Protein 8GKD (pdb70)

Structure (mmCIF, N/CA/C/O backbone):
data_8GKD
#
_entry.id   8GKD
#
_cell.length_a   94.905
_cell.length_b   94.905
_cell.length_c   102.741
_cell.angle_alpha   90.000
_cell.angle_beta   90.000
_cell.angle_gamma   120.000
#
_symmetry.space_group_name_H-M   'P 32'
#
loop_
_entity.id
_entity.type
_entity.pdbx_description
1 polymer 'SGNH hydrolase-type esterase domain-containing protein'
2 non-polymer 'ACETATE ION'
3 water water
#
loop_
_atom_site.group_PDB
_atom_site.id
_atom_site.type_symbol
_atom_site.label_atom_id
_atom_site.label_alt_id
_atom_site.label_comp_id
_atom_site.label_asym_id
_atom_site.label_entity_id
_atom_site.label_seq_id
_atom_site.pdbx_PDB_ins_code
_atom_site.Cartn_x
_atom_site.Cartn_y
_atom_site.Cartn_z
_atom_site.occupancy
_atom_site.B_iso_or_equiv
_atom_site.auth_seq_id
_atom_site.auth_comp_id
_atom_site.auth_asym_id
_atom_site.auth_atom_id
_atom_site.pdbx_PDB_model_num
ATOM 1 N N . SER A 1 6 ? 33.385 -3.510 -5.412 1.00 45.12 40 SER A N 1
ATOM 2 C CA . SER A 1 6 ? 33.962 -3.244 -6.725 1.00 43.37 40 SER A CA 1
ATOM 3 C C . SER A 1 6 ? 34.654 -4.488 -7.270 1.00 39.02 40 SER A C 1
ATOM 4 O O . SER A 1 6 ? 35.467 -5.111 -6.585 1.00 37.02 40 SER A O 1
ATOM 7 N N . SER A 1 7 ? 34.331 -4.842 -8.510 1.00 36.33 41 SER A N 1
ATOM 8 C CA . SER A 1 7 ? 34.846 -6.074 -9.087 1.00 34.63 41 SER A CA 1
ATOM 9 C C . SER A 1 7 ? 36.320 -5.935 -9.439 1.00 32.63 41 SER A C 1
ATOM 10 O O . SER A 1 7 ? 36.752 -4.926 -10.001 1.00 34.29 41 SER A O 1
ATOM 13 N N . ALA A 1 8 ? 37.093 -6.963 -9.097 1.00 28.88 42 ALA A N 1
ATOM 14 C CA . ALA A 1 8 ? 38.477 -7.085 -9.524 1.00 23.89 42 ALA A CA 1
ATOM 15 C C . ALA A 1 8 ? 38.610 -7.903 -10.800 1.00 22.53 42 ALA A C 1
ATOM 16 O O . ALA A 1 8 ? 39.732 -8.197 -11.226 1.00 22.77 42 ALA A O 1
ATOM 18 N N . LEU A 1 9 ? 37.491 -8.267 -11.418 1.00 21.84 43 LEU A N 1
ATOM 19 C CA . LEU A 1 9 ? 37.478 -9.068 -12.633 1.00 23.27 43 LEU A CA 1
ATOM 20 C C . LEU A 1 9 ? 37.214 -8.177 -13.841 1.00 24.36 43 LEU A C 1
ATOM 21 O O . LEU A 1 9 ? 36.247 -7.408 -13.853 1.00 25.51 43 LEU A O 1
ATOM 26 N N . THR A 1 10 ? 38.070 -8.286 -14.853 1.00 23.17 44 THR A N 1
ATOM 27 C CA . THR A 1 10 ? 37.902 -7.582 -16.114 1.00 23.50 44 THR A CA 1
ATOM 28 C C . THR A 1 10 ? 37.870 -8.597 -17.250 1.00 23.90 44 THR A C 1
ATOM 29 O O . THR A 1 10 ? 38.668 -9.539 -17.277 1.00 24.30 44 THR A O 1
ATOM 33 N N . SER A 1 11 ? 36.939 -8.404 -18.180 1.00 25.02 45 SER A N 1
ATOM 34 C CA . SER A 1 11 ? 36.698 -9.336 -19.271 1.00 23.82 45 SER A CA 1
ATOM 35 C C . SER A 1 11 ? 36.982 -8.674 -20.608 1.00 25.17 45 SER A C 1
ATOM 36 O O . SER A 1 11 ? 36.464 -7.589 -20.892 1.00 25.99 45 SER A O 1
ATOM 39 N N . TYR A 1 12 ? 37.798 -9.333 -21.428 1.00 24.04 46 TYR A N 1
ATOM 40 C CA . TYR A 1 12 ? 37.932 -8.994 -22.837 1.00 25.12 46 TYR A CA 1
ATOM 41 C C . TYR A 1 12 ? 37.484 -10.147 -23.726 1.00 25.17 46 TYR A C 1
ATOM 42 O O . TYR A 1 12 ? 37.796 -10.169 -24.920 1.00 25.05 46 TYR A O 1
ATOM 51 N N . VAL A 1 13 ? 36.747 -11.101 -23.163 1.00 24.49 47 VAL A N 1
ATOM 52 C CA . VAL A 1 13 ? 36.302 -12.281 -23.894 1.00 25.48 47 VAL A CA 1
ATOM 53 C C . VAL A 1 13 ? 35.035 -11.954 -24.672 1.00 27.47 47 VAL A C 1
ATOM 54 O O . VAL A 1 13 ? 34.171 -11.204 -24.201 1.00 27.54 47 VAL A O 1
ATOM 58 N N . SER A 1 14 ? 34.923 -12.517 -25.873 1.00 28.16 48 SER A N 1
ATOM 59 C CA . SER A 1 14 ? 33.708 -12.372 -26.661 1.00 28.70 48 SER A CA 1
ATOM 60 C C . SER A 1 14 ? 32.513 -12.943 -25.909 1.00 29.31 48 SER A C 1
ATOM 61 O O . SER A 1 14 ? 32.637 -13.889 -25.126 1.00 30.90 48 SER A O 1
ATOM 64 N N . LYS A 1 15 ? 31.340 -12.357 -26.154 1.00 28.89 49 LYS A N 1
ATOM 65 C CA . LYS A 1 15 ? 30.123 -12.856 -25.524 1.00 30.55 49 LYS A CA 1
ATOM 66 C C . LYS A 1 15 ? 29.822 -14.295 -25.919 1.00 29.80 49 LYS A C 1
ATOM 67 O O . LYS A 1 15 ? 29.142 -15.001 -25.169 1.00 30.12 49 LYS A O 1
ATOM 69 N N . LYS A 1 16 ? 30.321 -14.745 -27.071 1.00 31.27 50 LYS A N 1
ATOM 70 C CA . LYS A 1 16 ? 30.065 -16.113 -27.513 1.00 32.10 50 LYS A CA 1
ATOM 71 C C . LYS A 1 16 ? 30.794 -17.122 -26.635 1.00 28.40 50 LYS A C 1
ATOM 72 O O . LYS A 1 16 ? 30.191 -18.083 -26.144 1.00 26.04 50 LYS A O 1
ATOM 78 N N . ASP A 1 17 ? 32.097 -16.923 -26.430 1.00 29.32 51 ASP A N 1
ATOM 79 C CA . ASP A 1 17 ? 32.865 -17.864 -25.623 1.00 30.83 51 ASP A CA 1
ATOM 80 C C . ASP A 1 17 ? 32.409 -17.860 -24.170 1.00 30.25 51 ASP A C 1
ATOM 81 O O . ASP A 1 17 ? 32.489 -18.890 -23.491 1.00 29.28 51 ASP A O 1
ATOM 86 N N . LEU A 1 18 ? 31.930 -16.718 -23.675 1.00 30.07 52 LEU A N 1
ATOM 87 C CA . LEU A 1 18 ? 31.397 -16.681 -22.318 1.00 29.57 52 LEU A CA 1
ATOM 88 C C . LEU A 1 18 ? 30.066 -17.415 -22.235 1.00 31.24 52 LEU A C 1
ATOM 89 O O . LEU A 1 18 ? 29.833 -18.186 -21.297 1.00 30.36 52 LEU A O 1
ATOM 94 N N . LYS A 1 19 ? 29.183 -17.190 -23.212 1.00 33.23 53 LYS A N 1
ATOM 95 C CA . LYS A 1 19 ? 27.895 -17.878 -23.224 1.00 34.57 53 LYS A CA 1
ATOM 96 C C . LYS A 1 19 ? 28.079 -19.382 -23.372 1.00 32.33 53 LYS A C 1
ATOM 97 O O . LYS A 1 19 ? 27.359 -20.170 -22.747 1.00 31.93 53 LYS A O 1
ATOM 103 N N . ASN A 1 20 ? 29.038 -19.796 -24.203 1.00 31.39 54 ASN A N 1
ATOM 104 C CA . ASN A 1 20 ? 29.327 -21.217 -24.359 1.00 32.39 54 ASN A CA 1
ATOM 105 C C . ASN A 1 20 ? 29.791 -21.831 -23.044 1.00 33.06 54 ASN A C 1
ATOM 106 O O . ASN A 1 20 ? 29.364 -22.932 -22.677 1.00 33.07 54 ASN A O 1
ATOM 111 N N . LEU A 1 21 ? 30.660 -21.127 -22.316 1.00 32.50 55 LEU A N 1
ATOM 112 C CA . LEU A 1 21 ? 31.131 -21.637 -21.033 1.00 32.27 55 LEU A CA 1
ATOM 113 C C . LEU A 1 21 ? 30.020 -21.608 -19.991 1.00 31.15 55 LEU A C 1
ATOM 114 O O . LEU A 1 21 ? 29.919 -22.516 -19.158 1.00 28.12 55 LEU A O 1
ATOM 119 N N . GLU A 1 22 ? 29.168 -20.581 -20.035 1.00 33.09 56 GLU A N 1
ATOM 120 C CA . GLU A 1 22 ? 28.076 -20.470 -19.075 1.00 34.49 56 GLU A CA 1
ATOM 121 C C . GLU A 1 22 ? 27.119 -21.652 -19.162 1.00 34.67 56 GLU A C 1
ATOM 122 O O . GLU A 1 22 ? 26.593 -22.102 -18.137 1.00 36.42 56 GLU A O 1
ATOM 128 N N . LYS A 1 23 ? 26.882 -22.176 -20.365 1.00 32.15 57 LYS A N 1
ATOM 129 C CA . LYS A 1 23 ? 25.973 -23.308 -20.496 1.00 34.01 57 LYS A CA 1
ATOM 130 C C . LYS A 1 23 ? 26.674 -24.636 -20.234 1.00 29.97 57 LYS A C 1
ATOM 131 O O . LYS A 1 23 ? 26.012 -25.613 -19.864 1.00 29.29 57 LYS A O 1
ATOM 137 N N . LYS A 1 24 ? 27.990 -24.706 -20.459 1.00 27.63 58 LYS A N 1
ATOM 138 C CA . LYS A 1 24 ? 28.745 -25.880 -20.030 1.00 28.24 58 LYS A CA 1
ATOM 139 C C . LYS A 1 24 ? 28.564 -26.114 -18.538 1.00 27.31 58 LYS A C 1
ATOM 140 O O . LYS A 1 24 ? 28.333 -27.244 -18.095 1.00 28.60 58 LYS A O 1
ATOM 146 N N . LEU A 1 25 ? 28.678 -25.045 -17.747 1.00 26.31 59 LEU A N 1
ATOM 147 C CA . LEU A 1 25 ? 28.486 -25.151 -16.307 1.00 27.99 59 LEU A CA 1
ATOM 148 C C . LEU A 1 25 ? 27.045 -25.496 -15.960 1.00 32.98 59 LEU A C 1
ATOM 149 O O . LEU A 1 25 ? 26.797 -26.213 -14.985 1.00 36.60 59 LEU A O 1
ATOM 154 N N . GLU A 1 26 ? 26.086 -25.011 -16.748 1.00 34.53 60 GLU A N 1
ATOM 155 C CA . GLU A 1 26 ? 24.689 -25.329 -16.479 1.00 38.35 60 GLU A CA 1
ATOM 156 C C . GLU A 1 26 ? 24.381 -26.793 -16.756 1.00 36.82 60 GLU A C 1
ATOM 157 O O . GLU A 1 26 ? 23.535 -27.383 -16.077 1.00 38.30 60 GLU A O 1
ATOM 163 N N . LYS A 1 27 ? 25.056 -27.398 -17.734 1.00 34.99 61 LYS A N 1
ATOM 164 C CA . LYS A 1 27 ? 24.722 -28.760 -18.131 1.00 36.45 61 LYS A CA 1
ATOM 165 C C . LYS A 1 27 ? 25.397 -29.819 -17.270 1.00 38.69 61 LYS A C 1
ATOM 166 O O . LYS A 1 27 ? 24.925 -30.962 -17.248 1.00 39.46 61 LYS A O 1
ATOM 172 N N . ASN A 1 28 ? 26.478 -29.469 -16.568 1.00 38.59 62 ASN A N 1
ATOM 173 C CA . ASN A 1 28 ? 27.105 -30.355 -15.581 1.00 38.69 62 ASN A CA 1
ATOM 174 C C . ASN A 1 28 ? 27.450 -31.718 -16.181 1.00 38.03 62 ASN A C 1
ATOM 175 O O . ASN A 1 28 ? 27.262 -32.765 -15.558 1.00 39.22 62 ASN A O 1
ATOM 180 N N . GLN A 1 29 ? 27.955 -31.709 -17.413 1.00 36.37 63 GLN A N 1
ATOM 181 C CA . GLN A 1 29 ? 28.320 -32.938 -18.110 1.00 33.99 63 GLN A CA 1
ATOM 182 C C . GLN A 1 29 ? 29.833 -33.036 -18.260 1.00 30.40 63 GLN A C 1
ATOM 183 O O . GLN A 1 29 ? 30.473 -33.813 -17.549 1.00 28.81 63 GLN A O 1
ATOM 185 N N . ASN A 1 30 ? 30.427 -32.271 -19.172 1.00 28.74 64 ASN A N 1
ATOM 186 C CA . ASN A 1 30 ? 31.874 -32.235 -19.356 1.00 26.04 64 ASN A CA 1
ATOM 187 C C . ASN A 1 30 ? 32.349 -30.812 -19.104 1.00 21.71 64 ASN A C 1
ATOM 188 O O . ASN A 1 30 ? 32.047 -29.904 -19.885 1.00 22.24 64 ASN A O 1
ATOM 193 N N . ILE A 1 31 ? 33.071 -30.614 -18.003 1.00 19.32 65 ILE A N 1
ATOM 194 C CA . ILE A 1 31 ? 33.627 -29.315 -17.641 1.00 18.13 65 ILE A CA 1
ATOM 195 C C . ILE A 1 31 ? 35.035 -29.559 -17.121 1.00 18.86 65 ILE A C 1
ATOM 196 O O . ILE A 1 31 ? 35.205 -30.037 -15.995 1.00 18.32 65 ILE A O 1
ATOM 201 N N . GLY A 1 32 ? 36.039 -29.233 -17.928 1.00 17.78 66 GLY A N 1
ATOM 202 C CA . GLY A 1 32 ? 37.416 -29.358 -17.499 1.00 15.41 66 GLY A CA 1
ATOM 203 C C . GLY A 1 32 ? 38.040 -28.013 -17.204 1.00 15.24 66 GLY A C 1
ATOM 204 O O . GLY A 1 32 ? 38.144 -27.166 -18.094 1.00 15.17 66 GLY A O 1
ATOM 205 N N . ILE A 1 33 ? 38.444 -27.791 -15.959 1.00 15.20 67 ILE A N 1
ATOM 206 C CA . ILE A 1 33 ? 39.107 -26.559 -15.554 1.00 15.05 67 ILE A CA 1
ATOM 207 C C . ILE A 1 33 ? 40.545 -26.892 -15.191 1.00 14.95 67 ILE A C 1
ATOM 208 O O . ILE A 1 33 ? 40.815 -27.921 -14.563 1.00 15.01 67 ILE A O 1
ATOM 213 N N . ARG A 1 34 ? 41.469 -26.031 -15.601 1.00 14.80 68 ARG A N 1
ATOM 214 C CA . ARG A 1 34 ? 42.871 -26.189 -15.257 1.00 17.34 68 ARG A CA 1
ATOM 215 C C . ARG A 1 34 ? 43.430 -24.855 -14.791 1.00 17.68 68 ARG A C 1
ATOM 216 O O . ARG A 1 34 ? 43.130 -23.807 -15.368 1.00 17.39 68 ARG A O 1
ATOM 224 N N . ILE A 1 35 ? 44.244 -24.902 -13.743 1.00 14.52 69 ILE A N 1
ATOM 225 C CA . ILE A 1 35 ? 44.934 -23.731 -13.227 1.00 14.41 69 ILE A CA 1
ATOM 226 C C . ILE A 1 35 ? 46.427 -23.980 -13.361 1.00 14.32 69 ILE A C 1
ATOM 227 O O . ILE A 1 35 ? 46.955 -24.933 -12.779 1.00 14.87 69 ILE A O 1
ATOM 232 N N . TYR A 1 36 ? 47.098 -23.141 -14.143 1.00 20.65 70 TYR A N 1
ATOM 233 C CA . TYR A 1 36 ? 48.551 -23.064 -14.159 1.00 14.11 70 TYR A CA 1
ATOM 234 C C . TYR A 1 36 ? 48.976 -21.934 -13.234 1.00 17.45 70 TYR A C 1
ATOM 235 O O . TYR A 1 36 ? 48.314 -20.894 -13.183 1.00 16.92 70 TYR A O 1
ATOM 244 N N . GLY A 1 37 ? 50.073 -22.118 -12.512 1.00 14.00 71 GLY A N 1
ATOM 245 C CA . GLY A 1 37 ? 50.521 -21.046 -11.646 1.00 16.21 71 GLY A CA 1
ATOM 246 C C . GLY A 1 37 ? 51.741 -21.374 -10.818 1.00 17.16 71 GLY A C 1
ATOM 247 O O . GLY A 1 37 ? 52.519 -22.276 -11.140 1.00 16.30 71 GLY A O 1
ATOM 248 N N . ASP A 1 38 ? 51.898 -20.598 -9.742 1.00 13.90 72 ASP A N 1
ATOM 249 C CA . ASP A 1 38 ? 53.038 -20.696 -8.840 1.00 13.89 72 ASP A CA 1
ATOM 250 C C . ASP A 1 38 ? 52.583 -21.074 -7.433 1.00 13.99 72 ASP A C 1
ATOM 251 O O . ASP A 1 38 ? 51.625 -21.837 -7.277 1.00 17.35 72 ASP A O 1
ATOM 256 N N . SER A 1 39 ? 53.253 -20.546 -6.401 1.00 13.98 73 SER A N 1
ATOM 257 C CA . SER A 1 39 ? 52.927 -20.954 -5.036 1.00 16.68 73 SER A CA 1
ATOM 258 C C . SER A 1 39 ? 51.518 -20.544 -4.632 1.00 17.38 73 SER A C 1
ATOM 259 O O . SER A 1 39 ? 50.912 -21.194 -3.775 1.00 16.42 73 SER A O 1
ATOM 262 N N . HIS A 1 40 ? 50.973 -19.485 -5.232 1.00 14.09 74 HIS A N 1
ATOM 263 C CA . HIS A 1 40 ? 49.621 -19.069 -4.873 1.00 14.16 74 HIS A CA 1
ATOM 264 C C . HIS A 1 40 ? 48.572 -20.113 -5.229 1.00 14.25 74 HIS A C 1
ATOM 265 O O . HIS A 1 40 ? 47.424 -19.985 -4.794 1.00 14.34 74 HIS A O 1
ATOM 272 N N . MET A 1 41 ? 48.937 -21.137 -6.002 1.00 17.57 75 MET A N 1
ATOM 273 C CA . MET A 1 41 ? 48.020 -22.190 -6.411 1.00 18.13 75 MET A CA 1
ATOM 274 C C . MET A 1 41 ? 48.491 -23.592 -6.054 1.00 17.21 75 MET A C 1
ATOM 275 O O . MET A 1 41 ? 47.652 -24.494 -5.951 1.00 16.23 75 MET A O 1
ATOM 280 N N . ALA A 1 42 ? 49.794 -23.797 -5.850 1.00 14.37 76 ALA A N 1
ATOM 281 C CA . ALA A 1 42 ? 50.358 -25.142 -5.844 1.00 14.43 76 ALA A CA 1
ATOM 282 C C . ALA A 1 42 ? 49.987 -25.945 -4.607 1.00 18.81 76 ALA A C 1
ATOM 283 O O . ALA A 1 42 ? 50.128 -27.172 -4.621 1.00 19.19 76 ALA A O 1
ATOM 285 N N . ALA A 1 43 ? 49.532 -25.297 -3.540 1.00 17.97 77 ALA A N 1
ATOM 286 C CA . ALA A 1 43 ? 49.067 -26.015 -2.363 1.00 18.82 77 ALA A CA 1
ATOM 287 C C . ALA A 1 43 ? 47.563 -26.255 -2.386 1.00 19.13 77 ALA A C 1
ATOM 288 O O . ALA A 1 43 ? 47.013 -26.758 -1.402 1.00 15.01 77 ALA A O 1
ATOM 290 N N . ASP A 1 44 ? 46.892 -25.897 -3.483 1.00 14.82 78 ASP A N 1
ATOM 291 C CA . ASP A 1 44 ? 45.500 -26.230 -3.771 1.00 14.92 78 ASP A CA 1
ATOM 292 C C . ASP A 1 44 ? 44.495 -25.444 -2.936 1.00 20.44 78 ASP A C 1
ATOM 293 O O . ASP A 1 44 ? 43.295 -25.731 -3.010 1.00 20.11 78 ASP A O 1
ATOM 298 N N . PHE A 1 45 ? 44.937 -24.446 -2.167 1.00 14.93 79 PHE A N 1
ATOM 299 C CA . PHE A 1 45 ? 44.020 -23.721 -1.289 1.00 19.28 79 PHE A CA 1
ATOM 300 C C . PHE A 1 45 ? 43.024 -22.893 -2.090 1.00 18.06 79 PHE A C 1
ATOM 301 O O . PHE A 1 45 ? 41.807 -23.014 -1.906 1.00 16.88 79 PHE A O 1
ATOM 309 N N . PHE A 1 46 ? 43.530 -22.023 -2.960 1.00 14.84 80 PHE A N 1
ATOM 310 C CA . PHE A 1 46 ? 42.665 -21.308 -3.895 1.00 14.81 80 PHE A CA 1
ATOM 311 C C . PHE A 1 46 ? 41.957 -22.264 -4.850 1.00 18.51 80 PHE A C 1
ATOM 312 O O . PHE A 1 46 ? 40.729 -22.146 -5.007 1.00 15.54 80 PHE A O 1
ATOM 320 N N . PRO A 1 47 ? 42.636 -23.225 -5.497 1.00 19.46 81 PRO A N 1
ATOM 321 C CA . PRO A 1 47 ? 41.909 -24.158 -6.378 1.00 17.79 81 PRO A CA 1
ATOM 322 C C . PRO A 1 47 ? 40.802 -24.951 -5.699 1.00 18.85 81 PRO A C 1
ATOM 323 O O . PRO A 1 47 ? 39.771 -25.204 -6.332 1.00 15.17 81 PRO A O 1
ATOM 327 N N . ARG A 1 48 ? 40.982 -25.369 -4.442 1.00 19.56 82 ARG A N 1
ATOM 328 C CA . ARG A 1 48 ? 39.949 -26.167 -3.784 1.00 18.95 82 ARG A CA 1
ATOM 329 C C . ARG A 1 48 ? 38.634 -25.405 -3.695 1.00 15.43 82 ARG A C 1
ATOM 330 O O . ARG A 1 48 ? 37.554 -25.996 -3.818 1.00 15.57 82 ARG A O 1
ATOM 338 N N . VAL A 1 49 ? 38.704 -24.091 -3.479 1.00 15.35 83 VAL A N 1
ATOM 339 C CA . VAL A 1 49 ? 37.487 -23.295 -3.372 1.00 20.15 83 VAL A CA 1
ATOM 340 C C . VAL A 1 49 ? 36.795 -23.198 -4.726 1.00 18.03 83 VAL A C 1
ATOM 341 O O . VAL A 1 49 ? 35.569 -23.328 -4.823 1.00 17.45 83 VAL A O 1
ATOM 345 N N . ILE A 1 50 ? 37.564 -22.972 -5.792 1.00 17.32 84 ILE A N 1
ATOM 346 C CA . ILE A 1 50 ? 36.979 -22.933 -7.128 1.00 17.84 84 ILE A CA 1
ATOM 347 C C . ILE A 1 50 ? 36.426 -24.303 -7.505 1.00 17.17 84 ILE A C 1
ATOM 348 O O . ILE A 1 50 ? 35.332 -24.414 -8.070 1.00 15.50 84 ILE A O 1
ATOM 353 N N . ARG A 1 51 ? 37.163 -25.367 -7.183 1.00 15.40 85 ARG A N 1
ATOM 354 C CA . ARG A 1 51 ? 36.704 -26.715 -7.497 1.00 15.83 85 ARG A CA 1
ATOM 355 C C . ARG A 1 51 ? 35.449 -27.078 -6.712 1.00 18.26 85 ARG A C 1
ATOM 356 O O . ARG A 1 51 ? 34.600 -27.828 -7.210 1.00 15.85 85 ARG A O 1
ATOM 364 N N . GLY A 1 52 ? 35.303 -26.549 -5.496 1.00 17.23 86 GLY A N 1
ATOM 365 C CA . GLY A 1 52 ? 34.164 -26.916 -4.674 1.00 20.07 86 GLY A CA 1
ATOM 366 C C . GLY A 1 52 ? 32.884 -26.184 -5.013 1.00 20.84 86 GLY A C 1
ATOM 367 O O . GLY A 1 52 ? 31.794 -26.743 -4.857 1.00 22.07 86 GLY A O 1
ATOM 368 N N . TYR A 1 53 ? 32.984 -24.941 -5.480 1.00 20.66 87 TYR A N 1
ATOM 369 C CA . TYR A 1 53 ? 31.811 -24.095 -5.647 1.00 22.77 87 TYR A CA 1
ATOM 370 C C . TYR A 1 53 ? 31.493 -23.733 -7.089 1.00 23.14 87 TYR A C 1
ATOM 371 O O . TYR A 1 53 ? 30.327 -23.485 -7.400 1.00 25.15 87 TYR A O 1
ATOM 380 N N . LEU A 1 54 ? 32.482 -23.692 -7.980 1.00 21.30 88 LEU A N 1
ATOM 381 C CA . LEU A 1 54 ? 32.170 -23.380 -9.369 1.00 20.41 88 LEU A CA 1
ATOM 382 C C . LEU A 1 54 ? 31.572 -24.574 -10.103 1.00 22.31 88 LEU A C 1
ATOM 383 O O . LEU A 1 54 ? 30.750 -24.390 -11.006 1.00 24.58 88 LEU A O 1
ATOM 388 N N . ILE A 1 55 ? 31.958 -25.795 -9.733 1.00 22.42 89 ILE A N 1
ATOM 389 C CA . ILE A 1 55 ? 31.547 -27.002 -10.439 1.00 22.46 89 ILE A CA 1
ATOM 390 C C . ILE A 1 55 ? 31.192 -28.083 -9.425 1.00 25.20 89 ILE A C 1
ATOM 391 O O . ILE A 1 55 ? 31.486 -27.977 -8.233 1.00 26.25 89 ILE A O 1
ATOM 396 N N . ARG A 1 56 ? 30.551 -29.141 -9.926 1.00 27.09 90 ARG A N 1
ATOM 397 C CA . ARG A 1 56 ? 30.310 -30.360 -9.157 1.00 28.20 90 ARG A CA 1
ATOM 398 C C . ARG A 1 56 ? 31.350 -31.384 -9.604 1.00 25.76 90 ARG A C 1
ATOM 399 O O . ARG A 1 56 ? 31.103 -32.239 -10.455 1.00 25.10 90 ARG A O 1
ATOM 407 N N . SER A 1 57 ? 32.540 -31.278 -9.015 1.00 24.53 91 SER A N 1
ATOM 408 C CA . SER A 1 57 ? 33.667 -32.105 -9.428 1.00 23.24 91 SER A CA 1
ATOM 409 C C . SER A 1 57 ? 33.354 -33.584 -9.233 1.00 21.31 91 SER A C 1
ATOM 410 O O . SER A 1 57 ? 32.840 -33.991 -8.188 1.00 24.04 91 SER A O 1
ATOM 413 N N . ASN A 1 58 ? 33.649 -34.388 -10.259 1.00 19.40 92 ASN A N 1
ATOM 414 C CA . ASN A 1 58 ? 33.499 -35.836 -10.185 1.00 19.44 92 ASN A CA 1
ATOM 415 C C . ASN A 1 58 ? 34.723 -36.560 -10.729 1.00 20.45 92 ASN A C 1
ATOM 416 O O . ASN A 1 58 ? 34.684 -37.784 -10.897 1.00 21.95 92 ASN A O 1
ATOM 421 N N . SER A 1 59 ? 35.797 -35.835 -11.018 1.00 19.41 93 SER A N 1
ATOM 422 C CA . SER A 1 59 ? 36.961 -36.404 -11.676 1.00 19.48 93 SER A CA 1
ATOM 423 C C . SER A 1 59 ? 38.186 -35.617 -11.236 1.00 18.92 93 SER A C 1
ATOM 424 O O . SER A 1 59 ? 38.080 -34.612 -10.530 1.00 16.85 93 SER A O 1
ATOM 427 N N . ILE A 1 60 ? 39.359 -36.077 -11.665 1.00 20.38 94 ILE A N 1
ATOM 428 C CA . ILE A 1 60 ? 40.633 -35.535 -11.195 1.00 18.06 94 ILE A CA 1
ATOM 429 C C . ILE A 1 60 ? 41.378 -34.797 -12.306 1.00 16.08 94 ILE A C 1
ATOM 430 O O . ILE A 1 60 ? 41.698 -33.617 -12.169 1.00 18.04 94 ILE A O 1
ATOM 435 N N . GLY A 1 61 ? 41.667 -35.478 -13.413 1.00 15.76 95 GLY A N 1
ATOM 436 C CA . GLY A 1 61 ? 42.413 -34.861 -14.494 1.00 15.54 95 GLY A CA 1
ATOM 437 C C . GLY A 1 61 ? 43.907 -35.101 -14.393 1.00 15.46 95 GLY A C 1
ATOM 438 O O . GLY A 1 61 ? 44.334 -36.201 -14.031 1.00 17.38 95 GLY A O 1
ATOM 439 N N . PHE A 1 62 ? 44.714 -34.088 -14.699 1.00 15.28 96 PHE A N 1
ATOM 440 C CA . PHE A 1 62 ? 46.160 -34.253 -14.640 1.00 18.12 96 PHE A CA 1
ATOM 441 C C . PHE A 1 62 ? 46.678 -34.094 -13.215 1.00 17.47 96 PHE A C 1
ATOM 442 O O . PHE A 1 62 ? 46.180 -33.280 -12.433 1.00 16.75 96 PHE A O 1
ATOM 450 N N . ALA A 1 63 ? 47.720 -34.861 -12.897 1.00 18.79 97 ALA A N 1
ATOM 451 C CA . ALA A 1 63 ? 48.412 -34.720 -11.627 1.00 19.75 97 ALA A CA 1
ATOM 452 C C . ALA A 1 63 ? 49.863 -35.153 -11.784 1.00 15.18 97 ALA A C 1
ATOM 453 O O . ALA A 1 63 ? 50.179 -36.043 -12.576 1.00 15.25 97 ALA A O 1
ATOM 455 N N . TYR A 1 64 ? 50.737 -34.516 -11.007 1.00 15.09 98 TYR A N 1
ATOM 456 C CA . TYR A 1 64 ? 52.152 -34.853 -11.006 1.00 15.08 98 TYR A CA 1
ATOM 457 C C . TYR A 1 64 ? 52.356 -36.320 -10.633 1.00 15.26 98 TYR A C 1
ATOM 458 O O . TYR A 1 64 ? 51.524 -36.913 -9.940 1.00 15.53 98 TYR A O 1
ATOM 467 N N . PRO A 1 65 ? 53.465 -36.928 -11.068 1.00 15.29 99 PRO A N 1
ATOM 468 C CA . PRO A 1 65 ? 53.751 -38.301 -10.629 1.00 15.48 99 PRO A CA 1
ATOM 469 C C . PRO A 1 65 ? 54.007 -38.383 -9.139 1.00 15.54 99 PRO A C 1
ATOM 470 O O . PRO A 1 65 ? 53.659 -39.389 -8.509 1.00 15.72 99 PRO A O 1
ATOM 474 N N . LEU A 1 66 ? 54.605 -37.343 -8.567 1.00 15.41 100 LEU A N 1
ATOM 475 C CA . LEU A 1 66 ? 54.710 -37.136 -7.132 1.00 15.45 100 LEU A CA 1
ATOM 476 C C . LEU A 1 66 ? 54.585 -35.640 -6.902 1.00 20.01 100 LEU A C 1
ATOM 477 O O . LEU A 1 66 ? 55.061 -34.848 -7.718 1.00 18.48 100 LEU A O 1
ATOM 482 N N . GLN A 1 67 ? 53.940 -35.252 -5.813 1.00 19.23 101 GLN A N 1
ATOM 483 C CA . GLN A 1 67 ? 53.842 -33.833 -5.501 1.00 15.14 101 GLN A CA 1
ATOM 484 C C . GLN A 1 67 ? 55.188 -33.329 -4.996 1.00 15.08 101 GLN A C 1
ATOM 485 O O . GLN A 1 67 ? 55.798 -33.971 -4.133 1.00 18.21 101 GLN A O 1
ATOM 491 N N . PRO A 1 68 ? 55.689 -32.206 -5.506 1.00 16.45 102 PRO A N 1
ATOM 492 C CA . PRO A 1 68 ? 56.857 -31.583 -4.881 1.00 16.31 102 PRO A CA 1
ATOM 493 C C . PRO A 1 68 ? 56.544 -31.223 -3.439 1.00 17.72 102 PRO A C 1
ATOM 494 O O . PRO A 1 68 ? 55.383 -31.121 -3.035 1.00 17.79 102 PRO A O 1
ATOM 498 N N . LYS A 1 69 ? 57.602 -31.042 -2.655 1.00 17.39 103 LYS A N 1
ATOM 499 C CA . LYS A 1 69 ? 57.422 -30.682 -1.257 1.00 20.72 103 LYS A CA 1
ATOM 500 C C . LYS A 1 69 ? 56.604 -29.402 -1.140 1.00 20.18 103 LYS A C 1
ATOM 501 O O . LYS A 1 69 ? 56.730 -28.485 -1.959 1.00 18.78 103 LYS A O 1
ATOM 507 N N . TYR A 1 70 ? 55.734 -29.366 -0.128 1.00 20.64 104 TYR A N 1
ATOM 508 C CA . TYR A 1 70 ? 54.852 -28.242 0.175 1.00 21.70 104 TYR A CA 1
ATOM 509 C C . TYR A 1 70 ? 53.818 -27.988 -0.915 1.00 22.06 104 TYR A C 1
ATOM 510 O O . TYR A 1 70 ? 53.223 -26.909 -0.962 1.00 21.89 104 TYR A O 1
ATOM 519 N N . GLN A 1 71 ? 53.589 -28.954 -1.799 1.00 14.86 105 GLN A N 1
ATOM 520 C CA . GLN A 1 71 ? 52.542 -28.860 -2.801 1.00 14.82 105 GLN A CA 1
ATOM 521 C C . GLN A 1 71 ? 51.572 -30.014 -2.607 1.00 15.64 105 GLN A C 1
ATOM 522 O O . GLN A 1 71 ? 51.894 -31.015 -1.962 1.00 15.83 105 GLN A O 1
ATOM 528 N N . GLN A 1 72 ? 50.373 -29.868 -3.165 1.00 15.96 106 GLN A N 1
ATOM 529 C CA . GLN A 1 72 ? 49.387 -30.932 -3.045 1.00 17.16 106 GLN A CA 1
ATOM 530 C C . GLN A 1 72 ? 48.288 -30.741 -4.076 1.00 15.13 106 GLN A C 1
ATOM 531 O O . GLN A 1 72 ? 48.060 -29.638 -4.582 1.00 15.37 106 GLN A O 1
ATOM 537 N N . ASN A 1 73 ? 47.623 -31.848 -4.389 1.00 15.26 107 ASN A N 1
ATOM 538 C CA . ASN A 1 73 ? 46.318 -31.845 -5.032 1.00 17.70 107 ASN A CA 1
ATOM 539 C C . ASN A 1 73 ? 45.385 -32.608 -4.105 1.00 20.35 107 ASN A C 1
ATOM 540 O O . ASN A 1 73 ? 45.571 -33.809 -3.886 1.00 21.40 107 ASN A O 1
ATOM 545 N N . LEU A 1 74 ? 44.391 -31.910 -3.555 1.00 19.44 108 LEU A N 1
ATOM 546 C CA . LEU A 1 74 ? 43.547 -32.496 -2.520 1.00 15.70 108 LEU A CA 1
ATOM 547 C C . LEU A 1 74 ? 42.726 -33.680 -3.013 1.00 15.86 108 LEU A C 1
ATOM 548 O O . LEU A 1 74 ? 42.167 -34.405 -2.186 1.00 19.73 108 LEU A O 1
ATOM 553 N N . ASN A 1 75 ? 42.647 -33.902 -4.325 1.00 15.81 109 ASN A N 1
ATOM 554 C CA . ASN A 1 75 ? 41.980 -35.087 -4.849 1.00 15.96 109 ASN A CA 1
ATOM 555 C C . ASN A 1 75 ? 42.796 -36.359 -4.659 1.00 19.68 109 ASN A C 1
ATOM 556 O O . ASN A 1 75 ? 42.252 -37.453 -4.834 1.00 18.34 109 ASN A O 1
ATOM 561 N N . LEU A 1 76 ? 44.079 -36.251 -4.318 1.00 19.88 110 LEU A N 1
ATOM 562 C CA . LEU A 1 76 ? 44.963 -37.405 -4.326 1.00 19.18 110 LEU A CA 1
ATOM 563 C C . LEU A 1 76 ? 45.843 -37.412 -3.090 1.00 19.67 110 LEU A C 1
ATOM 564 O O . LEU A 1 76 ? 46.088 -36.378 -2.461 1.00 19.19 110 LEU A O 1
ATOM 569 N N . VAL A 1 77 ? 46.340 -38.603 -2.769 1.00 16.23 111 VAL A N 1
ATOM 570 C CA . VAL A 1 77 ? 47.315 -38.803 -1.709 1.00 19.50 111 VAL A CA 1
ATOM 571 C C . VAL A 1 77 ? 48.418 -39.706 -2.244 1.00 18.18 111 VAL A C 1
ATOM 572 O O . VAL A 1 77 ? 48.144 -40.693 -2.938 1.00 19.25 111 VAL A O 1
ATOM 576 N N . TYR A 1 78 ? 49.664 -39.355 -1.941 1.00 18.38 112 TYR A N 1
ATOM 577 C CA . TYR A 1 78 ? 50.827 -40.084 -2.422 1.00 19.90 112 TYR A CA 1
ATOM 578 C C . TYR A 1 78 ? 51.683 -40.565 -1.257 1.00 21.08 112 TYR A C 1
ATOM 579 O O . TYR A 1 78 ? 51.748 -39.926 -0.204 1.00 20.26 112 TYR A O 1
ATOM 588 N N . SER A 1 79 ? 52.364 -41.686 -1.476 1.00 20.48 113 SER A N 1
ATOM 589 C CA . SER A 1 79 ? 53.547 -42.058 -0.715 1.00 19.97 113 SER A CA 1
ATOM 590 C C . SER A 1 79 ? 54.514 -42.736 -1.675 1.00 20.02 113 SER A C 1
ATOM 591 O O . SER A 1 79 ? 54.128 -43.175 -2.763 1.00 16.60 113 SER A O 1
ATOM 594 N N . TYR A 1 80 ? 55.783 -42.801 -1.285 1.00 16.79 114 TYR A N 1
ATOM 595 C CA . TYR A 1 80 ? 56.765 -43.379 -2.189 1.00 18.08 114 TYR A CA 1
ATOM 596 C C . TYR A 1 80 ? 57.993 -43.823 -1.413 1.00 19.23 114 TYR A C 1
ATOM 597 O O . TYR A 1 80 ? 58.291 -43.311 -0.330 1.00 19.03 114 TYR A O 1
ATOM 606 N N . LYS A 1 81 ? 58.711 -44.777 -2.002 1.00 17.93 115 LYS A N 1
ATOM 607 C CA . LYS A 1 81 ? 59.987 -45.249 -1.484 1.00 19.99 115 LYS A CA 1
ATOM 608 C C . LYS A 1 81 ? 60.986 -45.290 -2.629 1.00 18.68 115 LYS A C 1
ATOM 609 O O . LYS A 1 81 ? 60.726 -45.922 -3.658 1.00 17.63 115 LYS A O 1
ATOM 615 N N . ASN A 1 82 ? 62.111 -44.595 -2.455 1.00 17.74 116 ASN A N 1
ATOM 616 C CA . ASN A 1 82 ? 63.266 -44.692 -3.349 1.00 18.79 116 ASN A CA 1
ATOM 617 C C . ASN A 1 82 ? 62.999 -44.064 -4.716 1.00 21.87 116 ASN A C 1
ATOM 618 O O . ASN A 1 82 ? 63.458 -44.565 -5.743 1.00 22.93 116 ASN A O 1
ATOM 623 N N . PHE A 1 83 ? 62.278 -42.949 -4.729 1.00 21.80 117 PHE A N 1
ATOM 624 C CA . PHE A 1 83 ? 62.145 -42.127 -5.920 1.00 21.43 117 PHE A CA 1
ATOM 625 C C . PHE A 1 83 ? 62.778 -40.767 -5.668 1.00 19.16 117 PHE A C 1
ATOM 626 O O . PHE A 1 83 ? 62.783 -40.263 -4.541 1.00 19.33 117 PHE A O 1
ATOM 634 N N . GLU A 1 84 ? 63.320 -40.183 -6.728 1.00 20.16 118 GLU A N 1
ATOM 635 C CA . GLU A 1 84 ? 63.840 -38.826 -6.710 1.00 21.92 118 GLU A CA 1
ATOM 636 C C . GLU A 1 84 ? 62.930 -37.936 -7.545 1.00 21.76 118 GLU A C 1
ATOM 637 O O . GLU A 1 84 ? 62.505 -38.320 -8.637 1.00 21.60 118 GLU A O 1
ATOM 643 N N . ILE A 1 85 ? 62.622 -36.753 -7.028 1.00 21.80 119 ILE A N 1
ATOM 644 C CA . ILE A 1 85 ? 61.792 -35.790 -7.739 1.00 21.79 119 ILE A CA 1
ATOM 645 C C . ILE A 1 85 ? 62.706 -34.799 -8.445 1.00 20.48 119 ILE A C 1
ATOM 646 O O . ILE A 1 85 ? 63.480 -34.085 -7.798 1.00 22.35 119 ILE A O 1
ATOM 651 N N . LEU A 1 86 ? 62.633 -34.774 -9.772 1.00 19.54 120 LEU A N 1
ATOM 652 C CA . LEU A 1 86 ? 63.274 -33.748 -10.578 1.00 18.78 120 LEU A CA 1
ATOM 653 C C . LEU A 1 86 ? 62.248 -32.669 -10.886 1.00 17.39 120 LEU A C 1
ATOM 654 O O . LEU A 1 86 ? 61.093 -32.971 -11.194 1.00 17.83 120 LEU A O 1
ATOM 659 N N . ASN A 1 87 ? 62.672 -31.412 -10.792 1.00 18.05 121 ASN A N 1
ATOM 660 C CA . ASN A 1 87 ? 61.768 -30.269 -10.836 1.00 17.74 121 ASN A CA 1
ATOM 661 C C . ASN A 1 87 ? 62.330 -29.246 -11.807 1.00 17.35 121 ASN A C 1
ATOM 662 O O . ASN A 1 87 ? 63.415 -28.705 -11.575 1.00 17.52 121 ASN A O 1
ATOM 667 N N . SER A 1 88 ? 61.585 -28.970 -12.881 1.00 17.42 122 SER A N 1
ATOM 668 C CA . SER A 1 88 ? 62.062 -28.057 -13.915 1.00 16.52 122 SER A CA 1
ATOM 669 C C . SER A 1 88 ? 62.375 -26.664 -13.379 1.00 16.45 122 SER A C 1
ATOM 670 O O . SER A 1 88 ? 63.199 -25.960 -13.968 1.00 13.88 122 SER A O 1
ATOM 673 N N . ARG A 1 89 ? 61.756 -26.254 -12.272 1.00 15.74 123 ARG A N 1
ATOM 674 C CA . ARG A 1 89 ? 62.045 -24.938 -11.720 1.00 18.73 123 ARG A CA 1
ATOM 675 C C . ARG A 1 89 ? 63.427 -24.876 -11.093 1.00 23.81 123 ARG A C 1
ATOM 676 O O . ARG A 1 89 ? 63.989 -23.784 -10.974 1.00 23.86 123 ARG A O 1
ATOM 684 N N . ASN A 1 90 ? 63.987 -26.020 -10.716 1.00 28.62 124 ASN A N 1
ATOM 685 C CA . ASN A 1 90 ? 65.265 -26.076 -10.014 1.00 35.38 124 ASN A CA 1
ATOM 686 C C . ASN A 1 90 ? 66.415 -25.910 -11.001 1.00 41.73 124 ASN A C 1
ATOM 687 O O . ASN A 1 90 ? 66.434 -26.579 -12.039 1.00 40.39 124 ASN A O 1
ATOM 692 N N . PRO A 1 91 ? 67.383 -25.034 -10.719 1.00 51.75 125 PRO A N 1
ATOM 693 C CA . PRO A 1 91 ? 68.584 -24.984 -11.570 1.00 52.79 125 PRO A CA 1
ATOM 694 C C . PRO A 1 91 ? 69.414 -26.256 -11.514 1.00 51.73 125 PRO A C 1
ATOM 695 O O . PRO A 1 91 ? 70.027 -26.631 -12.523 1.00 51.43 125 PRO A O 1
ATOM 699 N N . ALA A 1 92 ? 69.448 -26.936 -10.364 1.00 48.95 126 ALA A N 1
ATOM 700 C CA . ALA A 1 92 ? 70.223 -28.165 -10.243 1.00 47.75 126 ALA A CA 1
ATOM 701 C C . ALA A 1 92 ? 69.693 -29.274 -11.141 1.00 46.80 126 ALA A C 1
ATOM 702 O O . ALA A 1 92 ? 70.448 -30.188 -11.490 1.00 47.72 126 ALA A O 1
ATOM 704 N N . ASN A 1 93 ? 68.418 -29.213 -11.527 1.00 42.50 127 ASN A N 1
ATOM 705 C CA . ASN A 1 93 ? 67.799 -30.224 -12.372 1.00 36.31 127 ASN A CA 1
ATOM 706 C C . ASN A 1 93 ? 67.678 -29.776 -13.824 1.00 33.92 127 ASN A C 1
ATOM 707 O O . ASN A 1 93 ? 66.902 -30.363 -14.584 1.00 36.45 127 ASN A O 1
ATOM 712 N N . ALA A 1 94 ? 68.426 -28.753 -14.226 1.00 34.07 128 ALA A N 1
ATOM 713 C CA . ALA A 1 94 ? 68.351 -28.270 -15.595 1.00 35.29 128 ALA A CA 1
ATOM 714 C C . ALA A 1 94 ? 68.943 -29.291 -16.565 1.00 37.39 128 ALA A C 1
ATOM 715 O O . ALA A 1 94 ? 69.730 -30.166 -16.190 1.00 40.11 128 ALA A O 1
ATOM 717 N N . GLY A 1 95 ? 68.554 -29.168 -17.835 1.00 34.63 129 GLY A N 1
ATOM 718 C CA . GLY A 1 95 ? 69.029 -30.056 -18.874 1.00 32.92 129 GLY A CA 1
ATOM 719 C C . GLY A 1 95 ? 68.268 -31.356 -19.019 1.00 32.19 129 GLY A C 1
ATOM 720 O O . GLY A 1 95 ? 68.517 -32.096 -19.979 1.00 32.44 129 GLY A O 1
ATOM 721 N N . HIS A 1 96 ? 67.360 -31.670 -18.101 1.00 29.39 130 HIS A N 1
ATOM 722 C CA . HIS A 1 96 ? 66.561 -32.877 -18.225 1.00 25.41 130 HIS A CA 1
ATOM 723 C C . HIS A 1 96 ? 65.480 -32.696 -19.288 1.00 20.77 130 HIS A C 1
ATOM 724 O O . HIS A 1 96 ? 65.124 -31.579 -19.669 1.00 20.73 130 HIS A O 1
ATOM 731 N N . ASN A 1 97 ? 64.953 -33.825 -19.763 1.00 18.37 131 ASN A N 1
ATOM 732 C CA . ASN A 1 97 ? 63.862 -33.845 -20.739 1.00 17.79 131 ASN A CA 1
ATOM 733 C C . ASN A 1 97 ? 62.554 -33.816 -19.958 1.00 16.89 131 ASN A C 1
ATOM 734 O O . ASN A 1 97 ? 62.022 -34.850 -19.553 1.00 14.74 131 ASN A O 1
ATOM 739 N N . PHE A 1 98 ? 62.019 -32.614 -19.758 1.00 15.57 132 PHE A N 1
ATOM 740 C CA . PHE A 1 98 ? 60.882 -32.424 -18.862 1.00 15.76 132 PHE A CA 1
ATOM 741 C C . PHE A 1 98 ? 59.559 -32.508 -19.620 1.00 15.42 132 PHE A C 1
ATOM 742 O O . PHE A 1 98 ? 59.427 -31.942 -20.708 1.00 14.42 132 PHE A O 1
ATOM 750 N N . PRO A 1 99 ? 58.565 -33.182 -19.047 1.00 15.99 133 PRO A N 1
ATOM 751 C CA . PRO A 1 99 ? 57.232 -33.188 -19.654 1.00 16.97 133 PRO A CA 1
ATOM 752 C C . PRO A 1 99 ? 56.406 -32.002 -19.189 1.00 18.04 133 PRO A C 1
ATOM 753 O O . PRO A 1 99 ? 56.935 -31.092 -18.542 1.00 17.08 133 PRO A O 1
ATOM 757 N N . LEU A 1 100 ? 55.111 -32.005 -19.504 1.00 14.51 134 LEU A N 1
ATOM 758 C CA . LEU A 1 100 ? 54.218 -30.956 -19.031 1.00 14.43 134 LEU A CA 1
ATOM 759 C C . LEU A 1 100 ? 54.262 -30.869 -17.509 1.00 16.32 134 LEU A C 1
ATOM 760 O O . LEU A 1 100 ? 54.199 -31.886 -16.814 1.00 16.50 134 LEU A O 1
ATOM 765 N N . GLY A 1 101 ? 54.373 -29.645 -16.991 1.00 14.31 135 GLY A N 1
ATOM 766 C CA . GLY A 1 101 ? 54.480 -29.408 -15.572 1.00 14.30 135 GLY A CA 1
ATOM 767 C C . GLY A 1 101 ? 55.895 -29.466 -15.035 1.00 19.45 135 GLY A C 1
ATOM 768 O O . GLY A 1 101 ? 56.183 -28.848 -14.005 1.00 20.38 135 GLY A O 1
ATOM 769 N N . GLY A 1 102 ? 56.782 -30.200 -15.702 1.00 17.47 136 GLY A N 1
ATOM 770 C CA . GLY A 1 102 ? 58.177 -30.212 -15.316 1.00 16.98 136 GLY A CA 1
ATOM 771 C C . GLY A 1 102 ? 58.504 -30.988 -14.063 1.00 14.39 136 GLY A C 1
ATOM 772 O O . GLY A 1 102 ? 59.543 -30.736 -13.452 1.00 14.37 136 GLY A O 1
ATOM 773 N N . ILE A 1 103 ? 57.657 -31.930 -13.660 1.00 14.52 137 ILE A N 1
ATOM 774 C CA . ILE A 1 103 ? 57.922 -32.783 -12.506 1.00 17.55 137 ILE A CA 1
ATOM 775 C C . ILE A 1 103 ? 58.141 -34.209 -12.988 1.00 17.17 137 ILE A C 1
ATOM 776 O O . ILE A 1 103 ? 57.288 -34.775 -13.682 1.00 14.85 137 ILE A O 1
ATOM 781 N N . ILE A 1 104 ? 59.278 -34.787 -12.613 1.00 16.18 138 ILE A N 1
ATOM 782 C CA . ILE A 1 104 ? 59.625 -36.163 -12.946 1.00 15.02 138 ILE A CA 1
ATOM 783 C C . ILE A 1 104 ? 59.885 -36.925 -11.654 1.00 15.16 138 ILE A C 1
ATOM 784 O O . ILE A 1 104 ? 60.667 -36.476 -10.809 1.00 15.12 138 ILE A O 1
ATOM 789 N N . ALA A 1 105 ? 59.239 -38.078 -11.508 1.00 20.78 139 ALA A N 1
ATOM 790 C CA . ALA A 1 105 ? 59.559 -39.036 -10.457 1.00 18.43 139 ALA A CA 1
ATOM 791 C C . ALA A 1 105 ? 60.487 -40.084 -11.061 1.00 18.18 139 ALA A C 1
ATOM 792 O O . ALA A 1 105 ? 60.060 -40.893 -11.890 1.00 15.72 139 ALA A O 1
ATOM 794 N N . LYS A 1 106 ? 61.753 -40.060 -10.653 1.00 16.88 140 LYS A N 1
ATOM 795 C CA . LYS A 1 106 ? 62.787 -40.924 -11.205 1.00 18.21 140 LYS A CA 1
ATOM 796 C C . LYS A 1 106 ? 63.156 -41.996 -10.190 1.00 18.20 140 LYS A C 1
ATOM 797 O O . LYS A 1 106 ? 63.450 -41.685 -9.031 1.00 19.12 140 LYS A O 1
ATOM 803 N N . ALA A 1 107 ? 63.142 -43.252 -10.626 1.00 18.77 141 ALA A N 1
ATOM 804 C CA . ALA A 1 107 ? 63.429 -44.360 -9.725 1.00 18.90 141 ALA A CA 1
ATOM 805 C C . ALA A 1 107 ? 64.921 -44.429 -9.419 1.00 20.38 141 ALA A C 1
ATOM 806 O O . ALA A 1 107 ? 65.751 -44.476 -10.332 1.00 20.43 141 ALA A O 1
ATOM 808 N N . LYS A 1 108 ? 65.263 -44.429 -8.130 1.00 22.21 142 LYS A N 1
ATOM 809 C CA . LYS A 1 108 ? 66.661 -44.559 -7.733 1.00 24.79 142 LYS A CA 1
ATOM 810 C C . LYS A 1 108 ? 67.139 -46.000 -7.770 1.00 25.26 142 LYS A C 1
ATOM 811 O O . LYS A 1 108 ? 68.349 -46.240 -7.829 1.00 26.82 142 LYS A O 1
ATOM 817 N N . THR A 1 109 ? 66.220 -46.957 -7.747 1.00 25.18 143 THR A N 1
ATOM 818 C CA . THR A 1 109 ? 66.582 -48.359 -7.672 1.00 26.35 143 THR A CA 1
ATOM 819 C C . THR A 1 109 ? 65.453 -49.188 -8.262 1.00 27.21 143 THR A C 1
ATOM 820 O O . THR A 1 109 ? 64.309 -48.735 -8.356 1.00 26.67 143 THR A O 1
ATOM 824 N N . LYS A 1 110 ? 65.789 -50.409 -8.669 1.00 27.85 144 LYS A N 1
ATOM 825 C CA . LYS A 1 110 ? 64.754 -51.386 -8.970 1.00 27.84 144 LYS A CA 1
ATOM 826 C C . LYS A 1 110 ? 63.916 -51.628 -7.725 1.00 27.52 144 LYS A C 1
ATOM 827 O O . LYS A 1 110 ? 64.432 -51.647 -6.604 1.00 30.25 144 LYS A O 1
ATOM 833 N N . GLY A 1 111 ? 62.613 -51.802 -7.920 1.00 24.26 145 GLY A N 1
ATOM 834 C CA . GLY A 1 111 ? 61.709 -51.987 -6.805 1.00 23.47 145 GLY A CA 1
ATOM 835 C C . GLY A 1 111 ? 61.333 -50.723 -6.062 1.00 21.21 145 GLY A C 1
ATOM 836 O O . GLY A 1 111 ? 60.669 -50.816 -5.024 1.00 19.21 145 GLY A O 1
ATOM 837 N N . ALA A 1 112 ? 61.752 -49.552 -6.540 1.00 21.83 146 ALA A N 1
ATOM 838 C CA . ALA A 1 112 ? 61.199 -48.303 -6.035 1.00 17.25 146 ALA A CA 1
ATOM 839 C C . ALA A 1 112 ? 59.692 -48.292 -6.259 1.00 17.23 146 ALA A C 1
ATOM 840 O O . ALA A 1 112 ? 59.198 -48.784 -7.276 1.00 22.20 146 ALA A O 1
ATOM 842 N N . LYS A 1 113 ? 58.951 -47.750 -5.296 1.00 19.28 147 LYS A N 1
ATOM 843 C CA . LYS A 1 113 ? 57.502 -47.874 -5.305 1.00 19.05 147 LYS A CA 1
ATOM 844 C C . LYS A 1 113 ? 56.831 -46.537 -5.036 1.00 19.43 147 LYS A C 1
ATOM 845 O O . LYS A 1 113 ? 57.358 -45.687 -4.313 1.00 20.23 147 LYS A O 1
ATOM 851 N N . ILE A 1 114 ? 55.659 -46.363 -5.642 1.00 19.75 148 ILE A N 1
ATOM 852 C CA . ILE A 1 114 ? 54.774 -45.238 -5.375 1.00 16.77 148 ILE A CA 1
ATOM 853 C C . ILE A 1 114 ? 53.383 -45.791 -5.113 1.00 19.45 148 ILE A C 1
ATOM 854 O O . ILE A 1 114 ? 52.857 -46.565 -5.921 1.00 19.30 148 ILE A O 1
ATOM 859 N N . ASN A 1 115 ? 52.792 -45.402 -3.990 1.00 20.32 149 ASN A N 1
ATOM 860 C CA . ASN A 1 115 ? 51.415 -45.752 -3.675 1.00 20.52 149 ASN A CA 1
ATOM 861 C C . ASN A 1 115 ? 50.531 -44.536 -3.900 1.00 18.08 149 ASN A C 1
ATOM 862 O O . ASN A 1 115 ? 50.830 -43.443 -3.411 1.00 17.90 149 ASN A O 1
ATOM 867 N N . LEU A 1 116 ? 49.451 -44.730 -4.648 1.00 18.79 150 LEU A N 1
ATOM 868 C CA . LEU A 1 116 ? 48.591 -43.640 -5.076 1.00 18.91 150 LEU A CA 1
ATOM 869 C C . LEU A 1 116 ? 47.149 -43.978 -4.742 1.00 19.72 150 LEU A C 1
ATOM 870 O O . LEU A 1 116 ? 46.691 -45.092 -5.009 1.00 20.88 150 LEU A O 1
ATOM 875 N N . ASP A 1 117 ? 46.440 -43.020 -4.156 1.00 19.24 151 ASP A N 1
ATOM 876 C CA . ASP A 1 117 ? 45.024 -43.168 -3.872 1.00 21.71 151 ASP A CA 1
ATOM 877 C C . ASP A 1 117 ? 44.347 -41.821 -4.067 1.00 21.87 151 ASP A C 1
ATOM 878 O O . ASP A 1 117 ? 45.000 -40.779 -4.159 1.00 22.92 151 ASP A O 1
ATOM 883 N N . THR A 1 118 ? 43.025 -41.849 -4.138 1.00 21.20 152 THR A N 1
ATOM 884 C CA . THR A 1 118 ? 42.229 -40.637 -4.201 1.00 21.76 152 THR A CA 1
ATOM 885 C C . THR A 1 118 ? 41.514 -40.427 -2.873 1.00 22.87 152 THR A C 1
ATOM 886 O O . THR A 1 118 ? 41.230 -41.380 -2.142 1.00 23.32 152 THR A O 1
ATOM 890 N N . THR A 1 119 ? 41.254 -39.162 -2.553 1.00 23.52 153 THR A N 1
ATOM 891 C CA . THR A 1 119 ? 40.405 -38.838 -1.418 1.00 24.83 153 THR A CA 1
ATOM 892 C C . THR A 1 119 ? 38.927 -38.988 -1.743 1.00 28.42 153 THR A C 1
ATOM 893 O O . THR A 1 119 ? 38.097 -38.925 -0.831 1.00 31.42 153 THR A O 1
ATOM 897 N N . LEU A 1 120 ? 38.582 -39.185 -3.009 1.00 29.40 154 LEU A N 1
ATOM 898 C CA . LEU A 1 120 ? 37.196 -39.423 -3.373 1.00 31.73 154 LEU A CA 1
ATOM 899 C C . LEU A 1 120 ? 36.768 -40.828 -2.968 1.00 34.50 154 LEU A C 1
ATOM 900 O O . LEU A 1 120 ? 37.583 -41.748 -2.855 1.00 33.51 154 LEU A O 1
ATOM 905 N N . ASP A 1 121 ? 35.465 -40.985 -2.750 1.00 39.87 155 ASP A N 1
ATOM 906 C CA . ASP A 1 121 ? 34.922 -42.300 -2.441 1.00 42.72 155 ASP A CA 1
ATOM 907 C C . ASP A 1 121 ? 34.890 -43.211 -3.662 1.00 40.12 155 ASP A C 1
ATOM 908 O O . ASP A 1 121 ? 34.890 -44.436 -3.507 1.00 40.89 155 ASP A O 1
ATOM 913 N N . LYS A 1 122 ? 34.866 -42.640 -4.862 1.00 34.28 156 LYS A N 1
ATOM 914 C CA . LYS A 1 122 ? 34.937 -43.416 -6.091 1.00 32.01 156 LYS A CA 1
ATOM 915 C C . LYS A 1 122 ? 36.384 -43.795 -6.389 1.00 28.76 156 LYS A C 1
ATOM 916 O O . LYS A 1 122 ? 37.299 -42.985 -6.223 1.00 28.16 156 LYS A O 1
ATOM 922 N N . LYS A 1 123 ? 36.591 -45.037 -6.831 1.00 26.44 157 LYS A N 1
ATOM 923 C CA . LYS A 1 123 ? 37.936 -45.571 -6.989 1.00 24.24 157 LYS A CA 1
ATOM 924 C C . LYS A 1 123 ? 38.269 -46.051 -8.394 1.00 21.53 157 LYS A C 1
ATOM 925 O O . LYS A 1 123 ? 39.450 -46.281 -8.679 1.00 17.94 157 LYS A O 1
ATOM 931 N N . ASN A 1 124 ? 37.287 -46.218 -9.273 1.00 20.69 158 ASN A N 1
ATOM 932 C CA . ASN A 1 124 ? 37.523 -46.773 -10.600 1.00 24.22 158 ASN A CA 1
ATOM 933 C C . ASN A 1 124 ? 37.662 -45.645 -11.613 1.00 21.92 158 ASN A C 1
ATOM 934 O O . ASN A 1 124 ? 36.724 -44.867 -11.817 1.00 22.25 158 ASN A O 1
ATOM 939 N N . PHE A 1 125 ? 38.822 -45.579 -12.262 1.00 19.59 159 PHE A N 1
ATOM 940 C CA . PHE A 1 125 ? 39.112 -44.533 -13.227 1.00 21.10 159 PHE A CA 1
ATOM 941 C C . PHE A 1 125 ? 39.887 -45.115 -14.398 1.00 22.01 159 PHE A C 1
ATOM 942 O O . PHE A 1 125 ? 40.508 -46.175 -14.297 1.00 23.90 159 PHE A O 1
ATOM 950 N N . LYS A 1 126 ? 39.833 -44.405 -15.519 1.00 20.69 160 LYS A N 1
ATOM 951 C CA . LYS A 1 126 ? 40.839 -44.558 -16.557 1.00 19.79 160 LYS A CA 1
ATOM 952 C C . LYS A 1 126 ? 42.038 -43.717 -16.150 1.00 19.00 160 LYS A C 1
ATOM 953 O O . LYS A 1 126 ? 41.892 -42.526 -15.858 1.00 16.54 160 LYS A O 1
ATOM 959 N N . ILE A 1 127 ? 43.214 -44.329 -16.095 1.00 16.72 161 ILE A N 1
ATOM 960 C CA . ILE A 1 127 ? 44.420 -43.638 -15.667 1.00 16.54 161 ILE A CA 1
ATOM 961 C C . ILE A 1 127 ? 45.427 -43.718 -16.800 1.00 20.01 161 ILE A C 1
ATOM 962 O O . ILE A 1 127 ? 45.836 -44.818 -17.197 1.00 21.46 161 ILE A O 1
ATOM 967 N N . GLY A 1 128 ? 45.805 -42.563 -17.334 1.00 18.41 162 GLY A N 1
ATOM 968 C CA . GLY A 1 128 ? 46.871 -42.491 -18.310 1.00 19.06 162 GLY A CA 1
ATOM 969 C C . GLY A 1 128 ? 48.179 -42.172 -17.612 1.00 19.80 162 GLY A C 1
ATOM 970 O O . GLY A 1 128 ? 48.246 -41.253 -16.792 1.00 20.32 162 GLY A O 1
ATOM 971 N N . PHE A 1 129 ? 49.210 -42.945 -17.935 1.00 19.04 163 PHE A N 1
ATOM 972 C CA . PHE A 1 129 ? 50.531 -42.804 -17.339 1.00 17.93 163 PHE A CA 1
ATOM 973 C C . PHE A 1 129 ? 51.498 -42.277 -18.385 1.00 17.44 163 PHE A C 1
ATOM 974 O O . PHE A 1 129 ? 51.541 -42.790 -19.507 1.00 19.04 163 PHE A O 1
ATOM 982 N N . LEU A 1 130 ? 52.270 -41.263 -18.019 1.00 15.78 164 LEU A N 1
ATOM 983 C CA . LEU A 1 130 ? 53.388 -40.804 -18.828 1.00 15.67 164 LEU A CA 1
ATOM 984 C C . LEU A 1 130 ? 54.672 -41.332 -18.204 1.00 16.80 164 LEU A C 1
ATOM 985 O O . LEU A 1 130 ? 54.904 -41.142 -17.007 1.00 17.83 164 LEU A O 1
ATOM 990 N N . PHE A 1 131 ? 55.492 -42.004 -19.011 1.00 15.80 165 PHE A N 1
ATOM 991 C CA . PHE A 1 131 ? 56.657 -42.707 -18.490 1.00 15.89 165 PHE A CA 1
ATOM 992 C C . PHE A 1 131 ? 57.758 -42.751 -19.540 1.00 15.88 165 PHE A C 1
ATOM 993 O O . PHE A 1 131 ? 57.522 -42.543 -20.735 1.00 15.85 165 PHE A O 1
ATOM 1001 N N . LYS A 1 132 ? 58.966 -43.061 -19.071 1.00 15.92 166 LYS A N 1
ATOM 1002 C CA . LYS A 1 132 ? 60.182 -42.979 -19.867 1.00 19.64 166 LYS A CA 1
ATOM 1003 C C . LYS A 1 132 ? 61.198 -43.953 -19.283 1.00 19.56 166 LYS A C 1
ATOM 1004 O O . LYS A 1 132 ? 61.230 -44.174 -18.070 1.00 18.08 166 LYS A O 1
ATOM 1010 N N . ALA A 1 133 ? 62.022 -44.543 -20.148 1.00 19.32 167 ALA A N 1
ATOM 1011 C CA . ALA A 1 133 ? 62.984 -45.533 -19.681 1.00 19.51 167 ALA A CA 1
ATOM 1012 C C . ALA A 1 133 ? 64.194 -45.562 -20.600 1.00 21.32 167 ALA A C 1
ATOM 1013 O O . ALA A 1 133 ? 64.124 -45.175 -21.770 1.00 23.68 167 ALA A O 1
ATOM 1015 N N . LYS A 1 134 ? 65.311 -46.043 -20.049 1.00 21.55 168 LYS A N 1
ATOM 1016 C CA . LYS A 1 134 ? 66.547 -46.180 -20.807 1.00 23.15 168 LYS A CA 1
ATOM 1017 C C . LYS A 1 134 ? 66.576 -47.435 -21.670 1.00 23.52 168 LYS A C 1
ATOM 1018 O O . LYS A 1 134 ? 67.418 -47.531 -22.569 1.00 23.15 168 LYS A O 1
ATOM 1024 N N . GLN A 1 135 ? 65.696 -48.399 -21.409 1.00 22.02 169 GLN A N 1
ATOM 1025 C CA . GLN A 1 135 ? 65.632 -49.636 -22.171 1.00 23.87 169 GLN A CA 1
ATOM 1026 C C . GLN A 1 135 ? 64.187 -49.939 -22.536 1.00 22.92 169 GLN A C 1
ATOM 1027 O O . GLN A 1 135 ? 63.257 -49.555 -21.821 1.00 23.35 169 GLN A O 1
ATOM 1033 N N . ASN A 1 136 ? 64.011 -50.645 -23.653 1.00 23.10 170 ASN A N 1
ATOM 1034 C CA . ASN A 1 136 ? 62.689 -50.983 -24.164 1.00 24.33 170 ASN A CA 1
A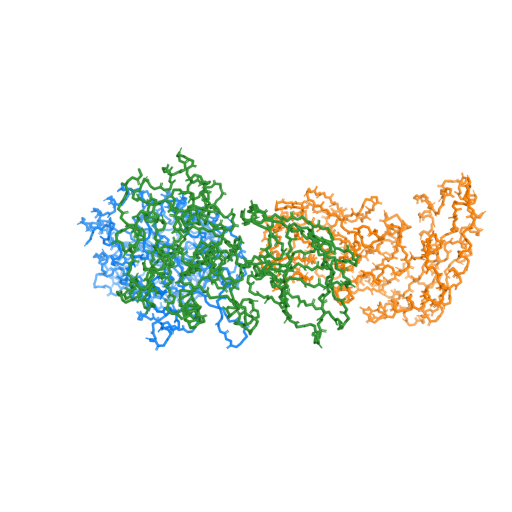TOM 1035 C C . ASN A 1 136 ? 62.076 -52.208 -23.490 1.00 23.63 170 ASN A C 1
ATOM 1036 O O . ASN A 1 136 ? 61.034 -52.688 -23.947 1.00 22.47 170 ASN A O 1
ATOM 1041 N N . THR A 1 137 ? 62.688 -52.721 -22.428 1.00 25.11 171 THR A N 1
ATOM 1042 C CA . THR A 1 137 ? 62.039 -53.713 -21.588 1.00 26.08 171 THR A CA 1
ATOM 1043 C C . THR A 1 137 ? 61.004 -53.025 -20.700 1.00 26.01 171 THR A C 1
ATOM 1044 O O . THR A 1 137 ? 60.785 -51.813 -20.786 1.00 27.72 171 THR A O 1
ATOM 1048 N N . ASN A 1 138 ? 60.359 -53.803 -19.832 1.00 24.35 172 ASN A N 1
ATOM 1049 C CA . ASN A 1 138 ? 59.344 -53.249 -18.943 1.00 22.13 172 ASN A CA 1
ATOM 1050 C C . ASN A 1 138 ? 59.940 -52.158 -18.063 1.00 22.70 172 ASN A C 1
ATOM 1051 O O . ASN A 1 138 ? 61.018 -52.327 -17.485 1.00 22.30 172 ASN A O 1
ATOM 1056 N N . ALA A 1 139 ? 59.233 -51.031 -17.971 1.00 22.48 173 ALA A N 1
ATOM 1057 C CA . ALA A 1 139 ? 59.668 -49.902 -17.158 1.00 21.39 173 ALA A CA 1
ATOM 1058 C C . ALA A 1 139 ? 59.059 -49.943 -15.758 1.00 21.70 173 ALA A C 1
ATOM 1059 O O . ALA A 1 139 ? 59.773 -49.800 -14.761 1.00 20.89 173 ALA A O 1
ATOM 1061 N N . PHE A 1 140 ? 57.746 -50.147 -15.668 1.00 17.22 174 PHE A N 1
ATOM 1062 C CA . PHE A 1 140 ? 57.050 -50.179 -14.392 1.00 17.26 174 PHE A CA 1
ATOM 1063 C C . PHE A 1 140 ? 56.025 -51.301 -14.392 1.00 17.49 174 PHE A C 1
ATOM 1064 O O . PHE A 1 140 ? 55.495 -51.679 -15.438 1.00 20.69 174 PHE A O 1
ATOM 1072 N N . SER A 1 141 ? 55.737 -51.814 -13.202 1.00 20.49 175 SER A N 1
ATOM 1073 C CA . SER A 1 141 ? 54.599 -52.692 -12.986 1.00 21.24 175 SER A CA 1
ATOM 1074 C C . SER A 1 141 ? 53.555 -51.951 -12.163 1.00 19.89 175 SER A C 1
ATOM 1075 O O . SER A 1 141 ? 53.890 -51.246 -11.208 1.00 20.10 175 SER A O 1
ATOM 1078 N N . ILE A 1 142 ? 52.293 -52.104 -12.549 1.00 18.98 176 ILE A N 1
ATOM 1079 C CA . ILE A 1 142 ? 51.165 -51.476 -11.876 1.00 19.25 176 ILE A CA 1
ATOM 1080 C C . ILE A 1 142 ? 50.308 -52.576 -11.269 1.00 20.88 176 ILE A C 1
ATOM 1081 O O . ILE A 1 142 ? 49.999 -53.564 -11.942 1.00 22.79 176 ILE A O 1
ATOM 1086 N N . LYS A 1 143 ? 49.928 -52.408 -10.005 1.00 17.99 177 LYS A N 1
ATOM 1087 C CA . LYS A 1 143 ? 49.035 -53.337 -9.322 1.00 21.17 177 LYS A CA 1
ATOM 1088 C C . LYS A 1 143 ? 47.959 -52.526 -8.619 1.00 23.53 177 LYS A C 1
ATOM 1089 O O . LYS A 1 143 ? 48.274 -51.721 -7.737 1.00 26.97 177 LYS A O 1
ATOM 1091 N N . ASP A 1 144 ? 46.698 -52.729 -9.002 1.00 22.70 178 ASP A N 1
ATOM 1092 C CA . ASP A 1 144 ? 45.619 -51.897 -8.492 1.00 22.23 178 ASP A CA 1
ATOM 1093 C C . ASP A 1 144 ? 44.903 -52.588 -7.331 1.00 23.31 178 ASP A C 1
ATOM 1094 O O . ASP A 1 144 ? 45.266 -53.687 -6.905 1.00 24.49 178 ASP A O 1
ATOM 1099 N N . ALA A 1 145 ? 43.874 -51.915 -6.806 1.00 23.62 179 ALA A N 1
ATOM 1100 C CA . ALA A 1 145 ? 43.213 -52.380 -5.591 1.00 24.20 179 ALA A CA 1
ATOM 1101 C C . ALA A 1 145 ? 42.525 -53.724 -5.793 1.00 28.50 179 ALA A C 1
ATOM 1102 O O . ALA A 1 145 ? 42.444 -54.524 -4.854 1.00 29.24 179 ALA A O 1
ATOM 1104 N N . LYS A 1 146 ? 42.022 -53.989 -7.000 1.00 28.38 180 LYS A N 1
ATOM 1105 C CA . LYS A 1 146 ? 41.427 -55.275 -7.332 1.00 29.55 180 LYS A CA 1
ATOM 1106 C C . LYS A 1 146 ? 42.457 -56.276 -7.841 1.00 30.79 180 LYS A C 1
ATOM 1107 O O . LYS A 1 146 ? 42.097 -57.211 -8.565 1.00 30.39 180 LYS A O 1
ATOM 1113 N N . ASN A 1 147 ? 43.730 -56.079 -7.491 1.00 32.56 181 ASN A N 1
ATOM 1114 C CA . ASN A 1 147 ? 44.806 -57.033 -7.754 1.00 34.54 181 ASN A CA 1
ATOM 1115 C C . ASN A 1 147 ? 44.983 -57.313 -9.243 1.00 35.57 181 ASN A C 1
ATOM 1116 O O . ASN A 1 147 ? 45.433 -58.392 -9.632 1.00 37.91 181 ASN A O 1
ATOM 1121 N N . GLN A 1 148 ? 44.635 -56.346 -10.085 1.00 35.83 182 GLN A N 1
ATOM 1122 C CA . GLN A 1 148 ? 45.000 -56.404 -11.492 1.00 36.18 182 GLN A CA 1
ATOM 1123 C C . GLN A 1 148 ? 46.431 -55.917 -11.658 1.00 32.74 182 GLN A C 1
ATOM 1124 O O . GLN A 1 148 ? 46.828 -54.909 -11.069 1.00 31.53 182 GLN A O 1
ATOM 1130 N N . SER A 1 149 ? 47.211 -56.640 -12.454 1.00 30.94 183 SER A N 1
ATOM 1131 C CA . SER A 1 149 ? 48.626 -56.345 -12.625 1.00 30.43 183 SER A CA 1
ATOM 1132 C C . SER A 1 149 ? 48.904 -55.999 -14.080 1.00 26.52 183 SER A C 1
ATOM 1133 O O . SER A 1 149 ? 48.573 -56.776 -14.982 1.00 25.93 183 SER A O 1
ATOM 1136 N N . TYR A 1 150 ? 49.506 -54.835 -14.304 1.00 24.06 184 TYR A N 1
ATOM 1137 C CA . TYR A 1 150 ? 49.828 -54.353 -15.638 1.00 23.72 184 TYR A CA 1
ATOM 1138 C C . TYR A 1 150 ? 51.297 -53.960 -15.695 1.00 23.72 184 TYR A C 1
ATOM 1139 O O . TYR A 1 150 ? 51.993 -53.923 -14.679 1.00 26.52 184 TYR A O 1
ATOM 1148 N N . GLU A 1 151 ? 51.765 -53.653 -16.904 1.00 21.93 185 GLU A N 1
ATOM 1149 C CA . GLU A 1 151 ? 53.132 -53.205 -17.119 1.00 23.23 185 GLU A CA 1
ATOM 1150 C C . GLU A 1 151 ? 53.137 -51.995 -18.040 1.00 21.46 185 GLU A C 1
ATOM 1151 O O . GLU A 1 151 ? 52.319 -51.891 -18.956 1.00 22.25 185 GLU A O 1
ATOM 1157 N N . LEU A 1 152 ? 54.066 -51.075 -17.782 1.00 19.07 186 LEU A N 1
ATOM 1158 C CA . LEU A 1 152 ? 54.369 -49.984 -18.700 1.00 17.19 186 LEU A CA 1
ATOM 1159 C C . LEU A 1 152 ? 55.689 -50.297 -19.397 1.00 17.54 186 LEU A C 1
ATOM 1160 O O . LEU A 1 152 ? 56.708 -50.529 -18.736 1.00 17.40 186 LEU A O 1
ATOM 1165 N N . ARG A 1 153 ? 55.670 -50.308 -20.726 1.00 19.80 187 ARG A N 1
ATOM 1166 C CA . ARG A 1 153 ? 56.840 -50.690 -21.510 1.00 24.84 187 ARG A CA 1
ATOM 1167 C C . ARG A 1 153 ? 56.978 -49.759 -22.704 1.00 31.33 187 ARG A C 1
ATOM 1168 O O . ARG A 1 153 ? 56.048 -49.633 -23.505 1.00 42.55 187 ARG A O 1
ATOM 1176 N N . THR A 1 154 ? 58.136 -49.115 -22.826 1.00 28.17 188 THR A N 1
ATOM 1177 C CA . THR A 1 154 ? 58.374 -48.211 -23.939 1.00 28.04 188 THR A CA 1
ATOM 1178 C C . THR A 1 154 ? 58.773 -48.989 -25.188 1.00 28.15 188 THR A C 1
ATOM 1179 O O . THR A 1 154 ? 59.293 -50.105 -25.122 1.00 29.85 188 THR A O 1
ATOM 1183 N N . THR A 1 155 ? 58.524 -48.378 -26.342 1.00 28.72 189 THR A N 1
ATOM 1184 C CA . THR A 1 155 ? 59.005 -48.913 -27.606 1.00 29.41 189 THR A CA 1
ATOM 1185 C C . THR A 1 155 ? 60.249 -48.197 -28.111 1.00 30.79 189 THR A C 1
ATOM 1186 O O . THR A 1 155 ? 61.039 -48.797 -28.846 1.00 32.72 189 THR A O 1
ATOM 1190 N N . GLN A 1 156 ? 60.445 -46.936 -27.725 1.00 29.89 190 GLN A N 1
ATOM 1191 C CA . GLN A 1 156 ? 61.675 -46.203 -27.989 1.00 29.98 190 GLN A CA 1
ATOM 1192 C C . GLN A 1 156 ? 62.260 -45.723 -26.670 1.00 27.90 190 GLN A C 1
ATOM 1193 O O . GLN A 1 156 ? 61.527 -45.267 -25.786 1.00 28.20 190 GLN A O 1
ATOM 1199 N N . ILE A 1 157 ? 63.580 -45.830 -26.536 1.00 25.03 191 ILE A N 1
ATOM 1200 C CA . ILE A 1 157 ? 64.227 -45.482 -25.280 1.00 22.97 191 ILE A CA 1
ATOM 1201 C C . ILE A 1 157 ? 64.377 -43.967 -25.170 1.00 23.56 191 ILE A C 1
ATOM 1202 O O . ILE A 1 157 ? 64.417 -43.241 -26.170 1.00 24.37 191 ILE A O 1
ATOM 1207 N N . ASN A 1 158 ? 64.454 -43.491 -23.924 1.00 21.73 192 ASN A N 1
ATOM 1208 C CA . ASN A 1 158 ? 64.655 -42.073 -23.628 1.00 20.94 192 ASN A CA 1
ATOM 1209 C C . ASN A 1 158 ? 63.626 -41.213 -24.352 1.00 20.09 192 ASN A C 1
ATOM 1210 O O . ASN A 1 158 ? 63.930 -40.141 -24.879 1.00 21.56 192 ASN A O 1
ATOM 1215 N N . LYS A 1 159 ? 62.390 -41.703 -24.376 1.00 20.56 193 LYS A N 1
ATOM 1216 C CA . LYS A 1 159 ? 61.288 -41.075 -25.086 1.00 20.64 193 LYS A CA 1
ATOM 1217 C C . LYS A 1 159 ? 60.054 -41.150 -24.206 1.00 18.65 193 LYS A C 1
ATOM 1218 O O . LYS A 1 159 ? 59.670 -42.239 -23.771 1.00 19.90 193 LYS A O 1
ATOM 1224 N N . TRP A 1 160 ? 59.443 -40.000 -23.942 1.00 15.83 194 TRP A N 1
ATOM 1225 C CA . TRP A 1 160 ? 58.218 -39.987 -23.158 1.00 15.47 194 TRP A CA 1
ATOM 1226 C C . TRP A 1 160 ? 57.122 -40.750 -23.889 1.00 18.46 194 TRP A C 1
ATOM 1227 O O . TRP A 1 160 ? 56.881 -40.531 -25.080 1.00 17.68 194 TRP A O 1
ATOM 1238 N N . SER A 1 161 ? 56.469 -41.657 -23.167 1.00 18.43 195 SER A N 1
ATOM 1239 C CA . SER A 1 161 ? 55.460 -42.542 -23.721 1.00 18.39 195 SER A CA 1
ATOM 1240 C C . SER A 1 161 ? 54.233 -42.537 -22.821 1.00 17.40 195 SER A C 1
ATOM 1241 O O . SER A 1 161 ? 54.287 -42.120 -21.662 1.00 17.63 195 SER A O 1
ATOM 1244 N N . TYR A 1 162 ? 53.116 -43.002 -23.371 1.00 16.02 196 TYR A N 1
ATOM 1245 C CA . TYR A 1 162 ? 51.827 -42.892 -22.708 1.00 18.96 196 TYR A CA 1
ATOM 1246 C C . TYR A 1 162 ? 51.079 -44.210 -22.810 1.00 19.86 196 TYR A C 1
ATOM 1247 O O . TYR A 1 162 ? 51.167 -44.907 -23.825 1.00 20.75 196 TYR A O 1
ATOM 1256 N N . LYS A 1 163 ? 50.344 -44.544 -21.753 1.00 19.66 197 LYS A N 1
ATOM 1257 C CA . LYS A 1 163 ? 49.478 -45.714 -21.759 1.00 19.97 197 LYS A CA 1
ATOM 1258 C C . LYS A 1 163 ? 48.338 -45.478 -20.782 1.00 19.05 197 LYS A C 1
ATOM 1259 O O . LYS A 1 163 ? 48.568 -45.028 -19.656 1.00 19.74 197 LYS A O 1
ATOM 1265 N N . GLU A 1 164 ? 47.119 -45.776 -21.220 1.00 19.53 198 GLU A N 1
ATOM 1266 C CA . GLU A 1 164 ? 45.916 -45.591 -20.423 1.00 20.70 198 GLU A CA 1
ATOM 1267 C C . GLU A 1 164 ? 45.390 -46.951 -19.988 1.00 19.83 198 GLU A C 1
ATOM 1268 O O . GLU A 1 164 ? 45.310 -47.876 -20.802 1.00 20.63 198 GLU A O 1
ATOM 1274 N N . LEU A 1 165 ? 45.043 -47.070 -18.709 1.00 19.20 199 LEU A N 1
ATOM 1275 C CA . LEU A 1 165 ? 44.506 -48.301 -18.155 1.00 22.07 199 LEU A CA 1
ATOM 1276 C C . LEU A 1 165 ? 43.282 -47.991 -17.309 1.00 26.07 199 LEU A C 1
ATOM 1277 O O . LEU A 1 165 ? 43.196 -46.936 -16.675 1.00 27.04 199 LEU A O 1
ATOM 1282 N N . GLU A 1 166 ? 42.334 -48.925 -17.303 1.00 27.02 200 GLU A N 1
ATOM 1283 C CA . GLU A 1 166 ? 41.177 -48.857 -16.418 1.00 27.82 200 GLU A CA 1
ATOM 1284 C C . GLU A 1 166 ? 41.529 -49.584 -15.125 1.00 26.07 200 GLU A C 1
ATOM 1285 O O . GLU A 1 166 ? 41.674 -50.811 -15.114 1.00 24.41 200 GLU A O 1
ATOM 1291 N N . LEU A 1 167 ? 41.673 -48.829 -14.037 1.00 26.48 201 LEU A N 1
ATOM 1292 C CA . LEU A 1 167 ? 42.166 -49.366 -12.779 1.00 25.94 201 LEU A CA 1
ATOM 1293 C C . LEU A 1 167 ? 41.305 -48.882 -11.620 1.00 24.50 201 LEU A C 1
ATOM 1294 O O . LEU A 1 167 ? 40.594 -47.879 -11.720 1.00 25.45 201 LEU A O 1
ATOM 1299 N N . ASP A 1 168 ? 41.387 -49.613 -10.511 1.00 23.68 202 ASP A N 1
ATOM 1300 C CA . ASP A 1 168 ? 40.721 -49.252 -9.266 1.00 24.83 202 ASP A CA 1
ATOM 1301 C C . ASP A 1 168 ? 41.767 -48.784 -8.266 1.00 24.66 202 ASP A C 1
ATOM 1302 O O . ASP A 1 168 ? 42.666 -49.549 -7.904 1.00 27.59 202 ASP A O 1
ATOM 1307 N N . LEU A 1 169 ? 41.646 -47.535 -7.826 1.00 21.30 203 LEU A N 1
ATOM 1308 C CA . LEU A 1 169 ? 42.526 -47.020 -6.793 1.00 21.19 203 LEU A CA 1
ATOM 1309 C C . LEU A 1 169 ? 42.177 -47.650 -5.444 1.00 22.08 203 LEU A C 1
ATOM 1310 O O . LEU A 1 169 ? 41.033 -48.047 -5.217 1.00 23.04 203 LEU A O 1
ATOM 1315 N N . PRO A 1 170 ? 43.150 -47.756 -4.522 1.00 21.36 204 PRO A N 1
ATOM 1316 C CA . PRO A 1 170 ? 44.556 -47.361 -4.649 1.00 19.73 204 PRO A CA 1
ATOM 1317 C C . PRO A 1 170 ? 45.383 -48.359 -5.446 1.00 22.31 204 PRO A C 1
ATOM 1318 O O . PRO A 1 170 ? 45.045 -49.539 -5.499 1.00 23.61 204 PRO A O 1
ATOM 1322 N N . LEU A 1 171 ? 46.463 -47.889 -6.059 1.00 17.48 205 LEU A N 1
ATOM 1323 C CA . LEU A 1 171 ? 47.350 -48.756 -6.814 1.00 20.91 205 LEU A CA 1
ATOM 1324 C C . LEU A 1 171 ? 48.774 -48.578 -6.314 1.00 20.89 205 LEU A C 1
ATOM 1325 O O . LEU A 1 171 ? 49.097 -47.601 -5.635 1.00 21.42 205 LEU A O 1
ATOM 1330 N N . GLN A 1 172 ? 49.629 -49.530 -6.673 1.00 21.00 206 GLN A N 1
ATOM 1331 C CA . GLN A 1 172 ? 51.051 -49.450 -6.378 1.00 22.86 206 GLN A CA 1
ATOM 1332 C C . GLN A 1 172 ? 51.841 -49.546 -7.674 1.00 21.59 206 GLN A C 1
ATOM 1333 O O . GLN A 1 172 ? 51.616 -50.455 -8.481 1.00 22.17 206 GLN A O 1
ATOM 1339 N N . ILE A 1 173 ? 52.756 -48.600 -7.867 1.00 19.43 207 ILE A N 1
ATOM 1340 C CA . ILE A 1 173 ? 53.658 -48.570 -9.011 1.00 17.94 207 ILE A CA 1
ATOM 1341 C C . ILE A 1 173 ? 55.031 -49.020 -8.542 1.00 19.52 207 ILE A C 1
ATOM 1342 O O . ILE A 1 173 ? 55.586 -48.446 -7.600 1.00 22.71 207 ILE A O 1
ATOM 1347 N N . SER A 1 174 ? 55.587 -50.034 -9.200 1.00 18.69 208 SER A N 1
ATOM 1348 C CA . SER A 1 174 ? 56.903 -50.562 -8.861 1.00 22.00 208 SER A CA 1
ATOM 1349 C C . SER A 1 174 ? 57.845 -50.361 -10.035 1.00 20.66 208 SER A C 1
ATOM 1350 O O . SER A 1 174 ? 57.487 -50.653 -11.181 1.00 21.67 208 SER A O 1
ATOM 1353 N N . ALA A 1 175 ? 59.045 -49.864 -9.750 1.00 19.19 209 ALA A N 1
ATOM 1354 C CA . ALA A 1 175 ? 60.039 -49.656 -10.790 1.00 19.58 209 ALA A CA 1
ATOM 1355 C C . ALA A 1 175 ? 60.684 -50.982 -11.159 1.00 21.41 209 ALA A C 1
ATOM 1356 O O . ALA A 1 175 ? 61.196 -51.696 -10.291 1.00 24.53 209 ALA A O 1
ATOM 1358 N N . LEU A 1 176 ? 60.650 -51.315 -12.447 1.00 21.25 210 LEU A N 1
ATOM 1359 C CA . LEU A 1 176 ? 61.311 -52.509 -12.951 1.00 22.89 210 LEU A CA 1
ATOM 1360 C C . LEU A 1 176 ? 62.681 -52.212 -13.539 1.00 23.67 210 LEU A C 1
ATOM 1361 O O . LEU A 1 176 ? 63.447 -53.146 -13.793 1.00 24.86 210 LEU A O 1
ATOM 1366 N N . GLN A 1 177 ? 63.000 -50.939 -13.755 1.00 21.81 211 GLN A N 1
ATOM 1367 C CA . GLN A 1 177 ? 64.319 -50.495 -14.177 1.00 22.48 211 GLN A CA 1
ATOM 1368 C C . GLN A 1 177 ? 64.784 -49.400 -13.237 1.00 26.00 211 GLN A C 1
ATOM 1369 O O . GLN A 1 177 ? 63.978 -48.583 -12.781 1.00 27.12 211 GLN A O 1
ATOM 1375 N N . LYS A 1 178 ? 66.081 -49.371 -12.956 1.00 25.92 212 LYS A N 1
ATOM 1376 C CA . LYS A 1 178 ? 66.639 -48.185 -12.336 1.00 26.74 212 LYS A CA 1
ATOM 1377 C C . LYS A 1 178 ? 66.606 -47.032 -13.334 1.00 27.31 212 LYS A C 1
ATOM 1378 O O . LYS A 1 178 ? 66.753 -47.226 -14.545 1.00 26.38 212 LYS A O 1
ATOM 1384 N N . ASP A 1 179 ? 66.377 -45.825 -12.814 1.00 26.27 213 ASP A N 1
ATOM 1385 C CA . ASP A 1 179 ? 66.305 -44.578 -13.574 1.00 25.74 213 ASP A CA 1
ATOM 1386 C C . ASP A 1 179 ? 65.101 -44.509 -14.505 1.00 20.24 213 ASP A C 1
ATOM 1387 O O . ASP A 1 179 ? 65.062 -43.649 -15.389 1.00 19.12 213 ASP A O 1
ATOM 1392 N N . ALA A 1 180 ? 64.118 -45.387 -14.341 1.00 20.07 214 ALA A N 1
ATOM 1393 C CA . ALA A 1 180 ? 62.861 -45.224 -15.054 1.00 17.53 214 ALA A CA 1
ATOM 1394 C C . ALA A 1 180 ? 62.114 -44.016 -14.497 1.00 17.84 214 ALA A C 1
ATOM 1395 O O . ALA A 1 180 ? 62.169 -43.737 -13.295 1.00 16.46 214 ALA A O 1
ATOM 1397 N N . GLU A 1 181 ? 61.418 -43.293 -15.374 1.00 17.19 215 GLU A N 1
ATOM 1398 C CA . GLU A 1 181 ? 60.822 -42.010 -15.026 1.00 15.81 215 GLU A CA 1
ATOM 1399 C C . GLU A 1 181 ? 59.311 -42.042 -15.199 1.00 19.24 215 GLU A C 1
ATOM 1400 O O . GLU A 1 181 ? 58.795 -42.638 -16.149 1.00 15.89 215 GLU A O 1
ATOM 1406 N N . LEU A 1 182 ? 58.612 -41.385 -14.279 1.00 15.73 216 LEU A N 1
ATOM 1407 C CA . LEU A 1 182 ? 57.191 -41.098 -14.406 1.00 15.70 216 LEU A CA 1
ATOM 1408 C C . LEU A 1 182 ? 57.003 -39.593 -14.534 1.00 16.11 216 LEU A C 1
ATOM 1409 O O . LEU A 1 182 ? 57.692 -38.817 -13.865 1.00 16.26 216 LEU A O 1
ATOM 1414 N N . GLY A 1 183 ? 56.069 -39.183 -15.391 1.00 16.16 217 GLY A N 1
ATOM 1415 C CA . GLY A 1 183 ? 55.898 -37.775 -15.690 1.00 15.22 217 GLY A CA 1
ATOM 1416 C C . GLY A 1 183 ? 54.546 -37.180 -15.349 1.00 19.36 217 GLY A C 1
ATOM 1417 O O . GLY A 1 183 ? 54.365 -35.965 -15.471 1.00 19.65 217 GLY A O 1
ATOM 1418 N N . GLY A 1 184 ? 53.596 -38.000 -14.933 1.00 15.32 218 GLY A N 1
ATOM 1419 C CA . GLY A 1 184 ? 52.292 -37.501 -14.536 1.00 16.10 218 GLY A CA 1
ATOM 1420 C C . GLY A 1 184 ? 51.204 -38.512 -14.828 1.00 15.94 218 GLY A C 1
ATOM 1421 O O . GLY A 1 184 ? 51.402 -39.497 -15.535 1.00 16.57 218 GLY A O 1
ATOM 1422 N N . TYR A 1 185 ? 50.027 -38.245 -14.263 1.00 15.50 219 TYR A N 1
ATOM 1423 C CA . TYR A 1 185 ? 48.851 -39.084 -14.453 1.00 15.66 219 TYR A CA 1
ATOM 1424 C C . TYR A 1 185 ? 47.692 -38.257 -14.984 1.00 16.84 219 TYR A C 1
ATOM 1425 O O . TYR A 1 185 ? 47.554 -37.073 -14.668 1.00 15.46 219 TYR A O 1
ATOM 1434 N N . PHE A 1 186 ? 46.858 -38.899 -15.799 1.00 16.80 220 PHE A N 1
ATOM 1435 C CA . PHE A 1 186 ? 45.599 -38.334 -16.271 1.00 15.71 220 PHE A CA 1
ATOM 1436 C C . PHE A 1 186 ? 44.496 -39.253 -15.765 1.00 15.91 220 PHE A C 1
ATOM 1437 O O . PHE A 1 186 ? 44.320 -40.360 -16.283 1.00 18.14 220 PHE A O 1
ATOM 1445 N N . ILE A 1 187 ? 43.768 -38.806 -14.748 1.00 15.91 221 ILE A N 1
ATOM 1446 C CA . ILE A 1 187 ? 42.825 -39.644 -14.016 1.00 16.11 221 ILE A CA 1
ATOM 1447 C C . ILE A 1 187 ? 41.420 -39.119 -14.284 1.00 18.26 221 ILE A C 1
ATOM 1448 O O . ILE A 1 187 ? 41.036 -38.059 -13.777 1.00 18.86 221 ILE A O 1
ATOM 1453 N N . THR A 1 188 ? 40.647 -39.859 -15.080 1.00 18.20 222 THR A N 1
ATOM 1454 C CA . THR A 1 188 ? 39.358 -39.384 -15.561 1.00 18.34 222 THR A CA 1
ATOM 1455 C C . THR A 1 188 ? 38.332 -40.504 -15.494 1.00 18.32 222 THR A C 1
ATOM 1456 O O . THR A 1 188 ? 38.663 -41.675 -15.292 1.00 18.67 222 THR A O 1
ATOM 1460 N N . ASN A 1 189 ? 37.070 -40.122 -15.668 1.00 19.70 223 ASN A N 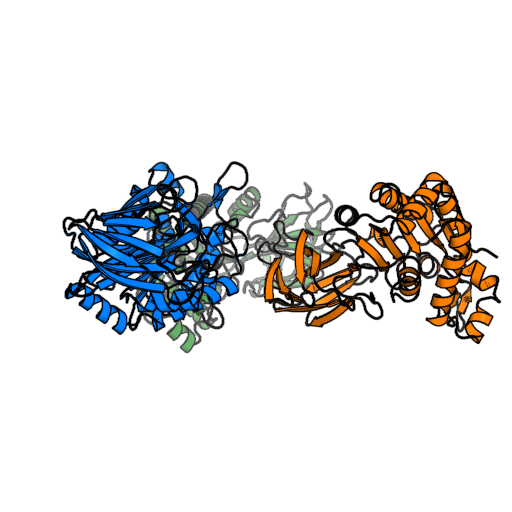1
ATOM 1461 C CA . ASN A 1 189 ? 35.988 -41.070 -15.858 1.00 22.08 223 ASN A CA 1
ATOM 1462 C C . ASN A 1 189 ? 35.927 -41.489 -17.324 1.00 23.91 223 ASN A C 1
ATOM 1463 O O . ASN A 1 189 ? 36.526 -40.861 -18.199 1.00 25.40 223 ASN A O 1
ATOM 1468 N N . LYS A 1 190 ? 35.185 -42.566 -17.592 1.00 25.03 224 LYS A N 1
ATOM 1469 C CA . LYS A 1 190 ? 34.989 -42.986 -18.976 1.00 26.12 224 LYS A CA 1
ATOM 1470 C C . LYS A 1 190 ? 34.255 -41.924 -19.785 1.00 27.30 224 LYS A C 1
ATOM 1471 O O . LYS A 1 190 ? 34.479 -41.802 -20.993 1.00 27.94 224 LYS A O 1
ATOM 1473 N N . ASP A 1 191 ? 33.389 -41.145 -19.143 1.00 29.54 225 ASP A N 1
ATOM 1474 C CA . ASP A 1 191 ? 32.671 -40.076 -19.826 1.00 32.50 225 ASP A CA 1
ATOM 1475 C C . ASP A 1 191 ? 32.160 -39.082 -18.792 1.00 31.66 225 ASP A C 1
ATOM 1476 O O . ASP A 1 191 ? 32.138 -39.360 -17.591 1.00 34.40 225 ASP A O 1
ATOM 1481 N N . ASN A 1 192 ? 31.751 -37.913 -19.283 1.00 29.20 226 ASN A N 1
ATOM 1482 C CA . ASN A 1 192 ? 31.131 -36.863 -18.475 1.00 29.51 226 ASN A CA 1
ATOM 1483 C C . ASN A 1 192 ? 32.011 -36.501 -17.275 1.00 28.65 226 ASN A C 1
ATOM 1484 O O . ASN A 1 192 ? 31.686 -36.746 -16.113 1.00 30.69 226 ASN A O 1
ATOM 1489 N N . ASN A 1 193 ? 33.146 -35.898 -17.608 1.00 24.93 227 ASN A N 1
ATOM 1490 C CA . ASN A 1 193 ? 34.167 -35.542 -16.637 1.00 20.48 227 ASN A CA 1
ATOM 1491 C C . ASN A 1 193 ? 34.010 -34.082 -16.240 1.00 19.89 227 ASN A C 1
ATOM 1492 O O . ASN A 1 193 ? 34.028 -33.192 -17.098 1.00 17.59 227 ASN A O 1
ATOM 1497 N N . VAL A 1 194 ? 33.862 -33.844 -14.941 1.00 16.23 228 VAL A N 1
ATOM 1498 C CA . VAL A 1 194 ? 33.868 -32.508 -14.363 1.00 16.10 228 VAL A CA 1
ATOM 1499 C C . VAL A 1 194 ? 35.017 -32.459 -13.368 1.00 15.99 228 VAL A C 1
ATOM 1500 O O . VAL A 1 194 ? 35.006 -33.188 -12.371 1.00 16.09 228 VAL A O 1
ATOM 1504 N N . PHE A 1 195 ? 36.012 -31.618 -13.641 1.00 18.34 229 PHE A N 1
ATOM 1505 C CA . PHE A 1 195 ? 37.193 -31.588 -12.793 1.00 18.01 229 PHE A CA 1
ATOM 1506 C C . PHE A 1 195 ? 37.826 -30.206 -12.812 1.00 15.51 229 PHE A C 1
ATOM 1507 O O . PHE A 1 195 ? 37.583 -29.394 -13.709 1.00 15.66 229 PHE A O 1
ATOM 1515 N N . LEU A 1 196 ? 38.652 -29.957 -11.801 1.00 15.44 230 LEU A N 1
ATOM 1516 C CA . LEU A 1 196 ? 39.587 -28.838 -11.789 1.00 15.26 230 LEU A CA 1
ATOM 1517 C C . LEU A 1 196 ? 40.939 -29.403 -11.383 1.00 15.19 230 LEU A C 1
ATOM 1518 O O . LEU A 1 196 ? 41.120 -29.798 -10.228 1.00 19.10 230 LEU A O 1
ATOM 1523 N N . ASP A 1 197 ? 41.878 -29.458 -12.321 1.00 17.05 231 ASP A N 1
ATOM 1524 C CA . ASP A 1 197 ? 43.229 -29.892 -12.008 1.00 15.03 231 ASP A CA 1
ATOM 1525 C C . ASP A 1 197 ? 44.167 -28.694 -12.009 1.00 14.86 231 ASP A C 1
ATOM 1526 O O . ASP A 1 197 ? 43.801 -27.582 -12.395 1.00 14.79 231 ASP A O 1
ATOM 1531 N N . THR A 1 198 ? 45.388 -28.926 -11.538 1.00 15.52 232 THR A N 1
ATOM 1532 C CA . THR A 1 198 ? 46.350 -27.851 -11.368 1.00 14.66 232 THR A CA 1
ATOM 1533 C C . THR A 1 198 ? 47.693 -28.281 -11.926 1.00 14.59 232 THR A C 1
ATOM 1534 O O . THR A 1 198 ? 48.063 -29.455 -11.848 1.00 15.89 232 THR A O 1
ATOM 1538 N N . ILE A 1 199 ? 48.406 -27.325 -12.507 1.00 14.45 233 ILE A N 1
ATOM 1539 C CA . ILE A 1 199 ? 49.786 -27.534 -12.918 1.00 15.27 233 ILE A CA 1
ATOM 1540 C C . ILE A 1 199 ? 50.576 -26.348 -12.389 1.00 14.26 233 ILE A C 1
ATOM 1541 O O . ILE A 1 199 ? 50.904 -25.418 -13.134 1.00 15.51 233 ILE A O 1
ATOM 1546 N N . ALA A 1 200 ? 50.852 -26.360 -11.086 1.00 14.29 234 ALA A N 1
ATOM 1547 C CA . ALA A 1 200 ? 51.451 -25.228 -10.400 1.00 14.20 234 ALA A CA 1
ATOM 1548 C C . ALA A 1 200 ? 52.720 -25.667 -9.686 1.00 14.20 234 ALA A C 1
ATOM 1549 O O . ALA A 1 200 ? 52.834 -26.808 -9.231 1.00 16.65 234 ALA A O 1
ATOM 1551 N N . ILE A 1 201 ? 53.677 -24.744 -9.594 1.00 14.09 235 ILE A N 1
ATOM 1552 C CA . ILE A 1 201 ? 55.015 -25.031 -9.086 1.00 16.89 235 ILE A CA 1
ATOM 1553 C C . ILE A 1 201 ? 55.462 -23.851 -8.237 1.00 16.15 235 ILE A C 1
ATOM 1554 O O . ILE A 1 201 ? 55.474 -22.713 -8.716 1.00 13.92 235 ILE A O 1
ATOM 1559 N N . ASN A 1 202 ? 55.825 -24.115 -6.983 1.00 15.86 236 ASN A N 1
ATOM 1560 C CA . ASN A 1 202 ? 56.359 -23.067 -6.124 1.00 15.86 236 ASN A CA 1
ATOM 1561 C C . ASN A 1 202 ? 57.542 -22.390 -6.800 1.00 17.15 236 ASN A C 1
ATOM 1562 O O . ASN A 1 202 ? 58.459 -23.056 -7.290 1.00 16.42 236 ASN A O 1
ATOM 1567 N N . GLY A 1 203 ? 57.507 -21.061 -6.845 1.00 19.03 237 GLY A N 1
ATOM 1568 C CA . GLY A 1 203 ? 58.613 -20.296 -7.385 1.00 17.86 237 GLY A CA 1
ATOM 1569 C C . GLY A 1 203 ? 58.685 -20.219 -8.893 1.00 16.81 237 GLY A C 1
ATOM 1570 O O . GLY A 1 203 ? 59.676 -19.704 -9.419 1.00 16.91 237 GLY A O 1
ATOM 1571 N N . ALA A 1 204 ? 57.666 -20.691 -9.606 1.00 13.70 238 ALA A N 1
ATOM 1572 C CA . ALA A 1 204 ? 57.699 -20.708 -11.063 1.00 13.65 238 ALA A CA 1
ATOM 1573 C C . ALA A 1 204 ? 57.410 -19.329 -11.644 1.00 13.57 238 ALA A C 1
ATOM 1574 O O . ALA A 1 204 ? 56.434 -18.676 -11.266 1.00 17.30 238 ALA A O 1
ATOM 1576 N N . LYS A 1 205 ? 58.243 -18.905 -12.588 1.00 13.70 239 LYS A N 1
ATOM 1577 C CA . LYS A 1 205 ? 57.961 -17.702 -13.350 1.00 16.01 239 LYS A CA 1
ATOM 1578 C C . LYS A 1 205 ? 56.986 -18.022 -14.481 1.00 16.68 239 LYS A C 1
ATOM 1579 O O . LYS A 1 205 ? 56.717 -19.184 -14.797 1.00 17.43 239 LYS A O 1
ATOM 1585 N N . SER A 1 206 ? 56.448 -16.966 -15.094 1.00 16.10 240 SER A N 1
ATOM 1586 C CA . SER A 1 206 ? 55.449 -17.125 -16.147 1.00 16.34 240 SER A CA 1
ATOM 1587 C C . SER A 1 206 ? 55.948 -17.952 -17.323 1.00 17.41 240 SER A C 1
ATOM 1588 O O . SER A 1 206 ? 55.131 -18.544 -18.038 1.00 17.48 240 SER A O 1
ATOM 1591 N N . ASP A 1 207 ? 57.260 -18.010 -17.546 1.00 16.74 241 ASP A N 1
ATOM 1592 C CA . ASP A 1 207 ? 57.819 -18.677 -18.713 1.00 16.35 241 ASP A CA 1
ATOM 1593 C C . ASP A 1 207 ? 58.509 -19.992 -18.363 1.00 16.79 241 ASP A C 1
ATOM 1594 O O . ASP A 1 207 ? 59.375 -20.450 -19.113 1.00 16.93 241 ASP A O 1
ATOM 1599 N N . LEU A 1 208 ? 58.139 -20.611 -17.238 1.00 16.72 242 LEU A N 1
ATOM 1600 C CA . LEU A 1 208 ? 58.691 -21.921 -16.911 1.00 16.66 242 LEU A CA 1
ATOM 1601 C C . LEU A 1 208 ? 58.385 -22.935 -18.005 1.00 15.59 242 LEU A C 1
ATOM 1602 O O . LEU A 1 208 ? 59.200 -23.822 -18.286 1.00 16.47 242 LEU A O 1
ATOM 1607 N N . TRP A 1 209 ? 57.219 -22.805 -18.646 1.00 14.41 243 TRP A N 1
ATOM 1608 C CA . TRP A 1 209 ? 56.821 -23.746 -19.688 1.00 13.74 243 TRP A CA 1
ATOM 1609 C C . TRP A 1 209 ? 57.855 -23.841 -20.806 1.00 13.72 243 TRP A C 1
ATOM 1610 O O . TRP A 1 209 ? 57.968 -24.884 -21.456 1.00 13.80 243 TRP A O 1
ATOM 1621 N N . LEU A 1 210 ? 58.623 -22.776 -21.040 1.00 14.62 244 LEU A N 1
ATOM 1622 C CA . LEU A 1 210 ? 59.664 -22.828 -22.062 1.00 15.17 244 LEU A CA 1
ATOM 1623 C C . LEU A 1 210 ? 60.725 -23.879 -21.760 1.00 16.83 244 LEU A C 1
ATOM 1624 O O . LEU A 1 210 ? 61.429 -24.314 -22.678 1.00 15.04 244 LEU A O 1
ATOM 1629 N N . SER A 1 211 ? 60.855 -24.294 -20.499 1.00 18.09 245 SER A N 1
ATOM 1630 C CA . SER A 1 211 ? 61.851 -25.286 -20.110 1.00 19.38 245 SER A CA 1
ATOM 1631 C C . SER A 1 211 ? 61.470 -26.700 -20.514 1.00 18.29 245 SER A C 1
ATOM 1632 O O . SER A 1 211 ? 62.340 -27.576 -20.550 1.00 17.27 245 SER A O 1
ATOM 1635 N N . TRP A 1 212 ? 60.200 -26.948 -20.800 1.00 16.05 246 TRP A N 1
ATOM 1636 C CA . TRP A 1 212 ? 59.730 -28.304 -21.018 1.00 14.05 246 TRP A CA 1
ATOM 1637 C C . TRP A 1 212 ? 59.900 -28.715 -22.478 1.00 14.57 246 TRP A C 1
ATOM 1638 O O . TRP A 1 212 ? 60.087 -27.884 -23.369 1.00 17.11 246 TRP A O 1
ATOM 1649 N N . ASN A 1 213 ? 59.853 -30.024 -22.707 1.00 14.23 247 ASN A N 1
ATOM 1650 C CA . ASN A 1 213 ? 59.915 -30.584 -24.053 1.00 14.30 247 ASN A CA 1
ATOM 1651 C C . ASN A 1 213 ? 58.638 -30.215 -24.80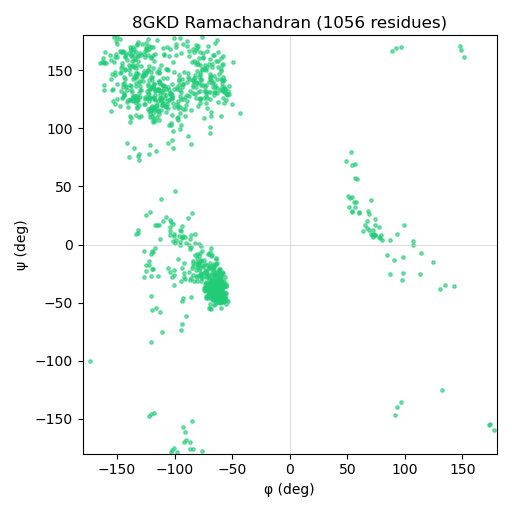0 1.00 17.24 247 ASN A C 1
ATOM 1652 O O . ASN A 1 213 ? 57.549 -30.678 -24.448 1.00 18.31 247 ASN A O 1
ATOM 1657 N N . GLN A 1 214 ? 58.768 -29.394 -25.846 1.00 17.97 248 GLN A N 1
ATOM 1658 C CA . GLN A 1 214 ? 57.591 -28.765 -26.441 1.00 17.99 248 GLN A CA 1
ATOM 1659 C C . GLN A 1 214 ? 56.706 -29.775 -27.163 1.00 16.61 248 GLN A C 1
ATOM 1660 O O . GLN A 1 214 ? 55.479 -29.638 -27.161 1.00 16.74 248 GLN A O 1
ATOM 1666 N N . THR A 1 215 ? 57.302 -30.791 -27.790 1.00 15.22 249 THR A N 1
ATOM 1667 C CA . THR A 1 215 ? 56.487 -31.791 -28.469 1.00 16.33 249 THR A CA 1
ATOM 1668 C C . THR A 1 215 ? 55.779 -32.701 -27.477 1.00 16.69 249 THR A C 1
ATOM 1669 O O . THR A 1 215 ? 54.661 -33.156 -27.745 1.00 15.83 249 THR A O 1
ATOM 1673 N N . VAL A 1 216 ? 56.411 -32.981 -26.334 1.00 17.61 250 VAL A N 1
ATOM 1674 C CA . VAL A 1 216 ? 55.745 -33.754 -25.291 1.00 16.58 250 VAL A CA 1
ATOM 1675 C C . VAL A 1 216 ? 54.643 -32.927 -24.642 1.00 14.67 250 VAL A C 1
ATOM 1676 O O . VAL A 1 216 ? 53.565 -33.443 -24.330 1.00 14.75 250 VAL A O 1
ATOM 1680 N N . VAL A 1 217 ? 54.896 -31.634 -24.437 1.00 14.52 251 VAL A N 1
ATOM 1681 C CA . VAL A 1 217 ? 53.877 -30.739 -23.891 1.00 14.45 251 VAL A CA 1
ATOM 1682 C C . VAL A 1 217 ? 52.639 -30.737 -24.779 1.00 14.52 251 VAL A C 1
ATOM 1683 O O . VAL A 1 217 ? 51.508 -30.889 -24.301 1.00 14.57 251 VAL A O 1
ATOM 1687 N N . LYS A 1 218 ? 52.835 -30.574 -26.090 1.00 14.52 252 LYS A N 1
ATOM 1688 C CA . LYS A 1 218 ? 51.698 -30.519 -27.001 1.00 14.59 252 LYS A CA 1
ATOM 1689 C C . LYS A 1 218 ? 50.914 -31.824 -26.992 1.00 17.21 252 LYS A C 1
ATOM 1690 O O . LYS A 1 218 ? 49.678 -31.813 -27.019 1.00 15.65 252 LYS A O 1
ATOM 1696 N N . LYS A 1 219 ? 51.614 -32.959 -26.952 1.00 14.84 253 LYS A N 1
ATOM 1697 C CA . LYS A 1 219 ? 50.936 -34.249 -26.872 1.00 17.29 253 LYS A CA 1
ATOM 1698 C C . LYS A 1 219 ? 50.059 -34.331 -25.626 1.00 17.65 253 LYS A C 1
ATOM 1699 O O . LYS A 1 219 ? 48.903 -34.767 -25.690 1.00 15.13 253 LYS A O 1
ATOM 1705 N N . GLU A 1 220 ? 50.591 -33.898 -24.481 1.00 14.93 254 GLU A N 1
ATOM 1706 C CA . GLU A 1 220 ? 49.834 -33.977 -23.238 1.00 14.95 254 GLU A CA 1
ATOM 1707 C C . GLU A 1 220 ? 48.710 -32.953 -23.188 1.00 17.95 254 GLU A C 1
ATOM 1708 O O . GLU A 1 220 ? 47.703 -33.181 -22.508 1.00 14.97 254 GLU A O 1
ATOM 1714 N N . LEU A 1 221 ? 48.866 -31.818 -23.876 1.00 14.78 255 LEU A N 1
ATOM 1715 C CA . LEU A 1 221 ? 47.760 -30.872 -23.976 1.00 19.81 255 LEU A CA 1
ATOM 1716 C C . LEU A 1 221 ? 46.577 -31.498 -24.699 1.00 17.89 255 LEU A C 1
ATOM 1717 O O . LEU A 1 221 ? 45.421 -31.268 -24.331 1.00 20.14 255 LEU A O 1
ATOM 1722 N N . GLY A 1 222 ? 46.851 -32.302 -25.726 1.00 17.01 256 GLY A N 1
ATOM 1723 C CA . GLY A 1 222 ? 45.811 -32.988 -26.469 1.00 16.42 256 GLY A CA 1
ATOM 1724 C C . GLY A 1 222 ? 45.219 -34.197 -25.783 1.00 18.40 256 GLY A C 1
ATOM 1725 O O . GLY A 1 222 ? 44.153 -34.662 -26.195 1.00 19.87 256 GLY A O 1
ATOM 1726 N N . LEU A 1 223 ? 45.877 -34.718 -24.747 1.00 19.12 257 LEU A N 1
ATOM 1727 C CA . LEU A 1 223 ? 45.337 -35.878 -24.045 1.00 19.91 257 LEU A CA 1
ATOM 1728 C C . LEU A 1 223 ? 44.097 -35.523 -23.238 1.00 19.25 257 LEU A C 1
ATOM 1729 O O . LEU A 1 223 ? 43.254 -36.390 -22.992 1.00 20.66 257 LEU A O 1
ATOM 1734 N N . LEU A 1 224 ? 43.962 -34.268 -22.820 1.00 15.33 258 LEU A N 1
ATOM 1735 C CA . LEU A 1 224 ? 42.833 -33.871 -21.989 1.00 19.42 258 LEU A CA 1
ATOM 1736 C C . LEU A 1 224 ? 42.464 -32.432 -22.308 1.00 20.61 258 LEU A C 1
ATOM 1737 O O . LEU A 1 224 ? 43.284 -31.526 -22.132 1.00 22.57 258 LEU A O 1
ATOM 1742 N N . HIS A 1 225 ? 41.232 -32.233 -22.766 1.00 19.53 259 HIS A N 1
ATOM 1743 C CA . HIS A 1 225 ? 40.741 -30.919 -23.157 1.00 18.70 259 HIS A CA 1
ATOM 1744 C C . HIS A 1 225 ? 40.258 -30.137 -21.939 1.00 20.10 259 HIS A C 1
ATOM 1745 O O . HIS A 1 225 ? 39.681 -30.706 -21.008 1.00 24.93 259 HIS A O 1
ATOM 1752 N N . ASN A 1 226 ? 40.505 -28.827 -21.946 1.00 19.18 260 ASN A N 1
ATOM 1753 C CA . ASN A 1 226 ? 40.065 -27.927 -20.886 1.00 18.57 260 ASN A CA 1
ATOM 1754 C C . ASN A 1 226 ? 39.120 -26.878 -21.454 1.00 17.16 260 ASN A C 1
ATOM 1755 O O . ASN A 1 226 ? 39.379 -26.307 -22.517 1.00 15.84 260 ASN A O 1
ATOM 1760 N N . ASP A 1 227 ? 38.033 -26.618 -20.728 1.00 16.15 261 ASP A N 1
ATOM 1761 C CA . ASP A 1 227 ? 37.038 -25.636 -21.139 1.00 17.22 261 ASP A CA 1
ATOM 1762 C C . ASP A 1 227 ? 37.286 -24.255 -20.549 1.00 18.59 261 ASP A C 1
ATOM 1763 O O . ASP A 1 227 ? 36.772 -23.264 -21.079 1.00 19.80 261 ASP A O 1
ATOM 1768 N N . LEU A 1 228 ? 38.055 -24.173 -19.468 1.00 14.98 262 LEU A N 1
ATOM 1769 C CA . LEU A 1 228 ? 38.458 -22.912 -18.866 1.00 15.30 262 LEU A CA 1
ATOM 1770 C C . LEU A 1 228 ? 39.877 -23.095 -18.362 1.00 14.74 262 LEU A C 1
ATOM 1771 O O . LEU A 1 228 ? 40.163 -24.074 -17.668 1.00 16.02 262 LEU A O 1
ATOM 1776 N N . ILE A 1 229 ? 40.766 -22.178 -18.728 1.00 15.89 263 ILE A N 1
ATOM 1777 C CA . ILE A 1 229 ? 42.179 -22.290 -18.392 1.00 16.26 263 ILE A CA 1
ATOM 1778 C C . ILE A 1 229 ? 42.609 -21.022 -17.677 1.00 15.27 263 ILE A C 1
ATOM 1779 O O . ILE A 1 229 ? 42.428 -19.916 -18.197 1.00 15.60 263 ILE A O 1
ATOM 1784 N N . ILE A 1 230 ? 43.175 -21.186 -16.487 1.00 14.36 264 ILE A N 1
ATOM 1785 C CA . ILE A 1 230 ? 43.586 -20.082 -15.635 1.00 14.28 264 ILE A CA 1
ATOM 1786 C C . ILE A 1 230 ? 45.104 -20.064 -15.575 1.00 14.16 264 ILE A C 1
ATOM 1787 O O . ILE A 1 230 ? 45.729 -21.078 -15.243 1.00 20.50 264 ILE A O 1
ATOM 1792 N N . LEU A 1 231 ? 45.693 -18.918 -15.902 1.00 14.06 265 LEU A N 1
ATOM 1793 C CA . LEU A 1 231 ? 47.127 -18.705 -15.782 1.00 15.21 265 LEU A CA 1
ATOM 1794 C C . LEU A 1 231 ? 47.366 -17.684 -14.679 1.00 14.57 265 LEU A C 1
ATOM 1795 O O . LEU A 1 231 ? 46.951 -16.526 -14.800 1.00 15.78 265 LEU A O 1
ATOM 1800 N N . ALA A 1 232 ? 48.024 -18.115 -13.607 1.00 13.90 266 ALA A N 1
ATOM 1801 C CA . ALA A 1 232 ? 48.250 -17.293 -12.419 1.00 13.88 266 ALA A CA 1
ATOM 1802 C C . ALA A 1 232 ? 49.755 -17.196 -12.188 1.00 17.19 266 ALA A C 1
ATOM 1803 O O . ALA A 1 232 ? 50.331 -17.958 -11.410 1.00 17.70 266 ALA A O 1
ATOM 1805 N N . TYR A 1 233 ? 50.391 -16.242 -12.857 1.00 16.01 267 TYR A N 1
ATOM 1806 C CA . TYR A 1 233 ? 51.826 -16.039 -12.757 1.00 15.75 267 TYR A CA 1
ATOM 1807 C C . TYR A 1 233 ? 52.110 -14.562 -12.523 1.00 17.30 267 TYR A C 1
ATOM 1808 O O . TYR A 1 233 ? 51.209 -13.720 -12.565 1.00 20.68 267 TYR A O 1
ATOM 1817 N N . GLY A 1 234 ? 53.383 -14.249 -12.293 1.00 15.26 268 GLY A N 1
ATOM 1818 C CA . GLY A 1 234 ? 53.807 -12.867 -12.199 1.00 16.60 268 GLY A CA 1
ATOM 1819 C C . GLY A 1 234 ? 54.646 -12.552 -10.979 1.00 17.75 268 GLY A C 1
ATOM 1820 O O . GLY A 1 234 ? 55.590 -11.760 -11.063 1.00 18.06 268 GLY A O 1
ATOM 1821 N N . SER A 1 235 ? 54.307 -13.162 -9.840 1.00 13.51 269 SER A N 1
ATOM 1822 C CA . SER A 1 235 ? 55.017 -12.883 -8.594 1.00 15.15 269 SER A CA 1
ATOM 1823 C C . SER A 1 235 ? 56.506 -13.157 -8.739 1.00 17.31 269 SER A C 1
ATOM 1824 O O . SER A 1 235 ? 57.345 -12.333 -8.362 1.00 18.32 269 SER A O 1
ATOM 1827 N N . ASN A 1 236 ? 56.851 -14.319 -9.286 1.00 17.81 270 ASN A N 1
ATOM 1828 C CA . ASN A 1 236 ? 58.250 -14.707 -9.367 1.00 17.67 270 ASN A CA 1
ATOM 1829 C C . ASN A 1 236 ? 58.979 -13.975 -10.482 1.00 18.29 270 ASN A C 1
ATOM 1830 O O . ASN A 1 236 ? 60.191 -13.766 -10.387 1.00 19.70 270 ASN A O 1
ATOM 1835 N N . ASP A 1 237 ? 58.265 -13.573 -11.535 1.00 19.09 271 ASP A N 1
ATOM 1836 C CA . ASP A 1 237 ? 58.860 -12.662 -12.504 1.00 20.05 271 ASP A CA 1
ATOM 1837 C C . ASP A 1 237 ? 59.328 -11.381 -11.823 1.00 19.79 271 ASP A C 1
ATOM 1838 O O . ASP A 1 237 ? 60.374 -10.822 -12.177 1.00 17.49 271 ASP A O 1
ATOM 1843 N N . ALA A 1 238 ? 58.582 -10.918 -10.819 1.00 19.58 272 ALA A N 1
ATOM 1844 C CA . ALA A 1 238 ? 58.941 -9.699 -10.109 1.00 19.19 272 ALA A CA 1
ATOM 1845 C C . ALA A 1 238 ? 60.056 -9.910 -9.096 1.00 23.45 272 ALA A C 1
ATOM 1846 O O . ALA A 1 238 ? 60.711 -8.936 -8.707 1.00 25.87 272 ALA A O 1
ATOM 1848 N N . LEU A 1 239 ? 60.292 -11.148 -8.664 1.00 24.20 273 LEU A N 1
ATOM 1849 C CA . LEU A 1 239 ? 61.239 -11.403 -7.588 1.00 24.74 273 LEU A CA 1
ATOM 1850 C C . LEU A 1 239 ? 62.598 -11.890 -8.064 1.00 28.52 273 LEU A C 1
ATOM 1851 O O . LEU A 1 239 ? 63.576 -11.755 -7.322 1.00 31.67 273 LEU A O 1
ATOM 1856 N N . PHE A 1 240 ? 62.698 -12.447 -9.262 1.00 28.83 274 PHE A N 1
ATOM 1857 C CA . PHE A 1 240 ? 63.942 -13.055 -9.694 1.00 30.83 274 PHE A CA 1
ATOM 1858 C C . PHE A 1 240 ? 64.444 -12.413 -10.980 1.00 33.35 274 PHE A C 1
ATOM 1859 O O . PHE A 1 240 ? 63.757 -11.616 -11.627 1.00 34.14 274 PHE A O 1
ATOM 1867 N N . LYS A 1 241 ? 65.672 -12.786 -11.329 1.00 35.97 275 LYS A N 1
ATOM 1868 C CA . LYS A 1 241 ? 66.362 -12.242 -12.483 1.00 36.64 275 LYS A CA 1
ATOM 1869 C C . LYS A 1 241 ? 65.565 -12.488 -13.761 1.00 36.76 275 LYS A C 1
ATOM 1870 O O . LYS A 1 241 ? 64.743 -13.409 -13.855 1.00 37.24 275 LYS A O 1
ATOM 1876 N N . GLY A 1 242 ? 65.802 -11.630 -14.749 1.00 34.55 276 GLY A N 1
ATOM 1877 C CA . GLY A 1 242 ? 65.422 -11.911 -16.118 1.00 32.26 276 GLY A CA 1
ATOM 1878 C C . GLY A 1 242 ? 64.147 -11.282 -16.622 1.00 29.44 276 GLY A C 1
ATOM 1879 O O . GLY A 1 242 ? 63.640 -11.720 -17.659 1.00 31.16 276 GLY A O 1
ATOM 1880 N N . PHE A 1 243 ? 63.614 -10.268 -15.947 1.00 25.54 277 PHE A N 1
ATOM 1881 C CA . PHE A 1 243 ? 62.378 -9.662 -16.416 1.00 22.60 277 PHE A CA 1
ATOM 1882 C C . PHE A 1 243 ? 62.666 -8.625 -17.491 1.00 24.70 277 PHE A C 1
ATOM 1883 O O . PHE A 1 243 ? 63.514 -7.747 -17.312 1.00 26.58 277 PHE A O 1
ATOM 1891 N N . GLU A 1 244 ? 61.948 -8.732 -18.605 1.00 24.26 278 GLU A N 1
ATOM 1892 C CA . GLU A 1 244 ? 61.900 -7.698 -19.628 1.00 23.19 278 GLU A CA 1
ATOM 1893 C C . GLU A 1 244 ? 60.489 -7.688 -20.191 1.00 20.83 278 GLU A C 1
ATOM 1894 O O . GLU A 1 244 ? 59.960 -8.743 -20.553 1.00 20.28 278 GLU A O 1
ATOM 1900 N N . LYS A 1 245 ? 59.886 -6.497 -20.264 1.00 19.00 279 LYS A N 1
ATOM 1901 C CA . LYS A 1 245 ? 58.442 -6.408 -20.473 1.00 19.35 279 LYS A CA 1
ATOM 1902 C C . LYS A 1 245 ? 58.006 -7.083 -21.767 1.00 21.30 279 LYS A C 1
ATOM 1903 O O . LYS A 1 245 ? 56.994 -7.794 -21.790 1.00 20.32 279 LYS A O 1
ATOM 1909 N N . GLN A 1 246 ? 58.750 -6.877 -22.858 1.00 20.54 280 GLN A N 1
ATOM 1910 C CA . GLN A 1 246 ? 58.316 -7.414 -24.145 1.00 21.30 280 GLN A CA 1
ATOM 1911 C C . GLN A 1 246 ? 58.510 -8.922 -24.216 1.00 19.62 280 GLN A C 1
ATOM 1912 O O . GLN A 1 246 ? 57.660 -9.634 -24.762 1.00 22.07 280 GLN A O 1
ATOM 1918 N N . LYS A 1 247 ? 59.624 -9.424 -23.684 1.00 19.03 281 LYS A N 1
ATOM 1919 C CA . LYS A 1 247 ? 59.821 -10.868 -23.595 1.00 19.75 281 LYS A CA 1
ATOM 1920 C C . LYS A 1 247 ? 58.746 -11.511 -22.730 1.00 17.81 281 LYS A C 1
ATOM 1921 O O . LYS A 1 247 ? 58.225 -12.583 -23.061 1.00 17.12 281 LYS A O 1
ATOM 1927 N N . PHE A 1 248 ? 58.400 -10.857 -21.618 1.00 16.56 282 PHE A N 1
ATOM 1928 C CA . PHE A 1 248 ? 57.325 -11.328 -20.752 1.00 17.36 282 PHE A CA 1
ATOM 1929 C C . PHE A 1 248 ? 56.024 -11.499 -21.530 1.00 18.61 282 PHE A C 1
ATOM 1930 O O . PHE A 1 248 ? 55.393 -12.562 -21.483 1.00 20.16 282 PHE A O 1
ATOM 1938 N N . LYS A 1 249 ? 55.615 -10.462 -22.266 1.00 17.57 283 LYS A N 1
ATOM 1939 C CA . LYS A 1 249 ? 54.368 -10.531 -23.020 1.00 17.64 283 LYS A CA 1
ATOM 1940 C C . LYS A 1 249 ? 54.463 -11.525 -24.170 1.00 18.23 283 LYS A C 1
ATOM 1941 O O . LYS A 1 249 ? 53.529 -12.300 -24.406 1.00 18.94 283 LYS A O 1
ATOM 1947 N N . ASN A 1 250 ? 55.578 -11.511 -24.904 1.00 18.74 284 ASN A N 1
ATOM 1948 C CA . ASN A 1 250 ? 55.695 -12.358 -26.086 1.00 19.06 284 ASN A CA 1
ATOM 1949 C C . ASN A 1 250 ? 55.646 -13.835 -25.721 1.00 19.61 284 ASN A C 1
ATOM 1950 O O . ASN A 1 250 ? 55.037 -14.638 -26.437 1.00 19.59 284 ASN A O 1
ATOM 1955 N N . ASN A 1 251 ? 56.284 -14.214 -24.612 1.00 18.57 285 ASN A N 1
ATOM 1956 C CA . ASN A 1 251 ? 56.234 -15.606 -24.173 1.00 17.08 285 ASN A CA 1
ATOM 1957 C C . ASN A 1 251 ? 54.844 -15.974 -23.676 1.00 14.65 285 ASN A C 1
ATOM 1958 O O . ASN A 1 251 ? 54.329 -17.054 -23.989 1.00 13.82 285 ASN A O 1
ATOM 1963 N N . LEU A 1 252 ? 54.224 -15.090 -22.896 1.00 13.45 286 LEU A N 1
ATOM 1964 C CA . LEU A 1 252 ? 52.888 -15.372 -22.391 1.00 18.42 286 LEU A CA 1
ATOM 1965 C C . LEU A 1 252 ? 51.885 -15.488 -23.531 1.00 18.33 286 LEU A C 1
ATOM 1966 O O . LEU A 1 252 ? 51.004 -16.356 -23.506 1.00 18.09 286 LEU A O 1
ATOM 1971 N N . LYS A 1 253 ? 52.007 -14.631 -24.547 1.00 17.22 287 LYS A N 1
ATOM 1972 C CA . LYS A 1 253 ? 51.093 -14.706 -25.681 1.00 18.05 287 LYS A CA 1
ATOM 1973 C C . LYS A 1 253 ? 51.342 -15.951 -26.525 1.00 15.64 287 LYS A C 1
ATOM 1974 O O . LYS A 1 253 ? 50.396 -16.512 -27.086 1.00 15.40 287 LYS A O 1
ATOM 1980 N N . LYS A 1 254 ? 52.594 -16.401 -26.624 1.00 16.51 288 LYS A N 1
ATOM 1981 C CA . LYS A 1 254 ? 52.863 -17.690 -27.254 1.00 16.78 288 LYS A CA 1
ATOM 1982 C C . LYS A 1 254 ? 52.157 -18.815 -26.512 1.00 16.99 288 LYS A C 1
ATOM 1983 O O . LYS A 1 254 ? 51.549 -19.697 -27.130 1.00 15.61 288 LYS A O 1
ATOM 1989 N N . TRP A 1 255 ? 52.234 -18.799 -25.181 1.00 13.71 289 TRP A N 1
ATOM 1990 C CA . TRP A 1 255 ? 51.634 -19.855 -24.376 1.00 15.52 289 TRP A CA 1
ATOM 1991 C C . TRP A 1 255 ? 50.115 -19.822 -24.477 1.00 13.86 289 TRP A C 1
ATOM 1992 O O . TRP A 1 255 ? 49.476 -20.864 -24.655 1.00 16.16 289 TRP A O 1
ATOM 2003 N N . ILE A 1 256 ? 49.522 -18.629 -24.394 1.00 18.20 290 ILE A N 1
ATOM 2004 C CA . ILE A 1 256 ? 48.074 -18.500 -24.529 1.00 17.04 290 ILE A CA 1
ATOM 2005 C C . ILE A 1 256 ? 47.613 -19.004 -25.890 1.00 16.00 290 ILE A C 1
ATOM 2006 O O . ILE A 1 256 ? 46.599 -19.704 -26.001 1.00 14.12 290 ILE A O 1
ATOM 2011 N N . SER A 1 257 ? 48.350 -18.662 -26.948 1.00 15.83 291 SER A N 1
ATOM 2012 C CA . SER A 1 257 ? 47.962 -19.099 -28.286 1.00 19.22 291 SER A CA 1
ATOM 2013 C C . SER A 1 257 ? 47.998 -20.617 -28.402 1.00 17.69 291 SER A C 1
ATOM 2014 O O . SER A 1 257 ? 47.098 -21.221 -28.997 1.00 17.12 291 SER A O 1
ATOM 2017 N N . ILE A 1 258 ? 49.032 -21.251 -27.845 1.00 17.10 292 ILE A N 1
ATOM 2018 C CA . ILE A 1 258 ? 49.086 -22.711 -27.834 1.00 14.16 292 ILE A CA 1
ATOM 2019 C C . ILE A 1 258 ? 47.890 -23.274 -27.079 1.00 19.86 292 ILE A C 1
ATOM 2020 O O . ILE A 1 258 ? 47.237 -24.225 -27.526 1.00 18.38 292 ILE A O 1
ATOM 2025 N N . LEU A 1 259 ? 47.581 -22.686 -25.924 1.00 14.19 293 LEU A N 1
ATOM 2026 C CA . LEU A 1 259 ? 46.507 -23.219 -25.095 1.00 21.46 293 LEU A CA 1
ATOM 2027 C C . LEU A 1 259 ? 45.159 -23.091 -25.789 1.00 21.10 293 LEU A C 1
ATOM 2028 O O . LEU A 1 259 ? 44.345 -24.022 -25.755 1.00 20.55 293 LEU A O 1
ATOM 2033 N N . LYS A 1 260 ? 44.904 -21.951 -26.430 1.00 19.32 294 LYS A N 1
ATOM 2034 C CA . LYS A 1 260 ? 43.647 -21.797 -27.150 1.00 19.09 294 LYS A CA 1
ATOM 2035 C C . LYS A 1 260 ? 43.580 -22.736 -28.345 1.00 17.90 294 LYS A C 1
ATOM 2036 O O . LYS A 1 260 ? 42.520 -23.300 -28.637 1.00 19.79 294 LYS A O 1
ATOM 2042 N N . THR A 1 261 ? 44.700 -22.925 -29.046 1.00 17.06 295 THR A N 1
ATOM 2043 C CA . THR A 1 261 ? 44.702 -23.816 -30.204 1.00 17.04 295 THR A CA 1
ATOM 2044 C C . THR A 1 261 ? 44.512 -25.269 -29.789 1.00 17.46 295 THR A C 1
ATOM 2045 O O . THR A 1 261 ? 43.807 -26.028 -30.465 1.00 15.34 295 THR A O 1
ATOM 2049 N N . TYR A 1 262 ? 45.127 -25.677 -28.682 1.00 17.05 296 TYR A N 1
ATOM 2050 C CA . TYR A 1 262 ? 45.037 -27.056 -28.231 1.00 14.73 296 TYR A CA 1
ATOM 2051 C C . TYR A 1 262 ? 43.817 -27.321 -27.358 1.00 14.81 296 TYR A C 1
ATOM 2052 O O . TYR A 1 262 ? 43.576 -28.476 -26.991 1.00 15.37 296 TYR A O 1
ATOM 2061 N N . ASN A 1 263 ? 43.027 -26.282 -27.038 1.00 17.49 297 ASN A N 1
ATOM 2062 C CA . ASN A 1 263 ? 41.778 -26.419 -26.282 1.00 17.75 297 ASN A CA 1
ATOM 2063 C C . ASN A 1 263 ? 40.730 -25.551 -26.982 1.00 19.10 297 ASN A C 1
ATOM 2064 O O . ASN A 1 263 ? 40.478 -24.409 -26.591 1.00 17.81 297 ASN A O 1
ATOM 2069 N N . LYS A 1 264 ? 40.117 -26.110 -28.025 1.00 21.21 298 LYS A N 1
ATOM 2070 C CA . LYS A 1 264 ? 39.186 -25.351 -28.854 1.00 22.71 298 LYS A CA 1
ATOM 2071 C C . LYS A 1 264 ? 38.039 -24.788 -28.027 1.00 19.11 298 LYS A C 1
ATOM 2072 O O . LYS A 1 264 ? 37.428 -25.499 -27.226 1.00 19.62 298 LYS A O 1
ATOM 2078 N N . ASN A 1 265 ? 37.754 -23.501 -28.231 1.00 21.12 299 ASN A N 1
ATOM 2079 C CA . ASN A 1 265 ? 36.669 -22.746 -27.607 1.00 23.74 299 ASN A CA 1
ATOM 2080 C C . ASN A 1 265 ? 36.896 -22.485 -26.127 1.00 22.96 299 ASN A C 1
ATOM 2081 O O . ASN A 1 265 ? 35.979 -22.013 -25.444 1.00 23.15 299 ASN A O 1
ATOM 2086 N N . ALA A 1 266 ? 38.085 -22.775 -25.605 1.00 21.44 300 ALA A N 1
ATOM 2087 C CA . ALA A 1 266 ? 38.340 -22.558 -24.190 1.00 18.99 300 ALA A CA 1
ATOM 2088 C C . ALA A 1 266 ? 38.388 -21.068 -23.871 1.00 19.50 300 ALA A C 1
ATOM 2089 O O . ALA A 1 266 ? 38.810 -20.244 -24.688 1.00 21.82 300 ALA A O 1
ATOM 2091 N N . VAL A 1 267 ? 37.939 -20.727 -22.667 1.00 16.96 301 VAL A N 1
ATOM 2092 C CA . VAL A 1 267 ? 38.081 -19.381 -22.127 1.00 17.56 301 VAL A CA 1
ATOM 2093 C C . VAL A 1 267 ? 39.353 -19.334 -21.293 1.00 16.42 301 VAL A C 1
ATOM 2094 O O . VAL A 1 267 ? 39.630 -20.255 -20.517 1.00 18.98 301 VAL A O 1
ATOM 2098 N N . ILE A 1 268 ? 40.138 -18.274 -21.463 1.00 14.52 302 ILE A N 1
ATOM 2099 C CA . ILE A 1 268 ? 41.392 -18.093 -20.743 1.00 17.76 302 ILE A CA 1
ATOM 2100 C C . ILE A 1 268 ? 41.194 -17.021 -19.682 1.00 17.12 302 ILE A C 1
ATOM 2101 O O . ILE A 1 268 ? 40.603 -15.968 -19.950 1.00 16.26 302 ILE A O 1
ATOM 2106 N N . MET A 1 269 ? 41.692 -17.285 -18.479 1.00 14.33 303 MET A N 1
ATOM 2107 C CA . MET A 1 269 ? 41.693 -16.301 -17.407 1.00 16.85 303 MET A CA 1
ATOM 2108 C C . MET A 1 269 ? 43.124 -16.082 -16.944 1.00 17.70 303 MET A C 1
ATOM 2109 O O . MET A 1 269 ? 43.808 -17.036 -16.559 1.00 19.80 303 MET A O 1
ATOM 2114 N N . LEU A 1 270 ? 43.578 -14.834 -16.989 1.00 14.11 304 LEU A N 1
ATOM 2115 C CA . LEU A 1 270 ? 44.801 -14.447 -16.306 1.00 15.82 304 LEU A CA 1
ATOM 2116 C C . LEU A 1 270 ? 44.456 -14.045 -14.880 1.00 17.66 304 LEU A C 1
ATOM 2117 O O . LEU A 1 270 ? 43.390 -13.481 -14.623 1.00 18.22 304 LEU A O 1
ATOM 2122 N N . ILE A 1 271 ? 45.347 -14.355 -13.947 1.00 18.25 305 ILE A N 1
ATOM 2123 C CA . ILE A 1 271 ? 45.221 -13.879 -12.577 1.00 18.43 305 ILE A CA 1
ATOM 2124 C C . ILE A 1 271 ? 46.479 -13.090 -12.257 1.00 19.06 305 ILE A C 1
ATOM 2125 O O . ILE A 1 271 ? 47.578 -13.656 -12.192 1.00 20.61 305 ILE A O 1
ATOM 2130 N N . SER A 1 272 ? 46.325 -11.784 -12.083 1.00 18.69 306 SER A N 1
ATOM 2131 C CA . SER A 1 272 ? 47.456 -10.935 -11.745 1.00 18.46 306 SER A CA 1
ATOM 2132 C C . SER A 1 272 ? 47.772 -11.073 -10.254 1.00 17.40 306 SER A C 1
ATOM 2133 O O . SER A 1 272 ? 46.856 -11.130 -9.429 1.00 18.37 306 SER A O 1
ATOM 2136 N N . PRO A 1 273 ? 49.049 -11.137 -9.887 1.00 18.58 307 PRO A N 1
ATOM 2137 C CA . PRO A 1 273 ? 49.421 -11.582 -8.539 1.00 19.03 307 PRO A CA 1
ATOM 2138 C C . PRO A 1 273 ? 48.949 -10.620 -7.464 1.00 20.55 307 PRO A C 1
ATOM 2139 O O . PRO A 1 273 ? 48.611 -9.461 -7.747 1.00 21.46 307 PRO A O 1
ATOM 2143 N N . PRO A 1 274 ? 48.924 -11.069 -6.204 1.00 19.30 308 PRO A N 1
ATOM 2144 C CA . PRO A 1 274 ? 48.717 -10.141 -5.087 1.00 19.56 308 PRO A CA 1
ATOM 2145 C C . PRO A 1 274 ? 49.849 -9.134 -5.011 1.00 19.89 308 PRO A C 1
ATOM 2146 O O . PRO A 1 274 ? 50.809 -9.236 -5.779 1.00 22.58 308 PRO A O 1
ATOM 2150 N N . THR A 1 275 ? 49.767 -8.171 -4.099 1.00 18.44 309 THR A N 1
ATOM 2151 C CA . THR A 1 275 ? 50.846 -7.201 -3.957 1.00 18.42 309 THR A CA 1
ATOM 2152 C C . THR A 1 275 ? 52.157 -7.923 -3.671 1.00 18.93 309 THR A C 1
ATOM 2153 O O . THR A 1 275 ? 52.264 -8.676 -2.699 1.00 19.18 309 THR A O 1
ATOM 2157 N N . VAL A 1 276 ? 53.144 -7.714 -4.534 1.00 18.31 310 VAL A N 1
ATOM 2158 C CA . VAL A 1 276 ? 54.428 -8.398 -4.440 1.00 20.20 310 VAL A CA 1
ATOM 2159 C C . VAL A 1 276 ? 55.403 -7.500 -3.695 1.00 23.83 310 VAL A C 1
ATOM 2160 O O . VAL A 1 276 ? 55.574 -6.326 -4.049 1.00 23.35 310 VAL A O 1
ATOM 2164 N N . VAL A 1 277 ? 56.042 -8.048 -2.664 1.00 25.36 311 VAL A N 1
ATOM 2165 C CA . VAL A 1 277 ? 57.037 -7.329 -1.881 1.00 26.52 311 VAL A CA 1
ATOM 2166 C C . VAL A 1 277 ? 58.350 -8.099 -1.918 1.00 26.19 311 VAL A C 1
ATOM 2167 O O . VAL A 1 277 ? 58.376 -9.323 -2.083 1.00 27.56 311 VAL A O 1
ATOM 2171 N N . GLN A 1 278 ? 59.446 -7.366 -1.755 1.00 28.67 312 GLN A N 1
ATOM 2172 C CA . GLN A 1 278 ? 60.793 -7.891 -1.909 1.00 33.14 312 GLN A CA 1
ATOM 2173 C C . GLN A 1 278 ? 61.608 -7.565 -0.668 1.00 36.42 312 GLN A C 1
ATOM 2174 O O . GLN A 1 278 ? 61.488 -6.471 -0.111 1.00 37.09 312 GLN A O 1
ATOM 2180 N N . LYS A 1 279 ? 62.439 -8.512 -0.240 1.00 38.86 313 LYS A N 1
ATOM 2181 C CA . LYS A 1 279 ? 63.342 -8.260 0.876 1.00 42.46 313 LYS A CA 1
ATOM 2182 C C . LYS A 1 279 ? 64.448 -7.311 0.427 1.00 45.70 313 LYS A C 1
ATOM 2183 O O . LYS A 1 279 ? 65.226 -7.638 -0.475 1.00 45.08 313 LYS A O 1
ATOM 2185 N N . GLN A 1 280 ? 64.510 -6.132 1.045 1.00 50.56 314 GLN A N 1
ATOM 2186 C CA . GLN A 1 280 ? 65.502 -5.115 0.671 1.00 55.37 314 GLN A CA 1
ATOM 2187 C C . GLN A 1 280 ? 66.743 -5.236 1.550 1.00 61.24 314 GLN A C 1
ATOM 2188 O O . GLN A 1 280 ? 67.822 -5.605 1.074 1.00 61.55 314 GLN A O 1
ATOM 2190 N N . GLY A 1 281 ? 66.604 -4.918 2.835 1.00 68.21 315 GLY A N 1
ATOM 2191 C CA . GLY A 1 281 ? 67.682 -5.102 3.787 1.00 70.68 315 GLY A CA 1
ATOM 2192 C C . GLY A 1 281 ? 67.263 -6.034 4.902 1.00 74.10 315 GLY A C 1
ATOM 2193 O O . GLY A 1 281 ? 67.552 -7.234 4.866 1.00 75.83 315 GLY A O 1
ATOM 2194 N N . LYS A 1 282 ? 66.583 -5.485 5.904 1.00 77.74 316 LYS A N 1
ATOM 2195 C CA . LYS A 1 282 ? 65.910 -6.276 6.922 1.00 79.57 316 LYS A CA 1
ATOM 2196 C C . LYS A 1 282 ? 64.397 -6.150 6.831 1.00 81.62 316 LYS A C 1
ATOM 2197 O O . LYS A 1 282 ? 63.687 -6.691 7.686 1.00 83.60 316 LYS A O 1
ATOM 2199 N N . ASN A 1 283 ? 63.893 -5.453 5.818 1.00 81.84 317 ASN A N 1
ATOM 2200 C CA . ASN A 1 283 ? 62.476 -5.186 5.639 1.00 79.64 317 ASN A CA 1
ATOM 2201 C C . ASN A 1 283 ? 62.019 -5.720 4.287 1.00 73.65 317 ASN A C 1
ATOM 2202 O O . ASN A 1 283 ? 62.825 -6.091 3.429 1.00 73.22 317 ASN A O 1
ATOM 2207 N N . TYR A 1 284 ? 60.704 -5.754 4.102 1.00 63.45 318 TYR A N 1
ATOM 2208 C CA . TYR A 1 284 ? 60.094 -6.158 2.842 1.00 54.08 318 TYR A CA 1
ATOM 2209 C C . TYR A 1 284 ? 59.525 -4.921 2.163 1.00 48.98 318 TYR A C 1
ATOM 2210 O O . TYR A 1 284 ? 58.648 -4.252 2.719 1.00 48.88 318 TYR A O 1
ATOM 2219 N N . LYS A 1 285 ? 60.031 -4.614 0.972 1.00 43.23 319 LYS A N 1
ATOM 2220 C CA . LYS A 1 285 ? 59.584 -3.469 0.198 1.00 38.64 319 LYS A CA 1
ATOM 2221 C C . LYS A 1 285 ? 58.977 -3.943 -1.116 1.00 36.37 319 LYS A C 1
ATOM 2222 O O . LYS A 1 285 ? 59.261 -5.045 -1.591 1.00 36.89 319 LYS A O 1
ATOM 2224 N N . LEU A 1 286 ? 58.133 -3.091 -1.697 1.00 33.45 320 LEU A N 1
ATOM 2225 C CA . LEU A 1 286 ? 57.473 -3.422 -2.953 1.00 33.19 320 LEU A CA 1
ATOM 2226 C C . LEU A 1 286 ? 58.497 -3.729 -4.039 1.00 29.03 320 LEU A C 1
ATOM 2227 O O . LEU A 1 286 ? 59.568 -3.118 -4.098 1.00 28.72 320 LEU A O 1
ATOM 2232 N N . ALA A 1 287 ? 58.164 -4.684 -4.896 1.00 26.52 321 ALA A N 1
ATOM 2233 C CA . ALA A 1 287 ? 59.054 -5.050 -5.990 1.00 26.62 321 ALA A CA 1
ATOM 2234 C C . ALA A 1 287 ? 58.866 -4.083 -7.155 1.00 26.18 321 ALA A C 1
ATOM 2235 O O . ALA A 1 287 ? 57.729 -3.840 -7.569 1.00 25.40 321 ALA A O 1
ATOM 2237 N N . PRO A 1 288 ? 59.946 -3.513 -7.701 1.00 26.37 322 PRO A N 1
ATOM 2238 C CA . PRO A 1 288 ? 59.784 -2.483 -8.743 1.00 26.60 322 PRO A CA 1
ATOM 2239 C C . PRO A 1 288 ? 59.031 -2.956 -9.976 1.00 27.09 322 PRO A C 1
ATOM 2240 O O . PRO A 1 288 ? 58.231 -2.196 -10.536 1.00 28.45 322 PRO A O 1
ATOM 2244 N N . ASP A 1 289 ? 59.261 -4.190 -10.419 1.00 24.45 323 ASP A N 1
ATOM 2245 C CA . ASP A 1 289 ? 58.655 -4.656 -11.658 1.00 22.79 323 ASP A CA 1
ATOM 2246 C C . ASP A 1 289 ? 57.220 -5.136 -11.490 1.00 22.32 323 ASP A C 1
ATOM 2247 O O . ASP A 1 289 ? 56.559 -5.399 -12.500 1.00 21.51 323 ASP A O 1
ATOM 2252 N N . PHE A 1 290 ? 56.725 -5.265 -10.255 1.00 22.45 324 PHE A N 1
ATOM 2253 C CA . PHE A 1 290 ? 55.365 -5.758 -10.059 1.00 22.82 324 PHE A CA 1
ATOM 2254 C C . PHE A 1 290 ? 54.348 -4.873 -10.766 1.00 23.09 324 PHE A C 1
ATOM 2255 O O . PHE A 1 290 ? 53.401 -5.375 -11.384 1.00 25.95 324 PHE A O 1
ATOM 2263 N N . PHE A 1 291 ? 54.522 -3.552 -10.686 1.00 22.28 325 PHE A N 1
ATOM 2264 C CA . PHE A 1 291 ? 53.593 -2.651 -11.360 1.00 24.34 325 PHE A CA 1
ATOM 2265 C C . PHE A 1 291 ? 53.678 -2.802 -12.871 1.00 20.44 325 PHE A C 1
ATOM 2266 O O . PHE A 1 291 ? 52.656 -2.739 -13.563 1.00 21.06 325 PHE A O 1
ATOM 2274 N N . THR A 1 292 ? 54.887 -3.005 -13.400 1.00 19.19 326 THR A N 1
ATOM 2275 C CA . THR A 1 292 ? 55.035 -3.258 -14.829 1.00 19.14 326 THR A CA 1
ATOM 2276 C C . THR A 1 292 ? 54.405 -4.588 -15.219 1.00 19.62 326 THR A C 1
ATOM 2277 O O . THR A 1 292 ? 53.742 -4.687 -16.258 1.00 20.05 326 THR A O 1
ATOM 2281 N N . ILE A 1 293 ? 54.609 -5.622 -14.399 1.00 19.87 327 ILE A N 1
ATOM 2282 C CA . ILE A 1 293 ? 54.021 -6.928 -14.683 1.00 19.83 327 ILE A CA 1
ATOM 2283 C C . ILE A 1 293 ? 52.503 -6.833 -14.697 1.00 18.99 327 ILE A C 1
ATOM 2284 O O . ILE A 1 293 ? 51.837 -7.407 -15.566 1.00 19.55 327 ILE A O 1
ATOM 2289 N N . ARG A 1 294 ? 51.935 -6.089 -13.746 1.00 18.44 328 ARG A N 1
ATOM 2290 C CA . ARG A 1 294 ? 50.487 -5.913 -13.701 1.00 18.62 328 ARG A CA 1
ATOM 2291 C C . ARG A 1 294 ? 49.973 -5.249 -14.973 1.00 19.21 328 ARG A C 1
ATOM 2292 O O . ARG A 1 294 ? 48.968 -5.681 -15.552 1.00 19.11 328 ARG A O 1
ATOM 2300 N N . LYS A 1 295 ? 50.656 -4.197 -15.429 1.00 20.81 329 LYS A N 1
ATOM 2301 C CA . LYS A 1 295 ? 50.234 -3.505 -16.644 1.00 21.72 329 LYS A CA 1
ATOM 2302 C C . LYS A 1 295 ? 50.318 -4.420 -17.859 1.00 20.23 329 LYS A C 1
ATOM 2303 O O . LYS A 1 295 ? 49.399 -4.459 -18.685 1.00 20.03 329 LYS A O 1
ATOM 2309 N N . ALA A 1 296 ? 51.425 -5.157 -17.990 1.00 18.96 330 ALA A N 1
ATOM 2310 C CA . ALA A 1 296 ? 51.575 -6.070 -19.119 1.00 17.31 330 ALA A CA 1
ATOM 2311 C C . ALA A 1 296 ? 50.472 -7.122 -19.131 1.00 16.74 330 ALA A C 1
ATOM 2312 O O . ALA A 1 296 ? 49.931 -7.451 -20.193 1.00 16.11 330 ALA A O 1
ATOM 2314 N N . LEU A 1 297 ? 50.118 -7.651 -17.956 1.00 20.24 331 LEU A N 1
ATOM 2315 C CA . LEU A 1 297 ? 49.083 -8.677 -17.880 1.00 18.53 331 LEU A CA 1
ATOM 2316 C C . LEU A 1 297 ? 47.735 -8.148 -18.358 1.00 19.04 331 LEU A C 1
ATOM 2317 O O . LEU A 1 297 ? 46.978 -8.863 -19.025 1.00 18.07 331 LEU A O 1
ATOM 2322 N N . TYR A 1 298 ? 47.411 -6.899 -18.021 1.00 19.32 332 TYR A N 1
ATOM 2323 C CA . TYR A 1 298 ? 46.204 -6.292 -18.572 1.00 20.29 332 TYR A CA 1
ATOM 2324 C C . TYR A 1 298 ? 46.314 -6.139 -20.086 1.00 21.98 332 TYR A C 1
ATOM 2325 O O . TYR A 1 298 ? 45.333 -6.337 -20.812 1.00 23.41 332 TYR A O 1
ATOM 2334 N N . GLU A 1 299 ? 47.507 -5.794 -20.582 1.00 22.66 333 GLU A N 1
ATOM 2335 C CA . GLU A 1 299 ? 47.694 -5.657 -22.023 1.00 22.04 333 GLU A CA 1
ATOM 2336 C C . GLU A 1 299 ? 47.541 -6.999 -22.727 1.00 22.03 333 GLU A C 1
ATOM 2337 O O . GLU A 1 299 ? 46.953 -7.075 -23.813 1.00 21.69 333 GLU A O 1
ATOM 2343 N N . VAL A 1 300 ? 48.054 -8.072 -22.121 1.00 19.58 334 VAL A N 1
ATOM 2344 C CA . VAL A 1 300 ? 47.915 -9.391 -22.725 1.00 18.96 334 VAL A CA 1
ATOM 2345 C C . VAL A 1 300 ? 46.465 -9.853 -22.674 1.00 21.24 334 VAL A C 1
ATOM 2346 O O . VAL A 1 300 ? 45.995 -10.545 -23.584 1.00 24.21 334 VAL A O 1
ATOM 2350 N N . ALA A 1 301 ? 45.727 -9.472 -21.631 1.00 22.63 335 ALA A N 1
ATOM 2351 C CA . ALA A 1 301 ? 44.322 -9.859 -21.547 1.00 20.89 335 ALA A CA 1
ATOM 2352 C C . ALA A 1 301 ? 43.503 -9.192 -22.644 1.00 20.99 335 ALA A C 1
ATOM 2353 O O . ALA A 1 301 ? 42.623 -9.822 -23.242 1.00 21.21 335 ALA A O 1
ATOM 2355 N N . LYS A 1 302 ? 43.776 -7.918 -22.920 1.00 23.04 336 LYS A N 1
ATOM 2356 C CA . LYS A 1 302 ? 43.084 -7.244 -24.012 1.00 25.16 336 LYS A CA 1
ATOM 2357 C C . LYS A 1 302 ? 43.541 -7.780 -25.363 1.00 24.86 336 LYS A C 1
ATOM 2358 O O . LYS A 1 302 ? 42.717 -8.022 -26.252 1.00 24.69 336 LYS A O 1
ATOM 2364 N N . GLU A 1 303 ? 44.849 -7.987 -25.527 1.00 23.34 337 GLU A N 1
ATOM 2365 C CA . GLU A 1 303 ? 45.370 -8.445 -26.810 1.00 27.29 337 GLU A CA 1
ATOM 2366 C C . GLU A 1 303 ? 44.872 -9.845 -27.147 1.00 29.29 337 GLU A C 1
ATOM 2367 O O . GLU A 1 303 ? 44.570 -10.141 -28.310 1.00 30.58 337 GLU A O 1
ATOM 2373 N N . GLU A 1 304 ? 44.773 -10.719 -26.149 1.00 28.19 338 GLU A N 1
ATOM 2374 C CA . GLU A 1 304 ? 44.453 -12.120 -26.379 1.00 26.64 338 GLU A CA 1
ATOM 2375 C C . GLU A 1 304 ? 43.015 -12.472 -26.016 1.00 26.42 338 GLU A C 1
ATOM 2376 O O . GLU A 1 304 ? 42.665 -13.657 -26.013 1.00 28.85 338 GLU A O 1
ATOM 2382 N N . LYS A 1 305 ? 42.179 -11.478 -25.708 1.00 24.71 339 LYS A N 1
ATOM 2383 C CA . LYS A 1 305 ? 40.747 -11.679 -25.478 1.00 26.82 339 LYS A CA 1
ATOM 2384 C C . LYS A 1 305 ? 40.500 -12.665 -24.331 1.00 27.16 339 LYS A C 1
ATOM 2385 O O . LYS A 1 305 ? 39.819 -13.683 -24.480 1.00 28.25 339 LYS A O 1
ATOM 2391 N N . THR A 1 306 ? 41.070 -12.344 -23.174 1.00 25.11 340 THR A N 1
ATOM 2392 C CA . THR A 1 306 ? 40.954 -13.178 -21.988 1.00 23.07 340 THR A CA 1
ATOM 2393 C C . THR A 1 306 ? 40.256 -12.409 -20.874 1.00 23.14 340 THR A C 1
ATOM 2394 O O . THR A 1 306 ? 40.018 -11.202 -20.969 1.00 24.09 340 THR A O 1
ATOM 2398 N N . LEU A 1 307 ? 39.909 -13.138 -19.816 1.00 21.32 341 LEU A N 1
ATOM 2399 C CA . LEU A 1 307 ? 39.589 -12.519 -18.543 1.00 19.83 341 LEU A CA 1
ATOM 2400 C C . LEU A 1 307 ? 40.871 -12.273 -17.755 1.00 19.37 341 LEU A C 1
ATOM 2401 O O . LEU A 1 307 ? 41.896 -12.928 -17.966 1.00 19.66 341 LEU A O 1
ATOM 2406 N N . ILE A 1 308 ? 40.808 -11.322 -16.829 1.00 18.76 342 ILE A N 1
ATOM 2407 C CA . ILE A 1 308 ? 41.914 -11.092 -15.907 1.00 18.14 342 ILE A CA 1
ATOM 2408 C C . ILE A 1 308 ? 41.334 -10.770 -14.537 1.00 18.94 342 ILE A C 1
ATOM 2409 O O . ILE A 1 308 ? 40.537 -9.836 -14.399 1.00 19.35 342 ILE A O 1
ATOM 2414 N N . PHE A 1 309 ? 41.713 -11.557 -13.533 1.00 17.94 343 PHE A N 1
ATOM 2415 C CA . PHE A 1 309 ? 41.365 -11.294 -12.144 1.00 19.29 343 PHE A CA 1
ATOM 2416 C C . PHE A 1 309 ? 42.581 -10.700 -11.444 1.00 20.16 343 PHE A C 1
ATOM 2417 O O . PHE A 1 309 ? 43.671 -11.279 -11.484 1.00 20.29 343 PHE A O 1
ATOM 2425 N N . ASP A 1 310 ? 42.398 -9.540 -10.821 1.00 19.32 344 ASP A N 1
ATOM 2426 C CA . ASP A 1 310 ? 43.495 -8.777 -10.232 1.00 18.09 344 ASP A CA 1
ATOM 2427 C C . ASP A 1 310 ? 43.464 -8.981 -8.719 1.00 17.92 344 ASP A C 1
ATOM 2428 O O . ASP A 1 310 ? 42.642 -8.385 -8.019 1.00 17.57 344 ASP A O 1
ATOM 2433 N N . MET A 1 311 ? 44.366 -9.827 -8.215 1.00 16.40 345 MET A N 1
ATOM 2434 C CA . MET A 1 311 ? 44.417 -10.066 -6.775 1.00 17.45 345 MET A CA 1
ATOM 2435 C C . MET A 1 311 ? 44.866 -8.819 -6.025 1.00 17.86 345 MET A C 1
ATOM 2436 O O . MET A 1 311 ? 44.400 -8.556 -4.910 1.00 17.54 345 MET A O 1
ATOM 2441 N N . HIS A 1 312 ? 45.777 -8.044 -6.618 1.00 20.23 346 HIS A N 1
ATOM 2442 C CA . HIS A 1 312 ? 46.254 -6.826 -5.972 1.00 19.86 346 HIS A CA 1
ATOM 2443 C C . HIS A 1 312 ? 45.133 -5.806 -5.817 1.00 18.95 346 HIS A C 1
ATOM 2444 O O . HIS A 1 312 ? 45.035 -5.132 -4.785 1.00 19.73 346 HIS A O 1
ATOM 2451 N N . GLN A 1 313 ? 44.272 -5.685 -6.828 1.00 18.34 347 GLN A N 1
ATOM 2452 C CA . GLN A 1 313 ? 43.185 -4.717 -6.753 1.00 21.67 347 GLN A CA 1
ATOM 2453 C C . GLN A 1 313 ? 42.230 -5.042 -5.613 1.00 21.52 347 GLN A C 1
ATOM 2454 O O . GLN A 1 313 ? 41.818 -4.146 -4.867 1.00 21.83 347 GLN A O 1
ATOM 2460 N N . PHE A 1 314 ? 41.861 -6.317 -5.461 1.00 19.76 348 PHE A N 1
ATOM 2461 C CA . PHE A 1 314 ? 40.997 -6.691 -4.346 1.00 19.15 348 PHE A CA 1
ATOM 2462 C C . PHE A 1 314 ? 41.684 -6.438 -3.012 1.00 18.91 348 PHE A C 1
ATOM 2463 O O . PHE A 1 314 ? 41.064 -5.926 -2.073 1.00 20.04 348 PHE A O 1
ATOM 2471 N N . MET A 1 315 ? 42.966 -6.795 -2.909 1.00 18.14 349 MET A N 1
ATOM 2472 C CA . MET A 1 315 ? 43.709 -6.537 -1.680 1.00 22.44 349 MET A CA 1
ATOM 2473 C C . MET A 1 315 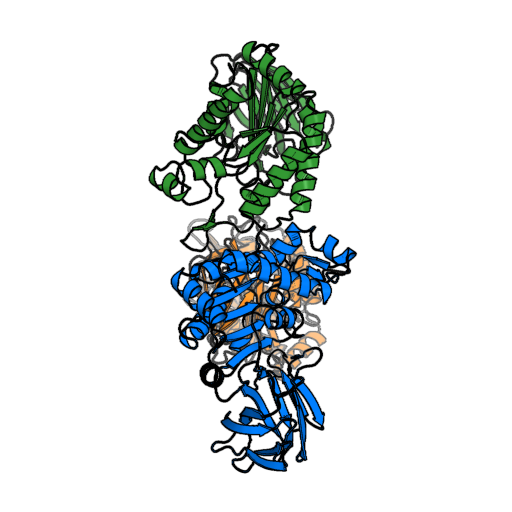? 43.720 -5.049 -1.352 1.00 22.53 349 MET A C 1
ATOM 2474 O O . MET A 1 315 ? 43.465 -4.647 -0.210 1.00 21.57 349 MET A O 1
ATOM 2479 N N . GLN A 1 316 ? 43.999 -4.212 -2.353 1.00 23.18 350 GLN A N 1
ATOM 2480 C CA . GLN A 1 316 ? 44.043 -2.772 -2.128 1.00 25.25 350 GLN A CA 1
ATOM 2481 C C . GLN A 1 316 ? 42.663 -2.217 -1.796 1.00 26.77 350 GLN A C 1
ATOM 2482 O O . GLN A 1 316 ? 42.530 -1.342 -0.931 1.00 29.52 350 GLN A O 1
ATOM 2488 N N . ASP A 1 317 ? 41.624 -2.713 -2.468 1.00 25.79 351 ASP A N 1
ATOM 2489 C CA . ASP A 1 317 ? 40.273 -2.225 -2.229 1.00 28.03 351 ASP A CA 1
ATOM 2490 C C . ASP A 1 317 ? 39.724 -2.632 -0.868 1.00 28.87 351 ASP A C 1
ATOM 2491 O O . ASP A 1 317 ? 38.646 -2.159 -0.491 1.00 31.63 351 ASP A O 1
ATOM 2496 N N . SER A 1 318 ? 40.421 -3.490 -0.126 1.00 27.31 352 SER A N 1
ATOM 2497 C CA . SER A 1 318 ? 39.957 -3.933 1.183 1.00 26.18 352 SER A CA 1
ATOM 2498 C C . SER A 1 318 ? 40.966 -3.611 2.283 1.00 26.03 352 SER A C 1
ATOM 2499 O O . SER A 1 318 ? 41.032 -4.311 3.293 1.00 28.08 352 SER A O 1
ATOM 2502 N N . GLY A 1 319 ? 41.760 -2.556 2.104 1.00 24.73 353 GLY A N 1
ATOM 2503 C CA . GLY A 1 319 ? 42.624 -2.057 3.156 1.00 25.11 353 GLY A CA 1
ATOM 2504 C C . GLY A 1 319 ? 44.111 -2.182 2.904 1.00 23.18 353 GLY A C 1
ATOM 2505 O O . GLY A 1 319 ? 44.897 -1.657 3.703 1.00 23.70 353 GLY A O 1
ATOM 2506 N N . GLY A 1 320 ? 44.532 -2.860 1.842 1.00 20.85 354 GLY A N 1
ATOM 2507 C CA . GLY A 1 320 ? 45.939 -2.979 1.529 1.00 19.85 354 GLY A CA 1
ATOM 2508 C C . GLY A 1 320 ? 46.600 -4.170 2.201 1.00 20.03 354 GLY A C 1
ATOM 2509 O O . GLY A 1 320 ? 46.068 -4.792 3.123 1.00 20.92 354 GLY A O 1
ATOM 2510 N N . LYS A 1 321 ? 47.804 -4.484 1.719 1.00 20.10 355 LYS A N 1
ATOM 2511 C CA . LYS A 1 321 ? 48.517 -5.654 2.220 1.00 21.82 355 LYS A CA 1
ATOM 2512 C C . LYS A 1 321 ? 48.808 -5.532 3.709 1.00 23.44 355 LYS A C 1
ATOM 2513 O O . LYS A 1 321 ? 48.734 -6.522 4.444 1.00 22.99 355 LYS A O 1
ATOM 2519 N N . ASN A 1 322 ? 49.141 -4.324 4.173 1.00 25.58 356 ASN A N 1
ATOM 2520 C CA . ASN A 1 322 ? 49.436 -4.139 5.590 1.00 25.97 356 ASN A CA 1
ATOM 2521 C C . ASN A 1 322 ? 48.234 -4.494 6.450 1.00 22.47 356 ASN A C 1
ATOM 2522 O O . ASN A 1 322 ? 48.385 -5.075 7.531 1.00 21.43 356 ASN A O 1
ATOM 2527 N N . LYS A 1 323 ? 47.030 -4.158 5.985 1.00 22.08 357 LYS A N 1
ATOM 2528 C CA . LYS A 1 323 ? 45.826 -4.585 6.688 1.00 22.02 357 LYS A CA 1
ATOM 2529 C C . LYS A 1 323 ? 45.669 -6.098 6.625 1.00 23.58 357 LYS A C 1
ATOM 2530 O O . LYS A 1 323 ? 45.240 -6.727 7.600 1.00 25.98 357 LYS A O 1
ATOM 2536 N N . TRP A 1 324 ? 46.027 -6.702 5.490 1.00 20.52 358 TRP A N 1
ATOM 2537 C CA . TRP A 1 324 ? 45.950 -8.153 5.373 1.00 20.17 358 TRP A CA 1
ATOM 2538 C C . TRP A 1 324 ? 46.973 -8.843 6.266 1.00 17.30 358 TRP A C 1
ATOM 2539 O O . TRP A 1 324 ? 46.711 -9.939 6.771 1.00 20.32 358 TRP A O 1
ATOM 2550 N N . ILE A 1 325 ? 48.134 -8.224 6.477 1.00 16.43 359 ILE A N 1
ATOM 2551 C CA . ILE A 1 325 ? 49.127 -8.801 7.379 1.00 19.81 359 ILE A CA 1
ATOM 2552 C C . ILE A 1 325 ? 48.598 -8.823 8.807 1.00 22.96 359 ILE A C 1
ATOM 2553 O O . ILE A 1 325 ? 48.625 -9.860 9.482 1.00 22.41 359 ILE A O 1
ATOM 2558 N N . GLU A 1 326 ? 48.100 -7.678 9.285 1.00 24.65 360 GLU A N 1
ATOM 2559 C CA . GLU A 1 326 ? 47.602 -7.595 10.654 1.00 26.86 360 GLU A CA 1
ATOM 2560 C C . GLU A 1 326 ? 46.502 -8.611 10.919 1.00 25.60 360 GLU A C 1
ATOM 2561 O O . GLU A 1 326 ? 46.402 -9.138 12.032 1.00 27.01 360 GLU A O 1
ATOM 2567 N N . GLN A 1 327 ? 45.682 -8.910 9.916 1.00 23.79 361 GLN A N 1
ATOM 2568 C CA . GLN A 1 327 ? 44.555 -9.817 10.075 1.00 24.19 361 GLN A CA 1
ATOM 2569 C C . GLN A 1 327 ? 44.884 -11.246 9.664 1.00 23.34 361 GLN A C 1
ATOM 2570 O O . GLN A 1 327 ? 43.971 -12.068 9.539 1.00 24.51 361 GLN A O 1
ATOM 2576 N N . LYS A 1 328 ? 46.167 -11.557 9.463 1.00 22.85 362 LYS A N 1
ATOM 2577 C CA . LYS A 1 328 ? 46.626 -12.897 9.086 1.00 23.58 362 LYS A CA 1
ATOM 2578 C C . LYS A 1 328 ? 45.870 -13.442 7.872 1.00 22.48 362 LYS A C 1
ATOM 2579 O O . LYS A 1 328 ? 45.630 -14.648 7.754 1.00 22.25 362 LYS A O 1
ATOM 2585 N N . LEU A 1 329 ? 45.470 -12.548 6.968 1.00 19.88 363 LEU A N 1
ATOM 2586 C CA . LEU A 1 329 ? 45.104 -12.941 5.617 1.00 20.76 363 LEU A CA 1
ATOM 2587 C C . LEU A 1 329 ? 46.320 -13.048 4.712 1.00 17.85 363 LEU A C 1
ATOM 2588 O O . LEU A 1 329 ? 46.233 -13.647 3.635 1.00 17.55 363 LEU A O 1
ATOM 2593 N N . SER A 1 330 ? 47.444 -12.482 5.137 1.00 16.46 364 SER A N 1
ATOM 2594 C CA . SER A 1 330 ? 48.661 -12.454 4.351 1.00 19.53 364 SER A CA 1
ATOM 2595 C C . SER A 1 330 ? 49.844 -12.525 5.303 1.00 19.79 364 SER A C 1
ATOM 2596 O O . SER A 1 330 ? 49.779 -12.034 6.433 1.00 19.42 364 SER A O 1
ATOM 2599 N N . LEU A 1 331 ? 50.916 -13.163 4.847 1.00 19.01 365 LEU A N 1
ATOM 2600 C CA . LEU A 1 331 ? 52.180 -13.100 5.560 1.00 18.53 365 LEU A CA 1
ATOM 2601 C C . LEU A 1 331 ? 52.916 -11.824 5.158 1.00 19.97 365 LEU A C 1
ATOM 2602 O O . LEU A 1 331 ? 52.402 -10.992 4.405 1.00 20.06 365 LEU A O 1
ATOM 2607 N N . ASN A 1 332 ? 54.138 -11.655 5.663 1.00 22.01 366 ASN A N 1
ATOM 2608 C CA . ASN A 1 332 ? 54.866 -10.418 5.400 1.00 24.77 366 ASN A CA 1
ATOM 2609 C C . ASN A 1 332 ? 55.541 -10.425 4.034 1.00 23.40 366 ASN A C 1
ATOM 2610 O O . ASN A 1 332 ? 55.750 -9.358 3.447 1.00 23.82 366 ASN A O 1
ATOM 2615 N N . ASP A 1 333 ? 55.883 -11.599 3.509 1.00 22.03 367 ASP A N 1
ATOM 2616 C CA . ASP A 1 333 ? 56.418 -11.671 2.156 1.00 19.46 367 ASP A CA 1
ATOM 2617 C C . ASP A 1 333 ? 55.273 -11.725 1.151 1.00 20.27 367 ASP A C 1
ATOM 2618 O O . ASP A 1 333 ? 54.182 -11.218 1.422 1.00 22.75 367 ASP A O 1
ATOM 2623 N N . VAL A 1 334 ? 55.504 -12.340 -0.009 1.00 19.62 368 VAL A N 1
ATOM 2624 C CA . VAL A 1 334 ? 54.482 -12.350 -1.050 1.00 21.55 368 VAL A CA 1
ATOM 2625 C C . VAL A 1 334 ? 53.347 -13.325 -0.744 1.00 21.08 368 VAL A C 1
ATOM 2626 O O . VAL A 1 334 ? 52.253 -13.188 -1.306 1.00 21.08 368 VAL A O 1
ATOM 2630 N N . HIS A 1 335 ? 53.560 -14.283 0.155 1.00 20.12 369 HIS A N 1
ATOM 2631 C CA . HIS A 1 335 ? 52.588 -15.345 0.371 1.00 19.55 369 HIS A CA 1
ATOM 2632 C C . HIS A 1 335 ? 51.413 -14.870 1.215 1.00 17.07 369 HIS A C 1
ATOM 2633 O O . HIS A 1 335 ? 51.557 -14.047 2.121 1.00 15.66 369 HIS A O 1
ATOM 2640 N N . LEU A 1 336 ? 50.239 -15.409 0.907 1.00 17.35 370 LEU A N 1
ATOM 2641 C CA . LEU A 1 336 ? 49.058 -15.248 1.738 1.00 17.53 370 LEU A CA 1
ATOM 2642 C C . LEU A 1 336 ? 48.874 -16.485 2.608 1.00 16.83 370 LEU A C 1
ATOM 2643 O O . LEU A 1 336 ? 49.545 -17.505 2.436 1.00 16.65 370 LEU A O 1
ATOM 2648 N N . THR A 1 337 ? 47.954 -16.381 3.558 1.00 14.86 371 THR A N 1
ATOM 2649 C CA . THR A 1 337 ? 47.552 -17.529 4.351 1.00 14.87 371 THR A CA 1
ATOM 2650 C C . THR A 1 337 ? 46.394 -18.240 3.662 1.00 14.92 371 THR A C 1
ATOM 2651 O O . THR A 1 337 ? 45.823 -17.747 2.688 1.00 14.86 371 THR A O 1
ATOM 2655 N N . ILE A 1 338 ? 46.047 -19.418 4.184 1.00 15.04 372 ILE A N 1
ATOM 2656 C CA . ILE A 1 338 ? 44.892 -20.145 3.664 1.00 15.12 372 ILE A CA 1
ATOM 2657 C C . ILE A 1 338 ? 43.655 -19.264 3.707 1.00 15.17 372 ILE A C 1
ATOM 2658 O O . ILE A 1 338 ? 42.860 -19.234 2.761 1.00 15.16 372 ILE A O 1
ATOM 2663 N N . LYS A 1 339 ? 43.483 -18.525 4.804 1.00 15.25 373 LYS A N 1
ATOM 2664 C CA . LYS A 1 339 ? 42.349 -17.619 4.933 1.00 18.95 373 LYS A CA 1
ATOM 2665 C C . LYS A 1 339 ? 42.362 -16.561 3.836 1.00 19.36 373 LYS A C 1
ATOM 2666 O O . LYS A 1 339 ? 41.306 -16.173 3.323 1.00 15.23 373 LYS A O 1
ATOM 2672 N N . GLY A 1 340 ? 43.550 -16.093 3.453 1.00 20.54 374 GLY A N 1
ATOM 2673 C CA . GLY A 1 340 ? 43.635 -15.105 2.391 1.00 20.20 374 GLY A CA 1
ATOM 2674 C C . GLY A 1 340 ? 43.343 -15.682 1.018 1.00 18.35 374 GLY A C 1
ATOM 2675 O O . GLY A 1 340 ? 42.688 -15.040 0.194 1.00 17.44 374 GLY A O 1
ATOM 2676 N N . TYR A 1 341 ? 43.823 -16.900 0.750 1.00 17.56 375 TYR A N 1
ATOM 2677 C CA . TYR A 1 341 ? 43.586 -17.512 -0.554 1.00 18.01 375 TYR A CA 1
ATOM 2678 C C . TYR A 1 341 ? 42.112 -17.843 -0.753 1.00 14.91 375 TYR A C 1
ATOM 2679 O O . TYR A 1 341 ? 41.571 -17.654 -1.848 1.00 14.88 375 TYR A O 1
ATOM 2688 N N . GLU A 1 342 ? 41.445 -18.331 0.293 1.00 19.69 376 GLU A N 1
ATOM 2689 C CA . GLU A 1 342 ? 40.016 -18.613 0.184 1.00 18.96 376 GLU A CA 1
ATOM 2690 C C . GLU A 1 342 ? 39.217 -17.334 -0.033 1.00 18.01 376 GLU A C 1
ATOM 2691 O O . GLU A 1 342 ? 38.295 -17.301 -0.856 1.00 16.63 376 GLU A O 1
ATOM 2697 N N . LEU A 1 343 ? 39.551 -16.271 0.702 1.00 18.86 377 LEU A N 1
ATOM 2698 C CA . LEU A 1 343 ? 38.897 -14.987 0.480 1.00 19.59 377 LEU A CA 1
ATOM 2699 C C . LEU A 1 343 ? 39.095 -14.513 -0.955 1.00 19.36 377 LEU A C 1
ATOM 2700 O O . LEU A 1 343 ? 38.162 -13.999 -1.583 1.00 18.79 377 LEU A O 1
ATOM 2705 N N . MET A 1 344 ? 40.306 -14.679 -1.488 1.00 19.89 378 MET A N 1
ATOM 2706 C CA . MET A 1 344 ? 40.552 -14.371 -2.892 1.00 21.35 378 MET A CA 1
ATOM 2707 C C . MET A 1 344 ? 39.667 -15.215 -3.797 1.00 21.24 378 MET A C 1
ATOM 2708 O O . MET A 1 344 ? 39.047 -14.703 -4.737 1.00 23.15 378 MET A O 1
ATOM 2713 N N . ALA A 1 345 ? 39.600 -16.520 -3.529 1.00 17.93 379 ALA A N 1
ATOM 2714 C CA . ALA A 1 345 ? 38.815 -17.409 -4.377 1.00 18.91 379 ALA A CA 1
ATOM 2715 C C . ALA A 1 345 ? 37.325 -17.107 -4.277 1.00 20.91 379 ALA A C 1
ATOM 2716 O O . ALA A 1 345 ? 36.605 -17.174 -5.280 1.00 20.77 379 ALA A O 1
ATOM 2718 N N . LYS A 1 346 ? 36.840 -16.784 -3.078 1.00 20.47 380 LYS A N 1
ATOM 2719 C CA . LYS A 1 346 ? 35.438 -16.406 -2.948 1.00 21.16 380 LYS A CA 1
ATOM 2720 C C . LYS A 1 346 ? 35.153 -15.084 -3.650 1.00 21.76 380 LYS A C 1
ATOM 2721 O O . LYS A 1 346 ? 34.058 -14.894 -4.191 1.00 23.12 380 LYS A O 1
ATOM 2727 N N . LYS A 1 347 ? 36.124 -14.168 -3.667 1.00 21.56 381 LYS A N 1
ATOM 2728 C CA . LYS A 1 347 ? 35.936 -12.904 -4.373 1.00 20.33 381 LYS A CA 1
ATOM 2729 C C . LYS A 1 347 ? 35.813 -13.127 -5.874 1.00 18.80 381 LYS A C 1
ATOM 2730 O O . LYS A 1 347 ? 34.957 -12.525 -6.531 1.00 18.88 381 LYS A O 1
ATOM 2736 N N . LEU A 1 348 ? 36.652 -14.001 -6.434 1.00 16.77 382 LEU A N 1
ATOM 2737 C CA . LEU A 1 348 ? 36.573 -14.280 -7.865 1.00 18.65 382 LEU A CA 1
ATOM 2738 C C . LEU A 1 348 ? 35.255 -14.952 -8.228 1.00 18.75 382 LEU A C 1
ATOM 2739 O O . LEU A 1 348 ? 34.668 -14.651 -9.274 1.00 19.49 382 LEU A O 1
ATOM 2744 N N . LEU A 1 349 ? 34.779 -15.874 -7.389 1.00 18.31 383 LEU A N 1
ATOM 2745 C CA . LEU A 1 349 ? 33.484 -16.496 -7.647 1.00 19.94 383 LEU A CA 1
ATOM 2746 C C . LEU A 1 349 ? 32.372 -15.455 -7.638 1.00 23.47 383 LEU A C 1
ATOM 2747 O O . LEU A 1 349 ? 31.422 -15.540 -8.426 1.00 24.47 383 LEU A O 1
ATOM 2752 N N . GLU A 1 350 ? 32.484 -14.459 -6.755 1.00 25.40 384 GLU A N 1
ATOM 2753 C CA . GLU A 1 350 ? 31.500 -13.382 -6.700 1.00 28.73 384 GLU A CA 1
ATOM 2754 C C . GLU A 1 350 ? 31.525 -12.551 -7.977 1.00 27.98 384 GLU A C 1
ATOM 2755 O O . GLU A 1 350 ? 30.487 -12.332 -8.612 1.00 28.69 384 GLU A O 1
ATOM 2761 N N . ASP A 1 351 ? 32.710 -12.077 -8.369 1.00 25.71 385 ASP A N 1
ATOM 2762 C CA . ASP A 1 351 ? 32.823 -11.287 -9.589 1.00 25.71 385 ASP A CA 1
ATOM 2763 C C . ASP A 1 351 ? 32.417 -12.088 -10.821 1.00 26.04 385 ASP A C 1
ATOM 2764 O O . ASP A 1 351 ? 31.914 -11.515 -11.794 1.00 26.78 385 ASP A O 1
ATOM 2769 N N . LEU A 1 352 ? 32.618 -13.409 -10.799 1.00 25.39 386 LEU A N 1
ATOM 2770 C CA . LEU A 1 352 ? 32.255 -14.236 -11.946 1.00 26.51 386 LEU A CA 1
ATOM 2771 C C . LEU A 1 352 ? 30.755 -14.226 -12.206 1.00 29.07 386 LEU A C 1
ATOM 2772 O O . LEU A 1 352 ? 30.326 -14.451 -13.342 1.00 27.64 386 LEU A O 1
ATOM 2777 N N . LYS A 1 353 ? 29.945 -13.984 -11.175 1.00 32.69 387 LYS A N 1
ATOM 2778 C CA . LYS A 1 353 ? 28.501 -13.960 -11.365 1.00 35.23 387 LYS A CA 1
ATOM 2779 C C . LYS A 1 353 ? 28.045 -12.761 -12.183 1.00 38.03 387 LYS A C 1
ATOM 2780 O O . LYS A 1 353 ? 26.917 -12.759 -12.684 1.00 39.27 387 LYS A O 1
ATOM 2786 N N . ASN A 1 354 ? 28.893 -11.747 -12.335 1.00 43.49 388 ASN A N 1
ATOM 2787 C CA . ASN A 1 354 ? 28.523 -10.575 -13.113 1.00 45.56 388 ASN A CA 1
ATOM 2788 C C . ASN A 1 354 ? 28.630 -10.807 -14.613 1.00 44.69 388 ASN A C 1
ATOM 2789 O O . ASN A 1 354 ? 28.078 -10.017 -15.386 1.00 45.75 388 ASN A O 1
ATOM 2794 N N . ILE A 1 355 ? 29.324 -11.862 -15.044 1.00 41.06 389 ILE A N 1
ATOM 2795 C CA . ILE A 1 355 ? 29.520 -12.106 -16.469 1.00 38.53 389 ILE A CA 1
ATOM 2796 C C . ILE A 1 355 ? 28.945 -13.461 -16.867 1.00 39.24 389 ILE A C 1
ATOM 2797 O O . ILE A 1 355 ? 28.548 -13.657 -18.021 1.00 40.00 389 ILE A O 1
ATOM 2802 N N . ILE A 1 356 ? 28.892 -14.408 -15.928 1.00 39.20 390 ILE A N 1
ATOM 2803 C CA . ILE A 1 356 ? 28.341 -15.731 -16.197 1.00 41.67 390 ILE A CA 1
ATOM 2804 C C . ILE A 1 356 ? 27.586 -16.230 -14.971 1.00 48.23 390 ILE A C 1
ATOM 2805 O O . ILE A 1 356 ? 27.913 -15.889 -13.830 1.00 48.64 390 ILE A O 1
ATOM 2810 N N . ASP A 1 357 ? 26.572 -17.052 -15.221 1.00 55.32 391 ASP A N 1
ATOM 2811 C CA . ASP A 1 357 ? 25.775 -17.685 -14.181 1.00 56.91 391 ASP A CA 1
ATOM 2812 C C . ASP A 1 357 ? 26.232 -19.125 -13.977 1.00 56.22 391 ASP A C 1
ATOM 2813 O O . ASP A 1 357 ? 26.698 -19.786 -14.909 1.00 59.08 391 ASP A O 1
ATOM 2818 N N . TYR A 1 358 ? 26.103 -19.604 -12.742 1.00 52.68 392 TYR A N 1
ATOM 2819 C CA . TYR A 1 358 ? 26.435 -20.990 -12.419 1.00 50.28 392 TYR A CA 1
ATOM 2820 C C . TYR A 1 358 ? 25.786 -21.430 -11.109 1.00 49.93 392 TYR A C 1
ATOM 2821 O O . TYR A 1 358 ? 25.252 -20.610 -10.363 1.00 48.93 392 TYR A O 1
ATOM 2830 N N . SER B 1 6 ? 122.259 -0.285 -31.876 1.00 38.89 40 SER B N 1
ATOM 2831 C CA . SER B 1 6 ? 122.359 0.265 -30.527 1.00 37.30 40 SER B CA 1
ATOM 2832 C C . SER B 1 6 ? 120.997 0.280 -29.849 1.00 32.37 40 SER B C 1
ATOM 2833 O O . SER B 1 6 ? 120.021 0.762 -30.420 1.00 31.76 40 SER B O 1
ATOM 2836 N N . SER B 1 7 ? 120.942 -0.238 -28.624 1.00 29.49 41 SER B N 1
ATOM 2837 C CA . SER B 1 7 ? 119.666 -0.401 -27.941 1.00 28.88 41 SER B CA 1
ATOM 2838 C C . SER B 1 7 ? 119.011 0.946 -27.660 1.00 28.11 41 SER B C 1
ATOM 2839 O O . SER B 1 7 ? 119.665 1.898 -27.222 1.00 28.57 41 SER B O 1
ATOM 2842 N N . ALA B 1 8 ? 117.706 1.017 -27.920 1.00 25.51 42 ALA B N 1
ATOM 2843 C CA . ALA B 1 8 ? 116.896 2.177 -27.584 1.00 22.83 42 ALA B CA 1
ATOM 2844 C C . ALA B 1 8 ? 116.086 1.959 -26.316 1.00 22.20 42 ALA B C 1
ATOM 2845 O O . ALA B 1 8 ? 115.250 2.798 -25.970 1.00 22.38 42 ALA B O 1
ATOM 2847 N N . LEU B 1 9 ? 116.325 0.859 -25.615 1.00 22.18 43 LEU B N 1
ATOM 2848 C CA . LEU B 1 9 ? 115.592 0.506 -24.409 1.00 22.73 43 LEU B CA 1
ATOM 2849 C C . LEU B 1 9 ? 116.513 0.607 -23.199 1.00 25.43 43 LEU B C 1
ATOM 2850 O O . LEU B 1 9 ? 117.598 0.013 -23.188 1.00 27.06 43 LEU B O 1
ATOM 2855 N N . THR B 1 10 ? 116.085 1.367 -22.192 1.00 22.25 44 THR B N 1
ATOM 2856 C CA . THR B 1 10 ? 116.780 1.480 -20.918 1.00 23.59 44 THR B CA 1
ATOM 2857 C C . THR B 1 10 ? 115.916 0.872 -19.821 1.00 22.18 44 THR B C 1
ATOM 2858 O O . THR B 1 10 ? 114.686 0.926 -19.883 1.00 21.40 44 THR B O 1
ATOM 2862 N N . SER B 1 11 ? 116.566 0.289 -18.813 1.00 22.36 45 SER B N 1
ATOM 2863 C CA . SER B 1 11 ? 115.869 -0.413 -17.741 1.00 23.26 45 SER B CA 1
ATOM 2864 C C . SER B 1 11 ? 116.294 0.135 -16.390 1.00 25.77 45 SER B C 1
ATOM 2865 O O . SER B 1 11 ? 117.479 0.092 -16.046 1.00 28.17 45 SER B O 1
ATOM 2868 N N . TYR B 1 12 ? 115.326 0.635 -15.626 1.00 24.53 46 TYR B N 1
ATOM 2869 C CA . TYR B 1 12 ? 115.519 0.938 -14.216 1.00 24.31 46 TYR B CA 1
ATOM 2870 C C . TYR B 1 12 ? 114.735 -0.023 -13.331 1.00 26.17 46 TYR B C 1
ATOM 2871 O O . TYR B 1 12 ? 114.460 0.286 -12.168 1.00 27.35 46 TYR B O 1
ATOM 2880 N N . VAL B 1 13 ? 114.368 -1.185 -13.869 1.00 25.87 47 VAL B N 1
ATOM 2881 C CA . VAL B 1 13 ? 113.538 -2.162 -13.176 1.00 24.79 47 VAL B CA 1
ATOM 2882 C C . VAL B 1 13 ? 114.428 -3.081 -12.355 1.00 25.48 47 VAL B C 1
ATOM 2883 O O . VAL B 1 13 ? 115.532 -3.444 -12.775 1.00 25.56 47 VAL B O 1
ATOM 2887 N N . SER B 1 14 ? 113.946 -3.461 -11.176 1.00 27.38 48 SER B N 1
ATOM 2888 C CA . SER B 1 14 ? 114.653 -4.439 -10.363 1.00 28.83 48 SER B CA 1
ATOM 2889 C C . SER B 1 14 ? 114.753 -5.767 -11.102 1.00 29.96 48 SER B C 1
ATOM 2890 O O . SER B 1 14 ? 113.859 -6.150 -11.861 1.00 31.27 48 SER B O 1
ATOM 2893 N N . LYS B 1 15 ? 115.862 -6.473 -10.878 1.00 31.92 49 LYS B N 1
ATOM 2894 C CA . LYS B 1 15 ? 116.044 -7.780 -11.498 1.00 33.01 49 LYS B CA 1
ATOM 2895 C C . LYS B 1 15 ? 114.956 -8.760 -11.089 1.00 30.35 49 LYS B C 1
ATOM 2896 O O . LYS B 1 15 ? 114.667 -9.699 -11.837 1.00 29.98 49 LYS B O 1
ATOM 2898 N N . LYS B 1 16 ? 114.341 -8.554 -9.924 1.00 32.19 50 LYS B N 1
ATOM 2899 C CA . LYS B 1 16 ? 113.268 -9.436 -9.478 1.00 33.51 50 LYS B CA 1
ATOM 2900 C C . LYS B 1 16 ? 112.034 -9.297 -10.360 1.00 30.88 50 LYS B C 1
ATOM 2901 O O . LYS B 1 16 ? 111.423 -10.300 -10.747 1.00 30.43 50 LYS B O 1
ATOM 2907 N N . ASP B 1 17 ? 111.652 -8.062 -10.687 1.00 30.30 51 ASP B N 1
ATOM 2908 C CA . ASP B 1 17 ? 110.454 -7.856 -11.492 1.00 32.62 51 ASP B CA 1
ATOM 2909 C C . ASP B 1 17 ? 110.667 -8.315 -12.928 1.00 30.63 51 ASP B C 1
ATOM 2910 O O . ASP B 1 17 ? 109.771 -8.913 -13.534 1.00 30.38 51 ASP B O 1
ATOM 2915 N N . LEU B 1 18 ? 111.847 -8.053 -13.488 1.00 30.78 52 LEU B N 1
ATOM 2916 C CA . LEU B 1 18 ? 112.098 -8.441 -14.871 1.00 31.24 52 LEU B CA 1
ATOM 2917 C C . LEU B 1 18 ? 112.166 -9.955 -15.017 1.00 30.33 52 LEU B C 1
ATOM 2918 O O . LEU B 1 18 ? 111.654 -10.513 -15.993 1.00 29.31 52 LEU B O 1
ATOM 2923 N N . LYS B 1 19 ? 112.795 -10.638 -14.058 1.00 30.19 53 LYS B N 1
ATOM 2924 C CA . LYS B 1 19 ? 112.861 -12.094 -14.120 1.00 30.98 53 LYS B CA 1
ATOM 2925 C C . LYS B 1 19 ? 111.477 -12.703 -13.936 1.00 29.41 53 LYS B C 1
ATOM 2926 O O . LYS B 1 19 ? 111.140 -13.701 -14.582 1.00 29.74 53 LYS B O 1
ATOM 2932 N N . ASN B 1 20 ? 110.660 -12.105 -13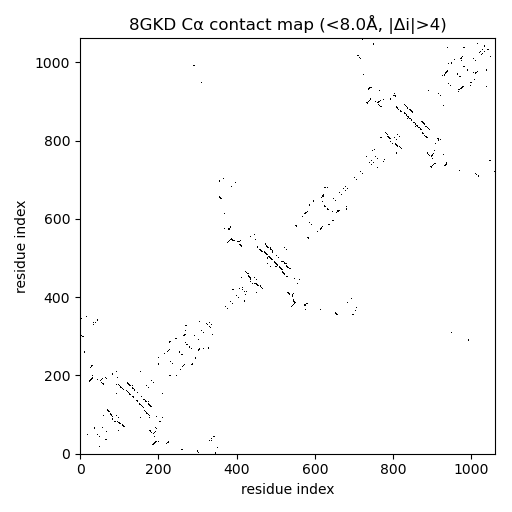.064 1.00 31.11 54 ASN B N 1
ATOM 2933 C CA . ASN B 1 20 ? 109.301 -12.592 -12.847 1.00 31.93 54 ASN B CA 1
ATOM 2934 C C . ASN B 1 20 ? 108.474 -12.508 -14.126 1.00 28.96 54 ASN B C 1
ATOM 2935 O O . ASN B 1 20 ? 107.748 -13.450 -14.468 1.00 28.30 54 ASN B O 1
ATOM 2940 N N . LEU B 1 21 ? 108.575 -11.389 -14.850 1.00 26.61 55 LEU B N 1
ATOM 2941 C CA . LEU B 1 21 ? 107.876 -11.269 -16.126 1.00 26.97 55 LEU B CA 1
ATOM 2942 C C . LEU B 1 21 ? 108.412 -12.272 -17.139 1.00 28.73 55 LEU B C 1
ATOM 2943 O O . LEU B 1 21 ? 107.637 -12.907 -17.864 1.00 28.80 55 LEU B O 1
ATOM 2948 N N . GLU B 1 22 ? 109.738 -12.432 -17.193 1.00 29.25 56 GLU B N 1
ATOM 2949 C CA . GLU B 1 22 ? 110.343 -13.402 -18.101 1.00 29.60 56 GLU B CA 1
ATOM 2950 C C . GLU B 1 22 ? 109.839 -14.813 -17.832 1.00 28.96 56 GLU B C 1
ATOM 2951 O O . GLU B 1 22 ? 109.706 -15.614 -18.765 1.00 29.90 56 GLU B O 1
ATOM 2957 N N . LYS B 1 23 ? 109.543 -15.135 -16.571 1.00 27.76 57 LYS B N 1
ATOM 2958 C CA . LYS B 1 23 ? 109.005 -16.454 -16.261 1.00 32.88 57 LYS B CA 1
ATOM 2959 C C . LYS B 1 23 ? 107.569 -16.599 -16.744 1.00 35.05 57 LYS B C 1
ATOM 2960 O O . LYS B 1 23 ? 107.183 -17.662 -17.244 1.00 37.29 57 LYS B O 1
ATOM 2966 N N . LYS B 1 24 ? 106.764 -15.542 -16.605 1.00 33.48 58 LYS B N 1
ATOM 2967 C CA . LYS B 1 24 ? 105.387 -15.595 -17.088 1.00 30.98 58 LYS B CA 1
ATOM 2968 C C . LYS B 1 24 ? 105.329 -15.805 -18.593 1.00 28.07 58 LYS B C 1
ATOM 2969 O O . LYS B 1 24 ? 104.411 -16.464 -19.095 1.00 29.20 58 LYS B O 1
ATOM 2975 N N . LEU B 1 25 ? 106.295 -15.253 -19.329 1.00 26.37 59 LEU B N 1
ATOM 2976 C CA . LEU B 1 25 ? 106.304 -15.416 -20.777 1.00 30.06 59 LEU B CA 1
ATOM 2977 C C . LEU B 1 25 ? 106.598 -16.858 -21.167 1.00 36.55 59 LEU B C 1
ATOM 2978 O O . LEU B 1 25 ? 105.932 -17.418 -22.045 1.00 39.07 59 LEU B O 1
ATOM 2983 N N . GLU B 1 26 ? 107.589 -17.476 -20.522 1.00 39.53 60 GLU B N 1
ATOM 2984 C CA . GLU B 1 26 ? 107.903 -18.870 -20.813 1.00 44.08 60 GLU B CA 1
ATOM 2985 C C . GLU B 1 26 ? 106.767 -19.793 -20.391 1.00 43.04 60 GLU B C 1
ATOM 2986 O O . GLU B 1 26 ? 106.412 -20.723 -21.125 1.00 43.01 60 GLU B O 1
ATOM 2992 N N . LYS B 1 27 ? 106.183 -19.549 -19.214 1.00 44.94 61 LYS B N 1
ATOM 2993 C CA . LYS B 1 27 ? 105.118 -20.415 -18.718 1.00 47.46 61 LYS B CA 1
ATOM 2994 C C . LYS B 1 27 ? 103.894 -20.391 -19.626 1.00 48.17 61 LYS B C 1
ATOM 2995 O O . LYS B 1 27 ? 103.170 -21.390 -19.712 1.00 49.80 61 LYS B O 1
ATOM 3001 N N . ASN B 1 28 ? 103.640 -19.261 -20.293 1.00 46.85 62 ASN B N 1
ATOM 3002 C CA . ASN B 1 28 ? 102.609 -19.154 -21.330 1.00 45.68 62 ASN B CA 1
ATOM 3003 C C . ASN B 1 28 ? 101.211 -19.479 -20.803 1.00 42.00 62 ASN B C 1
ATOM 3004 O O . ASN B 1 28 ? 100.338 -19.919 -21.555 1.00 42.92 62 ASN B O 1
ATOM 3009 N N . GLN B 1 29 ? 100.975 -19.266 -19.509 1.00 37.68 63 GLN B N 1
ATOM 3010 C CA . GLN B 1 29 ? 99.666 -19.553 -18.935 1.00 33.33 63 GLN B CA 1
ATOM 3011 C C . GLN B 1 29 ? 98.803 -18.298 -18.919 1.00 30.24 63 GLN B C 1
ATOM 3012 O O . GLN B 1 29 ? 97.863 -18.174 -19.710 1.00 27.57 63 GLN B O 1
ATOM 3014 N N . ASN B 1 30 ? 99.112 -17.369 -18.017 1.00 28.92 64 ASN B N 1
ATOM 3015 C CA . ASN B 1 30 ? 98.438 -16.079 -17.935 1.00 25.92 64 ASN B CA 1
ATOM 3016 C C . ASN B 1 30 ? 99.454 -14.990 -18.241 1.00 22.52 64 ASN B C 1
ATOM 3017 O O . ASN B 1 30 ? 100.467 -14.873 -17.544 1.00 23.01 64 ASN B O 1
ATOM 3022 N N . ILE B 1 31 ? 99.197 -14.210 -19.290 1.00 19.32 65 ILE B N 1
ATOM 3023 C CA . ILE B 1 31 ? 100.001 -13.033 -19.606 1.00 19.01 65 ILE B CA 1
ATOM 3024 C C . ILE B 1 31 ? 99.057 -11.936 -20.076 1.00 17.71 65 ILE B C 1
ATOM 3025 O O . ILE B 1 31 ? 98.369 -12.102 -21.086 1.00 17.73 65 ILE B O 1
ATOM 3030 N N . GLY B 1 32 ? 99.023 -10.823 -19.351 1.00 16.84 66 GLY B N 1
ATOM 3031 C CA . GLY B 1 32 ? 98.212 -9.690 -19.748 1.00 15.42 66 GLY B CA 1
ATOM 3032 C C . GLY B 1 32 ? 99.047 -8.450 -19.988 1.00 16.72 66 GLY B C 1
ATOM 3033 O O . GLY B 1 32 ? 99.732 -7.974 -19.079 1.00 17.42 66 GLY B O 1
ATOM 3034 N N . ILE B 1 33 ? 99.014 -7.926 -21.210 1.00 16.27 67 ILE B N 1
ATOM 3035 C CA . ILE B 1 33 ? 99.764 -6.734 -21.581 1.00 15.21 67 ILE B CA 1
ATOM 3036 C C . ILE B 1 33 ? 98.775 -5.654 -21.985 1.00 18.04 67 ILE B C 1
ATOM 3037 O O . ILE B 1 33 ? 97.793 -5.931 -22.681 1.00 17.12 67 ILE B O 1
ATOM 3042 N N . ARG B 1 34 ? 99.023 -4.427 -21.548 1.00 15.08 68 ARG B N 1
ATOM 3043 C CA . ARG B 1 34 ? 98.183 -3.307 -21.937 1.00 14.98 68 ARG B CA 1
ATOM 3044 C C . ARG B 1 34 ? 99.052 -2.161 -22.419 1.00 15.09 68 ARG B C 1
ATOM 3045 O O . ARG B 1 34 ? 100.107 -1.881 -21.845 1.00 15.22 68 ARG B O 1
ATOM 3053 N N . ILE B 1 35 ? 98.599 -1.496 -23.475 1.00 15.05 69 ILE B N 1
ATOM 3054 C CA . ILE B 1 35 ? 99.249 -0.299 -23.985 1.00 19.58 69 ILE B CA 1
ATOM 3055 C C . ILE B 1 35 ? 98.284 0.864 -23.821 1.00 15.04 69 ILE B C 1
ATOM 3056 O O . ILE B 1 35 ? 97.193 0.858 -24.404 1.00 14.92 69 ILE B O 1
ATOM 3061 N N . TYR B 1 36 ? 98.675 1.845 -23.015 1.00 15.09 70 TYR B N 1
ATOM 3062 C CA . TYR B 1 36 ? 98.033 3.152 -22.991 1.00 15.05 70 TYR B CA 1
ATOM 3063 C C . TYR B 1 36 ? 98.835 4.098 -23.872 1.00 15.19 70 TYR B C 1
ATOM 3064 O O . TYR B 1 36 ? 100.068 4.059 -23.865 1.00 15.34 70 TYR B O 1
ATOM 3073 N N . GLY B 1 37 ? 98.148 4.959 -24.616 1.00 18.20 71 GLY B N 1
ATOM 3074 C CA . GLY B 1 37 ? 98.889 5.893 -25.451 1.00 19.22 71 GLY B CA 1
ATOM 3075 C C . GLY B 1 37 ? 98.000 6.716 -26.358 1.00 19.79 71 GLY B C 1
ATOM 3076 O O . GLY B 1 37 ? 96.823 6.951 -26.059 1.00 15.12 71 GLY B O 1
ATOM 3077 N N . ASP B 1 38 ? 98.589 7.161 -27.471 1.00 19.52 72 ASP B N 1
ATOM 3078 C CA . ASP B 1 38 ? 97.917 8.073 -28.388 1.00 19.17 72 ASP B CA 1
ATOM 3079 C C . ASP B 1 38 ? 97.828 7.491 -29.798 1.00 15.39 72 ASP B C 1
ATOM 3080 O O . ASP B 1 38 ? 97.715 6.271 -29.963 1.00 15.32 72 ASP B O 1
ATOM 3085 N N . SER B 1 39 ? 97.872 8.357 -30.817 1.00 15.48 73 SER B N 1
ATOM 3086 C CA . SER B 1 39 ? 97.719 7.901 -32.196 1.00 15.51 73 SER B CA 1
ATOM 3087 C C . SER B 1 39 ? 98.802 6.911 -32.601 1.00 15.60 73 SER B C 1
ATOM 3088 O O . SER B 1 39 ? 98.565 6.061 -33.464 1.00 15.58 73 SER B O 1
ATOM 3091 N N . HIS B 1 40 ? 99.992 7.002 -32.003 1.00 15.72 74 HIS B N 1
ATOM 3092 C CA . HIS B 1 40 ? 101.049 6.057 -32.345 1.00 17.88 74 HIS B CA 1
ATOM 3093 C C . HIS B 1 40 ? 100.675 4.625 -31.985 1.00 19.14 74 HIS B C 1
ATOM 3094 O O . HIS B 1 40 ? 101.314 3.687 -32.474 1.00 18.87 74 HIS B O 1
ATOM 3101 N N . MET B 1 41 ? 99.652 4.439 -31.149 1.00 15.53 75 MET B N 1
ATOM 3102 C CA . MET B 1 41 ? 99.186 3.118 -30.758 1.00 15.42 75 MET B CA 1
ATOM 3103 C C . MET B 1 41 ? 97.741 2.832 -31.137 1.00 15.25 75 MET B C 1
ATOM 3104 O O . MET B 1 41 ? 97.374 1.657 -31.233 1.00 18.82 75 MET B O 1
ATOM 3109 N N . ALA B 1 42 ? 96.923 3.859 -31.378 1.00 15.21 76 ALA B N 1
ATOM 3110 C CA . ALA B 1 42 ? 95.474 3.694 -31.352 1.00 17.57 76 ALA B CA 1
ATOM 3111 C C . ALA B 1 42 ? 94.924 2.951 -32.561 1.00 17.91 76 ALA B C 1
ATOM 3112 O O . ALA B 1 42 ? 93.777 2.493 -32.513 1.00 14.89 76 ALA B O 1
ATOM 3114 N N . ALA B 1 43 ? 95.690 2.827 -33.642 1.00 18.03 77 ALA B N 1
ATOM 3115 C CA . ALA B 1 43 ? 95.250 2.063 -34.800 1.00 19.21 77 ALA B CA 1
ATOM 3116 C C . ALA B 1 43 ? 95.782 0.636 -34.794 1.00 18.17 77 ALA B C 1
ATOM 3117 O O . ALA B 1 43 ? 95.605 -0.084 -35.782 1.00 17.20 77 ALA B O 1
ATOM 3119 N N . ASP B 1 44 ? 96.431 0.218 -33.705 1.00 17.65 78 ASP B N 1
ATOM 3120 C CA . ASP B 1 44 ? 96.840 -1.158 -33.432 1.00 19.18 78 ASP B CA 1
ATOM 3121 C C . ASP B 1 44 ? 98.031 -1.618 -34.265 1.00 18.02 78 ASP B C 1
ATOM 3122 O O . ASP B 1 44 ? 98.385 -2.797 -34.208 1.00 19.38 78 ASP B O 1
ATOM 3127 N N . PHE B 1 45 ? 98.680 -0.726 -35.019 1.00 15.50 79 PHE B N 1
ATOM 3128 C CA . PHE B 1 45 ? 99.780 -1.157 -35.880 1.00 15.68 79 PHE B CA 1
ATOM 3129 C C . PHE B 1 45 ? 100.990 -1.583 -35.057 1.00 20.10 79 PHE B C 1
ATOM 3130 O O . PHE B 1 45 ? 101.521 -2.685 -35.238 1.00 15.86 79 PHE B O 1
ATOM 3138 N N . PHE B 1 46 ? 101.461 -0.702 -34.172 1.00 19.96 80 PHE B N 1
ATOM 3139 C CA . PHE B 1 46 ? 102.535 -1.080 -33.254 1.00 15.89 80 PHE B CA 1
ATOM 3140 C C . PHE B 1 46 ? 102.081 -2.174 -32.294 1.00 20.30 80 PHE B C 1
ATOM 3141 O O . PHE B 1 46 ? 102.828 -3.153 -32.110 1.00 15.87 80 PHE B O 1
ATOM 3149 N N . PRO B 1 47 ? 100.903 -2.097 -31.662 1.00 15.59 81 PRO B N 1
ATOM 3150 C CA . PRO B 1 47 ? 100.496 -3.191 -30.766 1.00 19.10 81 PRO B CA 1
ATOM 3151 C C . PRO B 1 47 ? 100.333 -4.537 -31.453 1.00 18.20 81 PRO B C 1
ATOM 3152 O O . PRO B 1 47 ? 100.566 -5.567 -30.810 1.00 15.53 81 PRO B O 1
ATOM 3156 N N . ARG B 1 48 ? 99.934 -4.571 -32.729 1.00 15.52 82 ARG B N 1
ATOM 3157 C CA . ARG B 1 48 ? 99.746 -5.855 -33.401 1.00 19.22 82 ARG B CA 1
ATOM 3158 C C . ARG B 1 48 ? 101.043 -6.649 -33.454 1.00 19.79 82 ARG B C 1
ATOM 3159 O O . ARG B 1 48 ? 101.037 -7.870 -33.255 1.00 21.29 82 ARG B O 1
ATOM 3167 N N . VAL B 1 49 ? 102.162 -5.977 -33.735 1.00 20.01 83 VAL B N 1
ATOM 3168 C CA . VAL B 1 49 ? 103.442 -6.672 -33.848 1.00 18.56 83 VAL B CA 1
ATOM 3169 C C . VAL B 1 49 ? 103.859 -7.235 -32.495 1.00 17.66 83 VAL B C 1
ATOM 3170 O O . VAL B 1 49 ? 104.254 -8.400 -32.384 1.00 16.17 83 VAL B O 1
ATOM 3174 N N . ILE B 1 50 ? 103.780 -6.414 -31.446 1.00 17.02 84 ILE B N 1
ATOM 3175 C CA . ILE B 1 50 ? 104.064 -6.903 -30.099 1.00 18.37 84 ILE B CA 1
ATOM 3176 C C . ILE B 1 50 ? 103.139 -8.065 -29.757 1.00 18.36 84 ILE B C 1
ATOM 3177 O O . ILE B 1 50 ? 103.580 -9.118 -29.285 1.00 19.95 84 ILE B O 1
ATOM 3182 N N . ARG B 1 51 ? 101.839 -7.888 -30.007 1.00 17.62 85 ARG B N 1
ATOM 3183 C CA . ARG B 1 51 ? 100.866 -8.938 -29.724 1.00 20.34 85 ARG B CA 1
ATOM 3184 C C . ARG B 1 51 ? 101.199 -10.221 -30.477 1.00 23.09 85 ARG B C 1
ATOM 3185 O O . ARG B 1 51 ? 101.019 -11.324 -29.951 1.00 25.64 85 ARG B O 1
ATOM 3193 N N . GLY B 1 52 ? 101.701 -10.098 -31.706 1.00 22.74 86 GLY B N 1
ATOM 3194 C CA . GLY B 1 52 ? 101.966 -11.280 -32.503 1.00 23.86 86 GLY B CA 1
ATOM 3195 C C . GLY B 1 52 ? 103.266 -11.977 -32.172 1.00 25.63 86 GLY B C 1
ATOM 3196 O O . GLY B 1 52 ? 103.374 -13.195 -32.342 1.00 28.14 86 GLY B O 1
ATOM 3197 N N . TYR B 1 53 ? 104.262 -11.237 -31.685 1.00 26.54 87 TYR B N 1
ATOM 3198 C CA . TYR B 1 53 ? 105.610 -11.770 -31.566 1.00 26.87 87 TYR B CA 1
ATOM 3199 C C . TYR B 1 53 ? 106.168 -11.810 -30.150 1.00 26.98 87 TYR B C 1
ATOM 3200 O O . TYR B 1 53 ? 107.261 -12.352 -29.958 1.00 27.02 87 TYR B O 1
ATOM 3209 N N . LEU B 1 54 ? 105.472 -11.264 -29.157 1.00 27.19 88 LEU B N 1
ATOM 3210 C CA . LEU B 1 54 ? 105.919 -11.374 -27.774 1.00 25.81 88 LEU B CA 1
ATOM 3211 C C . LEU B 1 54 ? 105.147 -12.418 -26.988 1.00 27.25 88 LEU B C 1
ATOM 3212 O O . LEU B 1 54 ? 105.686 -12.997 -26.038 1.00 29.66 88 LEU B O 1
ATOM 3217 N N . ILE B 1 55 ? 103.898 -12.665 -27.365 1.00 24.48 89 ILE B N 1
ATOM 3218 C CA . ILE B 1 55 ? 103.049 -13.649 -26.713 1.00 22.87 89 ILE B CA 1
ATOM 3219 C C . ILE B 1 55 ? 102.342 -14.457 -27.795 1.00 22.17 89 ILE B C 1
ATOM 3220 O O . ILE B 1 55 ? 102.363 -14.108 -28.981 1.00 21.23 89 ILE B O 1
ATOM 3225 N N . ARG B 1 56 ? 101.719 -15.558 -27.374 1.00 21.79 90 ARG B N 1
ATOM 3226 C CA . ARG B 1 56 ? 100.834 -16.352 -28.225 1.00 23.12 90 ARG B CA 1
ATOM 3227 C C . ARG B 1 56 ? 99.407 -16.056 -27.768 1.00 20.79 90 ARG B C 1
ATOM 3228 O O . ARG B 1 56 ? 98.844 -16.742 -26.918 1.00 19.24 90 ARG B O 1
ATOM 3236 N N . SER B 1 57 ? 98.829 -15.003 -28.342 1.00 20.68 91 SER B N 1
ATOM 3237 C CA . SER B 1 57 ? 97.573 -14.450 -27.853 1.00 20.51 91 SER B CA 1
ATOM 3238 C C . SER B 1 57 ? 96.444 -15.464 -27.977 1.00 20.84 91 SER B C 1
ATOM 3239 O O . SER B 1 57 ? 96.308 -16.140 -28.999 1.00 21.50 91 SER B O 1
ATOM 3242 N N . ASN B 1 58 ? 95.646 -15.583 -26.913 1.00 19.48 92 ASN B N 1
ATOM 3243 C CA . ASN B 1 58 ? 94.451 -16.420 -26.922 1.00 19.84 92 ASN B CA 1
ATOM 3244 C C . ASN B 1 58 ? 93.237 -15.690 -26.362 1.00 18.28 92 ASN B C 1
ATOM 3245 O O . ASN B 1 58 ? 92.200 -16.323 -26.129 1.00 19.29 92 ASN B O 1
ATOM 3250 N N . SER B 1 59 ? 93.339 -14.385 -26.138 1.00 16.02 93 SER B N 1
ATOM 3251 C CA . SER B 1 59 ? 92.319 -13.641 -25.420 1.00 15.88 93 SER B CA 1
ATOM 3252 C C . SER B 1 59 ? 92.358 -12.200 -25.911 1.00 16.69 93 SER B C 1
ATOM 3253 O O . SER B 1 59 ? 93.187 -11.833 -26.747 1.00 17.08 93 SER B O 1
ATOM 3256 N N . ILE B 1 60 ? 91.463 -11.373 -25.378 1.00 15.83 94 ILE B N 1
ATOM 3257 C CA . ILE B 1 60 ? 91.287 -10.026 -25.906 1.00 16.34 94 ILE B CA 1
ATOM 3258 C C . ILE B 1 60 ? 91.573 -8.982 -24.834 1.00 17.19 94 ILE B C 1
ATOM 3259 O O . ILE B 1 60 ? 92.424 -8.107 -25.021 1.00 20.94 94 ILE B O 1
ATOM 3264 N N . GLY B 1 61 ? 90.871 -9.062 -23.707 1.00 15.56 95 GLY B N 1
ATOM 3265 C CA . GLY B 1 61 ? 91.042 -8.072 -22.663 1.00 14.25 95 GLY B CA 1
ATOM 3266 C C . GLY B 1 61 ? 90.073 -6.918 -22.804 1.00 15.81 95 GLY B C 1
ATOM 3267 O O . GLY B 1 61 ? 88.944 -7.112 -23.263 1.00 17.01 95 GLY B O 1
ATOM 3268 N N . PHE B 1 62 ? 90.496 -5.713 -22.427 1.00 16.69 96 PHE B N 1
ATOM 3269 C CA . PHE B 1 62 ? 89.622 -4.549 -22.516 1.00 17.78 96 PHE B CA 1
ATOM 3270 C C . PHE B 1 62 ? 89.514 -4.041 -23.950 1.00 16.90 96 PHE B C 1
ATOM 3271 O O . PHE B 1 62 ? 90.504 -3.999 -24.688 1.00 16.39 96 PHE B O 1
ATOM 3279 N N . ALA B 1 63 ? 88.310 -3.608 -24.325 1.00 14.00 97 ALA B N 1
ATOM 3280 C CA . ALA B 1 63 ? 88.086 -2.949 -25.604 1.00 15.40 97 ALA B CA 1
ATOM 3281 C C . ALA B 1 63 ? 86.995 -1.894 -25.460 1.00 13.93 97 ALA B C 1
ATOM 3282 O O . ALA B 1 63 ? 86.076 -2.037 -24.651 1.00 16.88 97 ALA B O 1
ATOM 3284 N N . TYR B 1 64 ? 87.112 -0.829 -26.255 1.00 15.86 98 TYR B N 1
ATOM 3285 C CA . TYR B 1 64 ? 86.145 0.261 -26.220 1.00 14.87 98 TYR B CA 1
ATOM 3286 C C . TYR B 1 64 ? 84.758 -0.237 -26.625 1.00 16.21 98 TYR B C 1
ATOM 3287 O O . TYR B 1 64 ? 84.635 -1.195 -27.394 1.00 17.72 98 TYR B O 1
ATOM 3296 N N . PRO B 1 65 ? 83.693 0.411 -26.139 1.00 16.00 99 PRO B N 1
ATOM 3297 C CA . PRO B 1 65 ? 82.343 -0.019 -26.534 1.00 13.69 99 PRO B CA 1
ATOM 3298 C C . PRO B 1 65 ? 82.076 0.190 -28.011 1.00 16.09 99 PRO B C 1
ATOM 3299 O O . PRO B 1 65 ? 81.355 -0.606 -28.623 1.00 16.39 99 PRO B O 1
ATOM 3303 N N . LEU B 1 66 ? 82.629 1.255 -28.586 1.00 16.97 100 LEU B N 1
ATOM 3304 C CA . LEU B 1 66 ? 82.732 1.454 -30.022 1.00 18.09 100 LEU B CA 1
ATOM 3305 C C . LEU B 1 66 ? 84.127 1.986 -30.308 1.00 13.99 100 LEU B C 1
ATOM 3306 O O . LEU B 1 66 ? 84.747 2.614 -29.447 1.00 14.42 100 LEU B O 1
ATOM 3311 N N . GLN B 1 67 ? 84.622 1.730 -31.510 1.00 14.07 101 GLN B N 1
ATOM 3312 C CA . GLN B 1 67 ? 85.932 2.303 -31.800 1.00 15.29 101 GLN B CA 1
ATOM 3313 C C . GLN B 1 67 ? 85.770 3.710 -32.356 1.00 15.89 101 GLN B C 1
ATOM 3314 O O . GLN B 1 67 ? 85.009 3.903 -33.309 1.00 16.22 101 GLN B O 1
ATOM 3320 N N . PRO B 1 68 ? 86.453 4.707 -31.793 1.00 16.75 102 PRO B N 1
ATOM 3321 C CA . PRO B 1 68 ? 86.447 6.038 -32.406 1.00 16.93 102 PRO B CA 1
ATOM 3322 C C . PRO B 1 68 ? 86.959 5.978 -33.838 1.00 17.46 102 PRO B C 1
ATOM 3323 O O . PRO B 1 68 ? 87.608 5.015 -34.255 1.00 17.71 102 PRO B O 1
ATOM 3327 N N . LYS B 1 69 ? 86.652 7.030 -34.594 1.00 17.35 103 LYS B N 1
ATOM 3328 C CA . LYS B 1 69 ? 87.039 7.083 -35.997 1.00 20.14 103 LYS B CA 1
ATOM 3329 C C . LYS B 1 69 ? 88.545 6.916 -36.151 1.00 18.58 103 LYS B C 1
ATOM 3330 O O . LYS B 1 69 ? 89.331 7.530 -35.423 1.00 17.47 103 LYS B O 1
ATOM 3336 N N . TYR B 1 70 ? 88.935 6.063 -37.101 1.00 20.36 104 TYR B N 1
ATOM 3337 C CA . TYR B 1 70 ? 90.324 5.786 -37.463 1.00 22.15 104 TYR B CA 1
ATOM 3338 C C . TYR B 1 70 ? 91.100 5.080 -36.359 1.00 21.66 104 TYR B C 1
ATOM 3339 O O . TYR B 1 70 ? 92.331 5.117 -36.352 1.00 24.65 104 TYR B O 1
ATOM 3348 N N . GLN B 1 71 ? 90.414 4.439 -35.419 1.00 14.82 105 GLN B N 1
ATOM 3349 C CA . GLN B 1 71 ? 91.063 3.583 -34.441 1.00 14.78 105 GLN B CA 1
ATOM 3350 C C . GLN B 1 71 ? 90.506 2.173 -34.570 1.00 21.90 105 GLN B C 1
ATOM 3351 O O . GLN B 1 71 ? 89.425 1.961 -35.125 1.00 14.63 105 GLN B O 1
ATOM 3357 N N . GLN B 1 72 ? 91.252 1.203 -34.050 1.00 14.70 106 GLN B N 1
ATOM 3358 C CA . GLN B 1 72 ? 90.787 -0.175 -34.122 1.00 16.19 106 GLN B CA 1
ATOM 3359 C C . GLN B 1 72 ? 91.525 -1.028 -33.103 1.00 17.78 106 GLN B C 1
ATOM 3360 O O . GLN B 1 72 ? 92.622 -0.687 -32.651 1.00 19.38 106 GLN B O 1
ATOM 3366 N N . ASN B 1 73 ? 90.882 -2.132 -32.731 1.00 19.26 107 ASN B N 1
ATOM 3367 C CA . ASN B 1 73 ? 91.515 -3.262 -32.063 1.00 18.79 107 ASN B CA 1
ATOM 3368 C C . ASN B 1 73 ? 91.330 -4.457 -32.984 1.00 14.57 107 ASN B C 1
ATOM 3369 O O . ASN B 1 73 ? 90.196 -4.866 -33.246 1.00 14.48 107 ASN B O 1
ATOM 3374 N N . LEU B 1 74 ? 92.438 -5.009 -33.479 1.00 14.71 108 LEU B N 1
ATOM 3375 C CA . LEU B 1 74 ? 92.357 -6.017 -34.531 1.00 14.77 108 LEU B CA 1
ATOM 3376 C C . LEU B 1 74 ? 91.768 -7.339 -34.058 1.00 20.18 108 LEU B C 1
ATOM 3377 O O . LEU B 1 74 ? 91.544 -8.223 -34.890 1.00 19.19 108 LEU B O 1
ATOM 3382 N N . ASN B 1 75 ? 91.511 -7.500 -32.760 1.00 19.71 109 ASN B N 1
ATOM 3383 C CA . ASN B 1 75 ? 90.790 -8.671 -32.279 1.00 14.53 109 ASN B CA 1
ATOM 3384 C C . ASN B 1 75 ? 89.283 -8.555 -32.462 1.00 14.40 109 ASN B C 1
ATOM 3385 O O . ASN B 1 75 ? 88.573 -9.537 -32.225 1.00 17.18 109 ASN B O 1
ATOM 3390 N N . LEU B 1 76 ? 88.775 -7.394 -32.868 1.00 14.44 110 LEU B N 1
ATOM 3391 C CA . LEU B 1 76 ? 87.350 -7.121 -32.772 1.00 14.23 110 LEU B CA 1
ATOM 3392 C C . LEU B 1 76 ? 86.828 -6.464 -34.040 1.00 19.33 110 LEU B C 1
ATOM 3393 O O . LEU B 1 76 ? 87.570 -5.808 -34.774 1.00 19.83 110 LEU B O 1
ATOM 3398 N N . VAL B 1 77 ? 85.529 -6.644 -34.280 1.00 17.93 111 VAL B N 1
ATOM 3399 C CA . VAL B 1 77 ? 84.816 -6.017 -35.386 1.00 19.97 111 VAL B CA 1
ATOM 3400 C C . VAL B 1 77 ? 83.543 -5.391 -34.833 1.00 18.87 111 VAL B C 1
ATOM 3401 O O . VAL B 1 77 ? 82.791 -6.050 -34.108 1.00 21.35 111 VAL B O 1
ATOM 3405 N N . TYR B 1 78 ? 83.306 -4.126 -35.169 1.00 18.61 112 TYR B N 1
ATOM 3406 C CA . TYR B 1 78 ? 82.155 -3.378 -34.687 1.00 19.40 112 TYR B CA 1
ATOM 3407 C C . TYR B 1 78 ? 81.294 -2.902 -35.850 1.00 22.57 112 TYR B C 1
ATOM 3408 O O . TYR B 1 78 ? 81.798 -2.595 -36.934 1.00 24.64 112 TYR B O 1
ATOM 3417 N N . SER B 1 79 ? 79.990 -2.808 -35.597 1.00 23.71 113 SER B N 1
ATOM 3418 C CA . SER B 1 79 ? 79.058 -2.098 -36.464 1.00 22.33 113 SER B CA 1
ATOM 3419 C C . SER B 1 79 ? 77.870 -1.682 -35.608 1.00 23.16 113 SER B C 1
ATOM 3420 O O . SER B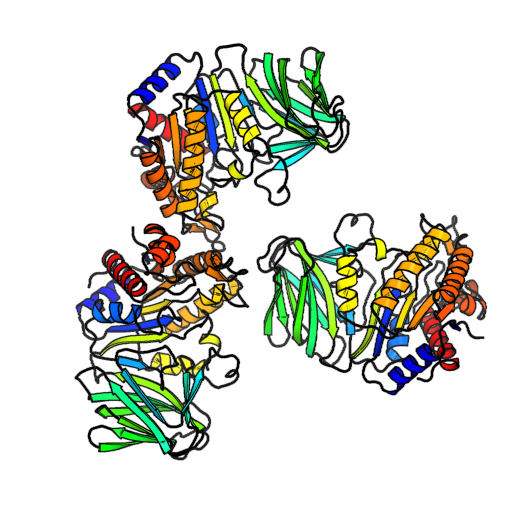 1 79 ? 77.460 -2.424 -34.711 1.00 25.12 113 SER B O 1
ATOM 3423 N N . TYR B 1 80 ? 77.335 -0.491 -35.865 1.00 19.89 114 TYR B N 1
ATOM 3424 C CA . TYR B 1 80 ? 76.348 0.082 -34.964 1.00 19.26 114 TYR B CA 1
ATOM 3425 C C . TYR B 1 80 ? 75.350 0.927 -35.742 1.00 20.76 114 TYR B C 1
ATOM 3426 O O . TYR B 1 80 ? 75.565 1.281 -36.904 1.00 21.20 114 TYR B O 1
ATOM 3435 N N . LYS B 1 81 ? 74.255 1.265 -35.065 1.00 20.84 115 LYS B N 1
ATOM 3436 C CA . LYS B 1 81 ? 73.258 2.185 -35.589 1.00 22.49 115 LYS B CA 1
ATOM 3437 C C . LYS B 1 81 ? 72.676 2.970 -34.423 1.00 22.10 115 LYS B C 1
ATOM 3438 O O . LYS B 1 81 ? 72.326 2.383 -33.395 1.00 22.56 115 LYS B O 1
ATOM 3444 N N . ASN B 1 82 ? 72.606 4.293 -34.581 1.00 21.58 116 ASN B N 1
ATOM 3445 C CA . ASN B 1 82 ? 71.937 5.192 -33.642 1.00 20.52 116 ASN B CA 1
ATOM 3446 C C . ASN B 1 82 ? 72.650 5.272 -32.296 1.00 19.46 116 ASN B C 1
ATOM 3447 O O . ASN B 1 82 ? 72.023 5.530 -31.267 1.00 18.81 116 ASN B O 1
ATOM 3452 N N . PHE B 1 83 ? 73.962 5.067 -32.289 1.00 19.28 117 PHE B N 1
ATOM 3453 C CA . PHE B 1 83 ? 74.792 5.325 -31.123 1.00 19.85 117 PHE B CA 1
ATOM 3454 C C . PHE B 1 83 ? 75.678 6.530 -31.400 1.00 19.36 117 PHE B C 1
ATOM 3455 O O . PHE B 1 83 ? 76.149 6.719 -32.525 1.00 19.12 117 PHE B O 1
ATOM 3463 N N . GLU B 1 84 ? 75.899 7.345 -30.376 1.00 20.31 118 GLU B N 1
ATOM 3464 C CA . GLU B 1 84 ? 76.866 8.430 -30.432 1.00 22.53 118 GLU B CA 1
ATOM 3465 C C . GLU B 1 84 ? 78.082 8.055 -29.594 1.00 19.45 118 GLU B C 1
ATOM 3466 O O . GLU B 1 84 ? 77.955 7.403 -28.555 1.00 21.78 118 GLU B O 1
ATOM 3472 N N . ILE B 1 85 ? 79.260 8.449 -30.055 1.00 17.82 119 ILE B N 1
ATOM 3473 C CA . ILE B 1 85 ? 80.502 8.196 -29.338 1.00 18.03 119 ILE B CA 1
ATOM 3474 C C . ILE B 1 85 ? 80.910 9.480 -28.632 1.00 19.97 119 ILE B C 1
ATOM 3475 O O . ILE B 1 85 ? 81.079 10.523 -29.274 1.00 21.64 119 ILE B O 1
ATOM 3480 N N . LEU B 1 86 ? 81.049 9.411 -27.310 1.00 17.91 120 LEU B N 1
ATOM 3481 C CA . LEU B 1 86 ? 81.581 10.509 -26.515 1.00 19.17 120 LEU B CA 1
ATOM 3482 C C . LEU B 1 86 ? 83.042 10.218 -26.202 1.00 16.94 120 LEU B C 1
ATOM 3483 O O . LEU B 1 86 ? 83.388 9.096 -25.824 1.00 17.26 120 LEU B O 1
ATOM 3488 N N . ASN B 1 87 ? 83.894 11.222 -26.375 1.00 15.53 121 ASN B N 1
ATOM 3489 C CA . ASN B 1 87 ? 85.337 11.050 -26.266 1.00 14.40 121 ASN B CA 1
ATOM 3490 C C . ASN B 1 87 ? 85.872 12.069 -25.278 1.00 14.48 121 ASN B C 1
ATOM 3491 O O . ASN B 1 87 ? 85.713 13.275 -25.484 1.00 16.90 121 ASN B O 1
ATOM 3496 N N . SER B 1 88 ? 86.518 11.579 -24.219 1.00 14.46 122 SER B N 1
ATOM 3497 C CA . SER B 1 88 ? 87.067 12.465 -23.200 1.00 14.54 122 SER B CA 1
ATOM 3498 C C . SER B 1 88 ? 88.112 13.420 -23.766 1.00 21.88 122 SER B C 1
ATOM 3499 O O . SER B 1 88 ? 88.296 14.518 -23.232 1.00 22.41 122 SER B O 1
ATOM 3502 N N . ARG B 1 89 ? 88.781 13.043 -24.857 1.00 22.10 123 ARG B N 1
ATOM 3503 C CA . ARG B 1 89 ? 89.785 13.928 -25.442 1.00 23.00 123 ARG B CA 1
ATOM 3504 C C . ARG B 1 89 ? 89.151 15.149 -26.093 1.00 26.58 123 ARG B C 1
ATOM 3505 O O . ARG B 1 89 ? 89.769 16.219 -26.131 1.00 25.64 123 ARG B O 1
ATOM 3513 N N . ASN B 1 90 ? 87.929 15.015 -26.604 1.00 31.31 124 ASN B N 1
ATOM 3514 C CA . ASN B 1 90 ? 87.317 16.073 -27.402 1.00 37.65 124 ASN B CA 1
ATOM 3515 C C . ASN B 1 90 ? 86.661 17.114 -26.501 1.00 43.26 124 ASN B C 1
ATOM 3516 O O . ASN B 1 90 ? 85.977 16.759 -25.536 1.00 41.95 124 ASN B O 1
ATOM 3521 N N . PRO B 1 91 ? 86.848 18.398 -26.823 1.00 51.87 125 PRO B N 1
ATOM 3522 C CA . PRO B 1 91 ? 86.361 19.452 -25.921 1.00 57.17 125 PRO B CA 1
ATOM 3523 C C . PRO B 1 91 ? 84.848 19.542 -25.863 1.00 61.72 125 PRO B C 1
ATOM 3524 O O . PRO B 1 91 ? 84.301 19.895 -24.810 1.00 60.74 125 PRO B O 1
ATOM 3528 N N . ALA B 1 92 ? 84.155 19.231 -26.961 1.00 68.57 126 ALA B N 1
ATOM 3529 C CA . ALA B 1 92 ? 82.698 19.257 -26.973 1.00 69.39 126 ALA B CA 1
ATOM 3530 C C . ALA B 1 92 ? 82.082 18.130 -26.157 1.00 68.99 126 ALA B C 1
ATOM 3531 O O . ALA B 1 92 ? 80.862 18.126 -25.961 1.00 70.86 126 ALA B O 1
ATOM 3533 N N . ASN B 1 93 ? 82.885 17.178 -25.685 1.00 58.54 127 ASN B N 1
ATOM 3534 C CA . ASN B 1 93 ? 82.408 16.094 -24.841 1.00 48.50 127 ASN B CA 1
ATOM 3535 C C . ASN B 1 93 ? 82.771 16.296 -23.376 1.00 45.05 127 ASN B C 1
ATOM 3536 O O . ASN B 1 93 ? 82.619 15.365 -22.579 1.00 45.31 127 ASN B O 1
ATOM 3541 N N . ALA B 1 94 ? 83.238 17.484 -23.004 1.00 41.16 128 ALA B N 1
ATOM 3542 C CA . ALA B 1 94 ? 83.660 17.726 -21.633 1.00 41.08 128 ALA B CA 1
ATOM 3543 C C . ALA B 1 94 ? 82.457 17.838 -20.703 1.00 40.74 128 ALA B C 1
ATOM 3544 O O . ALA B 1 94 ? 81.364 18.247 -21.106 1.00 42.58 128 ALA B O 1
ATOM 3546 N N . GLY B 1 95 ? 82.671 17.467 -19.441 1.00 37.97 129 GLY B N 1
ATOM 3547 C CA . GLY B 1 95 ? 81.637 17.510 -18.430 1.00 36.95 129 GLY B CA 1
ATOM 3548 C C . GLY B 1 95 ? 80.946 16.189 -18.164 1.00 36.14 129 GLY B C 1
ATOM 3549 O O . GLY B 1 95 ? 80.205 16.086 -17.180 1.00 38.65 129 GLY B O 1
ATOM 3550 N N . HIS B 1 96 ? 81.165 15.181 -19.003 1.00 30.91 130 HIS B N 1
ATOM 3551 C CA . HIS B 1 96 ? 80.527 13.888 -18.821 1.00 25.90 130 HIS B CA 1
ATOM 3552 C C . HIS B 1 96 ? 81.260 13.062 -17.765 1.00 22.20 130 HIS B C 1
ATOM 3553 O O . HIS B 1 96 ? 82.367 13.384 -17.330 1.00 21.72 130 HIS B O 1
ATOM 3560 N N . ASN B 1 97 ? 80.618 11.968 -17.366 1.00 20.72 131 ASN B N 1
ATOM 3561 C CA . ASN B 1 97 ? 81.156 11.020 -16.392 1.00 18.04 131 ASN B CA 1
ATOM 3562 C C . ASN B 1 97 ? 81.820 9.897 -17.188 1.00 16.39 131 ASN B C 1
ATOM 3563 O O . ASN B 1 97 ? 81.148 8.985 -17.674 1.00 15.93 131 ASN B O 1
ATOM 3568 N N . PHE B 1 98 ? 83.146 9.968 -17.323 1.00 16.62 132 PHE B N 1
ATOM 3569 C CA . PHE B 1 98 ? 83.875 9.098 -18.240 1.00 18.97 132 PHE B CA 1
ATOM 3570 C C . PHE B 1 98 ? 84.468 7.896 -17.515 1.00 18.97 132 PHE B C 1
ATOM 3571 O O . PHE B 1 98 ? 85.053 8.047 -16.439 1.00 16.91 132 PHE B O 1
ATOM 3579 N N . PRO B 1 99 ? 84.344 6.702 -18.097 1.00 18.55 133 PRO B N 1
ATOM 3580 C CA . PRO B 1 99 ? 85.004 5.528 -17.518 1.00 17.88 133 PRO B CA 1
ATOM 3581 C C . PRO B 1 99 ? 86.430 5.386 -18.023 1.00 20.24 133 PRO B C 1
ATOM 3582 O O . PRO B 1 99 ? 86.912 6.246 -18.766 1.00 19.45 133 PRO B O 1
ATOM 3586 N N . LEU B 1 100 ? 87.108 4.306 -17.636 1.00 19.86 134 LEU B N 1
ATOM 3587 C CA . LEU B 1 100 ? 88.469 4.049 -18.095 1.00 19.50 134 LEU B CA 1
ATOM 3588 C C . LEU B 1 100 ? 88.539 4.038 -19.616 1.00 14.12 134 LEU B C 1
ATOM 3589 O O . LEU B 1 100 ? 87.819 3.286 -20.277 1.00 14.66 134 LEU B O 1
ATOM 3594 N N . GLY B 1 101 ? 89.416 4.873 -20.169 1.00 14.22 135 GLY B N 1
ATOM 3595 C CA . GLY B 1 101 ? 89.545 5.044 -21.596 1.00 14.25 135 GLY B CA 1
ATOM 3596 C C . GLY B 1 101 ? 88.814 6.250 -22.148 1.00 14.25 135 GLY B C 1
ATOM 3597 O O . GLY B 1 101 ? 89.193 6.755 -23.210 1.00 14.53 135 GLY B O 1
ATOM 3598 N N . GLY B 1 102 ? 87.780 6.719 -21.458 1.00 14.19 136 GLY B N 1
ATOM 3599 C CA . GLY B 1 102 ? 87.101 7.930 -21.868 1.00 19.36 136 GLY B CA 1
ATOM 3600 C C . GLY B 1 102 ? 86.211 7.800 -23.080 1.00 14.16 136 GLY B C 1
ATOM 3601 O O . GLY B 1 102 ? 85.839 8.818 -23.668 1.00 15.09 136 GLY B O 1
ATOM 3602 N N . ILE B 1 103 ? 85.841 6.586 -23.470 1.00 14.08 137 ILE B N 1
ATOM 3603 C CA . ILE B 1 103 ? 84.987 6.367 -24.633 1.00 14.99 137 ILE B CA 1
ATOM 3604 C C . ILE B 1 103 ? 83.635 5.862 -24.152 1.00 16.78 137 ILE B C 1
ATOM 3605 O O . ILE B 1 103 ? 83.547 4.811 -23.505 1.00 17.78 137 ILE B O 1
ATOM 3610 N N . ILE B 1 104 ? 82.585 6.610 -24.475 1.00 15.73 138 ILE B N 1
ATOM 3611 C CA . ILE B 1 104 ? 81.211 6.236 -24.170 1.00 16.44 138 ILE B CA 1
ATOM 3612 C C . ILE B 1 104 ? 80.461 6.066 -25.480 1.00 17.86 138 ILE B C 1
ATOM 3613 O O . ILE B 1 104 ? 80.557 6.921 -26.367 1.00 18.94 138 ILE B O 1
ATOM 3618 N N . ALA B 1 105 ? 79.716 4.971 -25.598 1.00 13.71 139 ALA B N 1
ATOM 3619 C CA . ALA B 1 105 ? 78.727 4.797 -26.656 1.00 20.87 139 ALA B CA 1
ATOM 3620 C C . ALA B 1 105 ? 77.362 5.061 -26.035 1.00 18.69 139 ALA B C 1
ATOM 3621 O O . ALA B 1 105 ? 76.898 4.288 -25.193 1.00 18.47 139 ALA B O 1
ATOM 3623 N N . LYS B 1 106 ? 76.731 6.159 -26.437 1.00 17.77 140 LYS B N 1
ATOM 3624 C CA . LYS B 1 106 ? 75.488 6.624 -25.838 1.00 18.11 140 LYS B CA 1
ATOM 3625 C C . LYS B 1 106 ? 74.353 6.442 -26.835 1.00 18.65 140 LYS B C 1
ATOM 3626 O O . LYS B 1 106 ? 74.398 6.990 -27.942 1.00 19.12 140 LYS B O 1
ATOM 3632 N N . ALA B 1 107 ? 73.340 5.676 -26.439 1.00 17.68 141 ALA B N 1
ATOM 3633 C CA . ALA B 1 107 ? 72.234 5.360 -27.332 1.00 19.58 141 ALA B CA 1
ATOM 3634 C C . ALA B 1 107 ? 71.381 6.596 -27.598 1.00 21.79 141 ALA B C 1
ATOM 3635 O O . ALA B 1 107 ? 70.890 7.239 -26.666 1.00 24.87 141 ALA B O 1
ATOM 3637 N N . LYS B 1 108 ? 71.199 6.922 -28.877 1.00 21.54 142 LYS B N 1
ATOM 3638 C CA . LYS B 1 108 ? 70.391 8.078 -29.244 1.00 25.12 142 LYS B CA 1
ATOM 3639 C C . LYS B 1 108 ? 68.900 7.794 -29.174 1.00 26.85 142 LYS B C 1
ATOM 3640 O O . LYS B 1 108 ? 68.107 8.740 -29.104 1.00 28.66 142 LYS B O 1
ATOM 3646 N N . THR B 1 109 ? 68.503 6.525 -29.183 1.00 27.99 143 THR B N 1
ATOM 3647 C CA . THR B 1 109 ? 67.096 6.156 -29.123 1.00 29.28 143 THR B CA 1
ATOM 3648 C C . THR B 1 109 ? 66.988 4.696 -28.712 1.00 28.98 143 THR B C 1
ATOM 3649 O O . THR B 1 109 ? 67.945 3.926 -28.829 1.00 26.60 143 THR B O 1
ATOM 3653 N N . LYS B 1 110 ? 65.807 4.326 -28.221 1.00 28.03 144 LYS B N 1
ATOM 3654 C CA . LYS B 1 110 ? 65.519 2.921 -27.976 1.00 27.78 144 LYS B CA 1
ATOM 3655 C C . LYS B 1 110 ? 65.672 2.133 -29.269 1.00 28.73 144 LYS B C 1
ATOM 3656 O O . LYS B 1 110 ? 65.318 2.610 -30.350 1.00 30.98 144 LYS B O 1
ATOM 3662 N N . GLY B 1 111 ? 66.210 0.921 -29.157 1.00 26.51 145 GLY B N 1
ATOM 3663 C CA . GLY B 1 111 ? 66.401 0.066 -30.305 1.00 24.99 145 GLY B CA 1
ATOM 3664 C C . GLY B 1 111 ? 67.733 0.216 -31.004 1.00 24.33 145 GLY B C 1
ATOM 3665 O O . GLY B 1 111 ? 68.066 -0.629 -31.844 1.00 26.19 145 GLY B O 1
ATOM 3666 N N . ALA B 1 112 ? 68.496 1.266 -30.697 1.00 22.41 146 ALA B N 1
ATOM 3667 C CA . ALA B 1 112 ? 69.851 1.394 -31.215 1.00 21.27 146 ALA B CA 1
ATOM 3668 C C . ALA B 1 112 ? 70.643 0.129 -30.920 1.00 22.97 146 ALA B C 1
ATOM 3669 O O . ALA B 1 112 ? 70.564 -0.429 -29.824 1.00 25.63 146 ALA B O 1
ATOM 3671 N N . LYS B 1 113 ? 71.401 -0.332 -31.909 1.00 20.34 147 LYS B N 1
ATOM 3672 C CA . LYS B 1 113 ? 72.032 -1.638 -31.832 1.00 20.21 147 LYS B CA 1
ATOM 3673 C C . LYS B 1 113 ? 73.525 -1.539 -32.100 1.00 20.44 147 LYS B C 1
ATOM 3674 O O . LYS B 1 113 ? 73.985 -0.726 -32.907 1.00 21.47 147 LYS B O 1
ATOM 3676 N N . ILE B 1 114 ? 74.276 -2.386 -31.407 1.00 18.65 148 ILE B N 1
ATOM 3677 C CA . ILE B 1 114 ? 75.683 -2.616 -31.691 1.00 19.27 148 ILE B CA 1
ATOM 3678 C C . ILE B 1 114 ? 75.845 -4.084 -32.045 1.00 20.10 148 ILE B C 1
ATOM 3679 O O . ILE B 1 114 ? 75.258 -4.955 -31.395 1.00 21.37 148 ILE B O 1
ATOM 3684 N N . ASN B 1 115 ? 76.619 -4.353 -33.087 1.00 20.47 149 ASN B N 1
ATOM 3685 C CA . ASN B 1 115 ? 77.030 -5.703 -33.434 1.00 22.50 149 ASN B CA 1
ATOM 3686 C C . ASN B 1 115 ? 78.510 -5.849 -33.121 1.00 20.66 149 ASN B C 1
ATOM 3687 O O . ASN B 1 115 ? 79.329 -5.038 -33.568 1.00 19.60 149 ASN B O 1
ATOM 3692 N N . LEU B 1 116 ? 78.844 -6.870 -32.338 1.00 17.64 150 LEU B N 1
ATOM 3693 C CA . LEU B 1 116 ? 80.201 -7.097 -31.870 1.00 16.74 150 LEU B CA 1
ATOM 3694 C C . LEU B 1 116 ? 80.634 -8.494 -32.278 1.00 16.79 150 LEU B C 1
ATOM 3695 O O . LEU B 1 116 ? 79.894 -9.462 -32.074 1.00 16.55 150 LEU B O 1
ATOM 3700 N N . ASP B 1 117 ? 81.825 -8.594 -32.858 1.00 16.64 151 ASP B N 1
ATOM 3701 C CA . ASP B 1 117 ? 82.380 -9.885 -33.227 1.00 19.01 151 ASP B CA 1
ATOM 3702 C C . ASP B 1 117 ? 83.885 -9.833 -33.036 1.00 19.82 151 ASP B C 1
ATOM 3703 O O . ASP B 1 117 ? 84.479 -8.764 -32.877 1.00 19.39 151 ASP B O 1
ATOM 3708 N N . THR B 1 118 ? 84.497 -11.008 -33.036 1.00 20.07 152 THR B N 1
ATOM 3709 C CA . THR B 1 118 ? 85.939 -11.132 -32.948 1.00 21.27 152 THR B CA 1
ATOM 3710 C C . THR B 1 118 ? 86.485 -11.696 -34.252 1.00 23.92 152 THR B C 1
ATOM 3711 O O . THR B 1 118 ? 85.795 -12.418 -34.978 1.00 24.02 152 THR B O 1
ATOM 3715 N N . THR B 1 119 ? 87.726 -11.327 -34.559 1.00 23.65 153 THR B N 1
ATOM 3716 C CA . THR B 1 119 ? 88.436 -11.941 -35.669 1.00 23.85 153 THR B CA 1
ATOM 3717 C C . THR B 1 119 ? 89.027 -13.293 -35.299 1.00 26.34 153 THR B C 1
ATOM 3718 O O . THR B 1 119 ? 89.459 -14.028 -36.192 1.00 29.37 153 THR B O 1
ATOM 3722 N N . LEU B 1 120 ? 89.047 -13.639 -34.015 1.00 27.23 154 LEU B N 1
ATOM 3723 C CA . LEU B 1 120 ? 89.538 -14.940 -33.592 1.00 29.88 154 LEU B CA 1
ATOM 3724 C C . LEU B 1 120 ? 88.578 -16.044 -34.018 1.00 31.61 154 LEU B C 1
ATOM 3725 O O . LEU B 1 120 ? 87.380 -15.818 -34.215 1.00 30.56 154 LEU B O 1
ATOM 3730 N N . ASP B 1 121 ? 89.119 -17.255 -34.162 1.00 34.90 155 ASP B N 1
ATOM 3731 C CA . ASP B 1 121 ? 88.270 -18.408 -34.436 1.00 36.43 155 ASP B CA 1
ATOM 3732 C C . ASP B 1 121 ? 87.414 -18.752 -33.225 1.00 31.32 155 ASP B C 1
ATOM 3733 O O . ASP B 1 121 ? 86.228 -19.072 -33.365 1.00 32.28 155 ASP B O 1
ATOM 3738 N N . LYS B 1 122 ? 87.999 -18.682 -32.032 1.00 29.26 156 LYS B N 1
ATOM 3739 C CA . LYS B 1 122 ? 87.269 -18.958 -30.804 1.00 28.89 156 LYS B CA 1
ATOM 3740 C C . LYS B 1 122 ? 86.208 -17.890 -30.562 1.00 27.33 156 LYS B C 1
ATOM 3741 O O . LYS B 1 122 ? 86.464 -16.692 -30.713 1.00 27.02 156 LYS B O 1
ATOM 3747 N N . LYS B 1 123 ? 85.008 -18.329 -30.176 1.00 26.08 157 LYS B N 1
ATOM 3748 C CA . LYS B 1 123 ? 83.870 -17.431 -30.040 1.00 26.22 157 LYS B CA 1
ATOM 3749 C C . LYS B 1 123 ? 83.282 -17.352 -28.638 1.00 25.22 157 LYS B C 1
ATOM 3750 O O . LYS B 1 123 ? 82.605 -16.363 -28.336 1.00 23.06 157 LYS B O 1
ATOM 3756 N N . ASN B 1 124 ? 83.508 -18.347 -27.783 1.00 25.67 158 ASN B N 1
ATOM 3757 C CA . ASN B 1 124 ? 82.938 -18.360 -26.441 1.00 28.14 158 ASN B CA 1
ATOM 3758 C C . ASN B 1 124 ? 83.885 -17.664 -25.471 1.00 24.33 158 ASN B C 1
ATOM 3759 O O . ASN B 1 124 ? 85.047 -18.065 -25.333 1.00 23.02 158 ASN B O 1
ATOM 3764 N N . PHE B 1 125 ? 83.381 -16.635 -24.791 1.00 22.08 159 PHE B N 1
ATOM 3765 C CA . PHE B 1 125 ? 84.175 -15.857 -23.851 1.00 21.27 159 PHE B CA 1
ATOM 3766 C C . PHE B 1 125 ? 83.323 -15.475 -22.651 1.00 22.28 159 PHE B C 1
ATOM 3767 O O . PHE B 1 125 ? 82.092 -15.543 -22.685 1.00 23.10 159 PHE B O 1
ATOM 3775 N N . LYS B 1 126 ? 84.004 -15.067 -21.583 1.00 20.82 160 LYS B N 1
ATOM 3776 C CA . LYS B 1 126 ? 83.379 -14.304 -20.513 1.00 23.70 160 LYS B CA 1
ATOM 3777 C C . LYS B 1 126 ? 83.514 -12.828 -20.863 1.00 23.16 160 LYS B C 1
ATOM 3778 O O . LYS B 1 126 ? 84.630 -12.327 -21.031 1.00 24.49 160 LYS B O 1
ATOM 3784 N N . ILE B 1 127 ? 82.387 -12.140 -20.994 1.00 20.62 161 ILE B N 1
ATOM 3785 C CA . ILE B 1 127 ? 82.372 -10.748 -21.420 1.00 19.55 161 ILE B CA 1
ATOM 3786 C C . ILE B 1 127 ? 81.749 -9.918 -20.311 1.00 17.26 161 ILE B C 1
ATOM 3787 O O . ILE B 1 127 ? 80.579 -10.119 -19.959 1.00 18.10 161 ILE B O 1
ATOM 3792 N N . GLY B 1 128 ? 82.534 -9.000 -19.752 1.00 14.33 162 GLY B N 1
ATOM 3793 C CA . GLY B 1 128 ? 82.014 -8.027 -18.813 1.00 13.52 162 GLY B CA 1
ATOM 3794 C C . GLY B 1 128 ? 81.614 -6.754 -19.543 1.00 14.34 162 GLY B C 1
ATOM 3795 O O . GLY B 1 128 ? 82.313 -6.290 -20.440 1.00 16.10 162 GLY B O 1
ATOM 3796 N N . PHE B 1 129 ? 80.467 -6.203 -19.150 1.00 14.46 163 PHE B N 1
ATOM 3797 C CA . PHE B 1 129 ? 79.901 -5.006 -19.761 1.00 14.81 163 PHE B CA 1
ATOM 3798 C C . PHE B 1 129 ? 79.849 -3.903 -18.717 1.00 16.48 163 PHE B C 1
ATOM 3799 O O . PHE B 1 129 ? 79.247 -4.084 -17.653 1.00 15.09 163 PHE B O 1
ATOM 3807 N N . LEU B 1 130 ? 80.463 -2.763 -19.023 1.00 16.46 164 LEU B N 1
ATOM 3808 C CA . LEU B 1 130 ? 80.287 -1.563 -18.217 1.00 15.88 164 LEU B CA 1
ATOM 3809 C C . LEU B 1 130 ? 79.179 -0.715 -18.831 1.00 14.89 164 LEU B C 1
ATOM 3810 O O . LEU B 1 130 ? 79.230 -0.377 -20.019 1.00 13.41 164 LEU B O 1
ATOM 3815 N N . PHE B 1 131 ? 78.173 -0.386 -18.024 1.00 14.40 165 PHE B N 1
ATOM 3816 C CA . PHE B 1 131 ? 76.989 0.278 -18.545 1.00 15.06 165 PHE B CA 1
ATOM 3817 C C . PHE B 1 131 ? 76.460 1.256 -17.506 1.00 16.61 165 PHE B C 1
ATOM 3818 O O . PHE B 1 131 ? 76.848 1.227 -16.335 1.00 16.45 165 PHE B O 1
ATOM 3826 N N . LYS B 1 132 ? 75.560 2.124 -17.958 1.00 17.38 166 LYS B N 1
ATOM 3827 C CA . LYS B 1 132 ? 75.080 3.251 -17.173 1.00 17.94 166 LYS B CA 1
ATOM 3828 C C . LYS B 1 132 ? 73.770 3.720 -17.789 1.00 18.27 166 LYS B C 1
ATOM 3829 O O . LYS B 1 132 ? 73.656 3.798 -19.014 1.00 20.97 166 LYS B O 1
ATOM 3835 N N . ALA B 1 133 ? 72.784 4.017 -16.943 1.00 17.22 167 ALA B N 1
ATOM 3836 C CA . ALA B 1 133 ? 71.471 4.400 -17.444 1.00 17.43 167 ALA B CA 1
ATOM 3837 C C . ALA B 1 133 ? 70.847 5.436 -16.521 1.00 19.65 167 ALA B C 1
ATOM 3838 O O . ALA B 1 133 ? 71.178 5.527 -15.337 1.00 22.57 167 ALA B O 1
ATOM 3840 N N . LYS B 1 134 ? 69.919 6.212 -17.084 1.00 19.77 168 LYS B N 1
ATOM 3841 C CA . LYS B 1 134 ? 69.182 7.200 -16.308 1.00 22.79 168 LYS B CA 1
ATOM 3842 C C . LYS B 1 134 ? 68.136 6.575 -15.393 1.00 23.26 168 LYS B C 1
ATOM 3843 O O . LYS B 1 134 ? 67.733 7.215 -14.417 1.00 22.09 168 LYS B O 1
ATOM 3849 N N . GLN B 1 135 ? 67.683 5.356 -15.684 1.00 24.05 169 GLN B N 1
ATOM 3850 C CA . GLN B 1 135 ? 66.659 4.693 -14.889 1.00 26.92 169 GLN B CA 1
ATOM 3851 C C . GLN B 1 135 ? 67.078 3.262 -14.589 1.00 25.94 169 GLN B C 1
ATOM 3852 O O . GLN B 1 135 ? 67.855 2.656 -15.332 1.00 25.27 169 GLN B O 1
ATOM 3858 N N . ASN B 1 136 ? 66.546 2.724 -13.491 1.00 23.90 170 ASN B N 1
ATOM 3859 C CA . ASN B 1 136 ? 66.920 1.406 -12.999 1.00 24.87 170 ASN B CA 1
ATOM 3860 C C . ASN B 1 136 ? 66.125 0.276 -13.640 1.00 25.00 170 ASN B C 1
ATOM 3861 O O . ASN B 1 136 ? 66.227 -0.868 -13.186 1.00 25.69 170 ASN B O 1
ATOM 3866 N N . THR B 1 137 ? 65.331 0.564 -14.667 1.00 24.38 171 THR B N 1
ATOM 3867 C CA . THR B 1 137 ? 64.784 -0.498 -15.492 1.00 25.42 171 THR B CA 1
ATOM 3868 C C . THR B 1 137 ? 65.875 -1.014 -16.426 1.00 24.46 171 THR B C 1
ATOM 3869 O O . THR B 1 137 ? 67.010 -0.529 -16.423 1.00 23.73 171 THR B O 1
ATOM 3873 N N . ASN B 1 138 ? 65.531 -2.013 -17.238 1.00 23.26 172 ASN B N 1
ATOM 3874 C CA . ASN B 1 138 ? 66.504 -2.608 -18.146 1.00 23.06 172 ASN B CA 1
ATOM 3875 C C . ASN B 1 138 ? 67.122 -1.546 -19.047 1.00 21.49 172 ASN B C 1
ATOM 3876 O O . ASN B 1 138 ? 66.414 -0.738 -19.655 1.00 21.78 172 ASN B O 1
ATOM 3881 N N . ALA B 1 139 ? 68.454 -1.541 -19.112 1.00 19.80 173 ALA B N 1
ATOM 3882 C CA . ALA B 1 139 ? 69.190 -0.587 -19.930 1.00 18.69 173 ALA B CA 1
ATOM 3883 C C . ALA B 1 139 ? 69.478 -1.134 -21.325 1.00 18.24 173 ALA B C 1
ATOM 3884 O O . ALA B 1 139 ? 69.278 -0.436 -22.323 1.00 18.77 173 ALA B O 1
ATOM 3886 N N . PHE B 1 140 ? 69.941 -2.380 -21.411 1.00 18.69 174 PHE B N 1
ATOM 3887 C CA . PHE B 1 140 ? 70.304 -2.989 -22.680 1.00 17.46 174 PHE B CA 1
ATOM 3888 C C . PHE B 1 140 ? 69.839 -4.435 -22.705 1.00 17.91 174 PHE B C 1
ATOM 3889 O O . PHE B 1 140 ? 69.698 -5.076 -21.660 1.00 17.57 174 PHE B O 1
ATOM 3897 N N . SER B 1 141 ? 69.611 -4.942 -23.911 1.00 18.94 175 SER B N 1
ATOM 3898 C CA . SER B 1 141 ? 69.424 -6.365 -24.141 1.00 22.08 175 SER B CA 1
ATOM 3899 C C . SER B 1 141 ? 70.583 -6.889 -24.977 1.00 20.92 175 SER B C 1
ATOM 3900 O O . SER B 1 141 ? 71.142 -6.166 -25.804 1.00 21.23 175 SER B O 1
ATOM 3903 N N . ILE B 1 142 ? 70.947 -8.148 -24.749 1.00 20.40 176 ILE B N 1
ATOM 3904 C CA . ILE B 1 142 ? 72.081 -8.778 -25.415 1.00 22.71 176 ILE B CA 1
ATOM 3905 C C . ILE B 1 142 ? 71.640 -10.139 -25.929 1.00 25.96 176 ILE B C 1
ATOM 3906 O O . ILE B 1 142 ? 71.164 -10.972 -25.150 1.00 28.33 176 ILE B O 1
ATOM 3911 N N . LYS B 1 143 ? 71.801 -10.368 -27.231 1.00 26.98 177 LYS B N 1
ATOM 3912 C CA . LYS B 1 143 ? 71.577 -11.670 -27.849 1.00 26.99 177 LYS B CA 1
ATOM 3913 C C . LYS B 1 143 ? 72.883 -12.133 -28.472 1.00 24.30 177 LYS B C 1
ATOM 3914 O O . LYS B 1 143 ? 73.481 -11.396 -29.262 1.00 24.54 177 LYS B O 1
ATOM 3920 N N . ASP B 1 144 ? 73.327 -13.342 -28.129 1.00 22.85 178 ASP B N 1
ATOM 3921 C CA . ASP B 1 144 ? 74.590 -13.849 -28.645 1.00 24.13 178 ASP B CA 1
ATOM 3922 C C . ASP B 1 144 ? 74.344 -14.814 -29.811 1.00 24.42 178 ASP B C 1
ATOM 3923 O O . ASP B 1 144 ? 73.213 -15.004 -30.267 1.00 23.32 178 ASP B O 1
ATOM 3928 N N . ALA B 1 145 ? 75.423 -15.431 -30.302 1.00 26.12 179 ALA B N 1
ATOM 3929 C CA . ALA B 1 145 ? 75.350 -16.261 -31.501 1.00 26.94 179 ALA B CA 1
ATOM 3930 C C . ALA B 1 145 ? 74.507 -17.514 -31.305 1.00 31.11 179 ALA B C 1
ATOM 3931 O O . ALA B 1 145 ? 73.987 -18.050 -32.290 1.00 33.23 179 ALA B O 1
ATOM 3933 N N . LYS B 1 146 ? 74.366 -17.998 -30.070 1.00 32.67 180 LYS B N 1
ATOM 3934 C CA . LYS B 1 146 ? 73.493 -19.123 -29.765 1.00 34.52 180 LYS B CA 1
ATOM 3935 C C . LYS B 1 146 ? 72.105 -18.675 -29.323 1.00 36.31 180 LYS B C 1
ATOM 3936 O O . LYS B 1 146 ? 71.361 -19.469 -28.735 1.00 36.97 180 LYS B O 1
ATOM 3942 N N . ASN B 1 147 ? 71.755 -17.415 -29.584 1.00 38.15 181 ASN B N 1
ATOM 3943 C CA . ASN B 1 147 ? 70.444 -16.852 -29.262 1.00 38.60 181 ASN B CA 1
ATOM 3944 C C . ASN B 1 147 ? 70.127 -16.961 -27.773 1.00 37.36 181 ASN B C 1
ATOM 3945 O O . ASN B 1 147 ? 68.982 -17.184 -27.378 1.00 37.80 181 ASN B O 1
ATOM 3950 N N . GLN B 1 148 ? 71.151 -16.791 -26.942 1.00 35.47 182 GLN B N 1
ATOM 3951 C CA . GLN B 1 148 ? 70.964 -16.578 -25.514 1.00 34.85 182 GLN B CA 1
ATOM 3952 C C . GLN B 1 148 ? 70.762 -15.088 -25.262 1.00 32.32 182 GLN B C 1
ATOM 3953 O O . GLN B 1 148 ? 71.525 -14.261 -25.767 1.00 32.84 182 GLN B O 1
ATOM 3959 N N . SER B 1 149 ? 69.739 -14.743 -24.489 1.00 30.44 183 SER B N 1
ATOM 3960 C CA . SER B 1 149 ? 69.380 -13.350 -24.256 1.00 29.65 183 SER B CA 1
ATOM 3961 C C . SER B 1 149 ? 69.608 -12.984 -22.796 1.00 28.08 183 SER B C 1
ATOM 3962 O O . SER B 1 149 ? 69.189 -13.717 -21.895 1.00 29.80 183 SER B O 1
ATOM 3965 N N . TYR B 1 150 ? 70.254 -11.844 -22.567 1.00 24.38 184 TYR B N 1
ATOM 3966 C CA . TYR B 1 150 ? 70.452 -11.341 -21.220 1.00 25.12 184 TYR B CA 1
ATOM 3967 C C . TYR B 1 150 ? 70.158 -9.849 -21.200 1.00 23.40 184 TYR B C 1
ATOM 3968 O O . TYR B 1 150 ? 70.123 -9.183 -22.237 1.00 24.03 184 TYR B O 1
ATOM 3977 N N . GLU B 1 151 ? 69.940 -9.329 -19.999 1.00 22.09 185 GLU B N 1
ATOM 3978 C CA . GLU B 1 151 ? 69.614 -7.925 -19.804 1.00 22.85 185 GLU B CA 1
ATOM 3979 C C . GLU B 1 151 ? 70.656 -7.268 -18.913 1.00 20.85 185 GLU B C 1
ATOM 3980 O O . GLU B 1 151 ? 71.047 -7.823 -17.882 1.00 22.24 185 GLU B O 1
ATOM 3986 N N . LEU B 1 152 ? 71.106 -6.088 -19.321 1.00 18.69 186 LEU B N 1
ATOM 3987 C CA . LEU B 1 152 ? 71.917 -5.231 -18.468 1.00 18.60 186 LEU B CA 1
ATOM 3988 C C . LEU B 1 152 ? 70.994 -4.270 -17.728 1.00 17.90 186 LEU B C 1
ATOM 3989 O O . LEU B 1 152 ? 70.326 -3.438 -18.350 1.00 19.05 186 LEU B O 1
ATOM 3994 N N . ARG B 1 153 ? 70.958 -4.382 -16.404 1.00 18.64 187 ARG B N 1
ATOM 3995 C CA . ARG B 1 153 ? 70.052 -3.585 -15.591 1.00 18.87 187 ARG B CA 1
ATOM 3996 C C . ARG B 1 153 ? 70.807 -2.986 -14.417 1.00 15.61 187 ARG B C 1
ATOM 3997 O O . ARG B 1 153 ? 71.441 -3.709 -13.645 1.00 13.87 187 ARG B O 1
ATOM 4005 N N . THR B 1 154 ? 70.738 -1.668 -14.288 1.00 18.07 188 THR B N 1
ATOM 4006 C CA . THR B 1 154 ? 71.413 -0.993 -13.196 1.00 19.86 188 THR B CA 1
ATOM 4007 C C . THR B 1 154 ? 70.586 -1.095 -11.922 1.00 18.91 188 THR B C 1
ATOM 4008 O O . THR B 1 154 ? 69.372 -1.305 -11.954 1.00 18.66 188 THR B O 1
ATOM 4012 N N . THR B 1 155 ? 71.266 -0.956 -10.786 1.00 20.36 189 THR B N 1
ATOM 4013 C CA . THR B 1 155 ? 70.582 -0.760 -9.517 1.00 23.13 189 THR B CA 1
ATOM 4014 C C . THR B 1 155 ? 70.644 0.683 -9.037 1.00 24.68 189 THR B C 1
ATOM 4015 O O . THR B 1 155 ? 69.777 1.101 -8.261 1.00 25.91 189 THR B O 1
ATOM 4019 N N . GLN B 1 156 ? 71.636 1.447 -9.485 1.00 22.69 190 GLN B N 1
ATOM 4020 C CA . GLN B 1 156 ? 71.754 2.865 -9.177 1.00 24.33 190 GLN B CA 1
ATOM 4021 C C . GLN B 1 156 ? 71.775 3.643 -10.482 1.00 24.02 190 GLN B C 1
ATOM 4022 O O . GLN B 1 156 ? 72.503 3.279 -11.412 1.00 25.60 190 GLN B O 1
ATOM 4028 N N . ILE B 1 157 ? 70.979 4.699 -10.553 1.00 21.40 191 ILE B N 1
ATOM 4029 C CA . ILE B 1 157 ? 70.886 5.491 -11.771 1.00 21.94 191 ILE B CA 1
ATOM 4030 C C . ILE B 1 157 ? 72.124 6.368 -11.904 1.00 22.11 191 ILE B C 1
ATOM 4031 O O . ILE B 1 157 ? 72.756 6.749 -10.909 1.00 22.73 191 ILE B O 1
ATOM 4036 N N . ASN B 1 158 ? 72.483 6.672 -13.154 1.00 20.93 192 ASN B N 1
ATOM 4037 C CA . ASN B 1 158 ? 73.583 7.584 -13.471 1.00 20.72 192 ASN B CA 1
ATOM 4038 C C . ASN B 1 158 ? 74.884 7.138 -12.814 1.00 21.65 192 ASN B C 1
ATOM 4039 O O . ASN B 1 158 ? 75.694 7.952 -12.369 1.00 24.55 192 ASN B O 1
ATOM 4044 N N . LYS B 1 159 ? 75.086 5.826 -12.750 1.00 20.70 193 LYS B N 1
ATOM 4045 C CA . LYS B 1 159 ? 76.265 5.257 -12.114 1.00 20.78 193 LYS B CA 1
ATOM 4046 C C . LYS B 1 159 ? 76.774 4.111 -12.967 1.00 20.44 193 LYS B C 1
ATOM 4047 O O . LYS B 1 159 ? 75.989 3.262 -13.399 1.00 21.85 193 LYS B O 1
ATOM 4053 N N . TRP B 1 160 ? 78.080 4.089 -13.211 1.00 20.21 194 TRP B N 1
ATOM 4054 C CA . TRP B 1 160 ? 78.664 3.012 -13.995 1.00 18.86 194 TRP B CA 1
ATOM 4055 C C . TRP B 1 160 ? 78.537 1.694 -13.242 1.00 18.14 194 TRP B C 1
ATOM 4056 O O . TRP B 1 160 ? 78.899 1.599 -12.064 1.00 14.32 194 TRP B O 1
ATOM 4067 N N . SER B 1 161 ? 77.994 0.688 -13.925 1.00 18.25 195 SER B N 1
ATOM 4068 C CA . SER B 1 161 ? 77.727 -0.626 -13.366 1.00 17.65 195 SER B CA 1
ATOM 4069 C C . SER B 1 161 ? 78.405 -1.672 -14.239 1.00 18.60 195 SER B C 1
ATOM 4070 O O . SER B 1 161 ? 78.863 -1.383 -15.345 1.00 18.43 195 SER B O 1
ATOM 4073 N N . TYR B 1 162 ? 78.463 -2.903 -13.741 1.00 18.60 196 TYR B N 1
ATOM 4074 C CA . TYR B 1 162 ? 79.242 -3.935 -14.407 1.00 17.45 196 TYR B CA 1
ATOM 4075 C C . TYR B 1 162 ? 78.553 -5.279 -14.254 1.00 17.12 196 TYR B C 1
ATOM 4076 O O . TYR B 1 162 ? 78.099 -5.631 -13.163 1.00 18.35 196 TYR B O 1
ATOM 4085 N N . LYS B 1 163 ? 78.494 -6.027 -15.353 1.00 17.31 197 LYS B N 1
ATOM 4086 C CA . LYS B 1 163 ? 77.919 -7.365 -15.365 1.00 17.98 197 LYS B CA 1
ATOM 4087 C C . LYS B 1 163 ? 78.745 -8.242 -16.292 1.00 18.97 197 LYS B C 1
ATOM 4088 O O . LYS B 1 163 ? 79.103 -7.816 -17.394 1.00 18.53 197 LYS B O 1
ATOM 4094 N N . GLU B 1 164 ? 79.049 -9.459 -15.847 1.00 18.23 198 GLU B N 1
ATOM 4095 C CA . GLU B 1 164 ? 79.832 -10.414 -16.620 1.00 21.52 198 GLU B CA 1
ATOM 4096 C C . GLU B 1 164 ? 78.936 -11.558 -17.077 1.00 23.14 198 GLU B C 1
ATOM 4097 O O . GLU B 1 164 ? 78.176 -12.111 -16.276 1.00 24.84 198 GLU B O 1
ATOM 4103 N N . LEU B 1 165 ? 79.027 -11.911 -18.360 1.00 21.99 199 LEU B N 1
ATOM 4104 C CA . LEU B 1 165 ? 78.199 -12.961 -18.939 1.00 20.16 199 LEU B CA 1
ATOM 4105 C C . LEU B 1 165 ? 79.040 -13.857 -19.834 1.00 19.46 199 LEU B C 1
ATOM 4106 O O . LEU B 1 165 ? 79.922 -13.376 -20.550 1.00 18.78 199 LEU B O 1
ATOM 4111 N N . GLU B 1 166 ? 78.752 -15.158 -19.803 1.00 20.52 200 GLU B N 1
ATOM 4112 C CA . GLU B 1 166 ? 79.369 -16.110 -20.719 1.00 23.14 200 GLU B CA 1
ATOM 4113 C C . GLU B 1 166 ? 78.559 -16.146 -22.011 1.00 23.26 200 GLU B C 1
ATOM 4114 O O . GLU B 1 166 ? 77.388 -16.546 -22.001 1.00 22.14 200 GLU B O 1
ATOM 4120 N N . LEU B 1 167 ? 79.179 -15.731 -23.117 1.00 22.90 201 LEU B N 1
ATOM 4121 C CA . LEU B 1 167 ? 78.474 -15.539 -24.376 1.00 23.04 201 LEU B CA 1
ATOM 4122 C C . LEU B 1 167 ? 79.306 -16.067 -25.538 1.00 22.51 201 LEU B C 1
ATOM 4123 O O . LEU B 1 167 ? 80.515 -16.281 -25.421 1.00 21.87 201 LEU B O 1
ATOM 4128 N N . ASP B 1 168 ? 78.634 -16.260 -26.674 1.00 23.65 202 ASP B N 1
ATOM 4129 C CA . ASP B 1 168 ? 79.265 -16.657 -27.928 1.00 24.34 202 ASP B CA 1
ATOM 4130 C C . ASP B 1 168 ? 79.181 -15.502 -28.916 1.00 22.95 202 ASP B C 1
ATOM 4131 O O . ASP B 1 168 ? 78.085 -15.010 -29.210 1.00 23.03 202 ASP B O 1
ATOM 4136 N N . LEU B 1 169 ? 80.329 -15.085 -29.439 1.00 20.40 203 LEU B N 1
ATOM 4137 C CA . LEU B 1 169 ? 80.349 -14.042 -30.448 1.00 20.85 203 LEU B CA 1
ATOM 4138 C C . LEU B 1 169 ? 80.026 -14.627 -31.824 1.00 21.44 203 LEU B C 1
ATOM 4139 O O . LEU B 1 169 ? 80.352 -15.783 -32.104 1.00 22.72 203 LEU B O 1
ATOM 4144 N N . PRO B 1 170 ? 79.392 -13.845 -32.712 1.00 21.37 204 PRO B N 1
ATOM 4145 C CA . PRO B 1 170 ? 79.008 -12.442 -32.541 1.00 20.77 204 PRO B CA 1
ATOM 4146 C C . PRO B 1 170 ? 77.750 -12.258 -31.698 1.00 23.47 204 PRO B C 1
ATOM 4147 O O . PRO B 1 170 ? 76.967 -13.194 -31.537 1.00 26.32 204 PRO B O 1
ATOM 4151 N N . LEU B 1 171 ? 77.564 -11.057 -31.162 1.00 23.57 205 LEU B N 1
ATOM 4152 C CA . LEU B 1 171 ? 76.384 -10.734 -30.377 1.00 21.44 205 LEU B CA 1
ATOM 4153 C C . LEU B 1 171 ? 75.817 -9.405 -30.851 1.00 21.35 205 LEU B C 1
ATOM 4154 O O . LEU B 1 171 ? 76.431 -8.690 -31.645 1.00 21.05 205 LEU B O 1
ATOM 4159 N N . GLN B 1 172 ? 74.635 -9.074 -30.338 1.00 21.25 206 GLN B N 1
ATOM 4160 C CA . GLN B 1 172 ? 73.989 -7.799 -30.617 1.00 22.76 206 GLN B CA 1
ATOM 4161 C C . GLN B 1 172 ? 73.481 -7.195 -29.317 1.00 22.05 206 GLN B C 1
ATOM 4162 O O . GLN B 1 172 ? 72.763 -7.858 -28.559 1.00 21.40 206 GLN B O 1
ATOM 4168 N N . ILE B 1 173 ? 73.856 -5.943 -29.063 1.00 19.87 207 ILE B N 1
ATOM 4169 C CA . ILE B 1 173 ? 73.351 -5.170 -27.937 1.00 19.67 207 ILE B CA 1
ATOM 4170 C C . ILE B 1 173 ? 72.334 -4.173 -28.466 1.00 18.67 207 ILE B C 1
ATOM 4171 O O . ILE B 1 173 ? 72.613 -3.446 -29.424 1.00 18.69 207 ILE B O 1
ATOM 4176 N N . SER B 1 174 ? 71.162 -4.130 -27.840 1.00 19.75 208 SER B N 1
ATOM 4177 C CA . SER B 1 174 ? 70.113 -3.183 -28.189 1.00 22.75 208 SER B CA 1
ATOM 4178 C C . SER B 1 174 ? 69.775 -2.351 -26.964 1.00 22.24 208 SER B C 1
ATOM 4179 O O . SER B 1 174 ? 69.613 -2.894 -25.867 1.00 23.84 208 SER B O 1
ATOM 4182 N N . ALA B 1 175 ? 69.670 -1.040 -27.150 1.00 19.26 209 ALA B N 1
ATOM 4183 C CA . ALA B 1 175 ? 69.304 -0.168 -26.046 1.00 17.93 209 ALA B CA 1
ATOM 4184 C C . ALA B 1 175 ? 67.828 -0.327 -25.708 1.00 21.08 209 ALA B C 1
ATOM 4185 O O . ALA B 1 175 ? 66.967 -0.284 -26.593 1.00 22.37 209 ALA B O 1
ATOM 4187 N N . LEU B 1 176 ? 67.538 -0.521 -24.425 1.00 22.47 210 LEU B N 1
ATOM 4188 C CA . LEU B 1 176 ? 66.170 -0.543 -23.927 1.00 22.68 210 LEU B CA 1
ATOM 4189 C C . LEU B 1 176 ? 65.779 0.769 -23.261 1.00 23.21 210 LEU B C 1
ATOM 4190 O O . LEU B 1 176 ? 64.672 0.875 -22.725 1.00 23.26 210 LEU B O 1
ATOM 4195 N N . GLN B 1 177 ? 66.668 1.759 -23.278 1.00 21.98 211 GLN B N 1
ATOM 4196 C CA . GLN B 1 177 ? 66.406 3.101 -22.783 1.00 21.38 211 GLN B CA 1
ATOM 4197 C C . GLN B 1 177 ? 67.141 4.087 -23.670 1.00 21.41 211 GLN B C 1
ATOM 4198 O O . GLN B 1 177 ? 68.294 3.852 -24.042 1.00 20.55 211 GLN B O 1
ATOM 4204 N N . LYS B 1 178 ? 66.481 5.190 -24.000 1.00 21.91 212 LYS B N 1
ATOM 4205 C CA . LYS B 1 178 ? 67.192 6.295 -24.619 1.00 24.84 212 LYS B CA 1
ATOM 4206 C C . LYS B 1 178 ? 68.231 6.834 -23.642 1.00 26.70 212 LYS B C 1
ATOM 4207 O O . LYS B 1 178 ? 68.005 6.864 -22.427 1.00 28.59 212 LYS B O 1
ATOM 4213 N N . ASP B 1 179 ? 69.389 7.227 -24.176 1.00 26.91 213 ASP B N 1
ATOM 4214 C CA . ASP B 1 179 ? 70.503 7.833 -23.447 1.00 27.48 213 ASP B CA 1
ATOM 4215 C C . ASP B 1 179 ? 71.265 6.853 -22.563 1.00 22.33 213 ASP B C 1
ATOM 4216 O O . ASP B 1 179 ? 72.144 7.282 -21.807 1.00 22.90 213 ASP B O 1
ATOM 4221 N N . ALA B 1 180 ? 70.958 5.560 -22.617 1.00 19.38 214 ALA B N 1
ATOM 4222 C CA . ALA B 1 180 ? 71.778 4.594 -21.903 1.00 19.01 214 ALA B CA 1
ATOM 4223 C C . ALA B 1 180 ? 73.168 4.525 -22.536 1.00 18.40 214 ALA B C 1
ATOM 4224 O O . ALA B 1 180 ? 73.362 4.849 -23.712 1.00 18.48 214 ALA B O 1
ATOM 4226 N N . GLU B 1 181 ? 74.148 4.104 -21.742 1.00 16.54 215 GLU B N 1
ATOM 4227 C CA . GLU B 1 181 ? 75.543 4.221 -22.139 1.00 17.83 215 GLU B CA 1
ATOM 4228 C C . GLU B 1 181 ? 76.297 2.928 -21.880 1.00 16.99 215 GLU B C 1
ATOM 4229 O O . GLU B 1 181 ? 76.050 2.239 -20.885 1.00 17.27 215 GLU B O 1
ATOM 4235 N N . LEU B 1 182 ? 77.219 2.614 -22.785 1.00 15.81 216 LEU B N 1
ATOM 4236 C CA . LEU B 1 182 ? 78.184 1.539 -22.618 1.00 15.85 216 LEU B CA 1
ATOM 4237 C C . LEU B 1 182 ? 79.574 2.144 -22.505 1.00 15.42 216 LEU B C 1
ATOM 4238 O O . LEU B 1 182 ? 79.896 3.110 -23.204 1.00 16.65 216 LEU B O 1
ATOM 4243 N N . GLY B 1 183 ? 80.395 1.574 -21.628 1.00 13.53 217 GLY B N 1
ATOM 4244 C CA . GLY B 1 183 ? 81.707 2.130 -21.362 1.00 15.54 217 GLY B CA 1
ATOM 4245 C C . GLY B 1 183 ? 82.872 1.230 -21.723 1.00 15.08 217 GLY B C 1
ATOM 4246 O O . GLY B 1 183 ? 84.029 1.633 -21.578 1.00 15.57 217 GLY B O 1
ATOM 4247 N N . GLY B 1 184 ? 82.595 0.023 -22.184 1.00 16.39 218 GLY B N 1
ATOM 4248 C CA . GLY B 1 184 ? 83.652 -0.876 -22.609 1.00 18.15 218 GLY B CA 1
ATOM 4249 C C . GLY B 1 184 ? 83.280 -2.319 -22.350 1.00 17.27 218 GLY B C 1
ATOM 4250 O O . GLY B 1 184 ? 82.281 -2.629 -21.706 1.00 16.95 218 GLY B O 1
ATOM 4251 N N . TYR B 1 185 ? 84.113 -3.214 -22.881 1.00 16.26 219 TYR B N 1
ATOM 4252 C CA . TYR B 1 185 ? 83.947 -4.647 -22.698 1.00 15.85 219 TYR B CA 1
ATOM 4253 C C . TYR B 1 185 ? 85.239 -5.245 -22.173 1.00 13.72 219 TYR B C 1
ATOM 4254 O O . TYR B 1 185 ? 86.333 -4.783 -22.502 1.00 14.19 219 TYR B O 1
ATOM 4263 N N . PHE B 1 186 ? 85.098 -6.278 -21.346 1.00 13.71 220 PHE B N 1
ATOM 4264 C CA . PHE B 1 186 ? 86.220 -7.075 -20.859 1.00 14.56 220 PHE B CA 1
ATOM 4265 C C . PHE B 1 186 ? 85.995 -8.503 -21.339 1.00 16.16 220 PHE B C 1
ATOM 4266 O O . PHE B 1 186 ? 85.121 -9.204 -20.820 1.00 15.45 220 PHE B O 1
ATOM 4274 N N . ILE B 1 187 ? 86.775 -8.929 -22.327 1.00 17.56 221 ILE B N 1
ATOM 4275 C CA . ILE B 1 187 ? 86.552 -10.182 -23.039 1.00 16.64 221 ILE B CA 1
ATOM 4276 C C . ILE B 1 187 ? 87.713 -11.114 -22.724 1.00 14.92 221 ILE B C 1
ATOM 4277 O O . ILE B 1 187 ? 88.849 -10.862 -23.140 1.00 15.45 221 ILE B O 1
ATOM 4282 N N . THR B 1 188 ? 87.436 -12.195 -21.994 1.00 16.43 222 THR B N 1
ATOM 4283 C CA . THR B 1 188 ? 88.483 -13.087 -21.514 1.00 19.85 222 THR B CA 1
ATOM 4284 C C . THR B 1 188 ? 88.011 -14.535 -21.558 1.00 21.96 222 THR B C 1
ATOM 4285 O O . THR B 1 188 ? 86.813 -14.823 -21.627 1.00 21.30 222 THR B O 1
ATOM 4289 N N . ASN B 1 189 ? 88.978 -15.448 -21.504 1.00 23.44 223 ASN B N 1
ATOM 4290 C CA . ASN B 1 189 ? 88.696 -16.864 -21.333 1.00 24.46 223 ASN B CA 1
ATOM 4291 C C . ASN B 1 189 ? 88.376 -17.160 -19.873 1.00 28.55 223 ASN B C 1
ATOM 4292 O O . ASN B 1 189 ? 88.644 -16.357 -18.976 1.00 28.56 223 ASN B O 1
ATOM 4297 N N . LYS B 1 190 ? 87.806 -18.345 -19.636 1.00 30.71 224 LYS B N 1
ATOM 4298 C CA . LYS B 1 190 ? 87.524 -18.767 -18.266 1.00 32.56 224 LYS B CA 1
ATOM 4299 C C . LYS B 1 190 ? 88.786 -18.746 -17.415 1.00 33.50 224 LYS B C 1
ATOM 4300 O O . LYS B 1 190 ? 88.770 -18.262 -16.277 1.00 34.17 224 LYS B O 1
ATOM 4302 N N . ASP B 1 191 ? 89.890 -19.258 -17.951 1.00 34.11 225 ASP B N 1
ATOM 4303 C CA . ASP B 1 191 ? 91.178 -19.184 -17.280 1.00 36.00 225 ASP B CA 1
ATOM 4304 C C . ASP B 1 191 ? 92.271 -19.132 -18.336 1.00 32.90 225 ASP B C 1
ATOM 4305 O O . ASP B 1 191 ? 92.013 -19.296 -19.530 1.00 35.53 225 ASP B O 1
ATOM 4310 N N . ASN B 1 192 ? 93.503 -18.909 -17.878 1.00 29.90 226 ASN B N 1
ATOM 4311 C CA . ASN B 1 192 ? 94.666 -18.853 -18.758 1.00 30.16 226 ASN B CA 1
ATOM 4312 C C . ASN B 1 192 ? 94.443 -17.856 -19.885 1.00 26.24 226 ASN B C 1
ATOM 4313 O O . ASN B 1 192 ? 94.105 -18.240 -21.008 1.00 26.85 226 ASN B O 1
ATOM 4318 N N . ASN B 1 193 ? 94.621 -16.575 -19.591 1.00 22.12 227 ASN B N 1
ATOM 4319 C CA . ASN B 1 193 ? 94.408 -15.511 -20.558 1.00 19.30 227 ASN B CA 1
ATOM 4320 C C . ASN B 1 193 ? 95.755 -14.965 -21.001 1.00 15.01 227 ASN B C 1
ATOM 4321 O O . ASN B 1 193 ? 96.560 -14.534 -20.169 1.00 20.13 227 ASN B O 1
ATOM 4326 N N . VAL B 1 194 ? 95.994 -14.991 -22.305 1.00 15.05 228 VAL B N 1
ATOM 4327 C CA . VAL B 1 194 ? 97.173 -14.396 -22.916 1.00 20.92 228 VAL B CA 1
ATOM 4328 C C . VAL B 1 194 ? 96.665 -13.364 -23.912 1.00 15.07 228 VAL B C 1
ATOM 4329 O O . VAL B 1 194 ? 96.080 -13.726 -24.939 1.00 15.63 228 VAL B O 1
ATOM 4333 N N . PHE B 1 195 ? 96.869 -12.084 -23.610 1.00 15.03 229 PHE B N 1
ATOM 4334 C CA . PHE B 1 195 ? 96.296 -11.033 -24.436 1.00 14.93 229 PHE B CA 1
ATOM 4335 C C . PHE B 1 195 ? 97.182 -9.797 -24.412 1.00 15.00 229 PHE B C 1
ATOM 4336 O O . PHE B 1 195 ? 98.025 -9.622 -23.529 1.00 16.43 229 PHE B O 1
ATOM 4344 N N . LEU B 1 196 ? 96.967 -8.937 -25.404 1.00 14.97 230 LEU B N 1
ATOM 4345 C CA . LEU B 1 196 ? 97.481 -7.573 -25.407 1.00 15.00 230 LEU B CA 1
ATOM 4346 C C . LEU B 1 196 ? 96.328 -6.670 -25.813 1.00 14.85 230 LEU B C 1
ATOM 4347 O O . LEU B 1 196 ? 95.874 -6.724 -26.960 1.00 14.83 230 LEU B O 1
ATOM 4352 N N . ASP B 1 197 ? 95.847 -5.853 -24.881 1.00 14.76 231 ASP B N 1
ATOM 4353 C CA . ASP B 1 197 ? 9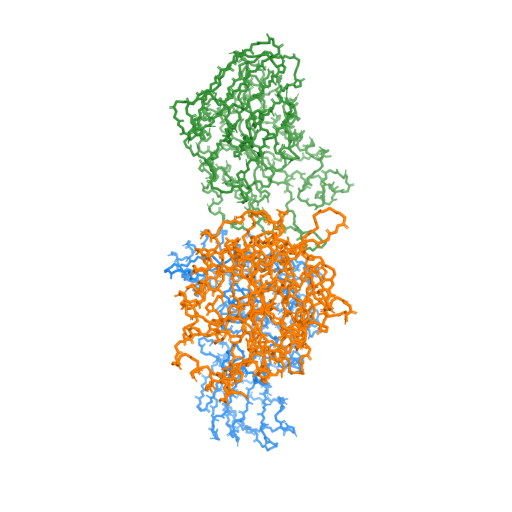4.805 -4.885 -25.179 1.00 19.54 231 ASP B CA 1
ATOM 4354 C C . ASP B 1 197 ? 95.381 -3.475 -25.146 1.00 17.22 231 ASP B C 1
ATOM 4355 O O . ASP B 1 197 ? 96.482 -3.238 -24.646 1.00 17.15 231 ASP B O 1
ATOM 4360 N N . THR B 1 198 ? 94.634 -2.538 -25.716 1.00 17.03 232 THR B N 1
ATOM 4361 C CA . THR B 1 198 ? 95.090 -1.163 -25.821 1.00 18.23 232 THR B CA 1
ATOM 4362 C C . THR B 1 198 ? 94.037 -0.224 -25.262 1.00 16.04 232 THR B C 1
ATOM 4363 O O . THR B 1 198 ? 92.834 -0.475 -25.364 1.00 16.33 232 THR B O 1
ATOM 4367 N N . ILE B 1 199 ? 94.510 0.852 -24.646 1.00 15.96 233 ILE B N 1
ATOM 4368 C CA . ILE B 1 199 ? 93.653 1.963 -24.261 1.00 15.78 233 ILE B CA 1
ATOM 4369 C C . ILE B 1 199 ? 94.337 3.224 -24.767 1.00 14.68 233 ILE B C 1
ATOM 4370 O O . ILE B 1 199 ? 95.001 3.939 -24.008 1.00 15.80 233 ILE B O 1
ATOM 4375 N N . ALA B 1 200 ? 94.209 3.478 -26.064 1.00 19.53 234 ALA B N 1
ATOM 4376 C CA . ALA B 1 200 ? 94.869 4.591 -26.722 1.00 14.83 234 ALA B CA 1
ATOM 4377 C C . ALA B 1 200 ? 93.830 5.474 -27.397 1.00 16.10 234 ALA B C 1
ATOM 4378 O O . ALA B 1 200 ? 92.771 5.002 -27.820 1.00 14.68 234 ALA B O 1
ATOM 4380 N N . ILE B 1 201 ? 94.142 6.765 -27.487 1.00 16.73 235 ILE B N 1
ATOM 4381 C CA . ILE B 1 201 ? 93.220 7.770 -28.006 1.00 14.86 235 ILE B CA 1
ATOM 4382 C C . ILE B 1 201 ? 94.014 8.716 -28.894 1.00 15.02 235 ILE B C 1
ATOM 4383 O O . ILE B 1 201 ? 95.010 9.292 -28.446 1.00 15.13 235 ILE B O 1
ATOM 4388 N N . ASN B 1 202 ? 93.582 8.876 -30.146 1.00 15.04 236 ASN B N 1
ATOM 4389 C CA . ASN B 1 202 ? 94.193 9.862 -31.030 1.00 18.17 236 ASN B CA 1
ATOM 4390 C C . ASN B 1 202 ? 94.174 11.233 -30.371 1.00 18.24 236 ASN B C 1
ATOM 4391 O O . ASN B 1 202 ? 93.139 11.681 -29.872 1.00 18.61 236 ASN B O 1
ATOM 4396 N N . GLY B 1 203 ? 95.329 11.889 -30.350 1.00 15.41 237 GLY B N 1
ATOM 4397 C CA . GLY B 1 203 ? 95.437 13.211 -29.770 1.00 19.82 237 GLY B CA 1
ATOM 4398 C C . GLY B 1 203 ? 95.545 13.262 -28.260 1.00 15.45 237 GLY B C 1
ATOM 4399 O O . GLY B 1 203 ? 95.584 14.366 -27.701 1.00 15.52 237 GLY B O 1
ATOM 4400 N N . ALA B 1 204 ? 95.618 12.119 -27.582 1.00 15.35 238 ALA B N 1
ATOM 4401 C CA . ALA B 1 204 ? 95.630 12.110 -26.122 1.00 18.10 238 ALA B CA 1
ATOM 4402 C C . ALA B 1 204 ? 96.950 12.637 -25.568 1.00 17.01 238 ALA B C 1
ATOM 4403 O O . ALA B 1 204 ? 98.030 12.211 -25.988 1.00 15.56 238 ALA B O 1
ATOM 4405 N N . LYS B 1 205 ? 96.857 13.561 -24.613 1.00 16.22 239 LYS B N 1
ATOM 4406 C CA . LYS B 1 205 ? 98.003 13.971 -23.820 1.00 16.56 239 LYS B CA 1
ATOM 4407 C C . LYS B 1 205 ? 98.266 12.950 -22.716 1.00 16.03 239 LYS B C 1
ATOM 4408 O O . LYS B 1 205 ? 97.467 12.045 -22.464 1.00 15.74 239 LYS B O 1
ATOM 4414 N N . SER B 1 206 ? 99.405 13.116 -22.040 1.00 17.88 240 SER B N 1
ATOM 4415 C CA . SER B 1 206 ? 99.803 12.170 -21.001 1.00 17.86 240 SER B CA 1
ATOM 4416 C C . SER B 1 206 ? 98.824 12.149 -19.834 1.00 18.93 240 SER B C 1
ATOM 4417 O O . SER B 1 206 ? 98.696 11.125 -19.153 1.00 17.72 240 SER B O 1
ATOM 4420 N N . ASP B 1 207 ? 98.125 13.256 -19.587 1.00 19.82 241 ASP B N 1
ATOM 4421 C CA . ASP B 1 207 ? 97.267 13.390 -18.419 1.00 20.32 241 ASP B CA 1
ATOM 4422 C C . ASP B 1 207 ? 95.785 13.251 -18.754 1.00 15.29 241 ASP B C 1
ATOM 4423 O O . ASP B 1 207 ? 94.939 13.714 -17.985 1.00 15.24 241 ASP B O 1
ATOM 4428 N N . LEU B 1 208 ? 95.455 12.620 -19.884 1.00 15.21 242 LEU B N 1
ATOM 4429 C CA . LEU B 1 208 ? 94.051 12.414 -20.225 1.00 16.77 242 LEU B CA 1
ATOM 4430 C C . LEU B 1 208 ? 93.321 11.623 -19.146 1.00 15.48 242 LEU B C 1
ATOM 4431 O O . LEU B 1 208 ? 92.124 11.836 -18.923 1.00 18.28 242 LEU B O 1
ATOM 4436 N N . TRP B 1 209 ? 94.028 10.725 -18.453 1.00 15.31 243 TRP B N 1
ATOM 4437 C CA . TRP B 1 209 ? 93.403 9.893 -17.430 1.00 15.79 243 TRP B CA 1
ATOM 4438 C C . TRP B 1 209 ? 92.760 10.709 -16.312 1.00 17.10 243 TRP B C 1
ATOM 4439 O O . TRP B 1 209 ? 91.844 10.214 -15.648 1.00 17.65 243 TRP B O 1
ATOM 4450 N N . LEU B 1 210 ? 93.209 11.945 -16.090 1.00 16.90 244 LEU B N 1
ATOM 4451 C CA . LEU B 1 210 ? 92.589 12.783 -15.071 1.00 17.49 244 LEU B CA 1
ATOM 4452 C C . LEU B 1 210 ? 91.160 13.165 -15.428 1.00 20.53 244 LEU B C 1
ATOM 4453 O O . LEU B 1 210 ? 90.393 13.537 -14.535 1.00 22.75 244 LEU B O 1
ATOM 4458 N N . SER B 1 211 ? 90.790 13.086 -16.706 1.00 19.30 245 SER B N 1
ATOM 4459 C CA . SER B 1 211 ? 89.454 13.449 -17.162 1.00 20.94 245 SER B CA 1
ATOM 4460 C C . SER B 1 211 ? 88.416 12.375 -16.887 1.00 19.65 245 SER B C 1
ATOM 4461 O O . SER B 1 211 ? 87.248 12.560 -17.246 1.00 17.93 245 SER B O 1
ATOM 4464 N N . TRP B 1 212 ? 88.804 11.263 -16.277 1.00 19.66 246 TRP B N 1
ATOM 4465 C CA . TRP B 1 212 ? 87.911 10.135 -16.088 1.00 20.68 246 TRP B CA 1
ATOM 4466 C C . TRP B 1 212 ? 87.451 10.055 -14.637 1.00 18.79 246 TRP B C 1
ATOM 4467 O O . TRP B 1 212 ? 88.039 10.659 -13.737 1.00 21.32 246 TRP B O 1
ATOM 4478 N N . ASN B 1 213 ? 86.374 9.305 -14.429 1.00 19.07 247 ASN B N 1
ATOM 4479 C CA . ASN B 1 213 ? 85.832 9.063 -13.096 1.00 14.22 247 ASN B CA 1
ATOM 4480 C C . ASN B 1 213 ? 86.813 8.194 -12.318 1.00 14.78 247 ASN B C 1
ATOM 4481 O O . ASN B 1 213 ? 86.971 7.007 -12.617 1.00 14.32 247 ASN B O 1
ATOM 4486 N N . GLN B 1 214 ? 87.463 8.778 -11.308 1.00 18.85 248 GLN B N 1
ATOM 4487 C CA . GLN B 1 214 ? 88.604 8.116 -10.678 1.00 18.85 248 GLN B CA 1
ATOM 4488 C C . GLN B 1 214 ? 88.199 6.835 -9.957 1.00 16.87 248 GLN B C 1
ATOM 4489 O O . GLN B 1 214 ? 88.926 5.838 -10.012 1.00 15.72 248 GLN B O 1
ATOM 4495 N N . THR B 1 215 ? 87.050 6.831 -9.276 1.00 16.10 249 THR B N 1
ATOM 4496 C CA . THR B 1 215 ? 86.632 5.608 -8.597 1.00 17.71 249 THR B CA 1
ATOM 4497 C C . THR B 1 215 ? 86.238 4.532 -9.600 1.00 17.30 249 THR B C 1
ATOM 4498 O O . THR B 1 215 ? 86.477 3.341 -9.368 1.00 18.39 249 THR B O 1
ATOM 4502 N N . VAL B 1 216 ? 85.640 4.929 -10.724 1.00 15.15 250 VAL B N 1
ATOM 4503 C CA . VAL B 1 216 ? 85.295 3.959 -11.757 1.00 13.96 250 VAL B CA 1
ATOM 4504 C C . VAL B 1 216 ? 86.553 3.436 -12.437 1.00 16.67 250 VAL B C 1
ATOM 4505 O O . VAL B 1 216 ? 86.661 2.242 -12.740 1.00 16.64 250 VAL B O 1
ATOM 4509 N N . VAL B 1 217 ? 87.519 4.320 -12.695 1.00 17.84 251 VAL B N 1
ATOM 4510 C CA . VAL B 1 217 ? 88.816 3.890 -13.214 1.00 14.19 251 VAL B CA 1
ATOM 4511 C C . VAL B 1 217 ? 89.417 2.817 -12.312 1.00 20.01 251 VAL B C 1
ATOM 4512 O O . VAL B 1 217 ? 89.852 1.756 -12.776 1.00 17.00 251 VAL B O 1
ATOM 4516 N N . LYS B 1 218 ? 89.430 3.072 -11.001 1.00 14.27 252 LYS B N 1
ATOM 4517 C CA . LYS B 1 218 ? 90.001 2.106 -10.069 1.00 19.56 252 LYS B CA 1
ATOM 4518 C C . LYS B 1 218 ? 89.203 0.809 -10.057 1.00 14.22 252 LYS B C 1
ATOM 4519 O O . LYS B 1 218 ? 89.776 -0.281 -9.944 1.00 15.56 252 LYS B O 1
ATOM 4525 N N . LYS B 1 219 ? 87.877 0.908 -10.163 1.00 17.65 253 LYS B N 1
ATOM 4526 C CA . LYS B 1 219 ? 87.050 -0.288 -10.281 1.00 16.23 253 LYS B CA 1
ATOM 4527 C C . LYS B 1 219 ? 87.475 -1.126 -11.482 1.00 15.61 253 LYS B C 1
ATOM 4528 O O . LYS B 1 219 ? 87.692 -2.338 -11.367 1.00 14.97 253 LYS B O 1
ATOM 4534 N N . GLU B 1 220 ? 87.639 -0.481 -12.639 1.00 14.00 254 GLU B N 1
ATOM 4535 C CA . GLU B 1 220 ? 87.917 -1.210 -13.872 1.00 13.98 254 GLU B CA 1
ATOM 4536 C C . GLU B 1 220 ? 89.335 -1.763 -13.898 1.00 14.10 254 GLU B C 1
ATOM 4537 O O . GLU B 1 220 ? 89.565 -2.852 -14.434 1.00 14.70 254 GLU B O 1
ATOM 4543 N N . LEU B 1 221 ? 90.302 -1.021 -13.348 1.00 15.08 255 LEU B N 1
ATOM 4544 C CA . LEU B 1 221 ? 91.667 -1.534 -13.274 1.00 14.32 255 LEU B CA 1
ATOM 4545 C C . LEU B 1 221 ? 91.714 -2.847 -12.503 1.00 15.62 255 LEU B C 1
ATOM 4546 O O . LEU B 1 221 ? 92.482 -3.753 -12.848 1.00 15.68 255 LEU B O 1
ATOM 4551 N N . GLY B 1 222 ? 90.896 -2.971 -11.459 1.00 14.29 256 GLY B N 1
ATOM 4552 C CA . GLY B 1 222 ? 90.847 -4.194 -10.685 1.00 19.37 256 GLY B CA 1
ATOM 4553 C C . GLY B 1 222 ? 90.064 -5.320 -11.317 1.00 17.95 256 GLY B C 1
ATOM 4554 O O . GLY B 1 222 ? 90.082 -6.437 -10.794 1.00 19.97 256 GLY B O 1
ATOM 4555 N N . LEU B 1 223 ? 89.378 -5.055 -12.429 1.00 15.70 257 LEU B N 1
ATOM 4556 C CA . LEU B 1 223 ? 88.621 -6.092 -13.112 1.00 17.33 257 LEU B CA 1
ATOM 4557 C C . LEU B 1 223 ? 89.499 -6.990 -13.968 1.00 19.76 257 LEU B C 1
ATOM 4558 O O . LEU B 1 223 ? 89.064 -8.083 -14.342 1.00 23.28 257 LEU B O 1
ATOM 4563 N N . LEU B 1 224 ? 90.715 -6.562 -14.288 1.00 18.22 258 LEU B N 1
ATOM 4564 C CA . LEU B 1 224 ? 91.591 -7.364 -15.136 1.00 17.92 258 LEU B CA 1
ATOM 4565 C C . LEU B 1 224 ? 93.030 -6.974 -14.831 1.00 17.90 258 LEU B C 1
ATOM 4566 O O . LEU B 1 224 ? 93.433 -5.836 -15.093 1.00 18.39 258 LEU B O 1
ATOM 4571 N N . HIS B 1 225 ? 93.791 -7.914 -14.282 1.00 15.41 259 HIS B N 1
ATOM 4572 C CA . HIS B 1 225 ? 95.172 -7.665 -13.900 1.00 16.34 259 HIS B CA 1
ATOM 4573 C C . HIS B 1 225 ? 96.077 -7.675 -15.126 1.00 18.41 259 HIS B C 1
ATOM 4574 O O . HIS B 1 225 ? 95.884 -8.469 -16.051 1.00 20.98 259 HIS B O 1
ATOM 4581 N N . ASN B 1 226 ? 97.067 -6.785 -15.132 1.00 15.34 260 ASN B N 1
ATOM 4582 C CA . ASN B 1 226 ? 98.046 -6.698 -16.206 1.00 15.01 260 ASN B CA 1
ATOM 4583 C C . ASN B 1 226 ? 99.434 -6.988 -15.657 1.00 17.64 260 ASN B C 1
ATOM 4584 O O . ASN B 1 226 ? 99.793 -6.512 -14.575 1.00 17.98 260 ASN B O 1
ATOM 4589 N N . ASP B 1 227 ? 100.213 -7.765 -16.411 1.00 17.55 261 ASP B N 1
ATOM 4590 C CA . ASP B 1 227 ? 101.572 -8.123 -16.020 1.00 18.75 261 ASP B CA 1
ATOM 4591 C C . ASP B 1 227 ? 102.615 -7.187 -16.611 1.00 18.34 261 ASP B C 1
ATOM 4592 O O . ASP B 1 227 ? 103.666 -6.966 -15.998 1.00 15.78 261 ASP B O 1
ATOM 4597 N N . LEU B 1 228 ? 102.347 -6.643 -17.792 1.00 18.74 262 LEU B N 1
ATOM 4598 C CA . LEU B 1 228 ? 103.205 -5.664 -18.435 1.00 17.62 262 LEU B CA 1
ATOM 4599 C C . LEU B 1 228 ? 102.327 -4.514 -18.895 1.00 16.86 262 LEU B C 1
ATOM 4600 O O . LEU B 1 228 ? 101.326 -4.736 -19.583 1.00 17.67 262 LEU B O 1
ATOM 4605 N N . ILE B 1 229 ? 102.678 -3.297 -18.500 1.00 15.56 263 ILE B N 1
ATOM 4606 C CA . ILE B 1 229 ? 101.901 -2.114 -18.844 1.00 15.44 263 ILE B CA 1
ATOM 4607 C C . ILE B 1 229 ? 102.819 -1.127 -19.545 1.00 15.57 263 ILE B C 1
ATOM 4608 O O . ILE B 1 229 ? 103.883 -0.776 -19.021 1.00 15.78 263 ILE B O 1
ATOM 4613 N N . ILE B 1 230 ? 102.406 -0.689 -20.730 1.00 15.52 264 ILE B N 1
ATOM 4614 C CA . ILE B 1 230 ? 103.182 0.215 -21.565 1.00 15.64 264 ILE B CA 1
ATOM 4615 C C . ILE B 1 230 ? 102.447 1.544 -21.638 1.00 19.83 264 ILE B C 1
ATOM 4616 O O . ILE B 1 230 ? 101.249 1.582 -21.946 1.00 17.71 264 ILE B O 1
ATOM 4621 N N . LEU B 1 231 ? 103.161 2.629 -21.345 1.00 18.13 265 LEU B N 1
ATOM 4622 C CA . LEU B 1 231 ? 102.619 3.980 -21.424 1.00 19.89 265 LEU B CA 1
ATOM 4623 C C . LEU B 1 231 ? 103.365 4.730 -22.516 1.00 18.70 265 LEU B C 1
ATOM 4624 O O . LEU B 1 231 ? 104.571 4.970 -22.393 1.00 18.78 265 LEU B O 1
ATOM 4629 N N . ALA B 1 232 ? 102.650 5.102 -23.573 1.00 17.71 266 ALA B N 1
ATOM 4630 C CA . ALA B 1 232 ? 103.236 5.733 -24.754 1.00 15.82 266 ALA B CA 1
ATOM 4631 C C . ALA B 1 232 ? 102.560 7.083 -24.976 1.00 15.79 266 ALA B C 1
ATOM 4632 O O . ALA B 1 232 ? 101.697 7.225 -25.842 1.00 15.70 266 ALA B O 1
ATOM 4634 N N . TYR B 1 233 ? 102.964 8.080 -24.191 1.00 18.23 267 TYR B N 1
ATOM 4635 C CA . TYR B 1 233 ? 102.449 9.437 -24.310 1.00 17.53 267 TYR B CA 1
ATOM 4636 C C . TYR B 1 233 ? 103.605 10.407 -24.507 1.00 17.08 267 TYR B C 1
ATOM 4637 O O . TYR B 1 233 ? 104.775 10.057 -24.338 1.00 17.91 267 TYR B O 1
ATOM 4646 N N . GLY B 1 234 ? 103.263 11.650 -24.836 1.00 16.12 268 GLY B N 1
ATOM 4647 C CA . GLY B 1 234 ? 104.262 12.697 -24.921 1.00 16.33 268 GLY B CA 1
ATOM 4648 C C . GLY B 1 234 ? 104.140 13.572 -26.151 1.00 19.65 268 GLY B C 1
ATOM 4649 O O . GLY B 1 234 ? 104.420 14.772 -26.090 1.00 20.30 268 GLY B O 1
ATOM 4650 N N . SER B 1 235 ? 103.725 12.983 -27.275 1.00 18.68 269 SER B N 1
ATOM 4651 C CA . SER B 1 235 ? 103.635 13.739 -28.522 1.00 16.43 269 SER B CA 1
ATOM 4652 C C . SER B 1 235 ? 102.683 14.919 -28.383 1.00 16.39 269 SER B C 1
ATOM 4653 O O . SER B 1 235 ? 103.011 16.048 -28.765 1.00 20.62 269 SER B O 1
ATOM 4656 N N . ASN B 1 236 ? 101.491 14.676 -27.842 1.00 16.20 270 ASN B N 1
ATOM 4657 C CA . ASN B 1 236 ? 100.478 15.720 -27.817 1.00 17.81 270 ASN B CA 1
ATOM 4658 C C . ASN B 1 236 ? 100.736 16.741 -26.719 1.00 19.09 270 ASN B C 1
ATOM 4659 O O . ASN B 1 236 ? 100.312 17.895 -26.843 1.00 21.03 270 ASN B O 1
ATOM 4664 N N . ASP B 1 237 ? 101.422 16.341 -25.646 1.00 17.51 271 ASP B N 1
ATOM 4665 C CA . ASP B 1 237 ? 101.857 17.310 -24.648 1.00 17.62 271 ASP B CA 1
ATOM 4666 C C . ASP B 1 237 ? 102.754 18.375 -25.267 1.00 19.06 271 ASP B C 1
ATOM 4667 O O . ASP B 1 237 ? 102.725 19.538 -24.847 1.00 19.39 271 ASP B O 1
ATOM 4672 N N . ALA B 1 238 ? 103.541 18.004 -26.277 1.00 19.67 272 ALA B N 1
ATOM 4673 C CA . ALA B 1 238 ? 104.411 18.950 -26.960 1.00 19.63 272 ALA B CA 1
ATOM 4674 C C . ALA B 1 238 ? 103.701 19.730 -28.060 1.00 22.43 272 ALA B C 1
ATOM 4675 O O . ALA B 1 238 ? 104.247 20.731 -28.535 1.00 25.00 272 ALA B O 1
ATOM 4677 N N . LEU B 1 239 ? 102.506 19.301 -28.474 1.00 23.32 273 LEU B N 1
ATOM 4678 C CA . LEU B 1 239 ? 101.803 19.919 -29.589 1.00 23.33 273 LEU B CA 1
ATOM 4679 C C . LEU B 1 239 ? 100.628 20.787 -29.172 1.00 25.07 273 LEU B C 1
ATOM 4680 O O . LEU B 1 239 ? 100.195 21.629 -29.964 1.00 26.56 273 LEU B O 1
ATOM 4685 N N . PHE B 1 240 ? 100.101 20.607 -27.970 1.00 25.05 274 PHE B N 1
ATOM 4686 C CA . PHE B 1 240 ? 98.991 21.407 -27.485 1.00 27.56 274 PHE B CA 1
ATOM 4687 C C . PHE B 1 240 ? 99.408 22.141 -26.216 1.00 28.38 274 PHE B C 1
ATOM 4688 O O . PHE B 1 240 ? 100.469 21.889 -25.639 1.00 28.36 274 PHE B O 1
ATOM 4696 N N . LYS B 1 241 ? 98.560 23.070 -25.788 1.00 28.43 275 LYS B N 1
ATOM 4697 C CA . LYS B 1 241 ? 98.892 23.915 -24.655 1.00 29.66 275 LYS B CA 1
ATOM 4698 C C . LYS B 1 241 ? 98.765 23.142 -23.345 1.00 28.06 275 LYS B C 1
ATOM 4699 O O . LYS B 1 241 ? 98.171 22.062 -23.282 1.00 28.10 275 LYS B O 1
ATOM 4705 N N . GLY B 1 242 ? 99.349 23.710 -22.290 1.00 27.20 276 GLY B N 1
ATOM 4706 C CA . GLY B 1 242 ? 99.208 23.184 -20.946 1.00 23.71 276 GLY B CA 1
ATOM 4707 C C . GLY B 1 242 ? 100.431 22.498 -20.377 1.00 21.13 276 GLY B C 1
ATOM 4708 O O . GLY B 1 242 ? 100.376 22.041 -19.228 1.00 22.51 276 GLY B O 1
ATOM 4709 N N . PHE B 1 243 ? 101.532 22.409 -21.122 1.00 19.12 277 PHE B N 1
ATOM 4710 C CA . PHE B 1 243 ? 102.686 21.659 -20.648 1.00 18.95 277 PHE B CA 1
ATOM 4711 C C . PHE B 1 243 ? 103.473 22.452 -19.616 1.00 22.74 277 PHE B C 1
ATOM 4712 O O . PHE B 1 243 ? 103.885 23.586 -19.870 1.00 24.60 277 PHE B O 1
ATOM 4720 N N . GLU B 1 244 ? 103.691 21.836 -18.457 1.00 22.54 278 GLU B N 1
ATOM 4721 C CA . GLU B 1 244 ? 104.676 22.284 -17.484 1.00 22.61 278 GLU B CA 1
ATOM 4722 C C . GLU B 1 244 ? 105.393 21.043 -16.976 1.00 19.80 278 GLU B C 1
ATOM 4723 O O . GLU B 1 244 ? 104.741 20.059 -16.615 1.00 18.14 278 GLU B O 1
ATOM 4729 N N . LYS B 1 245 ? 106.728 21.088 -16.962 1.00 20.04 279 LYS B N 1
ATOM 4730 C CA . LYS B 1 245 ? 107.505 19.871 -16.744 1.00 22.35 279 LYS B CA 1
ATOM 4731 C C . LYS B 1 245 ? 107.181 19.218 -15.405 1.00 22.39 279 LYS B C 1
ATOM 4732 O O . LYS B 1 245 ? 107.059 17.990 -15.321 1.00 19.33 279 LYS B O 1
ATOM 4738 N N . GLN B 1 246 ? 107.044 20.017 -14.342 1.00 23.21 280 GLN B N 1
ATOM 4739 C CA . GLN B 1 246 ? 106.749 19.438 -13.035 1.00 24.46 280 GLN B CA 1
ATOM 4740 C C . GLN B 1 246 ? 105.335 18.881 -12.988 1.00 21.88 280 GLN B C 1
ATOM 4741 O O . GLN B 1 246 ? 105.111 17.785 -12.461 1.00 22.02 280 GLN B O 1
ATOM 4747 N N . LYS B 1 247 ? 104.369 19.631 -13.518 1.00 20.92 281 LYS B N 1
ATOM 4748 C CA . LYS B 1 247 ? 103.006 19.126 -13.639 1.00 20.51 281 LYS B CA 1
ATOM 4749 C C . LYS B 1 247 ? 102.980 17.834 -14.447 1.00 19.95 281 LYS B C 1
ATOM 4750 O O . LYS B 1 247 ? 102.341 16.851 -14.054 1.00 20.00 281 LYS B O 1
ATOM 4756 N N . PHE B 1 248 ? 103.704 17.817 -15.567 1.00 19.23 282 PHE B N 1
ATOM 4757 C CA . PHE B 1 248 ? 103.772 16.636 -16.423 1.00 18.52 282 PHE B CA 1
ATOM 4758 C C . PHE B 1 248 ? 104.286 15.422 -15.656 1.00 18.53 282 PHE B C 1
ATOM 4759 O O . PHE B 1 248 ? 103.686 14.342 -15.704 1.00 16.31 282 PHE B O 1
ATOM 4767 N N . LYS B 1 249 ? 105.399 15.587 -14.938 1.00 19.25 283 LYS B N 1
ATOM 4768 C CA . LYS B 1 249 ? 105.980 14.475 -14.192 1.00 18.34 283 LYS B CA 1
ATOM 4769 C C . LYS B 1 249 ? 105.071 14.037 -13.053 1.00 16.51 283 LYS B C 1
ATOM 4770 O O . LYS B 1 249 ? 104.828 12.838 -12.868 1.00 19.73 283 LYS B O 1
ATOM 4776 N N . ASN B 1 250 ? 104.571 14.996 -12.268 1.00 16.53 284 ASN B N 1
ATOM 4777 C CA . ASN B 1 250 ? 103.749 14.657 -11.108 1.00 20.52 284 ASN B CA 1
ATOM 4778 C C . ASN B 1 250 ? 102.515 13.861 -11.512 1.00 16.20 284 ASN B C 1
ATOM 4779 O O . ASN B 1 250 ? 102.160 12.875 -10.854 1.00 16.10 284 ASN B O 1
ATOM 4784 N N . ASN B 1 251 ? 101.844 14.278 -12.588 1.00 17.67 285 ASN B N 1
ATOM 4785 C CA . ASN B 1 251 ? 100.666 13.554 -13.053 1.00 16.88 285 ASN B CA 1
ATOM 4786 C C . ASN B 1 251 ? 101.040 12.173 -13.567 1.00 16.57 285 ASN B C 1
ATOM 4787 O O . ASN B 1 251 ? 100.311 11.200 -13.340 1.00 17.79 285 ASN B O 1
ATOM 4792 N N . LEU B 1 252 ? 102.172 12.067 -14.262 1.00 15.97 286 LEU B N 1
ATOM 4793 C CA . LEU B 1 252 ? 102.607 10.765 -14.745 1.00 15.94 286 LEU B CA 1
ATOM 4794 C C . LEU B 1 252 ? 103.002 9.858 -13.588 1.00 15.96 286 LEU B C 1
ATOM 4795 O O . LEU B 1 252 ? 102.715 8.657 -13.607 1.00 15.87 286 LEU B O 1
ATOM 4800 N N . LYS B 1 253 ? 103.648 10.421 -12.564 1.00 18.20 287 LYS B N 1
ATOM 4801 C CA . LYS B 1 253 ? 104.057 9.621 -11.413 1.00 17.81 287 LYS B CA 1
ATOM 4802 C C . LYS B 1 253 ? 102.853 9.106 -10.631 1.00 17.28 287 LYS B C 1
ATOM 4803 O O . LYS B 1 253 ? 102.883 7.988 -10.105 1.00 18.44 287 LYS B O 1
ATOM 4809 N N . LYS B 1 254 ? 101.786 9.904 -10.541 1.00 15.89 288 LYS B N 1
ATOM 4810 C CA . LYS B 1 254 ? 100.569 9.437 -9.882 1.00 19.37 288 LYS B CA 1
ATOM 4811 C C . LYS B 1 254 ? 99.936 8.284 -10.648 1.00 19.70 288 LYS B C 1
ATOM 4812 O O . LYS B 1 254 ? 99.509 7.290 -10.049 1.00 18.45 288 LYS B O 1
ATOM 4818 N N . TRP B 1 255 ? 99.858 8.411 -11.974 1.00 15.53 289 TRP B N 1
ATOM 4819 C CA . TRP B 1 255 ? 99.277 7.362 -12.803 1.00 15.39 289 TRP B CA 1
ATOM 4820 C C . TRP B 1 255 ? 100.080 6.068 -12.698 1.00 18.49 289 TRP B C 1
ATOM 4821 O O . TRP B 1 255 ? 99.504 4.982 -12.579 1.00 17.25 289 TRP B O 1
ATOM 4832 N N . ILE B 1 256 ? 101.411 6.165 -12.722 1.00 15.61 290 ILE B N 1
ATOM 4833 C CA . ILE B 1 256 ? 102.244 4.971 -12.595 1.00 15.68 290 ILE B CA 1
ATOM 4834 C C . ILE B 1 256 ? 102.047 4.324 -11.230 1.00 17.73 290 ILE B C 1
ATOM 4835 O O . ILE B 1 256 ? 101.957 3.095 -11.112 1.00 19.29 290 ILE B O 1
ATOM 4840 N N . SER B 1 257 ? 101.977 5.137 -10.178 1.00 18.68 291 SER B N 1
ATOM 4841 C CA . SER B 1 257 ? 101.764 4.592 -8.842 1.00 19.86 291 SER B CA 1
ATOM 4842 C C . SER B 1 257 ? 100.414 3.897 -8.746 1.00 18.63 291 SER B C 1
ATOM 4843 O O . SER B 1 257 ? 100.296 2.841 -8.112 1.00 15.52 291 SER B O 1
ATOM 4846 N N . ILE B 1 258 ? 99.383 4.476 -9.366 1.00 18.64 292 ILE B N 1
ATOM 4847 C CA . ILE B 1 258 ? 98.081 3.816 -9.426 1.00 21.02 292 ILE B CA 1
ATOM 4848 C C . ILE B 1 258 ? 98.205 2.473 -10.134 1.00 15.18 292 ILE B C 1
ATOM 4849 O O . ILE B 1 258 ? 97.730 1.442 -9.643 1.00 15.12 292 ILE B O 1
ATOM 4854 N N . LEU B 1 259 ? 98.852 2.466 -11.298 1.00 15.22 293 LEU B N 1
ATOM 4855 C CA . LEU B 1 259 ? 98.918 1.246 -12.093 1.00 15.18 293 LEU B CA 1
ATOM 4856 C C . LEU B 1 259 ? 99.757 0.182 -11.404 1.00 15.29 293 LEU B C 1
ATOM 4857 O O . LEU B 1 259 ? 99.432 -1.008 -11.470 1.00 15.93 293 LEU B O 1
ATOM 4862 N N . LYS B 1 260 ? 100.841 0.586 -10.742 1.00 15.46 294 LYS B N 1
ATOM 4863 C CA . LYS B 1 260 ? 101.639 -0.389 -10.009 1.00 15.58 294 LYS B CA 1
ATOM 4864 C C . LYS B 1 260 ? 100.863 -0.955 -8.828 1.00 18.42 294 LYS B C 1
ATOM 4865 O O . LYS B 1 260 ? 100.921 -2.161 -8.562 1.00 20.37 294 LYS B O 1
ATOM 4871 N N . THR B 1 261 ? 100.121 -0.104 -8.116 1.00 17.24 295 THR B N 1
ATOM 4872 C CA . THR B 1 261 ? 99.351 -0.576 -6.967 1.00 17.82 295 THR B CA 1
ATOM 4873 C C . THR B 1 261 ? 98.222 -1.507 -7.398 1.00 17.46 295 THR B C 1
ATOM 4874 O O . THR B 1 261 ? 97.954 -2.517 -6.736 1.00 15.91 295 THR B O 1
ATOM 4878 N N . TYR B 1 262 ? 97.558 -1.196 -8.508 1.00 17.75 296 TYR B N 1
ATOM 4879 C CA . TYR B 1 262 ? 96.411 -1.972 -8.959 1.00 17.86 296 TYR B CA 1
ATOM 4880 C C . TYR B 1 262 ? 96.796 -3.148 -9.843 1.00 14.97 296 TYR B C 1
ATOM 4881 O O . TYR B 1 262 ? 95.913 -3.889 -10.286 1.00 14.86 296 TYR B O 1
ATOM 4890 N N . ASN B 1 263 ? 98.086 -3.333 -10.110 1.00 15.12 297 ASN B N 1
ATOM 4891 C CA . ASN B 1 263 ? 98.586 -4.467 -10.872 1.00 18.75 297 ASN B CA 1
ATOM 4892 C C . ASN B 1 263 ? 99.867 -4.920 -10.174 1.00 19.55 297 ASN B C 1
ATOM 4893 O O . ASN B 1 263 ? 100.980 -4.657 -10.630 1.00 20.16 297 ASN B O 1
ATOM 4898 N N . LYS B 1 264 ? 99.693 -5.594 -9.039 1.00 15.39 298 LYS B N 1
ATOM 4899 C CA . LYS B 1 264 ? 100.820 -6.010 -8.215 1.00 15.59 298 LYS B CA 1
ATOM 4900 C C . LYS B 1 264 ? 101.829 -6.805 -9.032 1.00 16.97 298 LYS B C 1
ATOM 4901 O O . LYS B 1 264 ? 101.459 -7.715 -9.779 1.00 18.65 298 LYS B O 1
ATOM 4907 N N . ASN B 1 265 ? 103.104 -6.433 -8.899 1.00 21.49 299 ASN B N 1
ATOM 4908 C CA . ASN B 1 265 ? 104.259 -7.060 -9.541 1.00 25.19 299 ASN B CA 1
ATOM 4909 C C . ASN B 1 265 ? 104.364 -6.754 -11.027 1.00 24.61 299 ASN B C 1
ATOM 4910 O O . ASN B 1 265 ? 105.191 -7.362 -11.715 1.00 27.28 299 ASN B O 1
ATOM 4915 N N . ALA B 1 266 ? 103.555 -5.841 -11.551 1.00 21.70 300 ALA B N 1
ATOM 4916 C CA . ALA B 1 266 ? 103.622 -5.538 -12.971 1.00 18.65 300 ALA B CA 1
ATOM 4917 C C . ALA B 1 266 ? 104.882 -4.747 -13.298 1.00 18.52 300 ALA B C 1
ATOM 4918 O O . ALA B 1 266 ? 105.403 -3.989 -12.475 1.00 19.26 300 ALA B O 1
ATOM 4920 N N . VAL B 1 267 ? 105.372 -4.937 -14.518 1.00 17.28 301 VAL B N 1
ATOM 4921 C CA . VAL B 1 267 ? 106.481 -4.166 -15.062 1.00 17.60 301 VAL B CA 1
ATOM 4922 C C . VAL B 1 267 ? 105.903 -3.021 -15.882 1.00 17.09 301 VAL B C 1
ATOM 4923 O O . VAL B 1 267 ? 104.992 -3.228 -16.692 1.00 15.91 301 VAL B O 1
ATOM 4927 N N . ILE B 1 268 ? 106.421 -1.812 -15.666 1.00 18.82 302 ILE B N 1
ATOM 4928 C CA . ILE B 1 268 ? 105.996 -0.623 -16.397 1.00 18.54 302 ILE B CA 1
ATOM 4929 C C . ILE B 1 268 ? 107.031 -0.303 -17.466 1.00 19.67 302 ILE B C 1
ATOM 4930 O O . ILE B 1 268 ? 108.243 -0.386 -17.223 1.00 23.17 302 ILE B O 1
ATOM 4935 N N . MET B 1 269 ? 106.559 0.069 -18.653 1.00 17.06 303 MET B N 1
ATOM 4936 C CA . MET B 1 269 ? 107.432 0.525 -19.725 1.00 17.16 303 MET B CA 1
ATOM 4937 C C . MET B 1 269 ? 106.882 1.824 -20.287 1.00 20.07 303 MET B C 1
ATOM 4938 O O . MET B 1 269 ? 105.750 1.859 -20.781 1.00 21.82 303 MET B O 1
ATOM 4943 N N . LEU B 1 270 ? 107.677 2.886 -20.211 1.00 19.61 304 LEU B N 1
ATOM 4944 C CA . LEU B 1 270 ? 107.354 4.135 -20.884 1.00 19.00 304 LEU B CA 1
ATOM 4945 C C . LEU B 1 270 ? 107.932 4.118 -22.291 1.00 20.51 304 LEU B C 1
ATOM 4946 O O . LEU B 1 270 ? 109.046 3.639 -22.509 1.00 21.97 304 LEU B O 1
ATOM 4951 N N . ILE B 1 271 ? 107.172 4.639 -23.246 1.00 16.32 305 ILE B N 1
ATOM 4952 C CA . ILE B 1 271 ? 107.649 4.807 -24.613 1.00 16.43 305 ILE B CA 1
ATOM 4953 C C . ILE B 1 271 ? 107.742 6.299 -24.896 1.00 16.50 305 ILE B C 1
ATOM 4954 O O . ILE B 1 271 ? 106.725 7.004 -24.901 1.00 17.82 305 ILE B O 1
ATOM 4959 N N . SER B 1 272 ? 108.952 6.779 -25.110 1.00 16.71 306 SER B N 1
ATOM 4960 C CA . SER B 1 272 ? 109.123 8.183 -25.450 1.00 23.02 306 SER B CA 1
ATOM 4961 C C . SER B 1 272 ? 108.904 8.375 -26.953 1.00 24.98 306 SER B C 1
ATOM 4962 O O . SER B 1 272 ? 109.330 7.536 -27.753 1.00 25.06 306 SER B O 1
ATOM 4965 N N . PRO B 1 273 ? 108.243 9.456 -27.360 1.00 16.77 307 PRO B N 1
ATOM 4966 C CA . PRO B 1 273 ? 107.726 9.548 -28.732 1.00 18.33 307 PRO B CA 1
ATOM 4967 C C . PRO B 1 273 ? 108.839 9.622 -29.763 1.00 16.99 307 PRO B C 1
ATOM 4968 O O . PRO B 1 273 ? 109.999 9.907 -29.427 1.00 17.14 307 PRO B O 1
ATOM 4972 N N . PRO B 1 274 ? 108.526 9.361 -31.031 1.00 19.56 308 PRO B N 1
ATOM 4973 C CA . PRO B 1 274 ? 109.459 9.699 -32.108 1.00 21.11 308 PRO B CA 1
ATOM 4974 C C . PRO B 1 274 ? 109.500 11.206 -32.291 1.00 17.27 308 PRO B C 1
ATOM 4975 O O . PRO B 1 274 ? 108.654 11.936 -31.773 1.00 18.94 308 PRO B O 1
ATOM 4979 N N . THR B 1 275 ? 110.501 11.666 -33.045 1.00 19.79 309 THR B N 1
ATOM 4980 C CA . THR B 1 275 ? 110.752 13.094 -33.224 1.00 20.03 309 THR B CA 1
ATOM 4981 C C . THR B 1 275 ? 109.465 13.873 -33.466 1.00 20.22 309 THR B C 1
ATOM 4982 O O . THR B 1 275 ? 108.793 13.683 -34.483 1.00 18.95 309 THR B O 1
ATOM 4986 N N . VAL B 1 276 ? 109.099 14.735 -32.524 1.00 21.69 310 VAL B N 1
ATOM 4987 C CA . VAL B 1 276 ? 107.836 15.461 -32.589 1.00 22.42 310 VAL B CA 1
ATOM 4988 C C . VAL B 1 276 ? 108.063 16.781 -33.314 1.00 23.68 310 VAL B C 1
ATOM 4989 O O . VAL B 1 276 ? 108.821 17.638 -32.847 1.00 23.08 310 VAL B O 1
ATOM 4993 N N . VAL B 1 277 ? 107.412 16.941 -34.460 1.00 24.93 311 VAL B N 1
ATOM 4994 C CA . VAL B 1 277 ? 107.505 18.160 -35.245 1.00 25.76 311 VAL B CA 1
ATOM 4995 C C . VAL B 1 277 ? 106.178 18.899 -35.150 1.00 28.77 311 VAL B C 1
ATOM 4996 O O . VAL B 1 277 ? 105.146 18.340 -34.768 1.00 29.73 311 VAL B O 1
ATOM 5000 N N . GLN B 1 278 ? 106.213 20.179 -35.509 1.00 31.21 312 GLN B N 1
ATOM 5001 C CA . GLN B 1 278 ? 105.066 21.059 -35.353 1.00 36.00 312 GLN B CA 1
ATOM 5002 C C . GLN B 1 278 ? 105.014 22.033 -36.519 1.00 39.74 312 GLN B C 1
ATOM 5003 O O . GLN B 1 278 ? 106.047 22.553 -36.947 1.00 40.42 312 GLN B O 1
ATOM 5009 N N . LYS B 1 279 ? 103.809 22.276 -37.028 1.00 43.83 313 LYS B N 1
ATOM 5010 C CA . LYS B 1 279 ? 103.616 23.212 -38.132 1.00 49.17 313 LYS B CA 1
ATOM 5011 C C . LYS B 1 279 ? 103.891 24.622 -37.630 1.00 55.14 313 LYS B C 1
ATOM 5012 O O . LYS B 1 279 ? 103.018 25.269 -37.050 1.00 55.60 313 LYS B O 1
ATOM 5014 N N . GLN B 1 280 ? 105.116 25.101 -37.838 1.00 60.91 314 GLN B N 1
ATOM 5015 C CA . GLN B 1 280 ? 105.515 26.449 -37.433 1.00 64.83 314 GLN B CA 1
ATOM 5016 C C . GLN B 1 280 ? 105.482 27.421 -38.604 1.00 69.30 314 GLN B C 1
ATOM 5017 O O . GLN B 1 280 ? 106.410 28.211 -38.800 1.00 70.76 314 GLN B O 1
ATOM 5023 N N . GLY B 1 281 ? 104.408 27.382 -39.387 1.00 72.70 315 GLY B N 1
ATOM 5024 C CA . GLY B 1 281 ? 104.284 28.199 -40.577 1.00 72.98 315 GLY B CA 1
ATOM 5025 C C . GLY B 1 281 ? 103.817 27.378 -41.760 1.00 73.32 315 GLY B C 1
ATOM 5026 O O . GLY B 1 281 ? 102.779 26.713 -41.691 1.00 73.20 315 GLY B O 1
ATOM 5027 N N . LYS B 1 282 ? 104.574 27.413 -42.852 1.00 67.36 316 LYS B N 1
ATOM 5028 C CA . LYS B 1 282 ? 104.311 26.559 -44.000 1.00 63.82 316 LYS B CA 1
ATOM 5029 C C . LYS B 1 282 ? 105.091 25.253 -43.941 1.00 59.92 316 LYS B C 1
ATOM 5030 O O . LYS B 1 282 ? 105.077 24.491 -44.914 1.00 57.67 316 LYS B O 1
ATOM 5032 N N . ASN B 1 283 ? 105.768 24.979 -42.826 1.00 55.52 317 ASN B N 1
ATOM 5033 C CA . ASN B 1 283 ? 106.597 23.793 -42.685 1.00 49.63 317 ASN B CA 1
ATOM 5034 C C . ASN B 1 283 ? 106.349 23.161 -41.324 1.00 44.64 317 ASN B C 1
ATOM 5035 O O . ASN B 1 283 ? 105.697 23.740 -40.452 1.00 43.40 317 ASN B O 1
ATOM 5040 N N . TYR B 1 284 ? 106.891 21.961 -41.150 1.00 41.85 318 TYR B N 1
ATOM 5041 C CA . TYR B 1 284 ? 106.845 21.237 -39.885 1.00 38.02 318 TYR B CA 1
ATOM 5042 C C . TYR B 1 284 ? 108.240 21.277 -39.274 1.00 36.34 318 TYR B C 1
ATOM 5043 O O . TYR B 1 284 ? 109.186 20.711 -39.834 1.00 36.01 318 TYR B O 1
ATOM 5052 N N . LYS B 1 285 ? 108.367 21.956 -38.137 1.00 32.58 319 LYS B N 1
ATOM 5053 C CA . LYS B 1 285 ? 109.637 22.113 -37.450 1.00 30.82 319 LYS B CA 1
ATOM 5054 C C . LYS B 1 285 ? 109.569 21.458 -36.077 1.00 28.36 319 LYS B C 1
ATOM 5055 O O . LYS B 1 285 ? 108.488 21.165 -35.560 1.00 28.12 319 LYS B O 1
ATOM 5061 N N . LEU B 1 286 ? 110.746 21.236 -35.494 1.00 24.67 320 LEU B N 1
ATOM 5062 C CA . LEU B 1 286 ? 110.844 20.547 -34.214 1.00 25.39 320 LEU B CA 1
ATOM 5063 C C . LEU B 1 286 ? 110.021 21.257 -33.145 1.00 24.11 320 LEU B C 1
ATOM 5064 O O . LEU B 1 286 ? 110.098 22.479 -32.994 1.00 24.84 320 LEU B O 1
ATOM 5069 N N . ALA B 1 287 ? 109.232 20.488 -32.410 1.00 22.21 321 ALA B N 1
ATOM 5070 C CA . ALA B 1 287 ? 108.429 21.060 -31.337 1.00 24.44 321 ALA B CA 1
ATOM 5071 C C . ALA B 1 287 ? 109.330 21.450 -30.169 1.00 25.55 321 ALA B C 1
ATOM 5072 O O . ALA B 1 287 ? 110.083 20.608 -29.668 1.00 24.72 321 ALA B O 1
ATOM 5074 N N . PRO B 1 288 ? 109.276 22.704 -29.705 1.00 27.77 322 PRO B N 1
ATOM 5075 C CA . PRO B 1 288 ? 110.250 23.165 -28.697 1.00 25.49 322 PRO B CA 1
ATOM 5076 C C . PRO B 1 288 ? 110.205 22.406 -27.383 1.00 23.31 322 PRO B C 1
ATOM 5077 O O . PRO B 1 288 ? 111.234 22.315 -26.701 1.00 22.89 322 PRO B O 1
ATOM 5081 N N . ASP B 1 289 ? 109.052 21.867 -26.998 1.00 19.75 323 ASP B N 1
ATOM 5082 C CA . ASP B 1 289 ? 108.937 21.125 -25.751 1.00 21.29 323 ASP B CA 1
ATOM 5083 C C . ASP B 1 289 ? 109.306 19.655 -25.888 1.00 21.03 323 ASP B C 1
ATOM 5084 O O . ASP B 1 289 ? 109.289 18.940 -24.882 1.00 19.38 323 ASP B O 1
ATOM 5089 N N . PHE B 1 290 ? 109.639 19.191 -27.096 1.00 21.04 324 PHE B N 1
ATOM 5090 C CA . PHE B 1 290 ? 109.867 17.763 -27.308 1.00 20.67 324 PHE B CA 1
ATOM 5091 C C . PHE B 1 290 ? 111.000 17.239 -26.434 1.00 20.00 324 PHE B C 1
ATOM 5092 O O . PHE B 1 290 ? 110.855 16.212 -25.762 1.00 17.57 324 PHE B O 1
ATOM 5100 N N . PHE B 1 291 ? 112.146 17.922 -26.441 1.00 19.66 325 PHE B N 1
ATOM 5101 C CA . PHE B 1 291 ? 113.297 17.396 -25.715 1.00 21.82 325 PHE B CA 1
ATOM 5102 C C . PHE B 1 291 ? 113.126 17.539 -24.209 1.00 19.35 325 PHE B C 1
ATOM 5103 O O . PHE B 1 291 ? 113.694 16.750 -23.446 1.00 18.64 325 PHE B O 1
ATOM 5111 N N . THR B 1 292 ? 112.351 18.530 -23.765 1.00 20.38 326 THR B N 1
ATOM 5112 C CA . THR B 1 292 ? 112.007 18.618 -22.350 1.00 22.58 326 THR B CA 1
ATOM 5113 C C . THR B 1 292 ? 111.131 17.445 -21.931 1.00 21.90 326 THR B C 1
ATOM 5114 O O . THR B 1 292 ? 111.341 16.852 -20.867 1.00 20.55 326 THR B O 1
ATOM 5118 N N . ILE B 1 293 ? 110.147 17.097 -22.760 1.00 22.79 327 ILE B N 1
ATOM 5119 C CA . ILE B 1 293 ? 109.260 15.982 -22.448 1.00 19.80 327 ILE B CA 1
ATOM 5120 C C . ILE B 1 293 ? 110.033 14.672 -22.464 1.00 20.59 327 ILE B C 1
ATOM 5121 O O . ILE B 1 293 ? 109.893 13.838 -21.562 1.00 17.17 327 ILE B O 1
ATOM 5126 N N . ARG B 1 294 ? 110.864 14.474 -23.492 1.00 20.95 328 ARG B N 1
ATOM 5127 C CA . ARG B 1 294 ? 111.702 13.282 -23.560 1.00 19.96 328 ARG B CA 1
ATOM 5128 C C . ARG B 1 294 ? 112.551 13.147 -22.304 1.00 19.62 328 ARG B C 1
ATOM 5129 O O . ARG B 1 294 ? 112.609 12.075 -21.688 1.00 19.61 328 ARG B O 1
ATOM 5137 N N . LYS B 1 295 ? 113.199 14.239 -21.898 1.00 21.85 329 LYS B N 1
ATOM 5138 C CA . LYS B 1 295 ? 113.939 14.227 -20.647 1.00 23.62 329 LYS B CA 1
ATOM 5139 C C . LYS B 1 295 ? 113.034 13.918 -19.453 1.00 25.25 329 LYS B C 1
ATOM 5140 O O . LYS B 1 295 ? 113.407 13.110 -18.602 1.00 26.89 329 LYS B O 1
ATOM 5146 N N . ALA B 1 296 ? 111.850 14.537 -19.363 1.00 17.52 330 ALA B N 1
ATOM 5147 C CA . ALA B 1 296 ? 110.969 14.279 -18.221 1.00 17.35 330 ALA B CA 1
ATOM 5148 C C . ALA B 1 296 ? 110.583 12.807 -18.135 1.00 21.80 330 ALA B C 1
ATOM 5149 O O . ALA B 1 296 ? 110.498 12.246 -17.037 1.00 19.75 330 ALA B O 1
ATOM 5151 N N . LEU B 1 297 ? 110.350 12.164 -19.282 1.00 21.66 331 LEU B N 1
ATOM 5152 C CA . LEU B 1 297 ? 110.046 10.736 -19.282 1.00 20.61 331 LEU B CA 1
ATOM 5153 C C . LEU B 1 297 ? 111.218 9.925 -18.746 1.00 19.60 331 LEU B C 1
ATOM 5154 O O . LEU B 1 297 ? 111.026 8.982 -17.971 1.00 17.07 331 LEU B O 1
ATOM 5159 N N . TYR B 1 298 ? 112.441 10.277 -19.149 1.00 17.36 332 TYR B N 1
ATOM 5160 C CA . TYR B 1 298 ? 113.615 9.564 -18.655 1.00 19.17 332 TYR B CA 1
ATOM 5161 C C . TYR B 1 298 ? 113.759 9.713 -17.146 1.00 18.76 332 TYR B C 1
ATOM 5162 O O . TYR B 1 298 ? 114.122 8.755 -16.453 1.00 17.60 332 TYR B O 1
ATOM 5171 N N . GLU B 1 299 ? 113.491 10.910 -16.620 1.00 17.58 333 GLU B N 1
ATOM 5172 C CA . GLU B 1 299 ? 113.548 11.107 -15.175 1.00 17.62 333 GLU B CA 1
ATOM 5173 C C . GLU B 1 299 ? 112.492 10.271 -14.470 1.00 22.46 333 GLU B C 1
ATOM 5174 O O . GLU B 1 299 ? 112.773 9.639 -13.445 1.00 23.71 333 GLU B O 1
ATOM 5180 N N . VAL B 1 300 ? 111.271 10.253 -15.008 1.00 19.71 334 VAL B N 1
ATOM 5181 C CA . VAL B 1 300 ? 110.202 9.463 -14.408 1.00 16.99 334 VAL B CA 1
ATOM 5182 C C . VAL B 1 300 ? 110.551 7.981 -14.433 1.00 19.06 334 VAL B C 1
ATOM 5183 O O . VAL B 1 300 ? 110.305 7.254 -13.464 1.00 19.16 334 VAL B O 1
ATOM 5187 N N . ALA B 1 301 ? 111.134 7.509 -15.538 1.00 20.25 335 ALA B N 1
ATOM 5188 C CA . ALA B 1 301 ? 111.511 6.102 -15.633 1.00 19.69 335 ALA B CA 1
ATOM 5189 C C . ALA B 1 301 ? 112.499 5.717 -14.540 1.00 21.86 335 ALA B C 1
ATOM 5190 O O . ALA B 1 301 ? 112.396 4.635 -13.950 1.00 23.70 335 ALA B O 1
ATOM 5192 N N . LYS B 1 302 ? 113.464 6.590 -14.253 1.00 21.03 336 LYS B N 1
ATOM 5193 C CA . LYS B 1 302 ? 114.433 6.297 -13.203 1.00 23.01 336 LYS B CA 1
ATOM 5194 C C . LYS B 1 302 ? 113.788 6.367 -11.824 1.00 21.39 336 LYS B C 1
ATOM 5195 O O . LYS B 1 302 ? 113.987 5.476 -10.991 1.00 22.29 336 LYS B O 1
ATOM 5201 N N . GLU B 1 303 ? 113.000 7.416 -11.571 1.00 19.53 337 GLU B N 1
ATOM 5202 C CA . GLU B 1 303 ? 112.385 7.586 -10.257 1.00 20.68 337 GLU B CA 1
ATOM 5203 C C . GLU B 1 303 ? 111.371 6.486 -9.964 1.00 23.55 337 GLU B C 1
ATOM 5204 O O . GLU B 1 303 ? 111.344 5.940 -8.854 1.00 26.04 337 GLU B O 1
ATOM 5210 N N . GLU B 1 304 ? 110.532 6.145 -10.936 1.00 24.06 338 GLU B N 1
ATOM 5211 C CA . GLU B 1 304 ? 109.498 5.140 -10.735 1.00 23.97 338 GLU B CA 1
ATOM 5212 C C . GLU B 1 304 ? 109.962 3.730 -11.075 1.00 24.06 338 GLU B C 1
ATOM 5213 O O . GLU B 1 304 ? 109.164 2.792 -10.967 1.00 24.44 338 GLU B O 1
ATOM 5219 N N . LYS B 1 305 ? 111.223 3.561 -11.481 1.00 22.62 339 LYS B N 1
ATOM 5220 C CA . LYS B 1 305 ? 111.811 2.255 -11.781 1.00 22.83 339 LYS B CA 1
ATOM 5221 C C . LYS B 1 305 ? 110.990 1.518 -12.844 1.00 20.83 339 LYS B C 1
ATOM 5222 O O . LYS B 1 305 ? 110.318 0.518 -12.584 1.00 20.93 339 LYS B O 1
ATOM 5228 N N . THR B 1 306 ? 111.063 2.051 -14.060 1.00 19.79 340 THR B N 1
ATOM 5229 C CA . THR B 1 306 ? 110.372 1.482 -15.208 1.00 18.67 340 THR B CA 1
ATOM 5230 C C . THR B 1 306 ? 111.361 1.215 -16.335 1.00 18.96 340 THR B C 1
ATOM 5231 O O . THR B 1 306 ? 112.542 1.566 -16.262 1.00 19.95 340 THR B O 1
ATOM 5235 N N . LEU B 1 307 ? 110.858 0.567 -17.380 1.00 18.67 341 LEU B N 1
ATOM 5236 C CA . LEU B 1 307 ? 111.539 0.536 -18.661 1.00 19.56 341 LEU B CA 1
ATOM 5237 C C . LEU B 1 307 ? 111.209 1.799 -19.446 1.00 22.06 341 LEU B C 1
ATOM 5238 O O . LEU B 1 307 ? 110.195 2.462 -19.207 1.00 22.76 341 LEU B O 1
ATOM 5243 N N . ILE B 1 308 ? 112.073 2.132 -20.399 1.00 21.08 342 ILE B N 1
ATOM 5244 C CA . ILE B 1 308 ? 111.777 3.218 -21.326 1.00 17.02 342 ILE B CA 1
ATOM 5245 C C . ILE B 1 308 ? 112.374 2.877 -22.684 1.00 20.51 342 ILE B C 1
ATOM 5246 O O . ILE B 1 308 ? 113.564 2.566 -22.792 1.00 19.95 342 ILE B O 1
ATOM 5251 N N . PHE B 1 309 ? 111.535 2.913 -23.716 1.00 21.14 343 PHE B N 1
ATOM 5252 C CA . PHE B 1 309 ? 111.952 2.686 -25.096 1.00 17.09 343 PHE B CA 1
ATOM 5253 C C . PHE B 1 309 ? 111.833 4.004 -25.852 1.00 17.11 343 PHE B C 1
ATOM 5254 O O . PHE B 1 309 ? 110.750 4.595 -25.907 1.00 17.55 343 PHE B O 1
ATOM 5262 N N . ASP B 1 310 ? 112.942 4.463 -26.427 1.00 17.33 344 ASP B N 1
ATOM 5263 C CA . ASP B 1 310 ? 113.046 5.806 -26.999 1.00 19.85 344 ASP B CA 1
ATOM 5264 C C . ASP B 1 310 ? 112.919 5.717 -28.520 1.00 19.94 344 ASP B C 1
ATOM 5265 O O . ASP B 1 310 ? 113.895 5.436 -29.220 1.00 18.82 344 ASP B O 1
ATOM 5270 N N . MET B 1 311 ? 111.710 5.978 -29.031 1.00 17.24 345 MET B N 1
ATOM 5271 C CA . MET B 1 311 ? 111.485 5.930 -30.474 1.00 17.26 345 MET B CA 1
ATOM 5272 C C . MET B 1 311 ? 112.361 6.938 -31.210 1.00 22.82 345 MET B C 1
ATOM 5273 O O . MET B 1 311 ? 112.881 6.648 -32.294 1.00 21.75 345 MET B O 1
ATOM 5278 N N . HIS B 1 312 ? 112.529 8.132 -30.638 1.00 17.53 346 HIS B N 1
ATOM 5279 C CA . HIS B 1 312 ? 113.305 9.173 -31.304 1.00 17.74 346 HIS B CA 1
ATOM 5280 C C . HIS B 1 312 ? 114.772 8.786 -31.423 1.00 17.98 346 HIS B C 1
ATOM 5281 O O . HIS B 1 312 ? 115.416 9.083 -32.435 1.00 18.60 346 HIS B O 1
ATOM 5288 N N . GLN B 1 313 ? 115.324 8.134 -30.399 1.00 19.96 347 GLN B N 1
ATOM 5289 C CA . GLN B 1 313 ? 116.726 7.737 -30.464 1.00 21.58 347 GLN B CA 1
ATOM 5290 C C . GLN B 1 313 ? 116.960 6.730 -31.582 1.00 18.31 347 GLN B C 1
ATOM 5291 O O . GLN B 1 313 ? 117.946 6.831 -32.320 1.00 18.54 347 GLN B O 1
ATOM 5297 N N . PHE B 1 314 ? 116.061 5.752 -31.725 1.00 21.22 348 PHE B N 1
ATOM 5298 C CA . PHE B 1 314 ? 116.187 4.792 -32.818 1.00 21.96 348 PHE B CA 1
ATOM 5299 C C . PHE B 1 314 ? 116.000 5.470 -34.168 1.00 21.93 348 PHE B C 1
ATOM 5300 O O . PHE B 1 314 ? 116.739 5.190 -35.119 1.00 24.13 348 PHE B O 1
ATOM 5308 N N . MET B 1 315 ? 115.009 6.355 -34.270 1.00 21.67 349 MET B N 1
ATOM 5309 C CA . MET B 1 315 ? 114.833 7.145 -35.482 1.00 21.39 349 MET B CA 1
ATOM 5310 C C . MET B 1 315 ? 116.103 7.919 -35.814 1.00 23.11 349 MET B C 1
ATOM 5311 O O . MET B 1 315 ? 116.523 7.971 -36.976 1.00 21.70 349 MET B O 1
ATOM 5316 N N . GLN B 1 316 ? 116.748 8.494 -34.796 1.00 24.00 350 GLN B N 1
ATOM 5317 C CA . GLN B 1 316 ? 117.977 9.250 -35.016 1.00 24.76 350 GLN B CA 1
ATOM 5318 C C . GLN B 1 316 ? 119.148 8.335 -35.357 1.00 24.68 350 GLN B C 1
ATOM 5319 O O . GLN B 1 316 ? 119.992 8.681 -36.191 1.00 24.28 350 GLN B O 1
ATOM 5325 N N . ASP B 1 317 ? 119.221 7.168 -34.716 1.00 24.93 351 ASP B N 1
ATOM 5326 C CA . ASP B 1 317 ? 120.310 6.239 -34.987 1.00 26.96 351 ASP B CA 1
ATOM 5327 C C . ASP B 1 317 ? 120.246 5.657 -36.394 1.00 28.33 351 ASP B C 1
ATOM 5328 O O . ASP B 1 317 ? 121.277 5.226 -36.919 1.00 30.23 351 ASP B O 1
ATOM 5333 N N . SER B 1 318 ? 119.070 5.632 -37.016 1.00 27.85 352 SER B N 1
ATOM 5334 C CA . SER B 1 318 ? 118.902 5.054 -38.344 1.00 27.53 352 SER B CA 1
ATOM 5335 C C . SER B 1 318 ? 118.591 6.117 -39.396 1.00 29.46 352 SER B C 1
ATOM 5336 O O . SER B 1 318 ? 117.775 5.902 -40.293 1.00 32.54 352 SER B O 1
ATOM 5339 N N . GLY B 1 319 ? 119.233 7.282 -39.299 1.00 28.16 353 GLY B N 1
ATOM 5340 C CA . GLY B 1 319 ? 119.181 8.290 -40.338 1.00 27.70 353 GLY B CA 1
ATOM 5341 C C . GLY B 1 319 ? 118.471 9.577 -39.968 1.00 25.50 353 GLY B C 1
ATOM 5342 O O . GLY B 1 319 ? 118.763 10.617 -40.569 1.00 25.44 353 GLY B O 1
ATOM 5343 N N . GLY B 1 320 ? 117.545 9.546 -39.017 1.00 23.16 354 GLY B N 1
ATOM 5344 C CA . GLY B 1 320 ? 116.779 10.723 -38.664 1.00 21.57 354 GLY B CA 1
ATOM 5345 C C . GLY B 1 320 ? 115.432 10.760 -39.366 1.00 20.67 354 GLY B C 1
ATOM 5346 O O . GLY B 1 320 ? 115.141 9.983 -40.280 1.00 21.97 354 GLY B O 1
ATOM 5347 N N . LYS B 1 321 ? 114.598 11.706 -38.926 1.00 20.14 355 LYS B N 1
ATOM 5348 C CA . LYS B 1 321 ? 113.216 11.749 -39.395 1.00 23.40 355 LYS B CA 1
ATOM 5349 C C . LYS B 1 321 ? 113.133 12.058 -40.882 1.00 24.71 355 LYS B C 1
ATOM 5350 O O . LYS B 1 321 ? 112.281 11.503 -41.586 1.00 24.77 355 LYS B O 1
ATOM 5356 N N . ASN B 1 322 ? 113.994 12.952 -41.376 1.00 26.09 356 ASN B N 1
ATOM 5357 C CA . ASN B 1 322 ? 113.962 13.299 -42.793 1.00 27.07 356 ASN B CA 1
ATOM 5358 C C . ASN B 1 322 ? 114.202 12.073 -43.664 1.00 22.56 356 ASN B C 1
ATOM 5359 O O . ASN B 1 322 ? 113.545 11.898 -44.697 1.00 21.63 356 ASN B O 1
ATOM 5364 N N . LYS B 1 323 ? 115.125 11.204 -43.255 1.00 21.87 357 LYS B N 1
ATOM 5365 C CA . LYS B 1 323 ? 115.382 9.996 -44.030 1.00 24.16 357 LYS B CA 1
ATOM 5366 C C . LYS B 1 323 ? 114.247 8.991 -43.872 1.00 25.07 357 LYS B C 1
ATOM 5367 O O . LYS B 1 323 ? 113.918 8.265 -44.819 1.00 24.12 357 LYS B O 1
ATOM 5373 N N . TRP B 1 324 ? 113.625 8.939 -42.690 1.00 23.99 358 TRP B N 1
ATOM 5374 C CA . TRP B 1 324 ? 112.441 8.101 -42.526 1.00 22.41 358 TRP B CA 1
ATOM 5375 C C . TRP B 1 324 ? 111.314 8.553 -43.446 1.00 21.04 358 TRP B C 1
ATOM 5376 O O . TRP B 1 324 ? 110.550 7.722 -43.948 1.00 22.76 358 TRP B O 1
ATOM 5387 N N . ILE B 1 325 ? 111.204 9.861 -43.685 1.00 20.83 359 ILE B N 1
ATOM 5388 C CA . ILE B 1 325 ? 110.200 10.377 -44.610 1.00 22.19 359 ILE B CA 1
ATOM 5389 C C . ILE B 1 325 ? 110.530 9.970 -46.041 1.00 23.59 359 ILE B C 1
ATOM 5390 O O . ILE B 1 325 ? 109.649 9.538 -46.794 1.00 25.01 359 ILE B O 1
ATOM 5395 N N . GLU B 1 326 ? 111.802 10.098 -46.438 1.00 23.92 360 GLU B N 1
ATOM 5396 C CA . GLU B 1 326 ? 112.205 9.702 -47.785 1.00 26.01 360 GLU B CA 1
ATOM 5397 C C . GLU B 1 326 ? 111.831 8.256 -48.073 1.00 25.36 360 GLU B C 1
ATOM 5398 O O . GLU B 1 326 ? 111.466 7.912 -49.203 1.00 24.40 360 GLU B O 1
ATOM 5404 N N . GLN B 1 327 ? 111.919 7.394 -47.066 1.00 25.41 361 GLN B N 1
ATOM 5405 C CA . GLN B 1 327 ? 111.619 5.979 -47.214 1.00 25.32 361 GLN B CA 1
ATOM 5406 C C . GLN B 1 327 ? 110.181 5.637 -46.848 1.00 24.95 361 GLN B C 1
ATOM 5407 O O . GLN B 1 327 ? 109.856 4.452 -46.720 1.00 27.65 361 GLN B O 1
ATOM 5413 N N . LYS B 1 328 ? 109.321 6.643 -46.678 1.00 23.18 362 LYS B N 1
ATOM 5414 C CA . LYS B 1 328 ? 107.920 6.438 -46.301 1.00 24.31 362 LYS B CA 1
ATOM 5415 C C . LYS B 1 328 ? 107.796 5.603 -45.027 1.00 23.93 362 LYS B C 1
ATOM 5416 O O . LYS B 1 328 ? 106.819 4.873 -44.833 1.00 26.16 362 LYS B O 1
ATOM 5422 N N . LEU B 1 329 ? 108.805 5.691 -44.158 1.00 20.77 363 LEU B N 1
ATOM 5423 C CA . LEU B 1 329 ? 108.689 5.172 -42.804 1.00 21.61 363 LEU B CA 1
ATOM 5424 C C . LEU B 1 329 ? 108.033 6.179 -41.878 1.00 19.50 363 LEU B C 1
ATOM 5425 O O . LEU B 1 329 ? 107.549 5.805 -40.806 1.00 18.60 363 LEU B O 1
ATOM 5430 N N . SER B 1 330 ? 108.010 7.444 -42.278 1.00 19.04 364 SER B N 1
ATOM 5431 C CA . SER B 1 330 ? 107.389 8.506 -41.514 1.00 18.89 364 SER B CA 1
ATOM 5432 C C . SER B 1 330 ? 106.631 9.404 -42.478 1.00 18.88 364 SER B C 1
ATOM 5433 O O . SER B 1 330 ? 106.851 9.371 -43.691 1.00 18.53 364 SER B O 1
ATOM 5436 N N . LEU B 1 331 ? 105.715 10.188 -41.929 1.00 19.22 365 LEU B N 1
ATOM 5437 C CA . LEU B 1 331 ? 105.062 11.252 -42.668 1.00 20.11 365 LEU B CA 1
ATOM 5438 C C . LEU B 1 331 ? 105.715 12.577 -42.286 1.00 22.57 365 LEU B C 1
ATOM 5439 O O . LEU B 1 331 ? 106.620 12.630 -41.452 1.00 21.79 365 LEU B O 1
ATOM 5444 N N . ASN B 1 332 ? 105.258 13.662 -42.910 1.00 25.83 366 ASN B N 1
ATOM 5445 C CA . ASN B 1 332 ? 105.891 14.955 -42.671 1.00 29.15 366 ASN B CA 1
ATOM 5446 C C . ASN B 1 332 ? 105.640 15.459 -41.257 1.00 27.20 366 ASN B C 1
ATOM 5447 O O . ASN B 1 332 ? 106.486 16.160 -40.690 1.00 27.51 366 ASN B O 1
ATOM 5452 N N . ASP B 1 333 ? 104.498 15.117 -40.674 1.00 26.33 367 ASP B N 1
ATOM 5453 C CA . ASP B 1 333 ? 104.174 15.549 -39.324 1.00 24.10 367 ASP B CA 1
ATOM 5454 C C . ASP B 1 333 ? 104.628 14.472 -38.335 1.00 21.62 367 ASP B C 1
ATOM 5455 O O . ASP B 1 333 ? 105.512 13.667 -38.639 1.00 21.49 367 ASP B O 1
ATOM 5460 N N . VAL B 1 334 ? 104.026 14.437 -37.144 1.00 20.91 368 VAL B N 1
ATOM 5461 C CA . VAL B 1 334 ? 104.500 13.538 -36.098 1.00 21.04 368 VAL B CA 1
ATOM 5462 C C . VAL B 1 334 ? 104.248 12.072 -36.438 1.00 19.40 368 VAL B C 1
ATOM 5463 O O . VAL B 1 334 ? 104.930 11.189 -35.902 1.00 19.32 368 VAL B O 1
ATOM 5467 N N . HIS B 1 335 ? 103.318 11.787 -37.345 1.00 16.73 369 HIS B N 1
ATOM 5468 C CA . HIS B 1 335 ? 102.856 10.422 -37.556 1.00 16.60 369 HIS B CA 1
ATOM 5469 C C . HIS B 1 335 ? 103.834 9.602 -38.389 1.00 17.11 369 HIS B C 1
ATOM 5470 O O . HIS B 1 335 ? 104.515 10.115 -39.282 1.00 19.21 369 HIS B O 1
ATOM 5477 N N . LEU B 1 336 ? 103.882 8.309 -38.091 1.00 17.66 370 LEU B N 1
ATOM 5478 C CA . LEU B 1 336 ? 104.588 7.332 -38.904 1.00 16.76 370 LEU B CA 1
ATOM 5479 C C . LEU B 1 336 ? 103.608 6.603 -39.814 1.00 16.67 370 LEU B C 1
ATOM 5480 O O . LEU B 1 336 ? 102.393 6.625 -39.607 1.00 16.49 370 LEU B O 1
ATOM 5485 N N . THR B 1 337 ? 104.158 5.954 -40.834 1.00 20.91 371 THR B N 1
ATOM 5486 C CA . THR B 1 337 ? 103.391 5.005 -41.618 1.00 22.03 371 THR B CA 1
ATOM 5487 C C . THR B 1 337 ? 103.355 3.663 -40.895 1.00 22.35 371 THR B C 1
ATOM 5488 O O . THR B 1 337 ? 104.043 3.453 -39.893 1.00 16.62 371 THR B O 1
ATOM 5492 N N . ILE B 1 338 ? 102.539 2.742 -41.411 1.00 16.52 372 ILE B N 1
ATOM 5493 C CA . ILE B 1 338 ? 102.486 1.412 -40.813 1.00 24.89 372 ILE B CA 1
ATOM 5494 C C . ILE B 1 338 ? 103.859 0.764 -40.862 1.00 16.61 372 ILE B C 1
ATOM 5495 O O . ILE B 1 338 ? 104.310 0.149 -39.889 1.00 21.28 372 ILE B O 1
ATOM 5500 N N . LYS B 1 339 ? 104.554 0.915 -41.991 1.00 16.80 373 LYS B N 1
ATOM 5501 C CA . LYS B 1 339 ? 105.907 0.388 -42.120 1.00 20.41 373 LYS B CA 1
ATOM 5502 C C . LYS B 1 339 ? 106.817 0.928 -41.021 1.00 19.70 373 LYS B C 1
ATOM 5503 O O . LYS B 1 339 ? 107.608 0.179 -40.434 1.00 20.14 373 LYS B O 1
ATOM 5509 N N . GLY B 1 340 ? 106.709 2.223 -40.720 1.00 17.04 374 GLY B N 1
ATOM 5510 C CA . GLY B 1 340 ? 107.521 2.795 -39.659 1.00 17.09 374 GLY B CA 1
ATOM 5511 C C . GLY B 1 340 ? 107.148 2.276 -38.282 1.00 16.92 374 GLY B C 1
ATOM 5512 O O . GLY B 1 340 ? 108.022 1.949 -37.476 1.00 19.75 374 GLY B O 1
ATOM 5513 N N . TYR B 1 341 ? 105.847 2.190 -37.991 1.00 16.70 375 TYR B N 1
ATOM 5514 C CA . TYR B 1 341 ? 105.418 1.653 -36.703 1.00 16.54 375 TYR B CA 1
ATOM 5515 C C . TYR B 1 341 ? 105.854 0.203 -36.542 1.00 16.57 375 TYR B C 1
ATOM 5516 O O . TYR B 1 341 ? 106.211 -0.229 -35.440 1.00 18.33 375 TYR B O 1
ATOM 5525 N N . GLU B 1 342 ? 105.841 -0.562 -37.634 1.00 16.64 376 GLU B N 1
ATOM 5526 C CA . GLU B 1 342 ? 106.284 -1.949 -37.564 1.00 16.69 376 GLU B CA 1
ATOM 5527 C C . GLU B 1 342 ? 107.782 -2.037 -37.302 1.00 16.90 376 GLU B C 1
ATOM 5528 O O . GLU B 1 342 ? 108.237 -2.925 -36.575 1.00 22.00 376 GLU B O 1
ATOM 5534 N N . LEU B 1 343 ? 108.565 -1.126 -37.878 1.00 17.07 377 LEU B N 1
ATOM 5535 C CA . LEU B 1 343 ? 109.993 -1.117 -37.586 1.00 17.28 377 LEU B CA 1
ATOM 5536 C C . LEU B 1 343 ? 110.253 -0.730 -36.134 1.00 22.64 377 LEU B C 1
ATOM 5537 O O . LEU B 1 343 ? 111.159 -1.275 -35.493 1.00 17.34 377 LEU B O 1
ATOM 5542 N N . MET B 1 344 ? 109.466 0.206 -35.597 1.00 17.07 378 MET B N 1
ATOM 5543 C CA . MET B 1 344 ? 109.609 0.583 -34.193 1.00 17.02 378 MET B CA 1
ATOM 5544 C C . MET B 1 344 ? 109.331 -0.600 -33.276 1.00 16.92 378 MET B C 1
ATOM 5545 O O . MET B 1 344 ? 110.074 -0.849 -32.320 1.00 16.99 378 MET B O 1
ATOM 5550 N N . ALA B 1 345 ? 108.252 -1.336 -33.551 1.00 16.88 379 ALA B N 1
ATOM 5551 C CA . ALA B 1 345 ? 107.883 -2.462 -32.699 1.00 16.65 379 ALA B CA 1
ATOM 5552 C C . ALA B 1 345 ? 108.912 -3.579 -32.783 1.00 18.66 379 ALA B C 1
ATOM 5553 O O . ALA B 1 345 ? 109.215 -4.229 -31.776 1.00 17.81 379 ALA B O 1
ATOM 5555 N N . LYS B 1 346 ? 109.459 -3.821 -33.974 1.00 19.04 380 LYS B N 1
ATOM 5556 C CA . LYS B 1 346 ? 110.486 -4.847 -34.106 1.00 19.05 380 LYS B CA 1
ATOM 5557 C C . LYS B 1 346 ? 111.773 -4.435 -33.403 1.00 19.03 380 LYS B C 1
ATOM 5558 O O . LYS B 1 346 ? 112.471 -5.280 -32.830 1.00 17.78 380 LYS B O 1
ATOM 5564 N N . LYS B 1 347 ? 112.105 -3.142 -33.431 1.00 19.68 381 LYS B N 1
ATOM 5565 C CA . LYS B 1 347 ? 113.275 -2.669 -32.697 1.00 19.82 381 LYS B CA 1
ATOM 5566 C C . LYS B 1 347 ? 113.098 -2.862 -31.196 1.00 21.27 381 LYS B C 1
ATOM 5567 O O . LYS B 1 347 ? 114.042 -3.252 -30.498 1.00 23.01 381 LYS B O 1
ATOM 5573 N N . LEU B 1 348 ? 111.896 -2.600 -30.678 1.00 18.71 382 LEU B N 1
ATOM 5574 C CA . LEU B 1 348 ? 111.646 -2.836 -29.260 1.00 17.14 382 LEU B CA 1
ATOM 5575 C C . LEU B 1 348 ? 111.795 -4.311 -28.920 1.00 17.17 382 LEU B C 1
ATOM 5576 O O . LEU B 1 348 ? 112.456 -4.670 -27.940 1.00 26.40 382 LEU B O 1
ATOM 5581 N N . LEU B 1 349 ? 111.173 -5.181 -29.717 1.00 19.99 383 LEU B N 1
ATOM 5582 C CA . LEU B 1 349 ? 111.288 -6.615 -29.480 1.00 20.86 383 LEU B CA 1
ATOM 5583 C C . LEU B 1 349 ? 112.744 -7.057 -29.527 1.00 23.90 383 LEU B C 1
ATOM 5584 O O . LEU B 1 349 ? 113.184 -7.871 -28.707 1.00 23.40 383 LEU B O 1
ATOM 5589 N N . GLU B 1 350 ? 113.509 -6.514 -30.476 1.00 26.81 384 GLU B N 1
ATOM 5590 C CA . GLU B 1 350 ? 114.932 -6.821 -30.562 1.00 30.71 384 GLU B CA 1
ATOM 5591 C C . GLU B 1 350 ? 115.664 -6.394 -29.295 1.00 29.17 384 GLU B C 1
ATOM 5592 O O . GLU B 1 350 ? 116.408 -7.181 -28.699 1.00 28.16 384 GLU B O 1
ATOM 5598 N N . ASP B 1 351 ? 115.453 -5.151 -28.860 1.00 27.46 385 ASP B N 1
ATOM 5599 C CA . ASP B 1 351 ? 116.168 -4.650 -27.690 1.00 28.06 385 ASP B CA 1
ATOM 5600 C C . ASP B 1 351 ? 115.705 -5.322 -26.402 1.00 27.81 385 ASP B C 1
ATOM 5601 O O . ASP B 1 351 ? 116.477 -5.410 -25.442 1.00 28.17 385 ASP B O 1
ATOM 5606 N N . LEU B 1 352 ? 114.457 -5.798 -26.359 1.00 28.59 386 LEU B N 1
ATOM 5607 C CA . LEU B 1 352 ? 113.949 -6.459 -25.160 1.00 29.73 386 LEU B CA 1
ATOM 5608 C C . LEU B 1 352 ? 114.662 -7.777 -24.888 1.00 29.95 386 LEU B C 1
ATOM 5609 O O . LEU B 1 352 ? 114.699 -8.232 -23.739 1.00 27.90 386 LEU B O 1
ATOM 5614 N N . LYS B 1 353 ? 115.211 -8.411 -25.928 1.00 32.21 387 LYS B N 1
ATOM 5615 C CA . LYS B 1 353 ? 115.859 -9.706 -25.747 1.00 35.30 387 LYS B CA 1
ATOM 5616 C C . LYS B 1 353 ? 117.103 -9.598 -24.877 1.00 36.97 387 LYS B C 1
ATOM 5617 O O . LYS B 1 353 ? 117.463 -10.563 -24.194 1.00 38.45 387 LYS B O 1
ATOM 5623 N N . ASN B 1 354 ? 117.767 -8.440 -24.884 1.00 38.01 388 ASN B N 1
ATOM 5624 C CA . ASN B 1 354 ? 118.959 -8.265 -24.061 1.00 39.39 388 ASN B CA 1
ATOM 5625 C C . ASN B 1 354 ? 118.655 -8.451 -22.582 1.00 40.54 388 ASN B C 1
ATOM 5626 O O . ASN B 1 354 ? 119.537 -8.857 -21.816 1.00 41.28 388 ASN B O 1
ATOM 5631 N N . ILE B 1 355 ? 117.424 -8.168 -22.162 1.00 39.01 389 ILE B N 1
ATOM 5632 C CA . ILE B 1 355 ? 117.066 -8.196 -20.749 1.00 37.83 389 ILE B CA 1
ATOM 5633 C C . ILE B 1 355 ? 115.946 -9.176 -20.428 1.00 37.84 389 ILE B C 1
ATOM 5634 O O . ILE B 1 355 ? 115.669 -9.398 -19.239 1.00 36.34 389 ILE B O 1
ATOM 5639 N N . ILE B 1 356 ? 115.294 -9.775 -21.423 1.00 39.83 390 ILE B N 1
ATOM 5640 C CA . ILE B 1 356 ? 114.176 -10.684 -21.171 1.00 43.18 390 ILE B CA 1
ATOM 5641 C C . ILE B 1 356 ? 114.189 -11.805 -22.203 1.00 53.42 390 ILE B C 1
ATOM 5642 O O . ILE B 1 356 ? 114.218 -11.551 -23.411 1.00 55.08 390 ILE B O 1
ATOM 5647 N N . ASP B 1 357 ? 114.159 -13.046 -21.719 1.00 62.47 391 ASP B N 1
ATOM 5648 C CA . ASP B 1 357 ? 113.950 -14.206 -22.575 1.00 66.17 391 ASP B CA 1
ATOM 5649 C C . ASP B 1 357 ? 112.485 -14.301 -22.983 1.00 66.57 391 ASP B C 1
ATOM 5650 O O . ASP B 1 357 ? 111.584 -14.111 -22.158 1.00 69.07 391 ASP B O 1
ATOM 5655 N N . TYR B 1 358 ? 112.247 -14.605 -24.257 1.00 60.73 392 TYR B N 1
ATOM 5656 C CA . TYR B 1 358 ? 110.893 -14.897 -24.726 1.00 55.92 392 TYR B CA 1
ATOM 5657 C C . TYR B 1 358 ? 110.912 -15.621 -26.069 1.00 55.76 392 TYR B C 1
ATOM 5658 O O . TYR B 1 358 ? 111.947 -15.697 -26.729 1.00 55.36 392 TYR B O 1
ATOM 5667 N N . HIS C 1 3 ? 25.722 17.579 -26.309 1.00 52.67 37 HIS C N 1
ATOM 5668 C CA . HIS C 1 3 ? 26.598 17.517 -25.141 1.00 52.98 37 HIS C CA 1
ATOM 5669 C C . HIS C 1 3 ? 25.840 17.870 -23.874 1.00 51.96 37 HIS C C 1
ATOM 5670 O O . HIS C 1 3 ? 26.431 18.032 -22.805 1.00 51.03 37 HIS C O 1
ATOM 5677 N N . MET C 1 4 ? 24.522 17.990 -24.016 1.00 51.14 38 MET C N 1
ATOM 5678 C CA . MET C 1 4 ? 23.619 18.210 -22.890 1.00 48.37 38 MET C CA 1
ATOM 5679 C C . MET C 1 4 ? 23.575 16.938 -22.051 1.00 43.56 38 MET C C 1
ATOM 5680 O O . MET C 1 4 ? 22.884 15.977 -22.395 1.00 42.19 38 MET C O 1
ATOM 5685 N N . ALA C 1 5 ? 24.300 16.926 -20.937 1.00 41.29 39 ALA C N 1
ATOM 5686 C CA . ALA C 1 5 ? 24.451 15.721 -20.135 1.00 38.14 39 ALA C CA 1
ATOM 5687 C C . ALA C 1 5 ? 24.039 15.986 -18.691 1.00 38.14 39 ALA C C 1
ATOM 5688 O O . ALA C 1 5 ? 23.872 17.132 -18.262 1.00 38.12 39 ALA C O 1
ATOM 5690 N N . SER C 1 6 ? 23.873 14.897 -17.940 1.00 37.69 40 SER C N 1
ATOM 5691 C CA . SER C 1 6 ? 23.556 14.983 -16.523 1.00 38.91 40 SER C CA 1
ATOM 5692 C C . SER C 1 6 ? 24.686 15.677 -15.763 1.00 36.87 40 SER C C 1
ATOM 5693 O O . SER C 1 6 ? 25.798 15.858 -16.266 1.00 35.37 40 SER C O 1
ATOM 5696 N N . SER C 1 7 ? 24.385 16.068 -14.525 1.00 36.46 41 SER C N 1
ATOM 5697 C CA . SER C 1 7 ? 25.368 16.758 -13.700 1.00 34.50 41 SER C CA 1
ATOM 5698 C C . SER C 1 7 ? 26.545 15.844 -13.389 1.00 31.24 41 SER C C 1
ATOM 5699 O O . SER C 1 7 ? 26.363 14.696 -12.974 1.00 30.51 41 SER C O 1
ATOM 5702 N N . ALA C 1 8 ? 27.756 16.356 -13.598 1.00 30.46 42 ALA C N 1
ATOM 5703 C CA . ALA C 1 8 ? 28.975 15.668 -13.198 1.00 30.48 42 ALA C CA 1
ATOM 5704 C C . ALA C 1 8 ? 29.542 16.215 -11.893 1.00 27.40 42 ALA C C 1
ATOM 5705 O O . ALA C 1 8 ? 30.654 15.845 -11.503 1.00 25.50 42 ALA C O 1
ATOM 5707 N N . LEU C 1 9 ? 28.796 17.077 -11.207 1.00 26.25 43 LEU C N 1
ATOM 5708 C CA . LEU C 1 9 ? 29.267 17.764 -10.012 1.00 27.08 43 LEU C CA 1
ATOM 5709 C C . LEU C 1 9 ? 28.509 17.243 -8.797 1.00 31.27 43 LEU C C 1
ATOM 5710 O O . LEU C 1 9 ? 27.278 17.341 -8.737 1.00 32.90 43 LEU C O 1
ATOM 5715 N N . THR C 1 10 ? 29.246 16.690 -7.838 1.00 29.34 44 THR C N 1
ATOM 5716 C CA . THR C 1 10 ? 28.699 16.214 -6.577 1.00 29.24 44 THR C CA 1
ATOM 5717 C C . THR C 1 10 ? 29.242 17.077 -5.447 1.00 29.53 44 THR C C 1
ATOM 5718 O O . THR C 1 10 ? 30.422 17.440 -5.448 1.00 31.21 44 THR C O 1
ATOM 5722 N N . SER C 1 11 ? 28.381 17.412 -4.489 1.00 28.48 45 SER C N 1
ATOM 5723 C CA . SER C 1 11 ? 28.724 18.331 -3.412 1.00 26.81 45 SER C CA 1
ATOM 5724 C C . SER C 1 11 ? 28.635 17.628 -2.070 1.00 27.59 45 SER C C 1
ATOM 5725 O O . SER C 1 11 ? 27.599 17.040 -1.739 1.00 29.04 45 SER C O 1
ATOM 5728 N N . TYR C 1 12 ? 29.720 17.699 -1.299 1.00 27.25 46 TYR C N 1
ATOM 5729 C CA . TYR C 1 12 ? 29.701 17.372 0.120 1.00 28.44 46 TYR C CA 1
ATOM 5730 C C . TYR C 1 12 ? 29.974 18.596 0.983 1.00 28.99 46 TYR C C 1
ATOM 5731 O O . TYR C 1 12 ? 30.293 18.463 2.168 1.00 27.86 46 TYR C O 1
ATOM 5740 N N . VAL C 1 13 ? 29.849 19.783 0.415 1.00 31.22 47 VAL C N 1
ATOM 5741 C CA . VAL C 1 13 ? 30.161 21.011 1.128 1.00 33.93 47 VAL C CA 1
ATOM 5742 C C . VAL C 1 13 ? 28.953 21.443 1.939 1.00 40.51 47 VAL C C 1
ATOM 5743 O O . VAL C 1 13 ? 27.802 21.307 1.502 1.00 37.32 47 VAL C O 1
ATOM 5747 N N . SER C 1 14 ? 29.225 21.957 3.135 1.00 48.39 48 SER C N 1
ATOM 5748 C CA . SER C 1 14 ? 28.193 22.536 3.973 1.00 55.28 48 SER C CA 1
ATOM 5749 C C . SER C 1 14 ? 27.347 23.532 3.182 1.00 58.96 48 SER C C 1
ATOM 5750 O O . SER C 1 14 ? 27.766 24.080 2.147 1.00 59.03 48 SER C O 1
ATOM 5753 N N . LYS C 1 15 ? 26.127 23.753 3.678 1.00 63.42 49 LYS C N 1
ATOM 5754 C CA . LYS C 1 15 ? 25.298 24.841 3.175 1.00 66.44 49 LYS C CA 1
ATOM 5755 C C . LYS C 1 15 ? 25.852 26.199 3.591 1.00 68.76 49 LYS C C 1
ATOM 5756 O O . LYS C 1 15 ? 25.672 27.186 2.872 1.00 69.14 49 LYS C O 1
ATOM 5758 N N . LYS C 1 16 ? 26.547 26.260 4.731 1.00 71.03 50 LYS C N 1
ATOM 5759 C CA . LYS C 1 16 ? 27.097 27.525 5.211 1.00 71.49 50 LYS C CA 1
ATOM 5760 C C . LYS C 1 16 ? 28.203 28.047 4.302 1.00 71.52 50 LYS C C 1
ATOM 5761 O O . LYS C 1 16 ? 28.338 29.265 4.132 1.00 72.94 50 LYS C O 1
ATOM 5763 N N . ASP C 1 17 ? 28.997 27.155 3.711 1.00 68.31 51 ASP C N 1
ATOM 5764 C CA . ASP C 1 17 ? 30.121 27.581 2.885 1.00 66.70 51 ASP C CA 1
ATOM 5765 C C . ASP C 1 17 ? 29.731 27.844 1.437 1.00 61.44 51 ASP C C 1
ATOM 5766 O O . ASP C 1 17 ? 30.343 28.702 0.788 1.00 59.18 51 ASP C O 1
ATOM 5771 N N . LEU C 1 18 ? 28.731 27.132 0.911 1.00 56.79 52 LEU C N 1
ATOM 5772 C CA . LEU C 1 18 ? 28.268 27.415 -0.444 1.00 51.82 52 LEU C CA 1
ATOM 5773 C C . LEU C 1 18 ? 27.638 28.799 -0.528 1.00 52.32 52 LEU C C 1
ATOM 5774 O O . LEU C 1 18 ? 27.815 29.509 -1.524 1.00 52.91 52 LEU C O 1
ATOM 5779 N N . LYS C 1 19 ? 26.903 29.199 0.511 1.00 53.07 53 LYS C N 1
ATOM 5780 C CA . LYS C 1 19 ? 26.336 30.543 0.541 1.00 54.58 53 LYS C CA 1
ATOM 5781 C C . LYS C 1 19 ? 27.420 31.590 0.766 1.00 56.49 53 LYS C C 1
ATOM 5782 O O . LYS C 1 19 ? 27.373 32.676 0.178 1.00 56.94 53 LYS C O 1
ATOM 5784 N N . ASN C 1 20 ? 28.402 31.281 1.616 1.00 59.26 54 ASN C N 1
ATOM 5785 C CA . ASN C 1 20 ? 29.535 32.180 1.804 1.00 60.19 54 ASN C CA 1
ATOM 5786 C C . ASN C 1 20 ? 30.286 32.413 0.501 1.00 58.89 54 ASN C C 1
ATOM 5787 O O . ASN C 1 20 ? 30.861 33.488 0.298 1.00 59.11 54 ASN C O 1
ATOM 5792 N N . LEU C 1 21 ? 30.293 31.423 -0.391 1.00 57.67 55 LEU C N 1
ATOM 5793 C CA . LEU C 1 21 ? 30.968 31.568 -1.677 1.00 55.21 55 LEU C CA 1
ATOM 5794 C C . LEU C 1 21 ? 30.057 32.226 -2.704 1.00 52.85 55 LEU C C 1
ATOM 5795 O O . LEU C 1 21 ? 30.481 33.126 -3.438 1.00 50.01 55 LEU C O 1
ATOM 5800 N N . GLU C 1 22 ? 28.799 31.779 -2.765 1.00 53.34 56 GLU C N 1
ATOM 5801 C CA . GLU C 1 22 ? 27.828 32.378 -3.673 1.00 53.57 56 GLU C CA 1
ATOM 5802 C C . GLU C 1 22 ? 27.703 33.879 -3.458 1.00 53.12 56 GLU C C 1
ATOM 5803 O O . GLU C 1 22 ? 27.482 34.624 -4.420 1.00 52.57 56 GLU C O 1
ATOM 5805 N N . LYS C 1 23 ? 27.848 34.344 -2.216 1.00 53.88 57 LYS C N 1
ATOM 5806 C CA . LYS C 1 23 ? 27.703 35.772 -1.957 1.00 55.82 57 LYS C CA 1
ATOM 5807 C C . LYS C 1 23 ? 28.836 36.574 -2.591 1.00 57.03 57 LYS C C 1
ATOM 5808 O O . LYS C 1 23 ? 28.598 37.641 -3.168 1.00 58.71 57 LYS C O 1
ATOM 5814 N N . LYS C 1 24 ? 30.065 36.065 -2.531 1.00 52.66 58 LYS C N 1
ATOM 5815 C CA . LYS C 1 24 ? 31.203 36.859 -2.982 1.00 49.81 58 LYS C CA 1
ATOM 5816 C C . LYS C 1 24 ? 31.244 36.979 -4.496 1.00 49.67 58 LYS C C 1
ATOM 5817 O O . LYS C 1 24 ? 31.685 38.007 -5.023 1.00 49.18 58 LYS C O 1
ATOM 5823 N N . LEU C 1 25 ? 30.785 35.950 -5.207 1.00 50.16 59 LEU C N 1
ATOM 5824 C CA . LEU C 1 25 ? 30.862 35.964 -6.662 1.00 53.50 59 LEU C CA 1
ATOM 5825 C C . LEU C 1 25 ? 29.945 37.026 -7.259 1.00 65.69 59 LEU C C 1
ATOM 5826 O O . LEU C 1 25 ? 30.339 37.740 -8.189 1.00 67.96 59 LEU C O 1
ATOM 5831 N N . GLU C 1 26 ? 28.724 37.157 -6.734 1.00 77.35 60 GLU C N 1
ATOM 5832 C CA . GLU C 1 26 ? 27.801 38.155 -7.260 1.00 80.39 60 GLU C CA 1
ATOM 5833 C C . GLU C 1 26 ? 28.219 39.569 -6.880 1.00 77.88 60 GLU C C 1
ATOM 5834 O O . GLU C 1 26 ? 27.890 40.520 -7.598 1.00 78.96 60 GLU C O 1
ATOM 5840 N N . LYS C 1 27 ? 28.965 39.725 -5.792 1.00 75.42 61 LYS C N 1
ATOM 5841 C CA . LYS C 1 27 ? 29.461 41.036 -5.397 1.00 73.16 61 LYS C CA 1
ATOM 5842 C C . LYS C 1 27 ? 30.744 41.432 -6.120 1.00 74.84 61 LYS C C 1
ATOM 5843 O O . LYS C 1 27 ? 30.968 42.627 -6.357 1.00 77.39 61 LYS C O 1
ATOM 5849 N N . ASN C 1 28 ? 31.586 40.457 -6.466 1.00 74.63 62 ASN C N 1
ATOM 5850 C CA . ASN C 1 28 ? 32.812 40.695 -7.236 1.00 71.32 62 ASN C CA 1
ATOM 5851 C C . ASN C 1 28 ? 33.656 41.809 -6.628 1.00 67.39 62 ASN C C 1
ATOM 5852 O O . ASN C 1 28 ? 34.204 42.661 -7.330 1.00 66.07 62 ASN C O 1
ATOM 5857 N N . GLN C 1 29 ? 33.755 41.801 -5.304 1.00 59.03 63 GLN C N 1
ATOM 5858 C CA . GLN C 1 29 ? 34.627 42.732 -4.603 1.00 52.48 63 GLN C CA 1
ATOM 5859 C C . GLN C 1 29 ? 36.017 42.130 -4.420 1.00 46.08 63 GLN C C 1
ATOM 5860 O O . GLN C 1 29 ? 37.003 42.660 -4.940 1.00 46.81 63 GLN C O 1
ATOM 5862 N N . ASN C 1 30 ? 36.103 41.015 -3.696 1.00 38.42 64 ASN C N 1
ATOM 5863 C CA . ASN C 1 30 ? 37.359 40.299 -3.499 1.00 34.99 64 ASN C CA 1
ATOM 5864 C C . ASN C 1 30 ? 37.073 38.810 -3.618 1.00 31.87 64 ASN C C 1
ATOM 5865 O O . ASN C 1 30 ? 36.400 38.236 -2.757 1.00 32.98 64 ASN C O 1
ATOM 5870 N N . ILE C 1 31 ? 37.567 38.188 -4.686 1.00 27.92 65 ILE C N 1
ATOM 5871 C CA . ILE C 1 31 ? 37.390 36.758 -4.914 1.00 26.95 65 ILE C CA 1
ATOM 5872 C C . ILE C 1 31 ? 38.719 36.178 -5.372 1.00 27.16 65 ILE C C 1
ATOM 5873 O O . ILE C 1 31 ? 39.327 36.680 -6.323 1.00 27.87 65 ILE C O 1
ATOM 5878 N N . GLY C 1 32 ? 39.164 35.118 -4.704 1.00 24.87 66 GLY C N 1
ATOM 5879 C CA . GLY C 1 32 ? 40.369 34.424 -5.105 1.00 23.47 66 GLY C CA 1
ATOM 5880 C C . GLY C 1 32 ? 40.129 32.961 -5.414 1.00 22.42 66 GLY C C 1
ATOM 5881 O O . GLY C 1 32 ? 39.759 32.185 -4.530 1.00 24.44 66 GLY C O 1
ATOM 5882 N N . ILE C 1 33 ? 40.333 32.575 -6.670 1.00 22.18 67 ILE C N 1
ATOM 5883 C CA . ILE C 1 33 ? 40.191 31.195 -7.117 1.00 21.63 67 ILE C CA 1
ATOM 5884 C C . ILE C 1 33 ? 41.560 30.698 -7.552 1.00 22.28 67 ILE C C 1
ATOM 5885 O O . ILE C 1 33 ? 42.275 31.395 -8.281 1.00 23.86 67 ILE C O 1
ATOM 5890 N N . ARG C 1 34 ? 41.927 29.500 -7.107 1.00 18.16 68 ARG C N 1
ATOM 5891 C CA . ARG C 1 34 ? 43.183 28.885 -7.508 1.00 17.88 68 ARG C CA 1
ATOM 5892 C C . ARG C 1 34 ? 42.932 27.466 -7.989 1.00 17.64 68 ARG C C 1
ATOM 5893 O O . ARG C 1 34 ? 42.118 26.740 -7.414 1.00 17.63 68 ARG C O 1
ATOM 5901 N N . ILE C 1 35 ? 43.642 27.073 -9.041 1.00 19.66 69 ILE C N 1
ATOM 5902 C CA . ILE C 1 35 ? 43.568 25.722 -9.578 1.00 19.54 69 ILE C CA 1
ATOM 5903 C C . ILE C 1 35 ? 44.948 25.093 -9.474 1.00 21.59 69 ILE C C 1
ATOM 5904 O O . ILE C 1 35 ? 45.911 25.589 -10.074 1.00 22.70 69 ILE C O 1
ATOM 5909 N N . TYR C 1 36 ? 45.046 24.016 -8.706 1.00 19.07 70 TYR C N 1
ATOM 5910 C CA . TYR C 1 36 ? 46.191 23.122 -8.745 1.00 18.38 70 TYR C CA 1
ATOM 5911 C C . TYR C 1 36 ? 45.861 21.957 -9.670 1.00 17.56 70 TYR C C 1
ATOM 5912 O O . TYR C 1 36 ? 44.710 21.518 -9.744 1.00 19.79 70 TYR C O 1
ATOM 5921 N N . GLY C 1 37 ? 46.867 21.458 -10.382 1.00 17.12 71 GLY C N 1
ATOM 5922 C CA . GLY C 1 37 ? 46.618 20.321 -11.248 1.00 16.56 71 GLY C CA 1
ATOM 5923 C C . GLY C 1 37 ? 47.812 19.977 -12.119 1.00 19.50 71 GLY C C 1
ATOM 5924 O O . GLY C 1 37 ? 48.960 20.272 -11.778 1.00 19.99 71 GLY C O 1
ATOM 5925 N N . ASP C 1 38 ? 47.506 19.327 -13.246 1.00 19.00 72 ASP C N 1
ATOM 5926 C CA . ASP C 1 38 ? 48.504 18.797 -14.170 1.00 19.72 72 ASP C CA 1
ATOM 5927 C C . ASP C 1 38 ? 48.346 19.404 -15.563 1.00 19.45 72 ASP C C 1
ATOM 5928 O O . ASP C 1 38 ? 47.971 20.573 -15.697 1.00 18.72 72 ASP C O 1
ATOM 5933 N N . SER C 1 39 ? 48.620 18.618 -16.609 1.00 20.47 73 SER C N 1
ATOM 5934 C CA . SER C 1 39 ? 48.574 19.147 -17.970 1.00 20.33 73 SER C CA 1
ATOM 5935 C C . SER C 1 39 ? 47.164 19.507 -18.422 1.00 20.51 73 SER C C 1
ATOM 5936 O O . SER C 1 39 ? 47.014 20.264 -19.385 1.00 21.23 73 SER C O 1
ATOM 5939 N N . HIS C 1 40 ? 46.130 18.983 -17.764 1.00 19.64 74 HIS C N 1
ATOM 5940 C CA . HIS C 1 40 ? 44.766 19.373 -18.108 1.00 19.01 74 HIS C CA 1
ATOM 5941 C C . HIS C 1 40 ? 44.465 20.822 -17.752 1.00 18.93 74 HIS C C 1
ATOM 5942 O O . HIS C 1 40 ? 43.415 21.334 -18.157 1.00 20.09 74 HIS C O 1
ATOM 5949 N N . MET C 1 41 ? 45.351 21.489 -17.011 1.00 19.85 75 MET C N 1
ATOM 5950 C CA . MET C 1 41 ? 45.127 22.862 -16.575 1.00 20.11 75 MET C CA 1
ATOM 5951 C C . MET C 1 41 ? 46.295 23.764 -16.952 1.00 18.10 75 MET C C 1
ATOM 5952 O O . MET C 1 41 ? 46.114 24.968 -17.159 1.00 20.02 75 MET C O 1
ATOM 5957 N N . ALA C 1 42 ? 47.493 23.183 -17.052 1.00 18.16 76 ALA C N 1
ATOM 5958 C CA . ALA C 1 42 ? 48.727 23.966 -17.053 1.00 19.26 76 ALA C CA 1
ATOM 5959 C C . ALA C 1 42 ? 48.836 24.920 -18.236 1.00 21.63 76 ALA C C 1
ATOM 5960 O O . ALA C 1 42 ? 49.568 25.914 -18.147 1.00 19.23 76 ALA C O 1
ATOM 5962 N N . ALA C 1 43 ? 48.145 24.642 -19.338 1.00 22.37 77 ALA C N 1
ATOM 5963 C CA . ALA C 1 43 ? 48.147 25.530 -20.491 1.00 21.93 77 ALA C CA 1
ATOM 5964 C C . ALA C 1 43 ? 47.021 26.556 -20.447 1.00 19.97 77 ALA C C 1
ATOM 5965 O O . ALA C 1 43 ? 46.826 27.280 -21.428 1.00 18.07 77 ALA C O 1
ATOM 5967 N N . ASP C 1 44 ? 46.268 26.613 -19.345 1.00 19.73 78 ASP C N 1
ATOM 5968 C CA . ASP C 1 44 ? 45.300 27.658 -19.007 1.00 19.79 78 ASP C CA 1
ATOM 5969 C C . ASP C 1 44 ? 44.005 27.592 -19.805 1.00 19.21 78 ASP C C 1
ATOM 5970 O O . ASP C 1 44 ? 43.188 28.507 -19.679 1.00 20.72 78 ASP C O 1
ATOM 5975 N N . PHE C 1 45 ? 43.772 26.547 -20.600 1.00 18.73 79 PHE C N 1
ATOM 5976 C CA . PHE C 1 45 ? 42.576 26.521 -21.441 1.00 20.34 79 PHE C CA 1
ATOM 5977 C C . PHE C 1 45 ? 41.315 26.335 -20.606 1.00 20.49 79 PHE C C 1
ATOM 5978 O O . PHE C 1 45 ? 40.367 27.123 -20.708 1.00 22.42 79 PHE C O 1
ATOM 5986 N N . PHE C 1 46 ? 41.280 25.288 -19.788 1.00 17.38 80 PHE C N 1
ATOM 5987 C CA . PHE C 1 46 ? 40.191 25.138 -18.826 1.00 17.48 80 PHE C CA 1
ATOM 5988 C C . PHE C 1 46 ? 40.127 26.317 -17.858 1.00 19.85 80 PHE C C 1
ATOM 5989 O O . PHE C 1 46 ? 39.038 26.898 -17.703 1.00 18.23 80 PHE C O 1
ATOM 5997 N N . PRO C 1 47 ? 41.223 26.744 -17.209 1.00 20.76 81 PRO C N 1
ATOM 5998 C CA . PRO C 1 47 ? 41.129 27.924 -16.331 1.00 21.89 81 PRO C CA 1
ATOM 5999 C C . PRO C 1 47 ? 40.707 29.208 -17.031 1.00 24.21 81 PRO C C 1
ATOM 6000 O O . PRO C 1 47 ? 40.104 30.071 -16.382 1.00 27.47 81 PRO C O 1
ATOM 6004 N N . ARG C 1 48 ? 41.007 29.379 -18.322 1.00 22.25 82 ARG C N 1
ATOM 6005 C CA . ARG C 1 48 ? 40.628 30.621 -18.994 1.00 20.86 82 ARG C CA 1
ATOM 6006 C C . ARG C 1 48 ? 39.115 30.796 -19.024 1.00 21.13 82 ARG C C 1
ATOM 6007 O O . ARG C 1 48 ? 38.606 31.905 -18.822 1.00 21.55 82 ARG C O 1
ATOM 6015 N N . VAL C 1 49 ? 38.381 29.713 -19.283 1.00 19.51 83 VAL C N 1
ATOM 6016 C CA . VAL C 1 49 ? 36.926 29.804 -19.340 1.00 21.92 83 VAL C CA 1
ATOM 6017 C C . VAL C 1 49 ? 36.361 30.132 -17.965 1.00 24.39 83 VAL C C 1
ATOM 6018 O O . VAL C 1 49 ? 35.468 30.976 -17.830 1.00 26.43 83 VAL C O 1
ATOM 6022 N N . ILE C 1 50 ? 36.870 29.474 -16.922 1.00 25.11 84 ILE C N 1
ATOM 6023 C CA . ILE C 1 50 ? 36.401 29.761 -15.570 1.00 24.91 84 ILE C CA 1
ATOM 6024 C C . ILE C 1 50 ? 36.758 31.189 -15.179 1.00 26.67 84 ILE C C 1
ATOM 6025 O O . ILE C 1 50 ? 35.934 31.918 -14.614 1.00 28.21 84 ILE C O 1
ATOM 6030 N N . ARG C 1 51 ? 37.986 31.615 -15.485 1.00 23.68 85 ARG C N 1
ATOM 6031 C CA . ARG C 1 51 ? 38.403 32.971 -15.149 1.00 22.31 85 ARG C CA 1
ATOM 6032 C C . ARG C 1 51 ? 37.570 34.012 -15.884 1.00 25.08 85 ARG C C 1
ATOM 6033 O O . ARG C 1 51 ? 37.339 35.107 -15.358 1.00 25.92 85 ARG C O 1
ATOM 6041 N N . GLY C 1 52 ? 37.101 33.688 -17.085 1.00 26.52 86 GLY C N 1
ATOM 6042 C CA . GLY C 1 52 ? 36.396 34.653 -17.901 1.00 28.14 86 GLY C CA 1
ATOM 6043 C C . GLY C 1 52 ? 34.891 34.671 -17.735 1.00 30.93 86 GLY C C 1
ATOM 6044 O O . GLY C 1 52 ? 34.240 35.635 -18.147 1.00 34.56 86 GLY C O 1
ATOM 6045 N N . TYR C 1 53 ? 34.317 33.628 -17.139 1.00 32.01 87 TYR C N 1
ATOM 6046 C CA . TYR C 1 53 ? 32.866 33.520 -17.040 1.00 36.17 87 TYR C CA 1
ATOM 6047 C C . TYR C 1 53 ? 32.332 33.326 -15.627 1.00 38.18 87 TYR C C 1
ATOM 6048 O O . TYR C 1 53 ? 31.136 33.561 -15.411 1.00 39.63 87 TYR C O 1
ATOM 6057 N N . LEU C 1 54 ? 33.156 32.911 -14.665 1.00 35.82 88 LEU C N 1
ATOM 6058 C CA . LEU C 1 54 ? 32.703 32.782 -13.285 1.00 36.55 88 LEU C CA 1
ATOM 6059 C C . LEU C 1 54 ? 32.939 34.047 -12.471 1.00 36.51 88 LEU C C 1
ATOM 6060 O O . LEU C 1 54 ? 32.199 34.310 -11.515 1.00 36.84 88 LEU C O 1
ATOM 6065 N N . ILE C 1 55 ? 33.950 34.838 -12.832 1.00 34.80 89 ILE C N 1
ATOM 6066 C CA . ILE C 1 55 ? 34.303 36.058 -12.120 1.00 34.17 89 ILE C CA 1
ATOM 6067 C C . ILE C 1 55 ? 34.589 37.148 -13.144 1.00 33.88 89 ILE C C 1
ATOM 6068 O O . ILE C 1 55 ? 34.761 36.886 -14.336 1.00 33.28 89 ILE C O 1
ATOM 6073 N N . ARG C 1 56 ? 34.632 38.388 -12.663 1.00 35.64 90 ARG C N 1
ATOM 6074 C CA . ARG C 1 56 ? 35.067 39.526 -13.471 1.00 40.46 90 ARG C CA 1
ATOM 6075 C C . ARG C 1 56 ? 36.495 39.833 -13.035 1.00 39.35 90 ARG C C 1
ATOM 6076 O O . ARG C 1 56 ? 36.734 40.614 -12.112 1.00 40.22 90 ARG C O 1
ATOM 6084 N N . SER C 1 57 ? 37.449 39.197 -13.710 1.00 36.59 91 SER C N 1
ATOM 6085 C CA . SER C 1 57 ? 38.837 39.217 -13.271 1.00 35.31 91 SER C CA 1
ATOM 6086 C C . SER C 1 57 ? 39.447 40.604 -13.443 1.00 35.99 91 SER C C 1
ATOM 6087 O O . SER C 1 57 ? 39.325 41.221 -14.506 1.00 37.42 91 SER C O 1
ATOM 6090 N N . ASN C 1 58 ? 40.100 41.097 -12.385 1.00 34.18 92 ASN C N 1
ATOM 6091 C CA . ASN C 1 58 ? 40.838 42.353 -12.445 1.00 33.37 92 ASN C CA 1
ATOM 6092 C C . ASN C 1 58 ? 42.236 42.232 -11.851 1.00 30.88 92 ASN C C 1
ATOM 6093 O O . ASN C 1 58 ? 42.889 43.257 -11.623 1.00 30.28 92 ASN C O 1
ATOM 6098 N N . SER C 1 59 ? 42.705 41.014 -11.592 1.00 30.61 93 SER C N 1
ATOM 6099 C CA . SER C 1 59 ? 44.011 40.788 -10.991 1.00 29.83 93 SER C CA 1
ATOM 6100 C C . SER C 1 59 ? 44.551 39.453 -11.490 1.00 29.18 93 SER C C 1
ATOM 6101 O O . SER C 1 59 ? 43.890 38.738 -12.249 1.00 31.32 93 SER C O 1
ATOM 6104 N N . ILE C 1 60 ? 45.761 39.109 -11.044 1.00 26.71 94 ILE C N 1
ATOM 6105 C CA . ILE C 1 60 ? 46.502 37.966 -11.561 1.00 25.34 94 ILE C CA 1
ATOM 6106 C C . ILE C 1 60 ? 46.722 36.902 -10.489 1.00 24.67 94 ILE C C 1
ATOM 6107 O O . ILE C 1 60 ? 46.380 35.730 -10.684 1.00 22.13 94 ILE C O 1
ATOM 6112 N N . GLY C 1 61 ? 47.296 37.289 -9.355 1.00 19.05 95 GLY C N 1
ATOM 6113 C CA . GLY C 1 61 ? 47.544 36.345 -8.276 1.00 18.85 95 GLY C CA 1
ATOM 6114 C C . GLY C 1 61 ? 48.966 35.822 -8.319 1.00 23.23 95 GLY C C 1
ATOM 6115 O O . GLY C 1 61 ? 49.908 36.589 -8.504 1.00 26.12 95 GLY C O 1
ATOM 6116 N N . PHE C 1 62 ? 49.118 34.512 -8.147 1.00 21.62 96 PHE C N 1
ATOM 6117 C CA . PHE C 1 62 ? 50.423 33.871 -8.210 1.00 19.98 96 PHE C CA 1
ATOM 6118 C C . PHE C 1 62 ? 50.754 33.459 -9.641 1.00 22.30 96 PHE C C 1
ATOM 6119 O O . PHE C 1 62 ? 49.873 33.096 -10.427 1.00 24.65 96 PHE C O 1
ATOM 6127 N N . ALA C 1 63 ? 52.044 33.506 -9.971 1.00 20.19 97 ALA C N 1
ATOM 6128 C CA . ALA C 1 63 ? 52.514 33.044 -11.267 1.00 22.51 97 ALA C CA 1
ATOM 6129 C C . ALA C 1 63 ? 53.952 32.565 -11.143 1.00 22.60 97 ALA C C 1
ATOM 6130 O O . ALA C 1 63 ? 54.738 33.115 -10.368 1.00 24.32 97 ALA C O 1
ATOM 6132 N N . TYR C 1 64 ? 54.286 31.535 -11.920 1.00 20.94 98 TYR C N 1
ATOM 6133 C CA . TYR C 1 64 ? 55.647 31.021 -11.950 1.00 20.80 98 TYR C CA 1
ATOM 6134 C C . TYR C 1 64 ? 56.618 32.117 -12.393 1.00 22.64 98 TYR C C 1
ATOM 6135 O O . TYR C 1 64 ? 56.244 33.016 -13.155 1.00 23.24 98 TYR C O 1
ATOM 6144 N N . PRO C 1 65 ? 57.878 32.064 -11.938 1.00 22.57 99 PRO C N 1
ATOM 6145 C CA . PRO C 1 65 ? 58.852 33.073 -12.398 1.00 21.29 99 PRO C CA 1
ATOM 6146 C C . PRO C 1 65 ? 59.107 32.999 -13.894 1.00 20.10 99 PRO C C 1
ATOM 6147 O O . PRO C 1 65 ? 59.306 34.031 -14.548 1.00 20.06 99 PRO C O 1
ATOM 6151 N N . LEU C 1 66 ? 59.117 31.792 -14.451 1.00 19.53 100 LEU C N 1
ATOM 6152 C CA . LEU C 1 66 ? 59.045 31.571 -15.885 1.00 22.09 100 LEU C CA 1
ATOM 6153 C C . LEU C 1 66 ? 58.115 30.392 -16.118 1.00 22.14 100 LEU C C 1
ATOM 6154 O O . LEU C 1 66 ? 58.045 29.473 -15.297 1.00 21.33 100 LEU C O 1
ATOM 6159 N N . GLN C 1 67 ? 57.384 30.436 -17.222 1.00 22.03 101 GLN C N 1
ATOM 6160 C CA . GLN C 1 67 ? 56.507 29.307 -17.491 1.00 21.69 101 GLN C CA 1
ATOM 6161 C C . GLN C 1 67 ? 57.322 28.131 -18.022 1.00 22.05 101 GLN C C 1
ATOM 6162 O O . GLN C 1 67 ? 58.216 28.321 -18.849 1.00 23.13 101 GLN C O 1
ATOM 6168 N N . PRO C 1 68 ? 57.050 26.916 -17.552 1.00 21.97 102 PRO C N 1
ATOM 6169 C CA . PRO C 1 68 ? 57.671 25.741 -18.168 1.00 22.11 102 PRO C CA 1
ATOM 6170 C C . PRO C 1 68 ? 57.243 25.624 -19.623 1.00 24.68 102 PRO C C 1
ATOM 6171 O O . PRO C 1 68 ? 56.224 26.179 -20.041 1.00 25.39 102 PRO C O 1
ATOM 6175 N N . LYS C 1 69 ? 58.049 24.904 -20.403 1.00 25.71 103 LYS C N 1
ATOM 6176 C CA . LYS C 1 69 ? 57.734 24.715 -21.813 1.00 26.45 103 LYS C CA 1
ATOM 6177 C C . LYS C 1 69 ? 56.359 24.078 -21.966 1.00 25.76 103 LYS C C 1
ATOM 6178 O O . LYS C 1 69 ? 56.006 23.148 -21.237 1.00 27.37 103 LYS C O 1
ATOM 6184 N N . TYR C 1 70 ? 55.577 24.610 -22.908 1.00 27.00 104 TYR C N 1
ATOM 6185 C CA . TYR C 1 70 ? 54.222 24.181 -23.254 1.00 29.38 104 TYR C CA 1
ATOM 6186 C C . TYR C 1 70 ? 53.184 24.547 -22.199 1.00 26.83 104 TYR C C 1
ATOM 6187 O O . TYR C 1 70 ? 52.054 24.045 -22.256 1.00 28.33 104 TYR C O 1
ATOM 6196 N N . GLN C 1 71 ? 53.522 25.407 -21.244 1.00 23.39 105 GLN C N 1
ATOM 6197 C CA . GLN C 1 71 ? 52.571 25.892 -20.256 1.00 22.91 105 GLN C CA 1
ATOM 6198 C C . GLN C 1 71 ? 52.438 27.402 -20.391 1.00 23.47 105 GLN C C 1
ATOM 6199 O O . GLN C 1 71 ? 53.275 28.061 -21.012 1.00 24.84 105 GLN C O 1
ATOM 6205 N N . GLN C 1 72 ? 51.374 27.951 -19.807 1.00 22.57 106 GLN C N 1
ATOM 6206 C CA . GLN C 1 72 ? 51.133 29.383 -19.923 1.00 22.66 106 GLN C CA 1
ATOM 6207 C C . GLN C 1 72 ? 50.115 29.830 -18.887 1.00 21.44 106 GLN C C 1
ATOM 6208 O O . GLN C 1 72 ? 49.304 29.041 -18.394 1.00 19.59 106 GLN C O 1
ATOM 6214 N N . ASN C 1 73 ? 50.179 31.117 -18.562 1.00 20.16 107 ASN C N 1
ATOM 6215 C CA . ASN C 1 73 ? 49.104 31.827 -17.886 1.00 22.89 107 ASN C CA 1
ATOM 6216 C C . ASN C 1 73 ? 48.743 33.007 -18.773 1.00 23.73 107 ASN C C 1
ATOM 6217 O O . ASN C 1 73 ? 49.577 33.888 -19.007 1.00 22.75 107 ASN C O 1
ATOM 6222 N N . LEU C 1 74 ? 47.507 33.014 -19.273 1.00 24.62 108 LEU C N 1
ATOM 6223 C CA . LEU C 1 74 ? 47.110 33.974 -20.294 1.00 24.56 108 LEU C CA 1
ATOM 6224 C C . LEU C 1 74 ? 47.059 35.408 -19.785 1.00 25.25 108 LEU C C 1
ATOM 6225 O O . LEU C 1 74 ? 46.906 36.326 -20.596 1.00 24.43 108 LEU C O 1
ATOM 6230 N N . ASN C 1 75 ? 47.191 35.627 -18.478 1.00 25.58 109 ASN C N 1
ATOM 6231 C CA . ASN C 1 75 ? 47.298 36.982 -17.954 1.00 25.32 109 ASN C CA 1
ATOM 6232 C C . ASN C 1 75 ? 48.684 37.582 -18.141 1.00 23.32 109 ASN C C 1
ATOM 6233 O O . ASN C 1 75 ? 48.840 38.795 -17.984 1.00 23.70 109 ASN C O 1
ATOM 6238 N N . LEU C 1 76 ? 49.688 36.771 -18.467 1.00 22.58 110 LEU C N 1
ATOM 6239 C CA . LEU C 1 76 ? 51.077 37.200 -18.409 1.00 24.17 110 LEU C CA 1
ATOM 6240 C C . LEU C 1 76 ? 51.820 36.837 -19.686 1.00 28.62 110 LEU C C 1
ATOM 6241 O O . LEU C 1 76 ? 51.432 35.931 -20.430 1.00 30.03 110 LEU C O 1
ATOM 6246 N N . VAL C 1 77 ? 52.915 37.560 -19.916 1.00 28.63 111 VAL C N 1
ATOM 6247 C CA . VAL C 1 77 ? 53.816 37.332 -21.037 1.00 29.32 111 VAL C CA 1
ATOM 6248 C C . VAL C 1 77 ? 55.239 37.271 -20.499 1.00 27.21 111 VAL C C 1
ATOM 6249 O O . VAL C 1 77 ? 55.628 38.089 -19.658 1.00 26.36 111 VAL C O 1
ATOM 6253 N N . TYR C 1 78 ? 56.016 36.300 -20.983 1.00 25.68 112 TYR C N 1
ATOM 6254 C CA . TYR C 1 78 ? 57.378 36.073 -20.520 1.00 25.72 112 TYR C CA 1
ATOM 6255 C C . TYR C 1 78 ? 58.350 36.059 -21.692 1.00 26.10 112 TYR C C 1
ATOM 6256 O O . TYR C 1 78 ? 58.006 35.647 -22.803 1.00 26.39 112 TYR C O 1
ATOM 6265 N N . SER C 1 79 ? 59.583 36.485 -21.419 1.00 26.36 113 SER C N 1
ATOM 6266 C CA . SER C 1 79 ? 60.699 36.300 -22.340 1.00 27.34 113 SER C CA 1
ATOM 6267 C C . SER C 1 79 ? 61.984 36.476 -21.547 1.00 28.24 113 SER C C 1
ATOM 6268 O O . SER C 1 79 ? 62.110 37.435 -20.780 1.00 30.56 113 SER C O 1
ATOM 6271 N N . TYR C 1 80 ? 62.927 35.555 -21.722 1.00 27.07 114 TYR C N 1
ATOM 6272 C CA . TYR C 1 80 ? 64.087 35.499 -20.848 1.00 26.88 114 TYR C CA 1
ATOM 6273 C C . TYR C 1 80 ? 65.347 35.209 -21.647 1.00 28.35 114 TYR C C 1
ATOM 6274 O O . TYR C 1 80 ? 65.298 34.773 -22.800 1.00 27.31 114 TYR C O 1
ATOM 6283 N N . LYS C 1 81 ? 66.484 35.450 -20.998 1.00 31.22 115 LYS C N 1
ATOM 6284 C CA . LYS C 1 81 ? 67.794 35.134 -21.548 1.00 32.68 115 LYS C CA 1
ATOM 6285 C C . LYS C 1 81 ? 68.705 34.680 -20.419 1.00 30.00 115 LYS C C 1
ATOM 6286 O O . LYS C 1 81 ? 68.806 35.358 -19.393 1.00 29.67 115 LYS C O 1
ATOM 6292 N N . ASN C 1 82 ? 69.343 33.522 -20.611 1.00 30.97 116 ASN C N 1
ATOM 6293 C CA . ASN C 1 82 ? 70.364 32.990 -19.709 1.00 33.30 116 ASN C CA 1
ATOM 6294 C C . ASN C 1 82 ? 69.795 32.558 -18.360 1.00 30.72 116 ASN C C 1
ATOM 6295 O O . ASN C 1 82 ? 70.510 32.538 -17.356 1.00 30.30 116 ASN C O 1
ATOM 6300 N N . PHE C 1 83 ? 68.518 32.199 -18.319 1.00 29.49 117 PHE C N 1
ATOM 6301 C CA . PHE C 1 83 ? 67.916 31.595 -17.141 1.00 28.60 117 PHE C CA 1
ATOM 6302 C C . PHE C 1 83 ? 67.705 30.104 -17.376 1.00 28.26 117 PHE C C 1
ATOM 6303 O O . PHE C 1 83 ? 67.501 29.658 -18.509 1.00 28.20 117 PHE C O 1
ATOM 6311 N N . GLU C 1 84 ? 67.769 29.333 -16.298 1.00 28.14 118 GLU C N 1
ATOM 6312 C CA . GLU C 1 84 ? 67.483 27.907 -16.333 1.00 29.69 118 GLU C CA 1
ATOM 6313 C C . GLU C 1 84 ? 66.228 27.642 -15.514 1.00 30.11 118 GLU C C 1
ATOM 6314 O O . GLU C 1 84 ? 66.090 28.161 -14.402 1.00 31.22 118 GLU C O 1
ATOM 6320 N N . ILE C 1 85 ? 65.315 26.849 -16.063 1.00 28.81 119 ILE C N 1
ATOM 6321 C CA . ILE C 1 85 ? 64.075 26.501 -15.383 1.00 28.84 119 ILE C CA 1
ATOM 6322 C C . ILE C 1 85 ? 64.273 25.163 -14.684 1.00 29.63 119 ILE C C 1
ATOM 6323 O O . ILE C 1 85 ? 64.531 24.144 -15.335 1.00 30.81 119 ILE C O 1
ATOM 6328 N N . LEU C 1 86 ? 64.154 25.166 -13.359 1.00 28.91 120 LEU C N 1
ATOM 6329 C CA . LEU C 1 86 ? 64.214 23.952 -12.558 1.00 26.52 120 LEU C CA 1
ATOM 6330 C C . LEU C 1 86 ? 62.802 23.559 -12.144 1.00 24.90 120 LEU C C 1
ATOM 6331 O O . LEU C 1 86 ? 62.052 24.386 -11.615 1.00 24.43 120 LEU C O 1
ATOM 6336 N N . ASN C 1 87 ? 62.444 22.301 -12.389 1.00 24.39 121 ASN C N 1
ATOM 6337 C CA . ASN C 1 87 ? 61.082 21.817 -12.204 1.00 23.31 121 ASN C CA 1
ATOM 6338 C C . ASN C 1 87 ? 61.078 20.675 -11.201 1.00 22.09 121 ASN C C 1
ATOM 6339 O O . ASN C 1 87 ? 61.807 19.692 -11.370 1.00 23.37 121 ASN C O 1
ATOM 6344 N N . SER C 1 88 ? 60.244 20.801 -10.165 1.00 20.48 122 SER C N 1
ATOM 6345 C CA . SER C 1 88 ? 60.178 19.776 -9.131 1.00 20.74 122 SER C CA 1
ATOM 6346 C C . SER C 1 88 ? 59.642 18.452 -9.662 1.00 23.92 122 SER C C 1
ATOM 6347 O O . SER C 1 88 ? 59.865 17.411 -9.035 1.00 23.87 122 SER C O 1
ATOM 6350 N N . ARG C 1 89 ? 58.945 18.462 -10.799 1.00 26.58 123 ARG C N 1
ATOM 6351 C CA . ARG C 1 89 ? 58.515 17.216 -11.422 1.00 31.23 123 ARG C CA 1
ATOM 6352 C C . ARG C 1 89 ? 59.653 16.520 -12.156 1.00 36.27 123 ARG C C 1
ATOM 6353 O O . ARG C 1 89 ? 59.611 15.297 -12.327 1.00 37.93 123 ARG C O 1
ATOM 6361 N N . ASN C 1 90 ? 60.664 17.268 -12.573 1.00 41.48 124 ASN C N 1
ATOM 6362 C CA . ASN C 1 90 ? 61.783 16.700 -13.312 1.00 48.19 124 ASN C CA 1
ATOM 6363 C C . ASN C 1 90 ? 62.665 15.883 -12.372 1.00 56.62 124 ASN C C 1
ATOM 6364 O O . ASN C 1 90 ? 63.064 16.384 -11.313 1.00 58.20 124 ASN C O 1
ATOM 6369 N N . PRO C 1 91 ? 62.970 14.623 -12.702 1.00 64.34 125 PRO C N 1
ATOM 6370 C CA . PRO C 1 91 ? 63.986 13.899 -11.920 1.00 66.35 125 PRO C CA 1
ATOM 6371 C C . PRO C 1 91 ? 65.363 14.535 -11.996 1.00 66.21 125 PRO C C 1
ATOM 6372 O O . PRO C 1 91 ? 66.094 14.536 -10.998 1.00 66.27 125 PRO C O 1
ATOM 6376 N N . ALA C 1 92 ? 65.741 15.081 -13.157 1.00 63.21 126 ALA C N 1
ATOM 6377 C CA . ALA C 1 92 ? 67.045 15.725 -13.291 1.00 60.29 126 ALA C CA 1
ATOM 6378 C C . ALA C 1 92 ? 67.180 16.962 -12.415 1.00 58.05 126 ALA C C 1
ATOM 6379 O O . ALA C 1 92 ? 68.304 17.418 -12.180 1.00 56.03 126 ALA C O 1
ATOM 6381 N N . ASN C 1 93 ? 66.068 17.518 -11.932 1.00 56.52 127 ASN C N 1
ATOM 6382 C CA . ASN C 1 93 ? 66.098 18.669 -11.040 1.00 53.92 127 ASN C CA 1
ATOM 6383 C C . ASN C 1 93 ? 65.814 18.281 -9.594 1.00 52.14 127 ASN C C 1
ATOM 6384 O O . ASN C 1 93 ? 65.540 19.153 -8.762 1.00 51.37 127 ASN C O 1
ATOM 6389 N N . ALA C 1 94 ? 65.890 16.993 -9.274 1.00 53.12 128 ALA C N 1
ATOM 6390 C CA . ALA C 1 94 ? 65.602 16.544 -7.920 1.00 52.30 128 ALA C CA 1
ATOM 6391 C C . ALA C 1 94 ? 66.696 16.997 -6.962 1.00 52.19 128 ALA C C 1
ATOM 6392 O O . ALA C 1 94 ? 67.885 16.975 -7.295 1.00 53.46 128 ALA C O 1
ATOM 6394 N N . GLY C 1 95 ? 66.287 17.416 -5.766 1.00 47.82 129 GLY C N 1
ATOM 6395 C CA . GLY C 1 95 ? 67.215 17.778 -4.713 1.00 46.44 129 GLY C CA 1
ATOM 6396 C C . GLY C 1 95 ? 67.327 19.259 -4.419 1.00 43.32 129 GLY C C 1
ATOM 6397 O O . GLY C 1 95 ? 68.144 19.640 -3.571 1.00 43.33 129 GLY C O 1
ATOM 6398 N N . HIS C 1 96 ? 66.543 20.105 -5.076 1.00 38.46 130 HIS C N 1
ATOM 6399 C CA . HIS C 1 96 ? 66.627 21.539 -4.851 1.00 33.81 130 HIS C CA 1
ATOM 6400 C C . HIS C 1 96 ? 65.600 21.984 -3.812 1.00 31.06 130 HIS C C 1
ATOM 6401 O O . HIS C 1 96 ? 64.661 21.262 -3.469 1.00 31.22 130 HIS C O 1
ATOM 6408 N N . ASN C 1 97 ? 65.798 23.200 -3.309 1.00 29.28 131 ASN C N 1
ATOM 6409 C CA . ASN C 1 97 ? 64.910 23.812 -2.321 1.00 28.73 131 ASN C CA 1
ATOM 6410 C C . ASN C 1 97 ? 63.780 24.495 -3.081 1.00 28.24 131 ASN C C 1
ATOM 6411 O O . ASN C 1 97 ? 63.832 25.688 -3.379 1.00 30.46 131 ASN C O 1
ATOM 6416 N N . PHE C 1 98 ? 62.738 23.725 -3.392 1.00 27.68 132 PHE C N 1
ATOM 6417 C CA . PHE C 1 98 ? 61.639 24.147 -4.256 1.00 25.82 132 PHE C CA 1
ATOM 6418 C C . PHE C 1 98 ? 60.589 24.922 -3.466 1.00 24.29 132 PHE C C 1
ATOM 6419 O O . PHE C 1 98 ? 60.207 24.512 -2.367 1.00 22.83 132 PHE C O 1
ATOM 6427 N N . PRO C 1 99 ? 60.111 26.034 -4.008 1.00 21.20 133 PRO C N 1
ATOM 6428 C CA . PRO C 1 99 ? 59.001 26.743 -3.368 1.00 20.77 133 PRO C CA 1
ATOM 6429 C C . PRO C 1 99 ? 57.652 26.259 -3.876 1.00 22.42 133 PRO C C 1
ATOM 6430 O O . PRO C 1 99 ? 57.575 25.237 -4.564 1.00 22.75 133 PRO C O 1
ATOM 6434 N N . LEU C 1 100 ? 56.589 26.990 -3.543 1.00 23.33 134 LEU C N 1
ATOM 6435 C CA . LEU C 1 100 ? 55.253 26.638 -4.005 1.00 21.35 134 LEU C CA 1
ATOM 6436 C C . LEU C 1 100 ? 55.211 26.589 -5.526 1.00 21.10 134 LEU C C 1
ATOM 6437 O O . LEU C 1 100 ? 55.584 27.550 -6.202 1.00 22.70 134 LEU C O 1
ATOM 6442 N N . GLY C 1 101 ? 54.753 25.460 -6.063 1.00 19.44 135 GLY C N 1
ATOM 6443 C CA . GLY C 1 101 ? 54.710 25.222 -7.483 1.00 17.54 135 GLY C CA 1
ATOM 6444 C C . GLY C 1 101 ? 55.883 24.421 -8.008 1.00 18.09 135 GLY C C 1
ATOM 6445 O O . GLY C 1 101 ? 55.733 23.692 -8.995 1.00 17.14 135 GLY C O 1
ATOM 6446 N N . GLY C 1 102 ? 57.047 24.547 -7.376 1.00 19.32 136 GLY C N 1
ATOM 6447 C CA . GLY C 1 102 ? 58.220 23.804 -7.784 1.00 21.49 136 GLY C CA 1
ATOM 6448 C C . GLY C 1 102 ? 58.942 24.331 -9.003 1.00 21.51 136 GLY C C 1
ATOM 6449 O O . GLY C 1 102 ? 59.764 23.606 -9.572 1.00 21.07 136 GLY C O 1
ATOM 6450 N N . ILE C 1 103 ? 58.664 25.559 -9.430 1.00 23.85 137 ILE C N 1
ATOM 6451 C CA . ILE C 1 103 ? 59.329 26.166 -10.580 1.00 24.52 137 ILE C CA 1
ATOM 6452 C C . ILE C 1 103 ? 60.293 27.224 -10.067 1.00 24.47 137 ILE C C 1
ATOM 6453 O O . ILE C 1 103 ? 59.882 28.173 -9.388 1.00 23.25 137 ILE C O 1
ATOM 6458 N N . ILE C 1 104 ? 61.572 27.059 -10.393 1.00 24.21 138 ILE C N 1
ATOM 6459 C CA . ILE C 1 104 ? 62.613 28.019 -10.060 1.00 23.98 138 ILE C CA 1
ATOM 6460 C C . ILE C 1 104 ? 63.217 28.527 -11.360 1.00 23.69 138 ILE C C 1
ATOM 6461 O O . ILE C 1 104 ? 63.491 27.740 -12.272 1.00 20.81 138 ILE C O 1
ATOM 6466 N N . ALA C 1 105 ? 63.412 29.841 -11.447 1.00 25.38 139 ALA C N 1
ATOM 6467 C CA . ALA C 1 105 ? 64.144 30.461 -12.549 1.00 24.98 139 ALA C CA 1
ATOM 6468 C C . ALA C 1 105 ? 65.530 30.814 -12.023 1.00 25.84 139 ALA C C 1
ATOM 6469 O O . ALA C 1 105 ? 65.691 31.781 -11.275 1.00 26.61 139 ALA C O 1
ATOM 6471 N N . LYS C 1 106 ? 66.527 30.022 -12.409 1.00 26.59 140 LYS C N 1
ATOM 6472 C CA . LYS C 1 106 ? 67.890 30.169 -11.913 1.00 28.44 140 LYS C CA 1
ATOM 6473 C C . LYS C 1 106 ? 68.763 30.840 -12.967 1.00 30.48 140 LYS C C 1
ATOM 6474 O O . LYS C 1 106 ? 68.777 30.418 -14.129 1.00 30.39 140 LYS C O 1
ATOM 6480 N N . ALA C 1 107 ? 69.499 31.870 -12.551 1.00 30.84 141 ALA C N 1
ATOM 6481 C CA . ALA C 1 107 ? 70.325 32.648 -13.467 1.00 32.03 141 ALA C CA 1
ATOM 6482 C C . ALA C 1 107 ? 71.610 31.892 -13.786 1.00 34.45 141 ALA C C 1
ATOM 6483 O O . ALA C 1 107 ? 72.380 31.558 -12.881 1.00 34.41 141 ALA C O 1
ATOM 6485 N N . LYS C 1 108 ? 71.842 31.628 -15.075 1.00 37.07 142 LYS C N 1
ATOM 6486 C CA . LYS C 1 108 ? 73.065 30.958 -15.503 1.00 38.58 142 LYS C CA 1
ATOM 6487 C C . LYS C 1 108 ? 74.283 31.868 -15.449 1.00 39.21 142 LYS C C 1
ATOM 6488 O O . LYS C 1 108 ? 75.408 31.371 -15.330 1.00 38.95 142 LYS C O 1
ATOM 6494 N N . THR C 1 109 ? 74.087 33.180 -15.529 1.00 40.98 143 THR C N 1
ATOM 6495 C CA . THR C 1 109 ? 75.198 34.117 -15.571 1.00 44.15 143 THR C CA 1
ATOM 6496 C C . THR C 1 109 ? 74.713 35.471 -15.080 1.00 44.40 143 THR C C 1
ATOM 6497 O O . THR C 1 109 ? 73.509 35.737 -15.025 1.00 44.99 143 THR C O 1
ATOM 6501 N N . LYS C 1 110 ? 75.669 36.324 -14.721 1.00 44.36 144 LYS C N 1
ATOM 6502 C CA . LYS C 1 110 ? 75.343 37.695 -14.361 1.00 45.35 144 LYS C CA 1
ATOM 6503 C C . LYS C 1 110 ? 74.788 38.433 -15.574 1.00 43.35 144 LYS C C 1
ATOM 6504 O O . LYS C 1 110 ? 75.297 38.302 -16.691 1.00 43.62 144 LYS C O 1
ATOM 6510 N N . GLY C 1 111 ? 73.730 39.206 -15.353 1.00 39.93 145 GLY C N 1
ATOM 6511 C CA . GLY C 1 111 ? 73.080 39.908 -16.434 1.00 39.16 145 GLY C CA 1
ATOM 6512 C C . GLY C 1 111 ? 72.015 39.121 -17.164 1.00 39.10 145 GLY C C 1
ATOM 6513 O O . GLY C 1 111 ? 71.487 39.615 -18.167 1.00 40.32 145 GLY C O 1
ATOM 6514 N N . ALA C 1 112 ? 71.703 37.906 -16.717 1.00 36.42 146 ALA C N 1
ATOM 6515 C CA . ALA C 1 112 ? 70.545 37.194 -17.239 1.00 32.27 146 ALA C CA 1
ATOM 6516 C C . ALA C 1 112 ? 69.286 38.015 -16.991 1.00 30.97 146 ALA C C 1
ATOM 6517 O O . ALA C 1 112 ? 69.129 38.633 -15.936 1.00 31.65 146 ALA C O 1
ATOM 6519 N N . LYS C 1 113 ? 68.392 38.043 -17.978 1.00 31.70 147 LYS C N 1
ATOM 6520 C CA . LYS C 1 113 ? 67.246 38.941 -17.934 1.00 31.85 147 LYS C CA 1
ATOM 6521 C C . LYS C 1 113 ? 65.942 38.202 -18.196 1.00 28.34 147 LYS C C 1
ATOM 6522 O O . LYS C 1 113 ? 65.911 37.153 -18.843 1.00 26.37 147 LYS C O 1
ATOM 6528 N N . ILE C 1 114 ? 64.866 38.764 -17.649 1.00 28.47 148 ILE C N 1
ATOM 6529 C CA . ILE C 1 114 ? 63.502 38.287 -17.839 1.00 28.11 148 ILE C CA 1
ATOM 6530 C C . ILE C 1 114 ? 62.621 39.501 -18.090 1.00 29.71 148 ILE C C 1
ATOM 6531 O O . ILE C 1 114 ? 62.636 40.455 -17.307 1.00 31.23 148 ILE C O 1
ATOM 6536 N N . ASN C 1 115 ? 61.860 39.473 -19.176 1.00 31.09 149 ASN C N 1
ATOM 6537 C CA . ASN C 1 115 ? 60.891 40.520 -19.467 1.00 34.42 149 ASN C CA 1
ATOM 6538 C C . ASN C 1 115 ? 59.500 40.012 -19.117 1.00 34.68 149 ASN C C 1
ATOM 6539 O O . ASN C 1 115 ? 59.086 38.947 -19.586 1.00 34.63 149 ASN C O 1
ATOM 6544 N N . LEU C 1 116 ? 58.789 40.767 -18.283 1.00 33.05 150 LEU C N 1
ATOM 6545 C CA . LEU C 1 116 ? 57.469 40.385 -17.805 1.00 33.10 150 LEU C CA 1
ATOM 6546 C C . LEU C 1 116 ? 56.453 41.453 -18.178 1.00 33.49 150 LEU C C 1
ATOM 6547 O O . LEU C 1 116 ? 56.747 42.650 -18.122 1.00 34.49 150 LEU C O 1
ATOM 6552 N N . ASP C 1 117 ? 55.258 41.013 -18.558 1.00 34.28 151 ASP C N 1
ATOM 6553 C CA . ASP C 1 117 ? 54.185 41.926 -18.914 1.00 35.20 151 ASP C CA 1
ATOM 6554 C C . ASP C 1 117 ? 52.869 41.169 -18.849 1.00 34.41 151 ASP C C 1
ATOM 6555 O O . ASP C 1 117 ? 52.834 39.940 -18.943 1.00 35.07 151 ASP C O 1
ATOM 6560 N N . THR C 1 118 ? 51.786 41.919 -18.685 1.00 34.61 152 THR C N 1
ATOM 6561 C CA . THR C 1 118 ? 50.453 41.347 -18.605 1.00 35.42 152 THR C CA 1
ATOM 6562 C C . THR C 1 118 ? 49.677 41.629 -19.883 1.00 35.45 152 THR C C 1
ATOM 6563 O O . THR C 1 118 ? 49.905 42.636 -20.561 1.00 36.11 152 THR C O 1
ATOM 6567 N N . THR C 1 119 ? 48.757 40.721 -20.211 1.00 33.76 153 THR C N 1
ATOM 6568 C CA . THR C 1 119 ? 47.816 40.971 -21.293 1.00 34.89 153 THR C CA 1
ATOM 6569 C C . THR C 1 119 ? 46.702 41.922 -20.881 1.00 37.01 153 THR C C 1
ATOM 6570 O O . THR C 1 119 ? 45.978 42.416 -21.752 1.00 37.34 153 THR C O 1
ATOM 6574 N N . LEU C 1 120 ? 46.550 42.185 -19.586 1.00 38.72 154 LEU C N 1
ATOM 6575 C CA . LEU C 1 120 ? 45.604 43.190 -19.131 1.00 41.57 154 LEU C CA 1
ATOM 6576 C C . LEU C 1 120 ? 46.067 44.578 -19.554 1.00 44.46 154 LEU C C 1
ATOM 6577 O O . LEU C 1 120 ? 47.261 44.833 -19.732 1.00 46.45 154 LEU C O 1
ATOM 6582 N N . ASP C 1 121 ? 45.103 45.483 -19.728 1.00 46.61 155 ASP C N 1
ATOM 6583 C CA . ASP C 1 121 ? 45.443 46.873 -20.001 1.00 49.93 155 ASP C CA 1
ATOM 6584 C C . ASP C 1 121 ? 45.840 47.625 -18.739 1.00 49.41 155 ASP C C 1
ATOM 6585 O O . ASP C 1 121 ? 46.588 48.604 -18.826 1.00 50.18 155 ASP C O 1
ATOM 6590 N N . LYS C 1 122 ? 45.357 47.190 -17.578 1.00 48.05 156 LYS C N 1
ATOM 6591 C CA . LYS C 1 122 ? 45.880 47.682 -16.312 1.00 46.45 156 LYS C CA 1
ATOM 6592 C C . LYS C 1 122 ? 47.325 47.228 -16.154 1.00 43.71 156 LYS C C 1
ATOM 6593 O O . LYS C 1 122 ? 47.640 46.049 -16.348 1.00 41.67 156 LYS C O 1
ATOM 6599 N N . LYS C 1 123 ? 48.209 48.166 -15.808 1.00 41.42 157 LYS C N 1
ATOM 6600 C CA . LYS C 1 123 ? 49.636 47.890 -15.767 1.00 39.09 157 LYS C CA 1
ATOM 6601 C C . LYS C 1 123 ? 50.293 48.147 -14.420 1.00 38.48 157 LYS C C 1
ATOM 6602 O O . LYS C 1 123 ? 51.395 47.637 -14.192 1.00 39.18 157 LYS C O 1
ATOM 6608 N N . ASN C 1 124 ? 49.668 48.911 -13.528 1.00 37.92 158 ASN C N 1
ATOM 6609 C CA . ASN C 1 124 ? 50.233 49.160 -12.208 1.00 37.77 158 ASN C CA 1
ATOM 6610 C C . ASN C 1 124 ? 49.762 48.083 -11.239 1.00 36.07 158 ASN C C 1
ATOM 6611 O O . ASN C 1 124 ? 48.561 47.807 -11.138 1.00 34.67 158 ASN C O 1
ATOM 6616 N N . PHE C 1 125 ? 50.710 47.468 -10.538 1.00 35.05 159 PHE C N 1
ATOM 6617 C CA . PHE C 1 125 ? 50.389 46.366 -9.648 1.00 36.24 159 PHE C CA 1
ATOM 6618 C C . PHE C 1 125 ? 51.325 46.379 -8.451 1.00 37.40 159 PHE C C 1
ATOM 6619 O O . PHE C 1 125 ? 52.465 46.842 -8.537 1.00 37.56 159 PHE C O 1
ATOM 6627 N N . LYS C 1 126 ? 50.826 45.863 -7.334 1.00 41.33 160 LYS C N 1
ATOM 6628 C CA . LYS C 1 126 ? 51.689 45.394 -6.260 1.00 42.94 160 LYS C CA 1
ATOM 6629 C C . LYS C 1 126 ? 52.203 44.013 -6.650 1.00 40.52 160 LYS C C 1
ATOM 6630 O O . LYS C 1 126 ? 51.408 43.093 -6.867 1.00 41.33 160 LYS C O 1
ATOM 6636 N N . ILE C 1 127 ? 53.520 43.868 -6.769 1.00 36.70 161 ILE C N 1
ATOM 6637 C CA . ILE C 1 127 ? 54.135 42.616 -7.191 1.00 34.28 161 ILE C CA 1
ATOM 6638 C C . ILE C 1 127 ? 55.096 42.150 -6.107 1.00 33.06 161 ILE C C 1
ATOM 6639 O O . ILE C 1 127 ? 55.994 42.901 -5.702 1.00 32.77 161 ILE C O 1
ATOM 6644 N N . GLY C 1 128 ? 54.910 40.918 -5.648 1.00 31.18 162 GLY C N 1
ATOM 6645 C CA . GLY C 1 128 ? 55.807 40.304 -4.684 1.00 29.43 162 GLY C CA 1
ATOM 6646 C C . GLY C 1 128 ? 56.698 39.281 -5.366 1.00 27.40 162 GLY C C 1
ATOM 6647 O O . GLY C 1 128 ? 56.226 38.454 -6.148 1.00 26.62 162 GLY C O 1
ATOM 6648 N N . PHE C 1 129 ? 57.989 39.351 -5.060 1.00 26.70 163 PHE C N 1
ATOM 6649 C CA . PHE C 1 129 ? 58.994 38.500 -5.682 1.00 26.67 163 PHE C CA 1
ATOM 6650 C C . PHE C 1 129 ? 59.567 37.541 -4.648 1.00 26.19 163 PHE C C 1
ATOM 6651 O O . PHE C 1 129 ? 60.044 37.970 -3.594 1.00 26.59 163 PHE C O 1
ATOM 6659 N N . LEU C 1 130 ? 59.532 36.250 -4.958 1.00 25.57 164 LEU C N 1
ATOM 6660 C CA . LEU C 1 130 ? 60.198 35.234 -4.153 1.00 24.30 164 LEU C CA 1
ATOM 6661 C C . LEU C 1 130 ? 61.567 34.971 -4.771 1.00 21.43 164 LEU C C 1
ATOM 6662 O O . LEU C 1 130 ? 61.663 34.443 -5.885 1.00 18.55 164 LEU C O 1
ATOM 6667 N N . PHE C 1 131 ? 62.624 35.339 -4.049 1.00 21.92 165 PHE C N 1
ATOM 6668 C CA . PHE C 1 131 ? 63.974 35.262 -4.582 1.00 24.53 165 PHE C CA 1
ATOM 6669 C C . PHE C 1 131 ? 64.912 34.664 -3.543 1.00 28.46 165 PHE C C 1
ATOM 6670 O O . PHE C 1 131 ? 64.639 34.674 -2.340 1.00 31.52 165 PHE C O 1
ATOM 6678 N N . LYS C 1 132 ? 66.035 34.151 -4.037 1.00 28.61 166 LYS C N 1
ATOM 6679 C CA . LYS C 1 132 ? 66.988 33.395 -3.241 1.00 28.08 166 LYS C CA 1
ATOM 6680 C C . LYS C 1 132 ? 68.371 33.616 -3.835 1.00 30.04 166 LYS C C 1
ATOM 6681 O O . LYS C 1 132 ? 68.530 33.621 -5.059 1.00 29.44 166 LYS C O 1
ATOM 6687 N N . ALA C 1 133 ? 69.366 33.807 -2.971 1.00 32.50 167 ALA C N 1
ATOM 6688 C CA . ALA C 1 133 ? 70.715 34.116 -3.422 1.00 34.27 167 ALA C CA 1
ATOM 6689 C C . ALA C 1 133 ? 71.735 33.436 -2.521 1.00 35.14 167 ALA C C 1
ATOM 6690 O O . ALA C 1 133 ? 71.489 33.206 -1.335 1.00 34.08 167 ALA C O 1
ATOM 6692 N N . LYS C 1 134 ? 72.892 33.120 -3.105 1.00 37.96 168 LYS C N 1
ATOM 6693 C CA . LYS C 1 134 ? 73.962 32.472 -2.360 1.00 41.81 168 LYS C CA 1
ATOM 6694 C C . LYS C 1 134 ? 74.779 33.457 -1.536 1.00 45.08 168 LYS C C 1
ATOM 6695 O O . LYS C 1 134 ? 75.520 33.032 -0.643 1.00 47.38 168 LYS C O 1
ATOM 6697 N N . GLN C 1 135 ? 74.659 34.755 -1.808 1.00 47.13 169 GLN C N 1
ATOM 6698 C CA . GLN C 1 135 ? 75.365 35.775 -1.047 1.00 49.25 169 GLN C CA 1
ATOM 6699 C C . GLN C 1 135 ? 74.443 36.965 -0.823 1.00 48.04 169 GLN C C 1
ATOM 6700 O O . GLN C 1 135 ? 73.559 37.249 -1.637 1.00 47.67 169 GLN C O 1
ATOM 6706 N N . ASN C 1 136 ? 74.662 37.663 0.295 1.00 46.99 170 ASN C N 1
ATOM 6707 C CA . ASN C 1 136 ? 73.761 38.710 0.762 1.00 45.83 170 ASN C CA 1
ATOM 6708 C C . ASN C 1 136 ? 74.032 40.068 0.124 1.00 43.74 170 ASN C C 1
ATOM 6709 O O . ASN C 1 136 ? 73.729 41.102 0.732 1.00 44.26 170 ASN C O 1
ATOM 6714 N N . THR C 1 137 ? 74.590 40.100 -1.083 1.00 41.72 171 THR C N 1
ATOM 6715 C CA . THR C 1 137 ? 74.623 41.331 -1.856 1.00 41.32 171 THR C CA 1
ATOM 6716 C C . THR C 1 137 ? 73.430 41.343 -2.811 1.00 41.67 171 THR C C 1
ATOM 6717 O O . THR C 1 137 ? 72.633 40.402 -2.852 1.00 40.86 171 THR C O 1
ATOM 6721 N N . ASN C 1 138 ? 73.284 42.432 -3.565 1.00 41.65 172 ASN C N 1
ATOM 6722 C CA . ASN C 1 138 ? 72.154 42.574 -4.479 1.00 41.61 172 ASN C CA 1
ATOM 6723 C C . ASN C 1 138 ? 72.041 41.362 -5.394 1.00 39.02 172 ASN C C 1
ATOM 6724 O O . ASN C 1 138 ? 73.023 40.936 -6.009 1.00 38.52 172 ASN C O 1
ATOM 6729 N N . ALA C 1 139 ? 70.836 40.799 -5.468 1.00 37.85 173 ALA C N 1
ATOM 6730 C CA . ALA C 1 139 ? 70.584 39.586 -6.235 1.00 37.29 173 ALA C CA 1
ATOM 6731 C C . ALA C 1 139 ? 69.955 39.855 -7.594 1.00 39.02 173 ALA C C 1
ATOM 6732 O O . ALA C 1 139 ? 70.256 39.146 -8.559 1.00 39.40 173 ALA C O 1
ATOM 6734 N N . PHE C 1 140 ? 69.092 40.863 -7.699 1.00 39.43 174 PHE C N 1
ATOM 6735 C CA . PHE C 1 140 ? 68.391 41.138 -8.943 1.00 38.23 174 PHE C CA 1
ATOM 6736 C C . PHE C 1 140 ? 68.202 42.637 -9.101 1.00 37.33 174 PHE C C 1
ATOM 6737 O O . PHE C 1 140 ? 68.147 43.379 -8.117 1.00 37.17 174 PHE C O 1
ATOM 6745 N N . SER C 1 141 ? 68.096 43.068 -10.354 1.00 37.75 175 SER C N 1
ATOM 6746 C CA . SER C 1 141 ? 67.729 44.432 -10.699 1.00 39.01 175 SER C CA 1
ATOM 6747 C C . SER C 1 141 ? 66.344 44.431 -11.325 1.00 36.73 175 SER C C 1
ATOM 6748 O O . SER C 1 141 ? 66.029 43.565 -12.146 1.00 36.25 175 SER C O 1
ATOM 6751 N N . ILE C 1 142 ? 65.516 45.397 -10.933 1.00 36.74 176 ILE C N 1
ATOM 6752 C CA . ILE C 1 142 ? 64.135 45.486 -11.400 1.00 37.83 176 ILE C CA 1
ATOM 6753 C C . ILE C 1 142 ? 63.892 46.899 -11.911 1.00 40.24 176 ILE C C 1
ATOM 6754 O O . ILE C 1 142 ? 63.842 47.848 -11.121 1.00 41.58 176 ILE C O 1
ATOM 6759 N N . LYS C 1 143 ? 63.729 47.039 -13.224 1.00 41.87 177 LYS C N 1
ATOM 6760 C CA . LYS C 1 143 ? 63.322 48.289 -13.850 1.00 42.23 177 LYS C CA 1
ATOM 6761 C C . LYS C 1 143 ? 61.928 48.112 -14.434 1.00 41.16 177 LYS C C 1
ATOM 6762 O O . LYS C 1 143 ? 61.675 47.137 -15.147 1.00 41.17 177 LYS C O 1
ATOM 6768 N N . ASP C 1 144 ? 61.033 49.051 -14.139 1.00 40.82 178 ASP C N 1
ATOM 6769 C CA . ASP C 1 144 ? 59.647 48.954 -14.566 1.00 40.86 178 ASP C CA 1
ATOM 6770 C C . ASP C 1 144 ? 59.387 49.876 -15.758 1.00 40.90 178 ASP C C 1
ATOM 6771 O O . ASP C 1 144 ? 60.278 50.573 -16.249 1.00 40.22 178 ASP C O 1
ATOM 6776 N N . ALA C 1 145 ? 58.135 49.882 -16.218 1.00 41.30 179 ALA C N 1
ATOM 6777 C CA . ALA C 1 145 ? 57.746 50.616 -17.416 1.00 43.91 179 ALA C CA 1
ATOM 6778 C C . ALA C 1 145 ? 57.798 52.126 -17.243 1.00 47.55 179 ALA C C 1
ATOM 6779 O O . ALA C 1 145 ? 57.535 52.845 -18.213 1.00 48.83 179 ALA C O 1
ATOM 6781 N N . LYS C 1 146 ? 58.113 52.630 -16.052 1.00 48.28 180 LYS C N 1
ATOM 6782 C CA . LYS C 1 146 ? 58.218 54.065 -15.826 1.00 49.96 180 LYS C CA 1
ATOM 6783 C C . LYS C 1 146 ? 59.580 54.434 -15.250 1.00 49.39 180 LYS C C 1
ATOM 6784 O O . LYS C 1 146 ? 59.727 55.457 -14.581 1.00 48.12 180 LYS C O 1
ATOM 6790 N N . ASN C 1 147 ? 60.581 53.598 -15.531 1.00 51.22 181 ASN C N 1
ATOM 6791 C CA . ASN C 1 147 ? 61.990 53.790 -15.198 1.00 54.08 181 ASN C CA 1
ATOM 6792 C C . ASN C 1 147 ? 62.276 53.701 -13.706 1.00 55.16 181 ASN C C 1
ATOM 6793 O O . ASN C 1 147 ? 63.374 54.076 -13.273 1.00 55.18 181 ASN C O 1
ATOM 6798 N N . GLN C 1 148 ? 61.329 53.227 -12.903 1.00 55.73 182 GLN C N 1
ATOM 6799 C CA . GLN C 1 148 ? 61.623 52.973 -11.503 1.00 55.33 182 GLN C CA 1
ATOM 6800 C C . GLN C 1 148 ? 62.572 51.788 -11.401 1.00 53.84 182 GLN C C 1
ATOM 6801 O O . GLN C 1 148 ? 62.481 50.827 -12.173 1.00 53.92 182 GLN C O 1
ATOM 6807 N N . SER C 1 149 ? 63.499 51.864 -10.450 1.00 51.87 183 SER C N 1
ATOM 6808 C CA . SER C 1 149 ? 64.534 50.850 -10.326 1.00 50.84 183 SER C CA 1
ATOM 6809 C C . SER C 1 149 ? 64.690 50.484 -8.864 1.00 48.69 183 SER C C 1
ATOM 6810 O O . SER C 1 149 ? 64.950 51.357 -8.030 1.00 48.29 183 SER C O 1
ATOM 6813 N N . TYR C 1 150 ? 64.529 49.201 -8.568 1.00 48.26 184 TYR C N 1
ATOM 6814 C CA . TYR C 1 150 ? 64.723 48.639 -7.243 1.00 48.70 184 TYR C CA 1
ATOM 6815 C C . TYR C 1 150 ? 65.756 47.526 -7.328 1.00 47.59 184 TYR C C 1
ATOM 6816 O O . TYR C 1 150 ? 66.243 47.184 -8.408 1.00 49.38 184 TYR C O 1
ATOM 6825 N N . GLU C 1 151 ? 66.088 46.960 -6.170 1.00 46.12 185 GLU C N 1
ATOM 6826 C CA . GLU C 1 151 ? 67.022 45.846 -6.082 1.00 46.00 185 GLU C CA 1
ATOM 6827 C C . GLU C 1 151 ? 66.530 44.867 -5.030 1.00 43.81 185 GLU C C 1
ATOM 6828 O O . GLU C 1 151 ? 66.151 45.274 -3.927 1.00 42.26 185 GLU C O 1
ATOM 6834 N N . LEU C 1 152 ? 66.534 43.585 -5.376 1.00 42.82 186 LEU C N 1
ATOM 6835 C CA . LEU C 1 152 ? 66.218 42.527 -4.432 1.00 41.92 186 LEU C CA 1
ATOM 6836 C C . LEU C 1 152 ? 67.508 42.032 -3.795 1.00 44.87 186 LEU C C 1
ATOM 6837 O O . LEU C 1 152 ? 68.449 41.650 -4.499 1.00 45.55 186 LEU C O 1
ATOM 6842 N N . ARG C 1 153 ? 67.552 42.045 -2.466 1.00 47.53 187 ARG C N 1
ATOM 6843 C CA . ARG C 1 153 ? 68.725 41.595 -1.733 1.00 50.07 187 ARG C CA 1
ATOM 6844 C C . ARG C 1 153 ? 68.293 40.773 -0.529 1.00 49.45 187 ARG C C 1
ATOM 6845 O O . ARG C 1 153 ? 67.344 41.135 0.171 1.00 49.90 187 ARG C O 1
ATOM 6853 N N . THR C 1 154 ? 68.996 39.669 -0.295 1.00 49.51 188 THR C N 1
ATOM 6854 C CA . THR C 1 154 ? 68.669 38.762 0.794 1.00 49.97 188 THR C CA 1
ATOM 6855 C C . THR C 1 154 ? 69.435 39.132 2.058 1.00 49.27 188 THR C C 1
ATOM 6856 O O . THR C 1 154 ? 70.554 39.649 2.003 1.00 48.41 188 THR C O 1
ATOM 6860 N N . THR C 1 155 ? 68.811 38.866 3.206 1.00 48.23 189 THR C N 1
ATOM 6861 C CA . THR C 1 155 ? 69.493 38.983 4.487 1.00 48.53 189 THR C CA 1
ATOM 6862 C C . THR C 1 155 ? 70.132 37.673 4.923 1.00 46.67 189 THR C C 1
ATOM 6863 O O . THR C 1 155 ? 71.089 37.692 5.705 1.00 45.50 189 THR C O 1
ATOM 6867 N N . GLN C 1 156 ? 69.627 36.543 4.434 1.00 47.12 190 GLN C N 1
ATOM 6868 C CA . GLN C 1 156 ? 70.178 35.228 4.731 1.00 48.17 190 GLN C CA 1
ATOM 6869 C C . GLN C 1 156 ? 70.383 34.475 3.425 1.00 47.36 190 GLN C C 1
ATOM 6870 O O . GLN C 1 156 ? 69.489 34.448 2.574 1.00 48.37 190 GLN C O 1
ATOM 6876 N N . ILE C 1 157 ? 71.559 33.868 3.269 1.00 46.21 191 ILE C N 1
ATOM 6877 C CA . ILE C 1 157 ? 71.882 33.191 2.022 1.00 46.08 191 ILE C CA 1
ATOM 6878 C C . ILE C 1 157 ? 71.110 31.880 1.926 1.00 42.65 191 ILE C C 1
ATOM 6879 O O . ILE C 1 157 ? 70.743 31.269 2.938 1.00 42.02 191 ILE C O 1
ATOM 6884 N N . ASN C 1 158 ? 70.841 31.457 0.689 1.00 39.93 192 ASN C N 1
ATOM 6885 C CA . ASN C 1 158 ? 70.239 30.155 0.397 1.00 37.09 192 ASN C CA 1
ATOM 6886 C C . ASN C 1 158 ? 68.901 29.958 1.104 1.00 35.84 192 ASN C C 1
ATOM 6887 O O . ASN C 1 158 ? 68.547 28.836 1.477 1.00 37.08 192 ASN C O 1
ATOM 6892 N N . LYS C 1 159 ? 68.140 31.033 1.300 1.00 34.23 193 LYS C N 1
ATOM 6893 C CA . LYS C 1 159 ? 66.804 30.914 1.865 1.00 35.52 193 LYS C CA 1
ATOM 6894 C C . LYS C 1 159 ? 65.849 31.825 1.110 1.00 32.33 193 LYS C C 1
ATOM 6895 O O . LYS C 1 159 ? 66.175 32.979 0.823 1.00 31.72 193 LYS C O 1
ATOM 6901 N N . TRP C 1 160 ? 64.668 31.292 0.800 1.00 31.97 194 TRP C N 1
ATOM 6902 C CA . TRP C 1 160 ? 63.686 32.010 -0.004 1.00 30.86 194 TRP C CA 1
ATOM 6903 C C . TRP C 1 160 ? 63.237 33.282 0.700 1.00 30.67 194 TRP C C 1
ATOM 6904 O O . TRP C 1 160 ? 62.731 33.234 1.827 1.00 32.69 194 TRP C O 1
ATOM 6915 N N . SER C 1 161 ? 63.422 34.417 0.030 1.00 28.26 195 SER C N 1
ATOM 6916 C CA . SER C 1 161 ? 63.071 35.735 0.543 1.00 27.78 195 SER C CA 1
ATOM 6917 C C . SER C 1 161 ? 61.877 36.293 -0.220 1.00 26.46 195 SER C C 1
ATOM 6918 O O . SER C 1 161 ? 61.468 35.764 -1.256 1.00 26.30 195 SER C O 1
ATOM 6921 N N . TYR C 1 162 ? 61.320 37.387 0.297 1.00 25.99 196 TYR C N 1
ATOM 6922 C CA . TYR C 1 162 ? 60.139 37.995 -0.301 1.00 26.84 196 TYR C CA 1
ATOM 6923 C C . TYR C 1 162 ? 60.223 39.509 -0.198 1.00 28.83 196 TYR C C 1
ATOM 6924 O O . TYR C 1 162 ? 60.696 40.046 0.807 1.00 29.36 196 TYR C O 1
ATOM 6933 N N . LYS C 1 163 ? 59.756 40.192 -1.242 1.00 29.48 197 LYS C N 1
ATOM 6934 C CA . LYS C 1 163 ? 59.714 41.648 -1.263 1.00 32.11 197 LYS C CA 1
ATOM 6935 C C . LYS C 1 163 ? 58.610 42.088 -2.210 1.00 31.55 197 LYS C C 1
ATOM 6936 O O . LYS C 1 163 ? 58.514 41.578 -3.330 1.00 32.33 197 LYS C O 1
ATOM 6942 N N . GLU C 1 164 ? 57.784 43.028 -1.759 1.00 32.79 198 GLU C N 1
ATOM 6943 C CA . GLU C 1 164 ? 56.666 43.541 -2.538 1.00 36.63 198 GLU C CA 1
ATOM 6944 C C . GLU C 1 164 ? 56.960 44.963 -2.995 1.00 40.72 198 GLU C C 1
ATOM 6945 O O . GLU C 1 164 ? 57.462 45.785 -2.220 1.00 42.67 198 GLU C O 1
ATOM 6951 N N . LEU C 1 165 ? 56.647 45.248 -4.258 1.00 41.80 199 LEU C N 1
ATOM 6952 C CA . LEU C 1 165 ? 56.939 46.541 -4.859 1.00 42.83 199 LEU C CA 1
ATOM 6953 C C . LEU C 1 165 ? 55.728 47.030 -5.640 1.00 51.30 199 LEU C C 1
ATOM 6954 O O . LEU C 1 165 ? 54.920 46.236 -6.125 1.00 53.38 199 LEU C O 1
ATOM 6959 N N . GLU C 1 166 ? 55.610 48.350 -5.759 1.00 58.88 200 GLU C N 1
ATOM 6960 C CA . GLU C 1 166 ? 54.603 48.972 -6.612 1.00 63.00 200 GLU C CA 1
ATOM 6961 C C . GLU C 1 166 ? 55.262 49.323 -7.941 1.00 62.46 200 GLU C C 1
ATOM 6962 O O . GLU C 1 166 ? 56.060 50.261 -8.017 1.00 63.85 200 GLU C O 1
ATOM 6968 N N . LEU C 1 167 ? 54.930 48.571 -8.986 1.00 54.11 201 LEU C N 1
ATOM 6969 C CA . LEU C 1 167 ? 55.584 48.700 -10.277 1.00 47.42 201 LEU C CA 1
ATOM 6970 C C . LEU C 1 167 ? 54.544 48.790 -11.385 1.00 45.40 201 LEU C C 1
ATOM 6971 O O . LEU C 1 167 ? 53.375 48.433 -11.207 1.00 44.52 201 LEU C O 1
ATOM 6976 N N . ASP C 1 168 ? 54.991 49.271 -12.542 1.00 43.97 202 ASP C N 1
ATOM 6977 C CA . ASP C 1 168 ? 54.166 49.350 -13.741 1.00 42.36 202 ASP C CA 1
ATOM 6978 C C . ASP C 1 168 ? 54.750 48.413 -14.787 1.00 39.08 202 ASP C C 1
ATOM 6979 O O . ASP C 1 168 ? 55.930 48.528 -15.137 1.00 39.33 202 ASP C O 1
ATOM 6984 N N . LEU C 1 169 ? 53.929 47.485 -15.276 1.00 35.42 203 LEU C N 1
ATOM 6985 C CA . LEU C 1 169 ? 54.357 46.563 -16.314 1.00 32.78 203 LEU C CA 1
ATOM 6986 C C . LEU C 1 169 ? 54.393 47.273 -17.667 1.00 33.23 203 LEU C C 1
ATOM 6987 O O . LEU C 1 169 ? 53.632 48.215 -17.897 1.00 36.80 203 LEU C O 1
ATOM 6992 N N . PRO C 1 170 ? 55.277 46.846 -18.584 1.00 30.23 204 PRO C N 1
ATOM 6993 C CA . PRO C 1 170 ? 56.248 45.756 -18.445 1.00 28.63 204 PRO C CA 1
ATOM 6994 C C . PRO C 1 170 ? 57.457 46.116 -17.594 1.00 30.06 204 PRO C C 1
ATOM 6995 O O . PRO C 1 170 ? 57.747 47.296 -17.398 1.00 32.98 204 PRO C O 1
ATOM 6999 N N . LEU C 1 171 ? 58.153 45.096 -17.097 1.00 28.43 205 LEU C N 1
ATOM 7000 C CA . LEU C 1 171 ? 59.374 45.277 -16.331 1.00 29.32 205 LEU C CA 1
ATOM 7001 C C . LEU C 1 171 ? 60.443 44.325 -16.847 1.00 30.84 205 LEU C C 1
ATOM 7002 O O . LEU C 1 171 ? 60.186 43.455 -17.683 1.00 32.49 205 LEU C O 1
ATOM 7007 N N . GLN C 1 172 ? 61.656 44.502 -16.332 1.00 32.04 206 GLN C N 1
ATOM 7008 C CA . GLN C 1 172 ? 62.786 43.650 -16.670 1.00 33.18 206 GLN C CA 1
ATOM 7009 C C . GLN C 1 172 ? 63.532 43.296 -15.394 1.00 33.00 206 GLN C C 1
ATOM 7010 O O . GLN C 1 172 ? 63.926 44.185 -14.633 1.00 34.50 206 GLN C O 1
ATOM 7016 N N . ILE C 1 173 ? 63.712 42.002 -15.159 1.00 31.65 207 ILE C N 1
ATOM 7017 C CA . ILE C 1 173 ? 64.497 41.501 -14.039 1.00 31.60 207 ILE C CA 1
ATOM 7018 C C . ILE C 1 173 ? 65.886 41.171 -14.562 1.00 30.87 207 ILE C C 1
ATOM 7019 O O . ILE C 1 173 ? 66.033 40.353 -15.476 1.00 29.00 207 ILE C O 1
ATOM 7024 N N . SER C 1 174 ? 66.906 41.806 -13.993 1.00 34.75 208 SER C N 1
ATOM 7025 C CA . SER C 1 174 ? 68.291 41.587 -14.390 1.00 36.73 208 SER C CA 1
ATOM 7026 C C . SER C 1 174 ? 69.047 40.975 -13.221 1.00 37.15 208 SER C C 1
ATOM 7027 O O . SER C 1 174 ? 69.127 41.579 -12.145 1.00 37.88 208 SER C O 1
ATOM 7030 N N . ALA C 1 175 ? 69.599 39.784 -13.433 1.00 36.35 209 ALA C N 1
ATOM 7031 C CA . ALA C 1 175 ? 70.308 39.077 -12.375 1.00 37.43 209 ALA C CA 1
ATOM 7032 C C . ALA C 1 175 ? 71.646 39.754 -12.094 1.00 38.81 209 ALA C C 1
ATOM 7033 O O . ALA C 1 175 ? 72.484 39.896 -12.991 1.00 38.06 209 ALA C O 1
ATOM 7035 N N . LEU C 1 176 ? 71.837 40.179 -10.848 1.00 39.32 210 LEU C N 1
ATOM 7036 C CA . LEU C 1 176 ? 73.089 40.768 -10.397 1.00 37.58 210 LEU C CA 1
ATOM 7037 C C . LEU C 1 176 ? 74.001 39.751 -9.733 1.00 37.48 210 LEU C C 1
ATOM 7038 O O . LEU C 1 176 ? 75.075 40.121 -9.252 1.00 39.05 210 LEU C O 1
ATOM 7043 N N . GLN C 1 177 ? 73.593 38.486 -9.691 1.00 36.25 211 GLN C N 1
ATOM 7044 C CA . GLN C 1 177 ? 74.367 37.414 -9.087 1.00 36.46 211 GLN C CA 1
ATOM 7045 C C . GLN C 1 177 ? 74.210 36.158 -9.926 1.00 37.35 211 GLN C C 1
ATOM 7046 O O . GLN C 1 177 ? 73.102 35.829 -10.357 1.00 38.21 211 GLN C O 1
ATOM 7052 N N . LYS C 1 178 ? 75.314 35.457 -10.151 1.00 37.59 212 LYS C N 1
ATOM 7053 C CA . LYS C 1 178 ? 75.224 34.146 -10.769 1.00 38.26 212 LYS C CA 1
ATOM 7054 C C . LYS C 1 178 ? 74.504 33.192 -9.826 1.00 38.21 212 LYS C C 1
ATOM 7055 O O . LYS C 1 178 ? 74.615 33.296 -8.602 1.00 37.42 212 LYS C O 1
ATOM 7061 N N . ASP C 1 179 ? 73.733 32.277 -10.409 1.00 40.22 213 ASP C N 1
ATOM 7062 C CA . ASP C 1 179 ? 72.954 31.270 -9.692 1.00 40.49 213 ASP C CA 1
ATOM 7063 C C . ASP C 1 179 ? 71.863 31.873 -8.814 1.00 37.69 213 ASP C C 1
ATOM 7064 O O . ASP C 1 179 ? 71.275 31.159 -7.994 1.00 37.85 213 ASP C O 1
ATOM 7069 N N . ALA C 1 180 ? 71.575 33.165 -8.956 1.00 36.60 214 ALA C N 1
ATOM 7070 C CA . ALA C 1 180 ? 70.459 33.764 -8.236 1.00 35.77 214 ALA C CA 1
ATOM 7071 C C . ALA C 1 180 ? 69.141 33.219 -8.775 1.00 35.37 214 ALA C C 1
ATOM 7072 O O . ALA C 1 180 ? 68.986 33.004 -9.980 1.00 35.38 214 ALA C O 1
ATOM 7074 N N . GLU C 1 181 ? 68.186 32.996 -7.875 1.00 33.14 215 GLU C N 1
ATOM 7075 C CA . GLU C 1 181 ? 66.971 32.267 -8.202 1.00 30.39 215 GLU C CA 1
ATOM 7076 C C . GLU C 1 181 ? 65.734 33.134 -8.013 1.00 28.10 215 GLU C C 1
ATOM 7077 O O . GLU C 1 181 ? 65.716 34.060 -7.197 1.00 27.17 215 GLU C O 1
ATOM 7083 N N . LEU C 1 182 ? 64.700 32.815 -8.790 1.00 27.05 216 LEU C N 1
ATOM 7084 C CA . LEU C 1 182 ? 63.366 33.375 -8.638 1.00 25.34 216 LEU C CA 1
ATOM 7085 C C . LEU C 1 182 ? 62.375 32.226 -8.516 1.00 23.43 216 LEU C C 1
ATOM 7086 O O . LEU C 1 182 ? 62.552 31.169 -9.129 1.00 23.81 216 LEU C O 1
ATOM 7091 N N . GLY C 1 183 ? 61.329 32.434 -7.723 1.00 22.66 217 GLY C N 1
ATOM 7092 C CA . GLY C 1 183 ? 60.427 31.342 -7.414 1.00 22.58 217 GLY C CA 1
ATOM 7093 C C . GLY C 1 183 ? 58.962 31.604 -7.687 1.00 22.41 217 GLY C C 1
ATOM 7094 O O . GLY C 1 183 ? 58.130 30.699 -7.558 1.00 21.60 217 GLY C O 1
ATOM 7095 N N . GLY C 1 184 ? 58.626 32.823 -8.059 1.00 22.32 218 GLY C N 1
ATOM 7096 C CA . GLY C 1 184 ? 57.248 33.158 -8.356 1.00 24.01 218 GLY C CA 1
ATOM 7097 C C . GLY C 1 184 ? 56.952 34.614 -8.072 1.00 24.18 218 GLY C C 1
ATOM 7098 O O . GLY C 1 184 ? 57.664 35.303 -7.345 1.00 24.16 218 GLY C O 1
ATOM 7099 N N . TYR C 1 185 ? 55.864 35.093 -8.668 1.00 24.27 219 TYR C N 1
ATOM 7100 C CA . TYR C 1 185 ? 55.383 36.452 -8.470 1.00 24.75 219 TYR C CA 1
ATOM 7101 C C . TYR C 1 185 ? 53.970 36.420 -7.913 1.00 24.40 219 TYR C C 1
ATOM 7102 O O . TYR C 1 185 ? 53.166 35.555 -8.275 1.00 23.66 219 TYR C O 1
ATOM 7111 N N . PHE C 1 186 ? 53.674 37.370 -7.034 1.00 24.16 220 PHE C N 1
ATOM 7112 C CA . PHE C 1 186 ? 52.328 37.584 -6.519 1.00 23.67 220 PHE C CA 1
ATOM 7113 C C . PHE C 1 186 ? 51.910 38.974 -6.976 1.00 25.99 220 PHE C C 1
ATOM 7114 O O . PHE C 1 186 ? 52.412 39.979 -6.461 1.00 26.38 220 PHE C O 1
ATOM 7122 N N . ILE C 1 187 ? 51.009 39.027 -7.953 1.00 27.50 221 ILE C N 1
ATOM 7123 C CA . ILE C 1 187 ? 50.657 40.259 -8.651 1.00 26.60 221 ILE C CA 1
ATOM 7124 C C . ILE C 1 187 ? 49.201 40.568 -8.342 1.00 27.85 221 ILE C C 1
ATOM 7125 O O . ILE C 1 187 ? 48.297 39.862 -8.808 1.00 29.55 221 ILE C O 1
ATOM 7130 N N . THR C 1 188 ? 48.968 41.619 -7.559 1.00 29.90 222 THR C N 1
ATOM 7131 C CA . THR C 1 188 ? 47.627 41.978 -7.127 1.00 31.90 222 THR C CA 1
ATOM 7132 C C . THR C 1 188 ? 47.458 43.489 -7.196 1.00 33.58 222 THR C C 1
ATOM 7133 O O . THR C 1 188 ? 48.414 44.240 -7.410 1.00 32.89 222 THR C O 1
ATOM 7137 N N . ASN C 1 189 ? 46.217 43.924 -7.021 1.00 34.10 223 ASN C N 1
ATOM 7138 C CA . ASN C 1 189 ? 45.891 45.331 -6.883 1.00 35.84 223 ASN C CA 1
ATOM 7139 C C . ASN C 1 189 ? 45.994 45.741 -5.417 1.00 38.02 223 ASN C C 1
ATOM 7140 O O . ASN C 1 189 ? 46.081 44.903 -4.517 1.00 37.69 223 ASN C O 1
ATOM 7145 N N . LYS C 1 190 ? 45.996 47.056 -5.180 1.00 41.20 224 LYS C N 1
ATOM 7146 C CA . LYS C 1 190 ? 46.039 47.552 -3.807 1.00 42.16 224 LYS C CA 1
ATOM 7147 C C . LYS C 1 190 ? 44.861 47.023 -2.999 1.00 44.56 224 LYS C C 1
ATOM 7148 O O . LYS C 1 190 ? 45.017 46.645 -1.832 1.00 44.99 224 LYS C O 1
ATOM 7150 N N . ASP C 1 191 ? 43.679 46.978 -3.608 1.00 46.38 225 ASP C N 1
ATOM 7151 C CA . ASP C 1 191 ? 42.503 46.387 -2.990 1.00 48.76 225 ASP C CA 1
ATOM 7152 C C . ASP C 1 191 ? 41.636 45.773 -4.082 1.00 46.70 225 ASP C C 1
ATOM 7153 O O . ASP C 1 191 ? 41.938 45.880 -5.274 1.00 46.38 225 ASP C O 1
ATOM 7158 N N . ASN C 1 192 ? 40.552 45.127 -3.656 1.00 45.14 226 ASN C N 1
ATOM 7159 C CA . ASN C 1 192 ? 39.537 44.572 -4.550 1.00 43.79 226 ASN C CA 1
ATOM 7160 C C . ASN C 1 192 ? 40.176 43.737 -5.664 1.00 37.01 226 ASN C C 1
ATOM 7161 O O . ASN C 1 192 ? 40.221 44.117 -6.833 1.00 34.86 226 ASN C O 1
ATOM 7166 N N . ASN C 1 193 ? 40.676 42.577 -5.258 1.00 32.31 227 ASN C N 1
ATOM 7167 C CA . ASN C 1 193 ? 41.325 41.653 -6.173 1.00 28.91 227 ASN C CA 1
ATOM 7168 C C . ASN C 1 193 ? 40.355 40.538 -6.540 1.00 27.55 227 ASN C C 1
ATOM 7169 O O . ASN C 1 193 ? 39.894 39.795 -5.667 1.00 27.74 227 ASN C O 1
ATOM 7174 N N . VAL C 1 194 ? 40.036 40.436 -7.825 1.00 24.40 228 VAL C N 1
ATOM 7175 C CA . VAL C 1 194 ? 39.276 39.320 -8.370 1.00 23.87 228 VAL C CA 1
ATOM 7176 C C . VAL C 1 194 ? 40.178 38.648 -9.392 1.00 25.34 228 VAL C C 1
ATOM 7177 O O . VAL C 1 194 ? 40.506 39.241 -10.428 1.00 25.95 228 VAL C O 1
ATOM 7181 N N . PHE C 1 195 ? 40.600 37.422 -9.098 1.00 25.07 229 PHE C N 1
ATOM 7182 C CA . PHE C 1 195 ? 41.566 36.743 -9.943 1.00 23.79 229 PHE C CA 1
ATOM 7183 C C . PHE C 1 195 ? 41.282 35.251 -9.946 1.00 24.74 229 PHE C C 1
ATOM 7184 O O . PHE C 1 195 ? 40.546 34.726 -9.107 1.00 27.96 229 PHE C O 1
ATOM 7192 N N . LEU C 1 196 ? 41.899 34.572 -10.905 1.00 22.14 230 LEU C N 1
ATOM 7193 C CA . LEU C 1 196 ? 41.996 33.119 -10.900 1.00 21.32 230 LEU C CA 1
ATOM 7194 C C . LEU C 1 196 ? 43.416 32.787 -11.333 1.00 22.10 230 LEU C C 1
ATOM 7195 O O . LEU C 1 196 ? 43.775 32.997 -12.496 1.00 22.34 230 LEU C O 1
ATOM 7200 N N . ASP C 1 197 ? 44.230 32.305 -10.405 1.00 20.59 231 ASP C N 1
ATOM 7201 C CA . ASP C 1 197 ? 45.572 31.870 -10.751 1.00 22.50 231 ASP C CA 1
ATOM 7202 C C . ASP C 1 197 ? 45.624 30.349 -10.792 1.00 22.99 231 ASP C C 1
ATOM 7203 O O . ASP C 1 197 ? 44.692 29.656 -10.377 1.00 22.62 231 ASP C O 1
ATOM 7208 N N . THR C 1 198 ? 46.724 29.834 -11.330 1.00 22.52 232 THR C N 1
ATOM 7209 C CA . THR C 1 198 ? 46.923 28.402 -11.466 1.00 21.48 232 THR C CA 1
ATOM 7210 C C . THR C 1 198 ? 48.301 28.017 -10.953 1.00 21.77 232 THR C C 1
ATOM 7211 O O . THR C 1 198 ? 49.264 28.782 -11.061 1.00 20.67 232 THR C O 1
ATOM 7215 N N . ILE C 1 199 ? 48.376 26.822 -10.375 1.00 20.10 233 ILE C N 1
ATOM 7216 C CA . ILE C 1 199 ? 49.643 26.205 -10.006 1.00 19.05 233 ILE C CA 1
ATOM 7217 C C . ILE C 1 199 ? 49.613 24.786 -10.553 1.00 19.97 233 ILE C C 1
ATOM 7218 O O . ILE C 1 199 ? 49.454 23.819 -9.801 1.00 21.79 233 ILE C O 1
ATOM 7223 N N . ALA C 1 200 ? 49.738 24.654 -11.870 1.00 17.79 234 ALA C N 1
ATOM 7224 C CA . ALA C 1 200 ? 49.607 23.374 -12.547 1.00 19.22 234 ALA C CA 1
ATOM 7225 C C . ALA C 1 200 ? 50.898 23.039 -13.283 1.00 19.90 234 ALA C C 1
ATOM 7226 O O . ALA C 1 200 ? 51.565 23.928 -13.821 1.00 20.08 234 ALA C O 1
ATOM 7228 N N . ILE C 1 201 ? 51.243 21.752 -13.304 1.00 15.79 235 ILE C N 1
ATOM 7229 C CA . ILE C 1 201 ? 52.519 21.272 -13.819 1.00 15.62 235 ILE C CA 1
ATOM 7230 C C . ILE C 1 201 ? 52.254 20.062 -14.701 1.00 19.20 235 ILE C C 1
ATOM 7231 O O . ILE C 1 201 ? 51.637 19.091 -14.252 1.00 18.53 235 ILE C O 1
ATOM 7236 N N . ASN C 1 202 ? 52.717 20.120 -15.951 1.00 19.29 236 ASN C N 1
ATOM 7237 C CA . ASN C 1 202 ? 52.585 18.986 -16.854 1.00 18.90 236 ASN C CA 1
ATOM 7238 C C . ASN C 1 202 ? 53.181 17.736 -16.220 1.00 17.91 236 ASN C C 1
ATOM 7239 O O . ASN C 1 202 ? 54.316 17.752 -15.739 1.00 17.79 236 ASN C O 1
ATOM 7244 N N . GLY C 1 203 ? 52.406 16.656 -16.209 1.00 19.32 237 GLY C N 1
ATOM 7245 C CA . GLY C 1 203 ? 52.873 15.398 -15.668 1.00 18.36 237 GLY C CA 1
ATOM 7246 C C . GLY C 1 203 ? 52.882 15.300 -14.160 1.00 18.54 237 GLY C C 1
ATOM 7247 O O . GLY C 1 203 ? 53.375 14.301 -13.626 1.00 20.57 237 GLY C O 1
ATOM 7248 N N . ALA C 1 204 ? 52.346 16.292 -13.453 1.00 16.83 238 ALA C N 1
ATOM 7249 C CA . ALA C 1 204 ? 52.366 16.262 -11.999 1.00 17.93 238 ALA C CA 1
ATOM 7250 C C . ALA C 1 204 ? 51.386 15.227 -11.463 1.00 18.93 238 ALA C C 1
ATOM 7251 O O . ALA C 1 204 ? 50.259 15.099 -11.950 1.00 17.46 238 ALA C O 1
ATOM 7253 N N . LYS C 1 205 ? 51.826 14.481 -10.458 1.00 21.21 239 LYS C N 1
ATOM 7254 C CA . LYS C 1 205 ? 50.950 13.582 -9.729 1.00 22.24 239 LYS C CA 1
ATOM 7255 C C . LYS C 1 205 ? 50.306 14.324 -8.562 1.00 20.52 239 LYS C C 1
ATOM 7256 O O . LYS C 1 205 ? 50.618 15.484 -8.281 1.00 21.63 239 LYS C O 1
ATOM 7262 N N . SER C 1 206 ? 49.401 13.630 -7.868 1.00 19.15 240 SER C N 1
ATOM 7263 C CA . SER C 1 206 ? 48.652 14.270 -6.791 1.00 19.10 240 SER C CA 1
ATOM 7264 C C . SER C 1 206 ? 49.555 14.730 -5.655 1.00 20.31 240 SER C C 1
ATOM 7265 O O . SER C 1 206 ? 49.244 15.719 -4.986 1.00 22.53 240 SER C O 1
ATOM 7268 N N . ASP C 1 207 ? 50.670 14.041 -5.419 1.00 19.18 241 ASP C N 1
ATOM 7269 C CA . ASP C 1 207 ? 51.505 14.310 -4.255 1.00 21.27 241 ASP C CA 1
ATOM 7270 C C . ASP C 1 207 ? 52.761 15.105 -4.591 1.00 22.56 241 ASP C C 1
ATOM 7271 O O . ASP C 1 207 ? 53.713 15.095 -3.803 1.00 26.81 241 ASP C O 1
ATOM 7276 N N . LEU C 1 208 ? 52.785 15.799 -5.732 1.00 22.91 242 LEU C N 1
ATOM 7277 C CA . LEU C 1 208 ? 53.957 16.600 -6.083 1.00 22.45 242 LEU C CA 1
ATOM 7278 C C . LEU C 1 208 ? 54.279 17.636 -5.012 1.00 22.58 242 LEU C C 1
ATOM 7279 O O . LEU C 1 208 ? 55.452 17.969 -4.803 1.00 22.95 242 LEU C O 1
ATOM 7284 N N . TRP C 1 209 ? 53.259 18.145 -4.316 1.00 21.62 243 TRP C N 1
ATOM 7285 C CA . TRP C 1 209 ? 53.485 19.173 -3.305 1.00 19.77 243 TRP C CA 1
ATOM 7286 C C . TRP C 1 209 ? 54.404 18.696 -2.188 1.00 20.91 243 TRP C C 1
ATOM 7287 O O . TRP C 1 209 ? 55.006 19.527 -1.502 1.00 23.71 243 TRP C O 1
ATOM 7298 N N . LEU C 1 210 ? 54.536 17.381 -2.000 1.00 22.00 244 LEU C N 1
ATOM 7299 C CA . LEU C 1 210 ? 55.484 16.853 -1.026 1.00 23.14 244 LEU C CA 1
ATOM 7300 C C . LEU C 1 210 ? 56.928 17.142 -1.409 1.00 23.65 244 LEU C C 1
ATOM 7301 O O . LEU C 1 210 ? 57.804 17.131 -0.538 1.00 25.16 244 LEU C O 1
ATOM 7306 N N . SER C 1 211 ? 57.197 17.395 -2.687 1.00 24.36 245 SER C N 1
ATOM 7307 C CA . SER C 1 211 ? 58.551 17.691 -3.133 1.00 25.55 245 SER C CA 1
ATOM 7308 C C . SER C 1 211 ? 58.999 19.108 -2.797 1.00 27.96 245 SER C C 1
ATOM 7309 O O . SER C 1 211 ? 60.170 19.434 -3.021 1.00 31.89 245 SER C O 1
ATOM 7312 N N . TRP C 1 212 ? 58.120 19.946 -2.256 1.00 24.93 246 TRP C N 1
ATOM 7313 C CA . TRP C 1 212 ? 58.417 21.355 -2.046 1.00 23.45 246 TRP C CA 1
ATOM 7314 C C . TRP C 1 212 ? 58.768 21.643 -0.590 1.00 23.23 246 TRP C C 1
ATOM 7315 O O . TRP C 1 212 ? 58.404 20.903 0.327 1.00 24.03 246 TRP C O 1
ATOM 7326 N N . ASN C 1 213 ? 59.492 22.746 -0.397 1.00 23.72 247 ASN C N 1
ATOM 7327 C CA . ASN C 1 213 ? 59.839 23.252 0.925 1.00 24.88 247 ASN C CA 1
ATOM 7328 C C . ASN C 1 213 ? 58.576 23.560 1.717 1.00 26.02 247 ASN C C 1
ATOM 7329 O O . ASN C 1 213 ? 57.871 24.527 1.409 1.00 28.97 247 ASN C O 1
ATOM 7334 N N . GLN C 1 214 ? 58.297 22.761 2.753 1.00 23.80 248 GLN C N 1
ATOM 7335 C CA . GLN C 1 214 ? 57.001 22.835 3.426 1.00 24.69 248 GLN C CA 1
ATOM 7336 C C . GLN C 1 214 ? 56.823 24.146 4.182 1.00 23.96 248 GLN C C 1
ATOM 7337 O O . GLN C 1 214 ? 55.711 24.682 4.244 1.00 24.99 248 GLN C O 1
ATOM 7343 N N . THR C 1 215 ? 57.896 24.680 4.768 1.00 22.52 249 THR C N 1
ATOM 7344 C CA . THR C 1 215 ? 57.765 25.935 5.499 1.00 23.83 249 THR C CA 1
ATOM 7345 C C . THR C 1 215 ? 57.610 27.115 4.546 1.00 22.58 249 THR C C 1
ATOM 7346 O O . THR C 1 215 ? 56.866 28.060 4.835 1.00 20.53 249 THR C O 1
ATOM 7350 N N . VAL C 1 216 ? 58.304 27.081 3.407 1.00 23.32 250 VAL C N 1
ATOM 7351 C CA . VAL C 1 216 ? 58.149 28.143 2.417 1.00 24.82 250 VAL C CA 1
ATOM 7352 C C . VAL C 1 216 ? 56.784 28.048 1.747 1.00 26.85 250 VAL C C 1
ATOM 7353 O O . VAL C 1 216 ? 56.147 29.068 1.456 1.00 29.20 250 VAL C O 1
ATOM 7357 N N . VAL C 1 217 ? 56.312 26.823 1.495 1.00 24.78 251 VAL C N 1
ATOM 7358 C CA . VAL C 1 217 ? 54.971 26.638 0.949 1.00 21.98 251 VAL C CA 1
ATOM 7359 C C . VAL C 1 217 ? 53.942 27.302 1.851 1.00 19.88 251 VAL C C 1
ATOM 7360 O O . VAL C 1 217 ? 53.054 28.024 1.386 1.00 20.85 251 VAL C O 1
ATOM 7364 N N . LYS C 1 218 ? 54.066 27.086 3.161 1.00 21.15 252 LYS C N 1
ATOM 7365 C CA . LYS C 1 218 ? 53.098 27.637 4.100 1.00 20.28 252 LYS C CA 1
ATOM 7366 C C . LYS C 1 218 ? 53.191 29.152 4.181 1.00 19.67 252 LYS C C 1
ATOM 7367 O O . LYS C 1 218 ? 52.168 29.823 4.360 1.00 20.30 252 LYS C O 1
ATOM 7373 N N . LYS C 1 219 ? 54.397 29.709 4.055 1.00 18.71 253 LYS C N 1
ATOM 7374 C CA . LYS C 1 219 ? 54.520 31.161 3.978 1.00 19.13 253 LYS C CA 1
ATOM 7375 C C . LYS C 1 219 ? 53.833 31.698 2.729 1.00 19.16 253 LYS C C 1
ATOM 7376 O O . LYS C 1 219 ? 53.187 32.753 2.766 1.00 18.92 253 LYS C O 1
ATOM 7382 N N . GLU C 1 220 ? 53.952 30.977 1.613 1.00 21.15 254 GLU C N 1
ATOM 7383 C CA . GLU C 1 220 ? 53.370 31.453 0.364 1.00 23.06 254 GLU C CA 1
ATOM 7384 C C . GLU C 1 220 ? 51.855 31.300 0.361 1.00 21.67 254 GLU C C 1
ATOM 7385 O O . GLU C 1 220 ? 51.143 32.161 -0.170 1.00 21.06 254 GLU C O 1
ATOM 7391 N N . LEU C 1 221 ? 51.342 30.209 0.935 1.00 20.86 255 LEU C N 1
ATOM 7392 C CA . LEU C 1 221 ? 49.896 30.060 1.066 1.00 20.90 255 LEU C CA 1
ATOM 7393 C C . LEU C 1 221 ? 49.290 31.246 1.802 1.00 22.88 255 LEU C C 1
ATOM 7394 O O . LEU C 1 221 ? 48.184 31.693 1.474 1.00 23.23 255 LEU C O 1
ATOM 7399 N N . GLY C 1 222 ? 50.013 31.781 2.792 1.00 21.38 256 GLY C N 1
ATOM 7400 C CA . GLY C 1 222 ? 49.524 32.909 3.565 1.00 23.12 256 GLY C CA 1
ATOM 7401 C C . GLY C 1 222 ? 49.670 34.257 2.892 1.00 23.60 256 GLY C C 1
ATOM 7402 O O . GLY C 1 222 ? 49.017 35.217 3.313 1.00 25.29 256 GLY C O 1
ATOM 7403 N N . LEU C 1 223 ? 50.510 34.355 1.858 1.00 23.41 257 LEU C N 1
ATOM 7404 C CA . LEU C 1 223 ? 50.674 35.622 1.153 1.00 22.62 257 LEU C CA 1
ATOM 7405 C C . LEU C 1 223 ? 49.443 36.002 0.341 1.00 25.12 257 LEU C C 1
ATOM 7406 O O . LEU C 1 223 ? 49.287 37.179 -0.005 1.00 27.19 257 LEU C O 1
ATOM 7411 N N . LEU C 1 224 ? 48.572 35.043 0.029 1.00 22.70 258 LEU C N 1
ATOM 7412 C CA . LEU C 1 224 ? 47.402 35.308 -0.803 1.00 23.32 258 LEU C CA 1
ATOM 7413 C C . LEU C 1 224 ? 46.297 34.333 -0.430 1.00 22.38 258 LEU C C 1
ATOM 7414 O O . LEU C 1 224 ? 46.482 33.115 -0.526 1.00 23.31 258 LEU C O 1
ATOM 7419 N N . HIS C 1 225 ? 45.154 34.871 -0.013 1.00 22.44 259 HIS C N 1
ATOM 7420 C CA . HIS C 1 225 ? 44.022 34.058 0.407 1.00 22.39 259 HIS C CA 1
ATOM 7421 C C . HIS C 1 225 ? 43.208 33.616 -0.804 1.00 25.15 259 HIS C C 1
ATOM 7422 O O . HIS C 1 225 ? 42.998 34.388 -1.744 1.00 28.84 259 HIS C O 1
ATOM 7429 N N . ASN C 1 226 ? 42.755 32.366 -0.780 1.00 22.29 260 ASN C N 1
ATOM 7430 C CA . ASN C 1 226 ? 41.926 31.806 -1.839 1.00 22.78 260 ASN C CA 1
ATOM 7431 C C . ASN C 1 226 ? 40.564 31.439 -1.268 1.00 24.82 260 ASN C C 1
ATOM 7432 O O . ASN C 1 226 ? 40.479 30.796 -0.217 1.00 28.32 260 ASN C O 1
ATOM 7437 N N . ASP C 1 227 ? 39.506 31.844 -1.964 1.00 23.17 261 ASP C N 1
ATOM 7438 C CA . ASP C 1 227 ? 38.147 31.569 -1.518 1.00 19.28 261 ASP C CA 1
ATOM 7439 C C . ASP C 1 227 ? 37.600 30.267 -2.081 1.00 21.75 261 ASP C C 1
ATOM 7440 O O . ASP C 1 227 ? 36.763 29.623 -1.438 1.00 19.11 261 ASP C O 1
ATOM 7445 N N . LEU C 1 228 ? 38.050 29.875 -3.270 1.00 21.05 262 LEU C N 1
ATOM 7446 C CA . LEU C 1 228 ? 37.739 28.585 -3.866 1.00 19.96 262 LEU C CA 1
ATOM 7447 C C . LEU C 1 228 ? 39.034 28.003 -4.407 1.00 20.24 262 LEU C C 1
ATOM 7448 O O . LEU C 1 228 ? 39.759 28.677 -5.146 1.00 19.05 262 LEU C O 1
ATOM 7453 N N . ILE C 1 229 ? 39.339 26.769 -4.021 1.00 20.03 263 ILE C N 1
ATOM 7454 C CA . ILE C 1 229 ? 40.556 26.095 -4.450 1.00 20.30 263 ILE C CA 1
ATOM 7455 C C . ILE C 1 229 ? 40.165 24.813 -5.163 1.00 17.62 263 ILE C C 1
ATOM 7456 O O . ILE C 1 229 ? 39.421 23.991 -4.614 1.00 17.61 263 ILE C O 1
ATOM 7461 N N . ILE C 1 230 ? 40.668 24.645 -6.381 1.00 17.49 264 ILE C N 1
ATOM 7462 C CA . ILE C 1 230 ? 40.363 23.497 -7.224 1.00 19.16 264 ILE C CA 1
ATOM 7463 C C . ILE C 1 230 ? 41.607 22.625 -7.316 1.00 20.24 264 ILE C C 1
ATOM 7464 O O . ILE C 1 230 ? 42.701 23.120 -7.612 1.00 18.70 264 ILE C O 1
ATOM 7469 N N . LEU C 1 231 ? 41.441 21.332 -7.054 1.00 16.85 265 LEU C N 1
ATOM 7470 C CA . LEU C 1 231 ? 42.530 20.363 -7.106 1.00 16.58 265 LEU C CA 1
ATOM 7471 C C . LEU C 1 231 ? 42.202 19.339 -8.184 1.00 16.68 265 LEU C C 1
ATOM 7472 O O . LEU C 1 231 ? 41.305 18.508 -8.004 1.00 18.00 265 LEU C O 1
ATOM 7477 N N . ALA C 1 232 ? 42.927 19.393 -9.298 1.00 16.34 266 ALA C N 1
ATOM 7478 C CA . ALA C 1 232 ? 42.670 18.529 -10.449 1.00 20.60 266 ALA C CA 1
ATOM 7479 C C . ALA C 1 232 ? 43.884 17.631 -10.666 1.00 21.78 266 ALA C C 1
ATOM 7480 O O . ALA C 1 232 ? 44.728 17.904 -11.519 1.00 15.89 266 ALA C O 1
ATOM 7482 N N . TYR C 1 233 ? 43.965 16.557 -9.887 1.00 23.94 267 TYR C N 1
ATOM 7483 C CA . TYR C 1 233 ? 44.998 15.542 -10.032 1.00 23.45 267 TYR C CA 1
ATOM 7484 C C . TYR C 1 233 ? 44.354 14.177 -10.244 1.00 25.06 267 TYR C C 1
ATOM 7485 O O . TYR C 1 233 ? 43.170 13.977 -9.962 1.00 25.77 267 TYR C O 1
ATOM 7494 N N . GLY C 1 234 ? 45.154 13.228 -10.731 1.00 24.08 268 GLY C N 1
ATOM 7495 C CA . GLY C 1 234 ? 44.679 11.866 -10.890 1.00 22.97 268 GLY C CA 1
ATOM 7496 C C . GLY C 1 234 ? 45.183 11.147 -12.127 1.00 23.76 268 GLY C C 1
ATOM 7497 O O . GLY C 1 234 ? 45.418 9.937 -12.089 1.00 23.43 268 GLY C O 1
ATOM 7498 N N . SER C 1 235 ? 45.340 11.877 -13.235 1.00 21.99 269 SER C N 1
ATOM 7499 C CA . SER C 1 235 ? 45.793 11.254 -14.478 1.00 19.78 269 SER C CA 1
ATOM 7500 C C . SER C 1 235 ? 47.185 10.656 -14.318 1.00 19.35 269 SER C C 1
ATOM 7501 O O . SER C 1 235 ? 47.424 9.500 -14.684 1.00 21.95 269 SER C O 1
ATOM 7504 N N . ASN C 1 236 ? 48.123 11.434 -13.782 1.00 16.98 270 ASN C N 1
ATOM 7505 C CA . ASN C 1 236 ? 49.496 10.966 -13.694 1.00 19.36 270 ASN C CA 1
ATOM 7506 C C . ASN C 1 236 ? 49.696 9.966 -12.570 1.00 21.40 270 ASN C C 1
ATOM 7507 O O . ASN C 1 236 ? 50.611 9.141 -12.650 1.00 21.29 270 ASN C O 1
ATOM 7512 N N . ASP C 1 237 ? 48.864 10.011 -11.528 1.00 23.48 271 ASP C N 1
ATOM 7513 C CA . ASP C 1 237 ? 48.919 8.962 -10.520 1.00 26.78 271 ASP C CA 1
ATOM 7514 C C . ASP C 1 237 ? 48.595 7.602 -11.128 1.00 29.34 271 ASP C C 1
ATOM 7515 O O . ASP C 1 237 ? 49.129 6.581 -10.681 1.00 30.73 271 ASP C O 1
ATOM 7520 N N . ALA C 1 238 ? 47.745 7.570 -12.160 1.00 29.23 272 ALA C N 1
ATOM 7521 C CA . ALA C 1 238 ? 47.409 6.307 -12.807 1.00 29.09 272 ALA C CA 1
ATOM 7522 C C . ALA C 1 238 ? 48.416 5.923 -13.880 1.00 29.97 272 ALA C C 1
ATOM 7523 O O . ALA C 1 238 ? 48.616 4.731 -14.133 1.00 30.69 272 ALA C O 1
ATOM 7525 N N . LEU C 1 239 ? 49.057 6.908 -14.512 1.00 30.74 273 LEU C N 1
ATOM 7526 C CA . LEU C 1 239 ? 49.872 6.649 -15.693 1.00 32.56 273 LEU C CA 1
ATOM 7527 C C . LEU C 1 239 ? 51.268 6.133 -15.369 1.00 35.25 273 LEU C C 1
ATOM 7528 O O . LEU C 1 239 ? 51.896 5.513 -16.235 1.00 36.66 273 LEU C O 1
ATOM 7533 N N . PHE C 1 240 ? 51.772 6.368 -14.162 1.00 37.86 274 PHE C N 1
ATOM 7534 C CA . PHE C 1 240 ? 53.112 5.944 -13.786 1.00 41.49 274 PHE C CA 1
ATOM 7535 C C . PHE C 1 240 ? 53.057 5.069 -12.539 1.00 44.95 274 PHE C C 1
ATOM 7536 O O . PHE C 1 240 ? 52.040 4.987 -11.845 1.00 42.59 274 PHE C O 1
ATOM 7544 N N . LYS C 1 241 ? 54.180 4.409 -12.264 1.00 52.79 275 LYS C N 1
ATOM 7545 C CA . LYS C 1 241 ? 54.261 3.479 -11.152 1.00 59.49 275 LYS C CA 1
ATOM 7546 C C . LYS C 1 241 ? 54.236 4.229 -9.824 1.00 69.13 275 LYS C C 1
ATOM 7547 O O . LYS C 1 241 ? 54.328 5.459 -9.763 1.00 71.30 275 LYS C O 1
ATOM 7549 N N . GLY C 1 242 ? 54.109 3.462 -8.745 1.00 78.12 276 GLY C N 1
ATOM 7550 C CA . GLY C 1 242 ? 54.130 4.012 -7.408 1.00 78.29 276 GLY C CA 1
ATOM 7551 C C . GLY C 1 242 ? 52.780 4.346 -6.818 1.00 78.39 276 GLY C C 1
ATOM 7552 O O . GLY C 1 242 ? 52.731 4.976 -5.755 1.00 79.97 276 GLY C O 1
ATOM 7553 N N . PHE C 1 243 ? 51.685 3.950 -7.463 1.00 64.81 277 PHE C N 1
ATOM 7554 C CA . PHE C 1 243 ? 50.365 4.258 -6.935 1.00 51.06 277 PHE C CA 1
ATOM 7555 C C . PHE C 1 243 ? 50.024 3.315 -5.789 1.00 45.39 277 PHE C C 1
ATOM 7556 O O . PHE C 1 243 ? 50.081 2.091 -5.938 1.00 43.48 277 PHE C O 1
ATOM 7564 N N . GLU C 1 244 ? 49.678 3.895 -4.642 1.00 41.21 278 GLU C N 1
ATOM 7565 C CA . GLU C 1 244 ? 49.180 3.158 -3.487 1.00 39.62 278 GLU C CA 1
ATOM 7566 C C . GLU C 1 244 ? 47.952 3.895 -2.975 1.00 34.24 278 GLU C C 1
ATOM 7567 O O . GLU C 1 244 ? 48.039 5.080 -2.639 1.00 31.59 278 GLU C O 1
ATOM 7573 N N . LYS C 1 245 ? 46.814 3.198 -2.924 1.00 30.29 279 LYS C N 1
ATOM 7574 C CA . LYS C 1 245 ? 45.538 3.864 -2.673 1.00 29.32 279 LYS C CA 1
ATOM 7575 C C . LYS C 1 245 ? 45.530 4.569 -1.323 1.00 27.44 279 LYS C C 1
ATOM 7576 O O . LYS C 1 245 ? 45.085 5.717 -1.214 1.00 25.75 279 LYS C O 1
ATOM 7582 N N . GLN C 1 246 ? 46.014 3.896 -0.278 1.00 27.12 280 GLN C N 1
ATOM 7583 C CA . GLN C 1 246 ? 45.976 4.494 1.053 1.00 28.72 280 GLN C CA 1
ATOM 7584 C C . GLN C 1 246 ? 46.917 5.686 1.148 1.00 26.29 280 GLN C C 1
ATOM 7585 O O . GLN C 1 246 ? 46.582 6.700 1.770 1.00 25.14 280 GLN C O 1
ATOM 7591 N N . LYS C 1 247 ? 48.098 5.584 0.535 1.00 26.94 281 LYS C N 1
ATOM 7592 C CA . LYS C 1 247 ? 49.003 6.725 0.483 1.00 26.57 281 LYS C CA 1
ATOM 7593 C C . LYS C 1 247 ? 48.448 7.832 -0.405 1.00 25.21 281 LYS C C 1
ATOM 7594 O O . LYS C 1 247 ? 48.681 9.017 -0.139 1.00 25.35 281 LYS C O 1
ATOM 7600 N N . PHE C 1 248 ? 47.719 7.460 -1.460 1.00 23.47 282 PHE C N 1
ATOM 7601 C CA . PHE C 1 248 ? 47.074 8.444 -2.322 1.00 22.71 282 PHE C CA 1
ATOM 7602 C C . PHE C 1 248 ? 46.071 9.277 -1.536 1.00 22.71 282 PHE C C 1
ATOM 7603 O O . PHE C 1 248 ? 46.059 10.510 -1.625 1.00 24.14 282 PHE C O 1
ATOM 7611 N N . LYS C 1 249 ? 45.228 8.615 -0.742 1.00 21.11 283 LYS C N 1
ATOM 7612 C CA . LYS C 1 249 ? 44.211 9.328 0.025 1.00 19.84 283 LYS C CA 1
ATOM 7613 C C . LYS C 1 249 ? 44.823 10.099 1.187 1.00 20.57 283 LYS C C 1
ATOM 7614 O O . LYS C 1 249 ? 44.465 11.259 1.424 1.00 22.59 283 LYS C O 1
ATOM 7620 N N . ASN C 1 250 ? 45.746 9.473 1.923 1.00 20.32 284 ASN C N 1
ATOM 7621 C CA . ASN C 1 250 ? 46.314 10.111 3.107 1.00 23.05 284 ASN C CA 1
ATOM 7622 C C . ASN C 1 250 ? 47.085 11.376 2.748 1.00 24.20 284 ASN C C 1
ATOM 7623 O O . ASN C 1 250 ? 47.008 12.380 3.466 1.00 22.32 284 ASN C O 1
ATOM 7628 N N . ASN C 1 251 ? 47.836 11.347 1.644 1.00 24.31 285 ASN C N 1
ATOM 7629 C CA . ASN C 1 251 ? 48.566 12.538 1.222 1.00 23.97 285 ASN C CA 1
ATOM 7630 C C . ASN C 1 251 ? 47.616 13.612 0.712 1.00 23.29 285 ASN C C 1
ATOM 7631 O O . ASN C 1 251 ? 47.800 14.802 0.997 1.00 22.67 285 ASN C O 1
ATOM 7636 N N . LEU C 1 252 ? 46.597 13.211 -0.049 1.00 21.76 286 LEU C N 1
ATOM 7637 C CA . LEU C 1 252 ? 45.634 14.179 -0.556 1.00 23.36 286 LEU C CA 1
ATOM 7638 C C . LEU C 1 252 ? 44.838 14.808 0.579 1.00 22.04 286 LEU C C 1
ATOM 7639 O O . LEU C 1 252 ? 44.525 16.004 0.534 1.00 22.75 286 LEU C O 1
ATOM 7644 N N . LYS C 1 253 ? 44.506 14.021 1.606 1.00 21.55 287 LYS C N 1
ATOM 7645 C CA . LYS C 1 253 ? 43.783 14.560 2.755 1.00 20.46 287 LYS C CA 1
ATOM 7646 C C . LYS C 1 253 ? 44.659 15.506 3.566 1.00 20.01 287 LYS C C 1
ATOM 7647 O O . LYS C 1 253 ? 44.170 16.511 4.096 1.00 20.53 287 LYS C O 1
ATOM 7653 N N . LYS C 1 254 ? 45.956 15.201 3.678 1.00 19.62 288 LYS C N 1
ATOM 7654 C CA . LYS C 1 254 ? 46.884 16.131 4.311 1.00 19.61 288 LYS C CA 1
ATOM 7655 C C . LYS C 1 254 ? 46.923 17.454 3.561 1.00 20.80 288 LYS C C 1
ATOM 7656 O O . LYS C 1 254 ? 46.976 18.527 4.175 1.00 20.58 288 LYS C O 1
ATOM 7662 N N . TRP C 1 255 ? 46.902 17.396 2.228 1.00 21.39 289 TRP C N 1
ATOM 7663 C CA . TRP C 1 255 ? 46.965 18.612 1.426 1.00 21.46 289 TRP C CA 1
ATOM 7664 C C . TRP C 1 255 ? 45.694 19.437 1.579 1.00 21.75 289 TRP C C 1
ATOM 7665 O O . TRP C 1 255 ? 45.753 20.657 1.777 1.00 23.13 289 TRP C O 1
ATOM 7676 N N . ILE C 1 256 ? 44.531 18.786 1.498 1.00 20.20 290 ILE C N 1
ATOM 7677 C CA . ILE C 1 256 ? 43.265 19.499 1.655 1.00 21.37 290 ILE C CA 1
ATOM 7678 C C . ILE C 1 256 ? 43.184 20.142 3.031 1.00 21.22 290 ILE C C 1
ATOM 7679 O O . ILE C 1 256 ? 42.701 21.270 3.181 1.00 22.49 290 ILE C O 1
ATOM 7684 N N . SER C 1 257 ? 43.661 19.439 4.055 1.00 23.32 291 SER C N 1
ATOM 7685 C CA . SER C 1 257 ? 43.597 19.975 5.408 1.00 22.02 291 SER C CA 1
ATOM 7686 C C . SER C 1 257 ? 44.467 21.219 5.548 1.00 20.00 291 SER C C 1
ATOM 7687 O O . SER C 1 257 ? 44.084 22.182 6.226 1.00 20.15 291 SER C O 1
ATOM 7690 N N . ILE C 1 258 ? 45.639 21.218 4.909 1.00 19.38 292 ILE C N 1
ATOM 7691 C CA . ILE C 1 258 ? 46.497 22.398 4.917 1.00 17.15 292 ILE C CA 1
ATOM 7692 C C . ILE C 1 258 ? 45.801 23.558 4.220 1.00 21.05 292 ILE C C 1
ATOM 7693 O O . ILE C 1 258 ? 45.725 24.672 4.752 1.00 21.95 292 ILE C O 1
ATOM 7698 N N . LEU C 1 259 ? 45.277 23.307 3.017 1.00 20.54 293 LEU C N 1
ATOM 7699 C CA . LEU C 1 259 ? 44.671 24.370 2.222 1.00 19.75 293 LEU C CA 1
ATOM 7700 C C . LEU C 1 259 ? 43.462 24.969 2.924 1.00 17.71 293 LEU C C 1
ATOM 7701 O O . LEU C 1 259 ? 43.264 26.188 2.899 1.00 17.93 293 LEU C O 1
ATOM 7706 N N . LYS C 1 260 ? 42.636 24.127 3.548 1.00 22.83 294 LYS C N 1
ATOM 7707 C CA . LYS C 1 260 ? 41.493 24.636 4.298 1.00 24.11 294 LYS C CA 1
ATOM 7708 C C . LYS C 1 260 ? 41.948 25.495 5.470 1.00 24.66 294 LYS C C 1
ATOM 7709 O O . LYS C 1 260 ? 41.342 26.533 5.764 1.00 26.98 294 LYS C O 1
ATOM 7715 N N . THR C 1 261 ? 43.013 25.075 6.152 1.00 23.32 295 THR C N 1
ATOM 7716 C CA . THR C 1 261 ? 43.522 25.835 7.287 1.00 23.60 295 THR C CA 1
ATOM 7717 C C . THR C 1 261 ? 44.085 27.177 6.838 1.00 22.51 295 THR C C 1
ATOM 7718 O O . THR C 1 261 ? 43.782 28.222 7.428 1.00 23.45 295 THR C O 1
ATOM 7722 N N . TYR C 1 262 ? 44.898 27.169 5.785 1.00 19.93 296 TYR C N 1
ATOM 7723 C CA . TYR C 1 262 ? 45.585 28.372 5.337 1.00 21.24 296 TYR C CA 1
ATOM 7724 C C . TYR C 1 262 ? 44.716 29.270 4.468 1.00 22.50 296 TYR C C 1
ATOM 7725 O O . TYR C 1 262 ? 45.199 30.310 4.007 1.00 25.11 296 TYR C O 1
ATOM 7734 N N . ASN C 1 263 ? 43.453 28.900 4.242 1.00 21.33 297 ASN C N 1
ATOM 7735 C CA . ASN C 1 263 ? 42.482 29.731 3.523 1.00 21.99 297 ASN C CA 1
ATOM 7736 C C . ASN C 1 263 ? 41.149 29.549 4.247 1.00 23.29 297 ASN C C 1
ATOM 7737 O O . ASN C 1 263 ? 40.355 28.674 3.894 1.00 23.51 297 ASN C O 1
ATOM 7742 N N . LYS C 1 264 ? 40.919 30.369 5.271 1.00 23.64 298 LYS C N 1
ATOM 7743 C CA . LYS C 1 264 ? 39.707 30.236 6.070 1.00 23.45 298 LYS C CA 1
ATOM 7744 C C . LYS C 1 264 ? 38.467 30.386 5.195 1.00 25.69 298 LYS C C 1
ATOM 7745 O O . LYS C 1 264 ? 38.395 31.270 4.336 1.00 26.03 298 LYS C O 1
ATOM 7747 N N . ASN C 1 265 ? 37.497 29.493 5.413 1.00 26.46 299 ASN C N 1
ATOM 7748 C CA . ASN C 1 265 ? 36.209 29.432 4.723 1.00 29.26 299 ASN C CA 1
ATOM 7749 C C . ASN C 1 265 ? 36.319 28.966 3.278 1.00 26.93 299 ASN C C 1
ATOM 7750 O O . ASN C 1 265 ? 35.319 29.008 2.547 1.00 26.66 299 ASN C O 1
ATOM 7755 N N . ALA C 1 266 ? 37.493 28.519 2.841 1.00 24.35 300 ALA C N 1
ATOM 7756 C CA . ALA C 1 266 ? 37.677 28.164 1.441 1.00 24.41 300 ALA C CA 1
ATOM 7757 C C . ALA C 1 266 ? 36.836 26.950 1.071 1.00 24.61 300 ALA C C 1
ATOM 7758 O O . ALA C 1 266 ? 36.711 25.995 1.845 1.00 24.96 300 ALA C O 1
ATOM 7760 N N . VAL C 1 267 ? 36.251 26.998 -0.119 1.00 23.07 301 VAL C N 1
ATOM 7761 C CA . VAL C 1 267 ? 35.577 25.845 -0.698 1.00 22.00 301 VAL C CA 1
ATOM 7762 C C . VAL C 1 267 ? 36.591 25.076 -1.530 1.00 20.19 301 VAL C C 1
ATOM 7763 O O . VAL C 1 267 ? 37.269 25.653 -2.389 1.00 21.04 301 VAL C O 1
ATOM 7767 N N . ILE C 1 268 ? 36.712 23.781 -1.263 1.00 18.45 302 ILE C N 1
ATOM 7768 C CA . ILE C 1 268 ? 37.585 22.897 -2.023 1.00 20.27 302 ILE C CA 1
ATOM 7769 C C . ILE C 1 268 ? 36.742 22.162 -3.055 1.00 23.15 302 ILE C C 1
ATOM 7770 O O . ILE C 1 268 ? 35.653 21.667 -2.738 1.00 24.13 302 ILE C O 1
ATOM 7775 N N . MET C 1 269 ? 37.231 22.102 -4.293 1.00 22.36 303 MET C N 1
ATOM 7776 C CA . MET C 1 269 ? 36.621 21.273 -5.322 1.00 21.23 303 MET C CA 1
ATOM 7777 C C . MET C 1 269 ? 37.677 20.354 -5.912 1.00 20.63 303 MET C C 1
ATOM 7778 O O . MET C 1 269 ? 38.736 20.817 -6.345 1.00 22.32 303 MET C O 1
ATOM 7783 N N . LEU C 1 270 ? 37.385 19.057 -5.927 1.00 19.08 304 LEU C N 1
ATOM 7784 C CA . LEU C 1 270 ? 38.234 18.082 -6.595 1.00 19.33 304 LEU C CA 1
ATOM 7785 C C . LEU C 1 270 ? 37.740 17.852 -8.017 1.00 18.64 304 LEU C C 1
ATOM 7786 O O . LEU C 1 270 ? 36.535 17.845 -8.278 1.00 17.54 304 LEU C O 1
ATOM 7791 N N . ILE C 1 271 ? 38.673 17.670 -8.939 1.00 19.99 305 ILE C N 1
ATOM 7792 C CA . ILE C 1 271 ? 38.340 17.279 -10.301 1.00 21.21 305 ILE C CA 1
ATOM 7793 C C . ILE C 1 271 ? 38.940 15.906 -10.532 1.00 21.40 305 ILE C C 1
ATOM 7794 O O . ILE C 1 271 ? 40.165 15.742 -10.476 1.00 21.43 305 ILE C O 1
ATOM 7799 N N . SER C 1 272 ? 38.081 14.920 -10.760 1.00 20.78 306 SER C N 1
ATOM 7800 C CA . SER C 1 272 ? 38.555 13.591 -11.112 1.00 21.53 306 SER C CA 1
ATOM 7801 C C . SER C 1 272 ? 38.893 13.546 -12.601 1.00 22.40 306 SER C C 1
ATOM 7802 O O . SER C 1 272 ? 38.169 14.122 -13.418 1.00 22.01 306 SER C O 1
ATOM 7805 N N . PRO C 1 273 ? 39.979 12.877 -12.978 1.00 24.15 307 PRO C N 1
ATOM 7806 C CA . PRO C 1 273 ? 40.512 13.024 -14.336 1.00 25.65 307 PRO C CA 1
ATOM 7807 C C . PRO C 1 273 ? 39.542 12.506 -15.383 1.00 27.60 307 PRO C C 1
ATOM 7808 O O . PRO C 1 273 ? 38.654 11.695 -15.080 1.00 27.09 307 PRO C O 1
ATOM 7812 N N . PRO C 1 274 ? 39.674 12.964 -16.627 1.00 27.17 308 PRO C N 1
ATOM 7813 C CA . PRO C 1 274 ? 38.969 12.313 -17.733 1.00 26.46 308 PRO C CA 1
ATOM 7814 C C . PRO C 1 274 ? 39.496 10.899 -17.915 1.00 24.63 308 PRO C C 1
ATOM 7815 O O . PRO C 1 274 ? 40.465 10.490 -17.276 1.00 26.08 308 PRO C O 1
ATOM 7819 N N . THR C 1 275 ? 38.839 10.145 -18.795 1.00 24.00 309 THR C N 1
ATOM 7820 C CA . THR C 1 275 ? 39.234 8.762 -19.043 1.00 23.92 309 THR C CA 1
ATOM 7821 C C . THR C 1 275 ? 40.728 8.671 -19.310 1.00 23.85 309 THR C C 1
ATOM 7822 O O . THR C 1 275 ? 41.243 9.300 -20.239 1.00 24.26 309 THR C O 1
ATOM 7826 N N . VAL C 1 276 ? 41.428 7.905 -18.480 1.00 24.10 310 VAL C N 1
ATOM 7827 C CA . VAL C 1 276 ? 42.881 7.812 -18.538 1.00 25.59 310 VAL C CA 1
ATOM 7828 C C . VAL C 1 276 ? 43.245 6.556 -19.315 1.00 27.53 310 VAL C C 1
ATOM 7829 O O . VAL C 1 276 ? 43.060 5.435 -18.829 1.00 27.92 310 VAL C O 1
ATOM 7833 N N . VAL C 1 277 ? 43.767 6.745 -20.521 1.00 31.05 311 VAL C N 1
ATOM 7834 C CA . VAL C 1 277 ? 44.276 5.657 -21.345 1.00 34.28 311 VAL C CA 1
ATOM 7835 C C . VAL C 1 277 ? 45.783 5.813 -21.451 1.00 40.96 311 VAL C C 1
ATOM 7836 O O . VAL C 1 277 ? 46.323 6.918 -21.319 1.00 42.57 311 VAL C O 1
ATOM 7840 N N . GLN C 1 278 ? 46.470 4.699 -21.693 1.00 45.88 312 GLN C N 1
ATOM 7841 C CA . GLN C 1 278 ? 47.918 4.716 -21.828 1.00 51.39 312 GLN C CA 1
ATOM 7842 C C . GLN C 1 278 ? 48.338 3.913 -23.050 1.00 52.04 312 GLN C C 1
ATOM 7843 O O . GLN C 1 278 ? 47.560 3.141 -23.618 1.00 51.45 312 GLN C O 1
ATOM 7849 N N . LYS C 1 279 ? 49.592 4.111 -23.444 1.00 53.99 313 LYS C N 1
ATOM 7850 C CA . LYS C 1 279 ? 50.145 3.455 -24.622 1.00 57.53 313 LYS C CA 1
ATOM 7851 C C . LYS C 1 279 ? 50.416 1.988 -24.313 1.00 60.06 313 LYS C C 1
ATOM 7852 O O . LYS C 1 279 ? 51.335 1.660 -23.555 1.00 59.01 313 LYS C O 1
ATOM 7858 N N . GLN C 1 280 ? 49.608 1.103 -24.893 1.00 62.22 314 GLN C N 1
ATOM 7859 C CA . GLN C 1 280 ? 49.806 -0.335 -24.775 1.00 62.49 314 GLN C CA 1
ATOM 7860 C C . GLN C 1 280 ? 50.738 -0.880 -25.851 1.00 66.62 314 GLN C C 1
ATOM 7861 O O . GLN C 1 280 ? 51.366 -1.926 -25.648 1.00 66.70 314 GLN C O 1
ATOM 7867 N N . GLY C 1 281 ? 50.858 -0.175 -26.971 1.00 71.23 315 GLY C N 1
ATOM 7868 C CA . GLY C 1 281 ? 51.806 -0.477 -28.025 1.00 77.85 315 GLY C CA 1
ATOM 7869 C C . GLY C 1 281 ? 51.729 0.640 -29.042 1.00 86.65 315 GLY C C 1
ATOM 7870 O O . GLY C 1 281 ? 52.299 1.716 -28.840 1.00 88.76 315 GLY C O 1
ATOM 7871 N N . LYS C 1 282 ? 51.020 0.393 -30.139 1.00 94.88 316 LYS C N 1
ATOM 7872 C CA . LYS C 1 282 ? 50.432 1.456 -30.939 1.00 96.74 316 LYS C CA 1
ATOM 7873 C C . LYS C 1 282 ? 48.956 1.638 -30.621 1.00 96.37 316 LYS C C 1
ATOM 7874 O O . LYS C 1 282 ? 48.295 2.479 -31.238 1.00 97.18 316 LYS C O 1
ATOM 7876 N N . ASN C 1 283 ? 48.431 0.862 -29.673 1.00 91.51 317 ASN C N 1
ATOM 7877 C CA . ASN C 1 283 ? 47.039 0.928 -29.263 1.00 88.03 317 ASN C CA 1
ATOM 7878 C C . ASN C 1 283 ? 46.899 1.904 -28.097 1.00 82.13 317 ASN C C 1
ATOM 7879 O O . ASN C 1 283 ? 47.832 2.632 -27.744 1.00 81.98 317 ASN C O 1
ATOM 7884 N N . TYR C 1 284 ? 45.721 1.914 -27.478 1.00 70.94 318 TYR C N 1
ATOM 7885 C CA . TYR C 1 284 ? 45.483 2.666 -26.253 1.00 60.22 318 TYR C CA 1
ATOM 7886 C C . TYR C 1 284 ? 44.414 1.938 -25.455 1.00 52.33 318 TYR C C 1
ATOM 7887 O O . TYR C 1 284 ? 43.329 1.665 -25.977 1.00 51.58 318 TYR C O 1
ATOM 7896 N N . LYS C 1 285 ? 44.730 1.612 -24.205 1.00 44.56 319 LYS C N 1
ATOM 7897 C CA . LYS C 1 285 ? 43.812 0.899 -23.331 1.00 37.90 319 LYS C CA 1
ATOM 7898 C C . LYS C 1 285 ? 43.688 1.630 -22.002 1.00 34.27 319 LYS C C 1
ATOM 7899 O O . LYS C 1 285 ? 44.523 2.465 -21.644 1.00 32.41 319 LYS C O 1
ATOM 7905 N N . LEU C 1 286 ? 42.632 1.288 -21.267 1.00 32.87 320 LEU C N 1
ATOM 7906 C CA . LEU C 1 286 ? 42.343 1.945 -20.000 1.00 31.82 320 LEU C CA 1
ATOM 7907 C C . LEU C 1 286 ? 43.396 1.605 -18.952 1.00 30.04 320 LEU C C 1
ATOM 7908 O O . LEU C 1 286 ? 43.841 0.459 -18.843 1.00 30.34 320 LEU C O 1
ATOM 7913 N N . ALA C 1 287 ? 43.788 2.610 -18.174 1.00 28.48 321 ALA C N 1
ATOM 7914 C CA . ALA C 1 287 ? 44.800 2.407 -17.143 1.00 28.42 321 ALA C CA 1
ATOM 7915 C C . ALA C 1 287 ? 44.203 1.624 -15.978 1.00 27.59 321 ALA C C 1
ATOM 7916 O O . ALA C 1 287 ? 43.113 1.967 -15.501 1.00 28.64 321 ALA C O 1
ATOM 7918 N N . PRO C 1 288 ? 44.879 0.579 -15.491 1.00 26.88 322 PRO C N 1
ATOM 7919 C CA . PRO C 1 288 ? 44.262 -0.294 -14.477 1.00 26.36 322 PRO C CA 1
ATOM 7920 C C . PRO C 1 288 ? 43.905 0.411 -13.180 1.00 27.09 322 PRO C C 1
ATOM 7921 O O . PRO C 1 288 ? 43.036 -0.080 -12.450 1.00 26.97 322 PRO C O 1
ATOM 7925 N N . ASP C 1 289 ? 44.534 1.542 -12.868 1.00 28.45 323 ASP C N 1
ATOM 7926 C CA . ASP C 1 289 ? 44.272 2.252 -11.624 1.00 29.79 323 ASP C CA 1
ATOM 7927 C C . ASP C 1 289 ? 43.251 3.369 -11.773 1.00 28.09 323 ASP C C 1
ATOM 7928 O O . ASP C 1 289 ? 42.937 4.032 -10.779 1.00 27.09 323 ASP C O 1
ATOM 7933 N N . PHE C 1 290 ? 42.720 3.589 -12.979 1.00 26.20 324 PHE C N 1
ATOM 7934 C CA . PHE C 1 290 ? 41.855 4.742 -13.209 1.00 23.84 324 PHE C CA 1
ATOM 7935 C C . PHE C 1 290 ? 40.626 4.710 -12.307 1.00 23.36 324 PHE C C 1
ATOM 7936 O O . PHE C 1 290 ? 40.342 5.677 -11.592 1.00 24.94 324 PHE C O 1
ATOM 7944 N N . PHE C 1 291 ? 39.873 3.609 -12.338 1.00 22.44 325 PHE C N 1
ATOM 7945 C CA . PHE C 1 291 ? 38.632 3.556 -11.571 1.00 23.42 325 PHE C CA 1
ATOM 7946 C C . PHE C 1 291 ? 38.892 3.562 -10.071 1.00 21.46 325 PHE C C 1
ATOM 7947 O O . PHE C 1 291 ? 38.059 4.060 -9.303 1.00 19.54 325 PHE C O 1
ATOM 7955 N N . THR C 1 292 ? 40.031 3.022 -9.636 1.00 20.54 326 THR C N 1
ATOM 7956 C CA . THR C 1 292 ? 40.380 3.087 -8.221 1.00 23.47 326 THR C CA 1
ATOM 7957 C C . THR C 1 292 ? 40.690 4.520 -7.801 1.00 25.47 326 THR C C 1
ATOM 7958 O O . THR C 1 292 ? 40.211 4.993 -6.763 1.00 24.69 326 THR C O 1
ATOM 7962 N N . ILE C 1 293 ? 41.486 5.231 -8.604 1.00 25.30 327 ILE C N 1
ATOM 7963 C CA . ILE C 1 293 ? 41.781 6.633 -8.318 1.00 24.13 327 ILE C CA 1
ATOM 7964 C C . ILE C 1 293 ? 40.497 7.450 -8.295 1.00 23.33 327 ILE C C 1
ATOM 7965 O O . ILE C 1 293 ? 40.267 8.257 -7.387 1.00 20.11 327 ILE C O 1
ATOM 7970 N N . ARG C 1 294 ? 39.638 7.244 -9.296 1.00 24.37 328 ARG C N 1
ATOM 7971 C CA . ARG C 1 294 ? 38.362 7.946 -9.342 1.00 22.22 328 ARG C CA 1
ATOM 7972 C C . ARG C 1 294 ? 37.521 7.640 -8.108 1.00 21.85 328 ARG C C 1
ATOM 7973 O O . ARG C 1 294 ? 36.845 8.527 -7.572 1.00 22.18 328 ARG C O 1
ATOM 7981 N N . LYS C 1 295 ? 37.561 6.395 -7.632 1.00 20.44 329 LYS C N 1
ATOM 7982 C CA . LYS C 1 295 ? 36.818 6.055 -6.423 1.00 23.62 329 LYS C CA 1
ATOM 7983 C C . LYS C 1 295 ? 37.456 6.685 -5.191 1.00 22.34 329 LYS C C 1
ATOM 7984 O O . LYS C 1 295 ? 36.753 7.230 -4.331 1.00 21.78 329 LYS C O 1
ATOM 7990 N N . ALA C 1 296 ? 38.788 6.625 -5.095 1.00 21.03 330 ALA C N 1
ATOM 7991 C CA . ALA C 1 296 ? 39.484 7.262 -3.982 1.00 21.62 330 ALA C CA 1
ATOM 7992 C C . ALA C 1 296 ? 39.189 8.756 -3.930 1.00 24.37 330 ALA C C 1
ATOM 7993 O O . ALA C 1 296 ? 39.058 9.334 -2.845 1.00 26.11 330 ALA C O 1
ATOM 7995 N N . LEU C 1 297 ? 39.074 9.397 -5.095 1.00 22.80 331 LEU C N 1
ATOM 7996 C CA . LEU C 1 297 ? 38.737 10.815 -5.127 1.00 22.12 331 LEU C CA 1
ATOM 7997 C C . LEU C 1 297 ? 37.333 11.071 -4.599 1.00 22.34 331 LEU C C 1
ATOM 7998 O O . LEU C 1 297 ? 37.085 12.110 -3.975 1.00 22.49 331 LEU C O 1
ATOM 8003 N N . TYR C 1 298 ? 36.405 10.142 -4.829 1.00 21.37 332 TYR C N 1
ATOM 8004 C CA . TYR C 1 298 ? 35.054 10.327 -4.315 1.00 21.92 332 TYR C CA 1
ATOM 8005 C C . TYR C 1 298 ? 35.011 10.132 -2.806 1.00 20.71 332 TYR C C 1
ATOM 8006 O O . TYR C 1 298 ? 34.264 10.826 -2.107 1.00 23.39 332 TYR C O 1
ATOM 8015 N N . GLU C 1 299 ? 35.808 9.193 -2.288 1.00 19.72 333 GLU C N 1
ATOM 8016 C CA . GLU C 1 299 ? 35.867 8.969 -0.847 1.00 21.70 333 GLU C CA 1
ATOM 8017 C C . GLU C 1 299 ? 36.444 10.180 -0.132 1.00 21.43 333 GLU C C 1
ATOM 8018 O O . GLU C 1 299 ? 35.917 10.616 0.897 1.00 23.55 333 GLU C O 1
ATOM 8024 N N . VAL C 1 300 ? 37.534 10.733 -0.666 1.00 20.79 334 VAL C N 1
ATOM 8025 C CA . VAL C 1 300 ? 38.164 11.904 -0.062 1.00 20.85 334 VAL C CA 1
ATOM 8026 C C . VAL C 1 300 ? 37.199 13.084 -0.039 1.00 21.83 334 VAL C C 1
ATOM 8027 O O . VAL C 1 300 ? 37.109 13.812 0.957 1.00 24.12 334 VAL C O 1
ATOM 8031 N N . ALA C 1 301 ? 36.461 13.290 -1.133 1.00 23.55 335 ALA C N 1
ATOM 8032 C CA . ALA C 1 301 ? 35.546 14.427 -1.209 1.00 23.35 335 ALA C CA 1
ATOM 8033 C C . ALA C 1 301 ? 34.457 14.340 -0.146 1.00 24.07 335 ALA C C 1
ATOM 8034 O O . ALA C 1 301 ? 34.039 15.362 0.411 1.00 23.95 335 ALA C O 1
ATOM 8036 N N . LYS C 1 302 ? 33.977 13.130 0.141 1.00 24.99 336 LYS C N 1
ATOM 8037 C CA . LYS C 1 302 ? 32.993 12.956 1.204 1.00 27.93 336 LYS C CA 1
ATOM 8038 C C . LYS C 1 302 ? 33.636 13.119 2.574 1.00 26.54 336 LYS C C 1
ATOM 8039 O O . LYS C 1 302 ? 33.094 13.806 3.446 1.00 26.28 336 LYS C O 1
ATOM 8045 N N . GLU C 1 303 ? 34.793 12.487 2.781 1.00 29.06 337 GLU C N 1
ATOM 8046 C CA . GLU C 1 303 ? 35.473 12.573 4.071 1.00 29.65 337 GLU C CA 1
ATOM 8047 C C . GLU C 1 303 ? 35.892 14.004 4.385 1.00 28.39 337 GLU C C 1
ATOM 8048 O O . GLU C 1 303 ? 35.824 14.441 5.541 1.00 28.18 337 GLU C O 1
ATOM 8054 N N . GLU C 1 304 ? 36.331 14.747 3.373 1.00 26.25 338 GLU C N 1
ATOM 8055 C CA . GLU C 1 304 ? 36.815 16.105 3.565 1.00 25.59 338 GLU C CA 1
ATOM 8056 C C . GLU C 1 304 ? 35.775 17.163 3.226 1.00 26.00 338 GLU C C 1
ATOM 8057 O O . GLU C 1 304 ? 36.090 18.355 3.280 1.00 27.95 338 GLU C O 1
ATOM 8063 N N . LYS C 1 305 ? 34.554 16.757 2.873 1.00 25.52 339 LYS C N 1
ATOM 8064 C CA . LYS C 1 305 ? 33.436 17.673 2.635 1.00 27.77 339 LYS C CA 1
ATOM 8065 C C . LYS C 1 305 ? 33.775 18.710 1.561 1.00 28.08 339 LYS C C 1
ATOM 8066 O O . LYS C 1 305 ? 33.709 19.920 1.782 1.00 28.34 339 LYS C O 1
ATOM 8072 N N . THR C 1 306 ? 34.132 18.214 0.383 1.00 26.94 340 THR C N 1
ATOM 8073 C CA . THR C 1 306 ? 34.470 19.062 -0.752 1.00 25.37 340 THR C CA 1
ATOM 8074 C C . THR C 1 306 ? 33.445 18.859 -1.863 1.00 24.66 340 THR C C 1
ATOM 8075 O O . THR C 1 306 ? 32.534 18.036 -1.755 1.00 25.36 340 THR C O 1
ATOM 8079 N N . LEU C 1 307 ? 33.585 19.642 -2.929 1.00 23.21 341 LEU C N 1
ATOM 8080 C CA . LEU C 1 307 ? 32.912 19.322 -4.175 1.00 23.80 341 LEU C CA 1
ATOM 8081 C C . LEU C 1 307 ? 33.757 18.327 -4.970 1.00 24.27 341 LEU C C 1
ATOM 8082 O O . LEU C 1 307 ? 34.922 18.068 -4.656 1.00 25.58 341 LEU C O 1
ATOM 8087 N N . ILE C 1 308 ? 33.160 17.762 -6.017 1.00 22.98 342 ILE C N 1
ATOM 8088 C CA . ILE C 1 308 ? 33.919 16.917 -6.929 1.00 22.56 342 ILE C CA 1
ATOM 8089 C C . ILE C 1 308 ? 33.271 16.932 -8.307 1.00 21.92 342 ILE C C 1
ATOM 8090 O O . ILE C 1 308 ? 32.081 16.631 -8.457 1.00 21.34 342 ILE C O 1
ATOM 8095 N N . PHE C 1 309 ? 34.051 17.302 -9.318 1.00 20.14 343 PHE C N 1
ATOM 8096 C CA . PHE C 1 309 ? 33.609 17.313 -10.706 1.00 20.98 343 PHE C CA 1
ATOM 8097 C C . PHE C 1 309 ? 34.286 16.160 -11.432 1.00 24.21 343 PHE C C 1
ATOM 8098 O O . PHE C 1 309 ? 35.517 16.122 -11.529 1.00 25.58 343 PHE C O 1
ATOM 8106 N N . ASP C 1 310 ? 33.487 15.227 -11.936 1.00 25.59 344 ASP C N 1
ATOM 8107 C CA . ASP C 1 310 ? 33.994 14.020 -12.586 1.00 24.35 344 ASP C CA 1
ATOM 8108 C C . ASP C 1 310 ? 34.051 14.265 -14.090 1.00 22.51 344 ASP C C 1
ATOM 8109 O O . ASP C 1 310 ? 33.026 14.222 -14.776 1.00 21.39 344 ASP C O 1
ATOM 8114 N N . MET C 1 311 ? 35.259 14.518 -14.603 1.00 22.03 345 MET C N 1
ATOM 8115 C CA . MET C 1 311 ? 35.429 14.711 -16.040 1.00 23.51 345 MET C CA 1
ATOM 8116 C C . MET C 1 311 ? 35.079 13.445 -16.815 1.00 24.52 345 MET C C 1
ATOM 8117 O O . MET C 1 311 ? 34.455 13.512 -17.880 1.00 27.02 345 MET C O 1
ATOM 8122 N N . HIS C 1 312 ? 35.473 12.280 -16.296 1.00 25.08 346 HIS C N 1
ATOM 8123 C CA . HIS C 1 312 ? 35.210 11.029 -17.000 1.00 27.90 346 HIS C CA 1
ATOM 8124 C C . HIS C 1 312 ? 33.717 10.738 -17.085 1.00 29.09 346 HIS C C 1
ATOM 8125 O O . HIS C 1 312 ? 33.237 10.203 -18.091 1.00 29.23 346 HIS C O 1
ATOM 8132 N N . GLN C 1 313 ? 32.969 11.068 -16.029 1.00 30.98 347 GLN C N 1
ATOM 8133 C CA . GLN C 1 313 ? 31.523 10.873 -16.051 1.00 32.58 347 GLN C CA 1
ATOM 8134 C C . GLN C 1 313 ? 30.875 11.713 -17.147 1.00 30.14 347 GLN C C 1
ATOM 8135 O O . GLN C 1 313 ? 29.964 11.247 -17.842 1.00 31.09 347 GLN C O 1
ATOM 8141 N N . PHE C 1 314 ? 31.334 12.957 -17.315 1.00 24.79 348 PHE C N 1
ATOM 8142 C CA . PHE C 1 314 ? 30.800 13.809 -18.368 1.00 24.00 348 PHE C CA 1
ATOM 8143 C C . PHE C 1 314 ? 31.093 13.224 -19.741 1.00 24.76 348 PHE C C 1
ATOM 8144 O O . PHE C 1 314 ? 30.236 13.250 -20.632 1.00 24.36 348 PHE C O 1
ATOM 8152 N N . MET C 1 315 ? 32.306 12.698 -19.934 1.00 25.29 349 MET C N 1
ATOM 8153 C CA . MET C 1 315 ? 32.652 12.093 -21.216 1.00 26.32 349 MET C CA 1
ATOM 8154 C C . MET C 1 315 ? 31.784 10.876 -21.504 1.00 28.31 349 MET C C 1
ATOM 8155 O O . MET C 1 315 ? 31.377 10.652 -22.650 1.00 27.71 349 MET C O 1
ATOM 8160 N N . GLN C 1 316 ? 31.491 10.078 -20.476 1.00 29.58 350 GLN C N 1
ATOM 8161 C CA . GLN C 1 316 ? 30.609 8.931 -20.657 1.00 30.55 350 GLN C CA 1
ATOM 8162 C C . GLN C 1 316 ? 29.200 9.380 -21.017 1.00 30.07 350 GLN C C 1
ATOM 8163 O O . GLN C 1 316 ? 28.589 8.863 -21.960 1.00 28.47 350 GLN C O 1
ATOM 8169 N N . ASP C 1 317 ? 28.674 10.360 -20.281 1.00 29.86 351 ASP C N 1
ATOM 8170 C CA . ASP C 1 317 ? 27.331 10.860 -20.541 1.00 32.95 351 ASP C CA 1
ATOM 8171 C C . ASP C 1 317 ? 27.205 11.520 -21.909 1.00 32.90 351 ASP C C 1
ATOM 8172 O O . ASP C 1 317 ? 26.083 11.710 -22.391 1.00 32.61 351 ASP C O 1
ATOM 8177 N N . SER C 1 318 ? 28.322 11.871 -22.549 1.00 33.13 352 SER C N 1
ATOM 8178 C CA . SER C 1 318 ? 28.300 12.572 -23.827 1.00 32.02 352 SER C CA 1
ATOM 8179 C C . SER C 1 318 ? 28.888 11.742 -24.965 1.00 32.46 352 SER C C 1
ATOM 8180 O O . SER C 1 318 ? 29.226 12.292 -26.016 1.00 34.65 352 SER C O 1
ATOM 8183 N N . GLY C 1 319 ? 29.021 10.431 -24.779 1.00 32.48 353 GLY C N 1
ATOM 8184 C CA . GLY C 1 319 ? 29.369 9.516 -25.851 1.00 30.54 353 GLY C CA 1
ATOM 8185 C C . GLY C 1 319 ? 30.589 8.659 -25.595 1.00 29.52 353 GLY C C 1
ATOM 8186 O O . GLY C 1 319 ? 30.798 7.673 -26.317 1.00 28.41 353 GLY C O 1
ATOM 8187 N N . GLY C 1 320 ? 31.406 8.990 -24.601 1.00 29.49 354 GLY C N 1
ATOM 8188 C CA . GLY C 1 320 ? 32.628 8.259 -24.350 1.00 29.52 354 GLY C CA 1
ATOM 8189 C C . GLY C 1 320 ? 33.820 8.860 -25.074 1.00 29.26 354 GLY C C 1
ATOM 8190 O O . GLY C 1 320 ? 33.698 9.722 -25.947 1.00 29.64 354 GLY C O 1
ATOM 8191 N N . LYS C 1 321 ? 35.007 8.377 -24.702 1.00 28.95 355 LYS C N 1
ATOM 8192 C CA . LYS C 1 321 ? 36.237 8.972 -25.216 1.00 30.60 355 LYS C CA 1
ATOM 8193 C C . LYS C 1 321 ? 36.368 8.782 -26.723 1.00 30.10 355 LYS C C 1
ATOM 8194 O O . LYS C 1 321 ? 36.784 9.703 -27.435 1.00 30.65 355 LYS C O 1
ATOM 8200 N N . ASN C 1 322 ? 36.021 7.596 -27.230 1.00 31.53 356 ASN C N 1
ATOM 8201 C CA . ASN C 1 322 ? 36.092 7.362 -28.671 1.00 33.42 356 ASN C CA 1
ATOM 8202 C C . ASN C 1 322 ? 35.204 8.336 -29.435 1.00 31.43 356 ASN C C 1
ATOM 8203 O O . ASN C 1 322 ? 35.581 8.822 -30.507 1.00 32.19 356 ASN C O 1
ATOM 8208 N N . LYS C 1 323 ? 34.018 8.629 -28.902 1.00 31.17 357 LYS C N 1
ATOM 8209 C CA . LYS C 1 323 ? 33.178 9.662 -29.497 1.00 33.84 357 LYS C CA 1
ATOM 8210 C C . LYS C 1 323 ? 33.836 11.032 -29.384 1.00 35.29 357 LYS C C 1
ATOM 8211 O O . LYS C 1 323 ? 33.740 11.855 -30.302 1.00 34.79 357 LYS C O 1
ATOM 8217 N N . TRP C 1 324 ? 34.514 11.290 -28.264 1.00 34.06 358 TRP C N 1
ATOM 8218 C CA . TRP C 1 324 ? 35.210 12.561 -28.099 1.00 31.67 358 TRP C CA 1
ATOM 8219 C C . TRP C 1 324 ? 36.367 12.685 -29.081 1.00 29.04 358 TRP C C 1
ATOM 8220 O O . TRP C 1 324 ? 36.624 13.771 -29.612 1.00 28.91 358 TRP C O 1
ATOM 8231 N N . ILE C 1 325 ? 37.073 11.583 -29.341 1.00 27.98 359 ILE C N 1
ATOM 8232 C CA . ILE C 1 325 ? 38.146 11.606 -30.331 1.00 27.69 359 ILE C CA 1
ATOM 8233 C C . ILE C 1 325 ? 37.578 11.863 -31.720 1.00 30.68 359 ILE C C 1
ATOM 8234 O O . ILE C 1 325 ? 38.177 12.582 -32.530 1.00 31.65 359 ILE C O 1
ATOM 8239 N N . GLU C 1 326 ? 36.411 11.285 -32.016 1.00 31.09 360 GLU C N 1
ATOM 8240 C CA . GLU C 1 326 ? 35.805 11.476 -33.329 1.00 36.09 360 GLU C CA 1
ATOM 8241 C C . GLU C 1 326 ? 35.446 12.938 -33.565 1.00 35.91 360 GLU C C 1
ATOM 8242 O O . GLU C 1 326 ? 35.570 13.440 -34.688 1.00 36.45 360 GLU C O 1
ATOM 8248 N N . GLN C 1 327 ? 35.001 13.635 -32.523 1.00 35.47 361 GLN C N 1
ATOM 8249 C CA . GLN C 1 327 ? 34.692 15.055 -32.612 1.00 36.10 361 GLN C CA 1
ATOM 8250 C C . GLN C 1 327 ? 35.911 15.936 -32.371 1.00 36.85 361 GLN C C 1
ATOM 8251 O O . GLN C 1 327 ? 35.773 17.162 -32.325 1.00 39.39 361 GLN C O 1
ATOM 8253 N N . LYS C 1 328 ? 37.095 15.336 -32.220 1.00 37.29 362 LYS C N 1
ATOM 8254 C CA . LYS C 1 328 ? 38.330 16.056 -31.893 1.00 37.87 362 LYS C CA 1
ATOM 8255 C C . LYS C 1 328 ? 38.169 16.910 -30.636 1.00 35.88 362 LYS C C 1
ATOM 8256 O O . LYS C 1 328 ? 38.821 17.945 -30.480 1.00 36.47 362 LYS C O 1
ATOM 8262 N N . LEU C 1 329 ? 37.283 16.488 -29.733 1.00 32.48 363 LEU C N 1
ATOM 8263 C CA . LEU C 1 329 ? 37.269 17.040 -28.386 1.00 29.62 363 LEU C CA 1
ATOM 8264 C C . LEU C 1 329 ? 38.356 16.426 -27.519 1.00 27.23 363 LEU C C 1
ATOM 8265 O O . LEU C 1 329 ? 38.755 17.028 -26.516 1.00 24.49 363 LEU C O 1
ATOM 8270 N N . SER C 1 330 ? 38.837 15.243 -27.885 1.00 23.64 364 SER C N 1
ATOM 8271 C CA . SER C 1 330 ? 39.899 14.569 -27.166 1.00 22.96 364 SER C CA 1
ATOM 8272 C C . SER C 1 330 ? 40.967 14.146 -28.158 1.00 25.23 364 SER C C 1
ATOM 8273 O O . SER C 1 330 ? 40.751 14.148 -29.373 1.00 28.16 364 SER C O 1
ATOM 8276 N N . LEU C 1 331 ? 42.132 13.798 -27.628 1.00 23.78 365 LEU C N 1
ATOM 8277 C CA . LEU C 1 331 ? 43.155 13.126 -28.407 1.00 23.51 365 LEU C CA 1
ATOM 8278 C C . LEU C 1 331 ? 43.130 11.643 -28.055 1.00 24.62 365 LEU C C 1
ATOM 8279 O O . LEU C 1 331 ? 42.295 11.179 -27.276 1.00 27.35 365 LEU C O 1
ATOM 8284 N N . ASN C 1 332 ? 44.052 10.885 -28.641 1.00 24.69 366 ASN C N 1
ATOM 8285 C CA . ASN C 1 332 ? 44.018 9.441 -28.449 1.00 27.31 366 ASN C CA 1
ATOM 8286 C C . ASN C 1 332 ? 44.544 9.030 -27.079 1.00 28.93 366 ASN C C 1
ATOM 8287 O O . ASN C 1 332 ? 44.123 7.999 -26.544 1.00 29.47 366 ASN C O 1
ATOM 8292 N N . ASP C 1 333 ? 45.449 9.810 -26.498 1.00 27.17 367 ASP C N 1
ATOM 8293 C CA . ASP C 1 333 ? 45.938 9.536 -25.156 1.00 27.82 367 ASP C CA 1
ATOM 8294 C C . ASP C 1 333 ? 45.053 10.277 -24.152 1.00 28.16 367 ASP C C 1
ATOM 8295 O O . ASP C 1 333 ? 43.940 10.691 -24.481 1.00 30.92 367 ASP C O 1
ATOM 8300 N N . VAL C 1 334 ? 45.543 10.467 -22.925 1.00 25.97 368 VAL C N 1
ATOM 8301 C CA . VAL C 1 334 ? 44.737 11.091 -21.881 1.00 25.91 368 VAL C CA 1
ATOM 8302 C C . VAL C 1 334 ? 44.408 12.549 -22.193 1.00 24.06 368 VAL C C 1
ATOM 8303 O O . VAL C 1 334 ? 43.485 13.113 -21.596 1.00 23.46 368 VAL C O 1
ATOM 8307 N N . HIS C 1 335 ? 45.121 13.171 -23.126 1.00 22.47 369 HIS C N 1
ATOM 8308 C CA . HIS C 1 335 ? 44.974 14.601 -23.355 1.00 21.50 369 HIS C CA 1
ATOM 8309 C C . HIS C 1 335 ? 43.726 14.912 -24.171 1.00 19.85 369 HIS C C 1
ATOM 8310 O O . HIS C 1 335 ? 43.342 14.151 -25.062 1.00 17.81 369 HIS C O 1
ATOM 8317 N N . LEU C 1 336 ? 43.093 16.039 -23.852 1.00 19.93 370 LEU C N 1
ATOM 8318 C CA . LEU C 1 336 ? 42.007 16.592 -24.646 1.00 20.44 370 LEU C CA 1
ATOM 8319 C C . LEU C 1 336 ? 42.531 17.704 -25.549 1.00 21.65 370 LEU C C 1
ATOM 8320 O O . LEU C 1 336 ? 43.683 18.136 -25.453 1.00 22.44 370 LEU C O 1
ATOM 8325 N N . THR C 1 337 ? 41.661 18.170 -26.435 1.00 21.76 371 THR C N 1
ATOM 8326 C CA . THR C 1 337 ? 41.952 19.346 -27.234 1.00 21.37 371 THR C CA 1
ATOM 8327 C C . THR C 1 337 ? 41.418 20.588 -26.530 1.00 22.33 371 THR C C 1
ATOM 8328 O O . THR C 1 337 ? 40.721 20.508 -25.516 1.00 16.84 371 THR C O 1
ATOM 8332 N N . ILE C 1 338 ? 41.756 21.754 -27.083 1.00 22.74 372 ILE C N 1
ATOM 8333 C CA . ILE C 1 338 ? 41.248 23.006 -26.531 1.00 21.19 372 ILE C CA 1
ATOM 8334 C C . ILE C 1 338 ? 39.727 23.001 -26.522 1.00 23.42 372 ILE C C 1
ATOM 8335 O O . ILE C 1 338 ? 39.095 23.442 -25.554 1.00 25.73 372 ILE C O 1
ATOM 8340 N N . LYS C 1 339 ? 39.115 22.490 -27.592 1.00 23.13 373 LYS C N 1
ATOM 8341 C CA . LYS C 1 339 ? 37.662 22.376 -27.628 1.00 24.26 373 LYS C CA 1
ATOM 8342 C C . LYS C 1 339 ? 37.154 21.473 -26.513 1.00 24.31 373 LYS C C 1
ATOM 8343 O O . LYS C 1 339 ? 36.090 21.724 -25.936 1.00 26.40 373 LYS C O 1
ATOM 8349 N N . GLY C 1 340 ? 37.904 20.419 -26.191 1.00 24.29 374 GLY C N 1
ATOM 8350 C CA . GLY C 1 340 ? 37.495 19.548 -25.101 1.00 24.11 374 GLY C CA 1
ATOM 8351 C C . GLY C 1 340 ? 37.620 20.203 -23.738 1.00 21.48 374 GLY C C 1
ATOM 8352 O O . GLY C 1 340 ? 36.717 20.093 -22.904 1.00 20.42 374 GLY C O 1
ATOM 8353 N N . TYR C 1 341 ? 38.740 20.887 -23.488 1.00 20.24 375 TYR C N 1
ATOM 8354 C CA . TYR C 1 341 ? 38.930 21.532 -22.192 1.00 19.68 375 TYR C CA 1
ATOM 8355 C C . TYR C 1 341 ? 37.951 22.682 -21.997 1.00 23.55 375 TYR C C 1
ATOM 8356 O O . TYR C 1 341 ? 37.477 22.919 -20.879 1.00 25.59 375 TYR C O 1
ATOM 8365 N N . GLU C 1 342 ? 37.642 23.415 -23.068 1.00 22.29 376 GLU C N 1
ATOM 8366 C CA . GLU C 1 342 ? 36.652 24.480 -22.953 1.00 24.67 376 GLU C CA 1
ATOM 8367 C C . GLU C 1 342 ? 35.266 23.910 -22.686 1.00 23.66 376 GLU C C 1
ATOM 8368 O O . GLU C 1 342 ? 34.486 24.489 -21.921 1.00 24.08 376 GLU C O 1
ATOM 8374 N N . LEU C 1 343 ? 34.946 22.773 -23.303 1.00 22.72 377 LEU C N 1
ATOM 8375 C CA . LEU C 1 343 ? 33.671 22.120 -23.028 1.00 25.21 377 LEU C CA 1
ATOM 8376 C C . LEU C 1 343 ? 33.594 21.669 -21.577 1.00 24.89 377 LEU C C 1
ATOM 8377 O O . LEU C 1 343 ? 32.551 21.816 -20.928 1.00 22.85 377 LEU C O 1
ATOM 8382 N N . MET C 1 344 ? 34.694 21.120 -21.052 1.00 24.85 378 MET C N 1
ATOM 8383 C CA . MET C 1 344 ? 34.729 20.699 -19.655 1.00 22.80 378 MET C CA 1
ATOM 8384 C C . MET C 1 344 ? 34.453 21.871 -18.725 1.00 22.09 378 MET C C 1
ATOM 8385 O O . MET C 1 344 ? 33.691 21.747 -17.759 1.00 23.08 378 MET C O 1
ATOM 8390 N N . ALA C 1 345 ? 35.069 23.022 -19.004 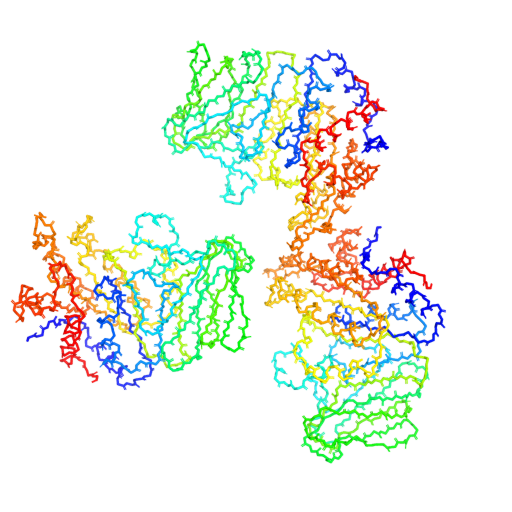1.00 21.45 379 ALA C N 1
ATOM 8391 C CA . ALA C 1 345 ? 34.840 24.204 -18.181 1.00 22.88 379 ALA C CA 1
ATOM 8392 C C . ALA C 1 345 ? 33.406 24.701 -18.309 1.00 24.60 379 ALA C C 1
ATOM 8393 O O . ALA C 1 345 ? 32.773 25.046 -17.306 1.00 27.03 379 ALA C O 1
ATOM 8395 N N . LYS C 1 346 ? 32.877 24.749 -19.533 1.00 22.96 380 LYS C N 1
ATOM 8396 C CA . LYS C 1 346 ? 31.494 25.176 -19.720 1.00 23.81 380 LYS C CA 1
ATOM 8397 C C . LYS C 1 346 ? 30.516 24.206 -19.070 1.00 23.23 380 LYS C C 1
ATOM 8398 O O . LYS C 1 346 ? 29.468 24.625 -18.564 1.00 25.40 380 LYS C O 1
ATOM 8404 N N . LYS C 1 347 ? 30.836 22.912 -19.075 1.00 22.48 381 LYS C N 1
ATOM 8405 C CA . LYS C 1 347 ? 30.007 21.938 -18.373 1.00 23.04 381 LYS C CA 1
ATOM 8406 C C . LYS C 1 347 ? 30.027 22.190 -16.870 1.00 23.54 381 LYS C C 1
ATOM 8407 O O . LYS C 1 347 ? 28.978 22.209 -16.216 1.00 22.87 381 LYS C O 1
ATOM 8413 N N . LEU C 1 348 ? 31.221 22.385 -16.305 1.00 24.07 382 LEU C N 1
ATOM 8414 C CA . LEU C 1 348 ? 31.333 22.618 -14.870 1.00 23.75 382 LEU C CA 1
ATOM 8415 C C . LEU C 1 348 ? 30.649 23.919 -14.466 1.00 25.58 382 LEU C C 1
ATOM 8416 O O . LEU C 1 348 ? 30.015 23.992 -13.407 1.00 23.72 382 LEU C O 1
ATOM 8421 N N . LEU C 1 349 ? 30.765 24.958 -15.299 1.00 27.64 383 LEU C N 1
ATOM 8422 C CA . LEU C 1 349 ? 30.060 26.204 -15.022 1.00 29.56 383 LEU C CA 1
ATOM 8423 C C . LEU C 1 349 ? 28.551 26.007 -15.046 1.00 31.96 383 LEU C C 1
ATOM 8424 O O . LEU C 1 349 ? 27.824 26.683 -14.309 1.00 32.31 383 LEU C O 1
ATOM 8429 N N . GLU C 1 350 ? 28.062 25.089 -15.881 1.00 33.84 384 GLU C N 1
ATOM 8430 C CA . GLU C 1 350 ? 26.630 24.818 -15.922 1.00 37.41 384 GLU C CA 1
ATOM 8431 C C . GLU C 1 350 ? 26.187 24.013 -14.707 1.00 34.81 384 GLU C C 1
ATOM 8432 O O . GLU C 1 350 ? 25.113 24.262 -14.149 1.00 33.66 384 GLU C O 1
ATOM 8438 N N . ASP C 1 351 ? 27.002 23.044 -14.282 1.00 32.27 385 ASP C N 1
ATOM 8439 C CA . ASP C 1 351 ? 26.660 22.269 -13.094 1.00 31.21 385 ASP C CA 1
ATOM 8440 C C . ASP C 1 351 ? 26.699 23.125 -11.837 1.00 30.07 385 ASP C C 1
ATOM 8441 O O . ASP C 1 351 ? 26.003 22.818 -10.863 1.00 29.09 385 ASP C O 1
ATOM 8446 N N . LEU C 1 352 ? 27.498 24.196 -11.837 1.00 29.50 386 LEU C N 1
ATOM 8447 C CA . LEU C 1 352 ? 27.555 25.088 -10.686 1.00 31.74 386 LEU C CA 1
ATOM 8448 C C . LEU C 1 352 ? 26.282 25.904 -10.526 1.00 36.83 386 LEU C C 1
ATOM 8449 O O . LEU C 1 352 ? 26.024 26.417 -9.432 1.00 35.29 386 LEU C O 1
ATOM 8454 N N . LYS C 1 353 ? 25.487 26.039 -11.590 1.00 44.07 387 LYS C N 1
ATOM 8455 C CA . LYS C 1 353 ? 24.244 26.797 -11.497 1.00 50.14 387 LYS C CA 1
ATOM 8456 C C . LYS C 1 353 ? 23.294 26.176 -10.480 1.00 57.81 387 LYS C C 1
ATOM 8457 O O . LYS C 1 353 ? 22.660 26.891 -9.695 1.00 60.91 387 LYS C O 1
ATOM 8463 N N . ASN C 1 354 ? 23.188 24.848 -10.474 1.00 63.79 388 ASN C N 1
ATOM 8464 C CA . ASN C 1 354 ? 22.280 24.147 -9.575 1.00 69.00 388 ASN C CA 1
ATOM 8465 C C . ASN C 1 354 ? 22.802 24.051 -8.147 1.00 74.22 388 ASN C C 1
ATOM 8466 O O . ASN C 1 354 ? 22.103 23.503 -7.287 1.00 73.68 388 ASN C O 1
ATOM 8471 N N . ILE C 1 355 ? 23.998 24.572 -7.864 1.00 76.82 389 ILE C N 1
ATOM 8472 C CA . ILE C 1 355 ? 24.654 24.375 -6.581 1.00 78.26 389 ILE C CA 1
ATOM 8473 C C . ILE C 1 355 ? 24.929 25.693 -5.865 1.00 87.35 389 ILE C C 1
ATOM 8474 O O . ILE C 1 355 ? 24.680 25.809 -4.659 1.00 90.40 389 ILE C O 1
ATOM 8479 N N . ILE C 1 356 ? 25.429 26.704 -6.579 1.00 92.62 390 ILE C N 1
ATOM 8480 C CA . ILE C 1 356 ? 25.753 27.993 -5.979 1.00 97.19 390 ILE C CA 1
ATOM 8481 C C . ILE C 1 356 ? 25.042 29.109 -6.736 1.00 100.78 390 ILE C C 1
ATOM 8482 O O . ILE C 1 356 ? 24.602 28.941 -7.875 1.00 102.71 390 ILE C O 1
ATOM 8487 N N . ASP C 1 357 ? 24.940 30.266 -6.079 1.00 103.66 391 ASP C N 1
ATOM 8488 C CA . ASP C 1 357 ? 24.279 31.448 -6.630 1.00 102.97 391 ASP C CA 1
ATOM 8489 C C . ASP C 1 357 ? 25.348 32.450 -7.053 1.00 100.56 391 ASP C C 1
ATOM 8490 O O . ASP C 1 357 ? 25.928 33.147 -6.218 1.00 100.88 391 ASP C O 1
ATOM 8492 N N . TYR C 1 358 ? 25.603 32.530 -8.354 1.00 90.50 392 TYR C N 1
ATOM 8493 C CA . TYR C 1 358 ? 26.589 33.476 -8.864 1.00 81.39 392 TYR C CA 1
ATOM 8494 C C . TYR C 1 358 ? 26.127 34.100 -10.175 1.00 81.45 392 TYR C C 1
ATOM 8495 O O . TYR C 1 358 ? 25.545 33.428 -11.026 1.00 80.62 392 TYR C O 1
#

Sequence (1062 aa):
SSALTSYVSKKDLKNLEKKLEKNQNIGIRIYGDSHMAADFFPRVIRGYLIRSNSIGFAYPLQPKYQQNLNLVYSYKNFEILNSRNPANAGHNFPLGGIIAKAKTKGAKINLDTTLDKKNFKIGFLFKAKQNTNAFSIKDAKNQSYELRTTQINKWSYKELELDLPLQISALQKDAELGGYFITNKDNNVFLDTIAINGAKSDLWLSWNQTVVKKELGLLHNDLIILAYGSNDALFKGFEKQKFKNNLKKWISILKTYNKNAVIMLISPPTVVQKQGKNYKLAPDFFTIRKALYEVAKEEKTLIFDMHQFMQDSGGKNKWIEQKLSLNDVHLTIKGYELMAKKLLEDLKNIIDYSSALTSYVSKKDLKNLEKKLEKNQNIGIRIYGDSHMAADFFPRVIRGYLIRSNSIGFAYPLQPKYQQNLNLVYSYKNFEILNSRNPANAGHNFPLGGIIAKAKTKGAKINLDTTLDKKNFKIGFLFKAKQNTNAFSIKDAKNQSYELRTTQINKWSYKELELDLPLQISALQKDAELGGYFITNKDNNVFLDTIAINGAKSDLWLSWNQTVVKKELGLLHNDLIILAYGSNDALFKGFEKQKFKNNLKKWISILKTYNKNAVIMLISPPTVVQKQGKNYKLAPDFFTIRKALYEVAKEEKTLIFDMHQFMQDSGGKNKWIEQKLSLNDVHLTIKGYELMAKKLLEDLKNIIDYHMASSALTSYVSKKDLKNLEKKLEKNQNIGIRIYGDSHMAADFFPRVIRGYLIRSNSIGFAYPLQPKYQQNLNLVYSYKNFEILNSRNPANAGHNFPLGGIIAKAKTKGAKINLDTTLDKKNFKIGFLFKAKQNTNAFSIKDAKNQSYELRTTQINKWSYKELELDLPLQISALQKDAELGGYFITNKDNNVFLDTIAINGAKSDLWLSWNQTVVKKELGLLHNDLIILAYGSNDALFKGFEKQKFKNNLKKWISILKTYNKNAVIMLISPPTVVQKQGKNYKLAPDFFTIRKALYEVAKEEKTLIFDMHQFMQDSGGKNKWIEQKLSLNDVHLTIKGYELMAKKLLEDLKNIIDY

Radius of gyration: 37.38 Å; Cα contacts (8 Å, |Δi|>4): 2443; chains: 3; bounding box: 100×111×58 Å

Foldseek 3Di:
DALKDFLADLVLQVVLQVVQVVLFAAEEEEEEAPLPFQPLLVVLCFVPSHDADKEFKDFPDRPPNGDDLFKDKDWDQWDWQALLDPVNAPAAAAQLRIKTWHQDFFIKMWMFTPDPFFKWWKKWKKAAQDQPWFKWKAAPVRDIDTDGDPDHRDIDMDIDTGGDGMMIGGRDHGIMTHIMTTAHPGRGDYYYYSYYHLDAQQSVVRHDVVNHLVSLLVDAHQEYEYEHQQNLLADPDDDLVVSLVRNLVVLVSNCVSHPSHAYEYEQAAQAWYDDDPATHGRPCSVVSVVSSVVSCNVSRHMYRYNNVVQVVVPHVVVCCVVQQQPRGRGGDSNVSSVSSVSVVVSSCVSHDD/DALKDFLADLVLQVVLLVCQVVQFAAEEEEEEAPLPFQPLLVVLCFVPSHDADKAFKDFPDRPPNGDDQFKDKDWDQWDWQALLDPVNAPAAAAQLRIKTWHQFFFIKMKMFTPDPFFKWWKKWWKAAQDQDFFKWKQAPVRDIDTDGDPDHRDIDMDIDTGGPGMMITTRDHGIITHIMTTAHPGRGDYYYYSYYHLDAQQSVVRHNVVNHLVSLLVDAHQEYEYEHQQNLLADDDDDLVVSLVSNLVVLVSNCVSHPSHAYEYEQAAQAWYCPDVATHGRPCNVVSVVSVVVSCNVSRHMYRYLNVVCVVVPHDVVCCVVQQQPRGRGGDSNVSSVSSVSNVVSVVVSHDD/DPFDALKDFLADPVLLAVQLVCQVVLQAAFEEEEEAPLPQQPLLVVLCFVPSHDADKAFKDFPDRPPPGDDQFKDKDWFQWDWQALVDPVNADAAAAQLRIKTWHQDFFIKMKMFTPDPFFKWWKKWWKAAQDQDFFKWKQAPVRDIDTDGDPDHRDIDMDIDTGGDTMMIGTRHHRIMTHIMTTAHPGRGDYYYYSYYHLDAQQSCVSHDPVNHLVSLLVDAHQEYEYEHQQNLLADDDNDLVCSLVSNLVVLVSNCVSHPSHAYEYEQAAQAWDCPDVAIDGRPCRVVSVVSVVVSCNVSRHMYRYNNVVCVRVPHVVVCVVVQQQPRGSGGDSNVSSVSSVSNVVSCVVPHND

Secondary structure (DSSP, 8-state):
---EEE-S-HHHHHHHHHHHHHTSSEEEEEEESHHHHTSHHHHHHHHHTS-----EEE-SSPPTT---TTEEEEEESEEEEETT-GGGTTS---TTSEEEEESSTT-EEEEEESSS--EEEEEEEEE-SSSSEEEEEE-TT--EEEEE-SSTTS-EEEEEEEESSEEEEESSTT-EEEEEEEE-SS--EEEEEEE-TT--TTGGGGS-HHHHHHHHHHS--SEEEEE--HHHHHSS---HHHHHHHHHHHHHHHHHHSTT-EEEEEE-S--EEE-SSSEEE-HHHHHHHHHHHHHHHHTT-EEEEHHHHHHHTTHHHHHHHTTSB-SSSPBPHHHHHHHHHHHHHHHTTT---/---EEE-S-HHHHHHHHHHHHH-S-EEEEEEESHHHHTSHHHHHHHHHTS-----EEE-SSPPTT---TTEEEEEESEEEEETTSGGGTTS---TTSEEEEESSTT-EEEEEESSS--EEEEEEEEE-SSSSEEEEEE-TT--EEEEE-SSTTS-EEEEEEEESSEEEEESSTT-EEEEEEEE-SS--EEEEEEE-TT--TTGGGGS-HHHHHHHHTTS--SEEEEE--HHHHHSS---HHHHHHHHHHHHHHHHHHSTTPEEEEEEPS--EEE-SSSEEE-TTHHHHHHHHHHHHHHHT-EEEEHHHHHHHTT-HHHHHHTTSB-SSSPBPHHHHHHHHHHHHHHHTTT---/------EEE---HHHHHHHHHHHHHTSSEEEEEEESHHHHTSHHHHHHHHHTS-----EEE-SSPPTT---TTEEEEEESEEEEETT-GGGTTS---TTSEEEEESSTT-EEEEEESSS--EEEEEEEEE-SSSSEEEEEE-TT--EEEEE-SSTTS-EEEEEEEESSEEEEESSTT-EEEEEEEE-SS--EEEEEEE-TT--TTGGGGS-HHHHHHHHHHS--SEEEEE--HHHHHSS---HHHHHHHHHHHHHHHHHHSTTPEEEEEEPSP-EEESSSSEEE-TTHHHHHHHHHHHHHHTT-EEEEHHHHHHHTT-HHHHHHTTSB-SSSPBPHHHHHHHHHHHHHHTTTT---

Solvent-accessible surface area: 42475 Å² total; per-residue (Å²): 123,48,0,18,46,42,40,18,48,77,137,31,20,122,50,8,29,117,44,19,91,134,75,39,81,2,3,1,0,0,1,1,2,27,10,1,3,20,0,58,0,0,90,1,1,17,43,113,4,4,131,40,50,0,0,0,0,2,6,0,2,31,11,160,180,16,61,3,65,7,9,77,49,61,105,108,74,7,75,48,4,13,12,91,49,119,88,22,73,85,68,49,6,0,0,0,0,0,0,0,40,0,102,52,142,40,0,56,0,45,1,35,5,78,46,145,88,62,74,2,51,0,0,0,0,1,21,3,109,107,61,70,54,0,0,33,1,47,8,50,142,132,92,83,80,85,0,130,2,119,106,85,75,106,11,24,53,67,81,23,113,0,21,2,63,4,55,0,14,2,67,11,115,26,0,14,0,0,0,0,5,0,8,20,76,96,74,19,1,4,0,0,12,3,1,3,34,23,0,56,5,29,19,11,72,62,11,48,60,104,16,1,76,93,0,2,58,58,26,81,1,12,6,0,1,3,5,17,0,2,12,10,7,42,96,171,28,20,27,46,93,63,9,12,84,16,5,47,102,1,0,53,31,0,62,86,77,2,128,72,4,2,0,1,1,3,0,5,0,10,0,11,61,68,77,70,116,91,112,41,63,0,93,15,0,27,39,0,8,52,0,6,10,1,0,0,79,60,31,110,0,2,0,0,0,2,9,21,29,0,15,56,46,26,14,19,113,95,3,40,141,95,134,18,1,72,90,40,11,64,9,26,89,142,0,9,54,72,0,0,94,23,0,7,97,2,6,124,116,52,7,90,69,116,51,1,19,51,42,73,20,39,80,170,44,18,124,55,5,31,84,44,10,137,155,48,24,80,2,3,0,1,0,0,1,2,29,10,2,4,19,0,58,0,0,92,1,1,15,49,145,13,11,162,40,48,0,0,0,0,1,7,0,2,33,12,158,182,16,65,4,63,9,13,79,42,58,112,140,57,9,62,50,12,15,13,81,62,114,97,22,76,84,73,49,6,0,0,0,0,0,0,0,39,0,113,60,143,53,0,18,0,61,0,40,5,81,46,143,86,67,67,2,73,0,0,0,0,4,23,2,112,109,57,71,14,0,0,9,0,92,10,52,139,128,91,44,81,30,0,76,3,119,103,86,77,101,8,23,54,101,69,16,113,0,20,2,65,7,71,0,26,1,49,11,116,18,0,12,0,0,0,0,6,0,16,23,96,97,73,20,0,3,0,0,12,2,2,2,45,16,1,56,4,24,16,8,73,61,11,44,59,102,12,0,75,88,0,2,57,60,26,80,2,13,3,0,1,3,6,12,0,3,12,8,7,39,98,186,41,48,88,43,91,88,9,16,75,19,4,58,107,0,0,54,27,0,63,103,72,2,151,85,9,2,1,1,2,4,0,6,0,14,0,16,50,59,101,66,107,98,101,110,75,0,103,52,0,94,45,0,56,89,0,5,50,46,0,0,123,84,28,110,0,0,0,0,0,1,14,44,27,0,94,81,52,47,9,16,101,92,3,48,133,125,136,15,1,71,101,39,12,64,9,28,89,138,0,10,40,61,0,0,97,20,1,13,113,5,4,109,113,61,4,97,77,127,188,21,83,52,1,13,47,41,64,19,36,89,78,43,25,62,34,7,11,117,35,2,128,120,35,29,66,1,2,0,1,0,1,1,2,28,11,1,4,20,0,53,0,0,89,3,2,15,49,139,2,2,129,38,43,0,0,0,0,2,7,0,1,29,11,152,185,14,59,5,60,9,12,77,41,57,105,134,54,4,66,43,5,11,14,90,46,109,90,17,76,84,73,45,5,0,0,0,0,0,0,0,45,0,117,49,138,29,0,84,0,70,0,38,6,86,42,140,96,62,91,7,78,0,0,0,0,2,15,2,54,117,48,78,53,0,0,9,0,106,10,52,134,135,86,59,88,81,0,137,2,113,110,87,80,126,15,24,55,84,75,17,134,2,34,3,66,6,63,0,14,1,54,23,130,67,0,15,0,0,0,0,5,0,13,21,95,98,65,20,1,5,0,0,12,2,2,2,34,22,1,73,5,34,16,9,78,61,9,44,59,104,16,0,62,86,0,3,57,60,26,85,1,20,5,0,1,3,6,13,0,3,12,11,5,36,105,62,36,13,70,14,77,89,8,21,83,12,5,60,104,1,0,53,30,0,66,103,78,2,64,100,6,2,1,1,1,4,0,6,0,13,0,17,14,134,17,35,108,90,95,2,56,1,18,14,0,100,12,0,57,102,0,5,35,41,0,0,111,89,29,115,0,1,0,0,0,1,11,45,1,0,103,70,14,35,10,16,115,119,1,44,150,55,128,8,0,70,85,46,8,66,8,26,90,137,0,13,39,27,0,0,110,16,1,15,78,4,6,112,115,46,13,71,54

Nearest PDB structures (foldseek):
  8gld-assembly2_B  TM=1.001E+00  e=5.356E-78  Campylobacter jejuni subsp. jejuni 81-176
  4k7j-assembly1_A  TM=8.625E-01  e=1.749E-31  Neisseria meningitidis 4119
  2wab-assembly1_A  TM=4.010E-01  e=2.375E-10  Acetivibrio thermocellus
  2wao-assembly1_A  TM=3.669E-01  e=1.456E-10  Acetivibrio thermocellus
  8x8h-assembly4_D  TM=4.134E-01  e=9.495E-05  Lachnoclostridium phytofermentans ISDg

B-factor: mean 27.51, std 12.42, range [13.31, 146.07]

InterPro domains:
  IPR013830 SGNH hydrolase-type esterase domain [PF13472] (228-377)
  IPR036514 SGNH hydrolase superfamily [G3DSA:3.40.50.1110] (62-383)
  IPR051532 Diverse Ester Hydrolysis Enzymes [PTHR30383] (230-387)
  IPR055041 Peptidoglycan O-acetylesterase, N-terminal [PF22753] (94-206)

Organism: Campylobacter jejuni subsp. jejuni serotype O:23/36 (strain 81-176) (NCBI:txid354242)